Protein AF-0000000065771017 (afdb_homodimer)

Radius of gyration: 33.61 Å; Cα contacts (8 Å, |Δi|>4): 3153; chains: 2; bounding box: 68×111×72 Å

Sequence (1138 aa):
MSNAMTSKLERFIDQGVGRVPADIVLKGGCFFDLVTGELVQSDIAIGADRIVGTSGNYEGETEIDISGRIVVPGFIDTHLHIESSLVTPHEFDRCVLPYGVTTAICDPHEIANVLGAAGIEFFLESALETIMDIRVQLSSCVPATHLETSGADLPIESLLPYRHHPKVIGLAEFMNFPGVIHKDPICMAKLDAFQGGHIDGHAPLLSGNDLNGYLAAGIRTEHECTTASEALEKIRKGVHILVREGSVSKDLAALMPIITERLSPFLALCTDDRNPLDIAEQGHLDHMIRTAIASRVEPLAIYRAASISAARAFGLKDRGLVAPGWRADLVVLDSLENCRADMVFSAGRRVTDALFSSRRPVAPIGLDSVKARPVNAAHFGVPVAEGETPVIGVIPGKIITEHRRYRLPVRGNEAAVDLANDIIKVAVIERHGKNGNHANGFVQGFGLKKGAIASTVGHDSHNICVVGVSEDDMARAANRLSEIKGGFVVVEDGKVTGEIALPIAGLMSLEPYETVRDTLHQLRKAAFALGATLEEPFLQLAFLPLPVIPHLKISDRGMVDVDKFALIGMSNAMTSKLERFIDQGVGRVPADIVLKGGCFFDLVTGELVQSDIAIGADRIVGTSGNYEGETEIDISGRIVVPGFIDTHLHIESSLVTPHEFDRCVLPYGVTTAICDPHEIANVLGAAGIEFFLESALETIMDIRVQLSSCVPATHLETSGADLPIESLLPYRHHPKVIGLAEFMNFPGVIHKDPICMAKLDAFQGGHIDGHAPLLSGNDLNGYLAAGIRTEHECTTASEALEKIRKGVHILVREGSVSKDLAALMPIITERLSPFLALCTDDRNPLDIAEQGHLDHMIRTAIASRVEPLAIYRAASISAARAFGLKDRGLVAPGWRADLVVLDSLENCRADMVFSAGRRVTDALFSSRRPVAPIGLDSVKARPVNAAHFGVPVAEGETPVIGVIPGKIITEHRRYRLPVRGNEAAVDLANDIIKVAVIERHGKNGNHANGFVQGFGLKKGAIASTVGHDSHNICVVGVSEDDMARAANRLSEIKGGFVVVEDGKVTGEIALPIAGLMSLEPYETVRDTLHQLRKAAFALGATLEEPFLQLAFLPLPVIPHLKISDRGMVDVDKFALIG

Secondary structure (DSSP, 8-state):
-HHHHHHHHHHHHHHHHTSS-EEEEEES-EEE-TTT--EEE--EEEETTEEEEESS---EEEEEE-TT-EEEEPEEEEEE-GGGGTS-HHHHHHHHGGGTEEEEEE-THHHHHHHTHHHHHHHHHHHTT-SSEEEEEEPS-SSS-TTS--S----HHHHGGGTT-TTEEEEEEE--HHHHHTT-HHHHHHHHHTTTS-EEE--TT--HHHHHHHHHTT--EE----SHHHHHHHHHTTPEEEEEB-SS-B-HHHHGGG-STTTGGGEEEE-BS--HHHHHHH-SHHHHHHHHHHTT--HHHHHHHTTHHHHHHTT--S-SSSSTTSB--EEEES-TTT--EEEEEETTEE--HHHHHTSPP-----TT---PPP--GGGG--BPPSSPEEEEEE-TT-S-EEEEEE---EETTEE--BGGGTEEEEEEE--SSSS--EEEEEEESS---SSEEEES--TTTT-EEEEES-HHHHHHHHHHHHHTTSEEEEEETTEEEEEEE-TBTTTB-SS-HHHHHHHHHHHHHHHHHTT--SSSHHHHHHHTT-TTSSSEEEETTEEEETTTTEE--/-HHHHHHHHHHHHHHHHTSS-EEEEEES-EEE-TTT--EEE--EEEETTEEEEESS---EEEEEE-TT-EEEEPEEEEEE-GGGGTS-HHHHHHHHGGGTEEEEEE-THHHHHHHTHHHHHHHHHHHTT-SSEEEEEEPS-SSS-TTS--S----HHHHGGGTT-TTEEEEEEE--HHHHHTT-HHHHHHHHHTTTS-EEE--TT--HHHHHHHHHTT--EE----SHHHHHHHHHTTPEEEEEB-SS-B-HHHHGGG-STTTGGGEEEE-BS--HHHHHHH-SHHHHHHHHHHTT--HHHHHHHTTHHHHHHTT--S-SSSSTTSB--EEEES-TTT--EEEEEETTEE--HHHHHTSPP-----TT---PPP--GGGG--BPPSSPEEEEEE-TT-S-EEEEEE---EETTEE--BGGGTEEEEEEE--SSSS--EEEEEEESS---SSEEEES--TTTT-EEEEES-HHHHHHHHHHHHHTTSEEEEEETTEEEEEEE-TBTTTB-SS-HHHHHHHHHHHHHHHHHTT--SSSHHHHHHHTT-TTSSSEEEETTEEEETTTTEE--

Solvent-accessible surface area (backbone atoms only — not comparable to full-atom values): 54218 Å² total; per-residue (Å²): 115,71,66,61,47,38,51,52,46,48,49,28,21,34,29,10,45,53,79,44,62,17,55,34,24,42,31,70,22,26,31,57,36,78,58,78,64,43,78,42,74,29,31,42,28,24,41,67,42,20,19,12,22,53,73,43,88,75,55,35,76,40,69,43,83,37,61,79,28,35,34,35,40,19,27,33,36,65,34,28,31,61,54,51,38,33,25,44,66,64,40,45,38,68,65,44,32,67,53,23,38,32,31,40,32,28,34,56,38,58,49,19,6,47,54,19,64,60,31,45,49,53,50,54,58,37,35,75,40,42,78,36,49,44,33,37,24,45,56,60,42,32,45,64,52,91,69,44,73,43,47,23,71,50,55,56,80,67,47,57,83,47,62,79,40,92,50,38,66,38,37,18,47,39,49,46,45,66,37,50,64,68,54,31,66,71,49,41,52,44,46,52,75,40,63,96,51,48,31,32,29,32,53,64,88,60,53,67,35,57,35,18,10,46,20,27,59,46,39,39,34,34,50,52,57,66,38,44,66,59,39,50,56,43,37,61,42,65,26,31,38,28,47,24,48,25,69,46,43,58,22,47,79,49,38,47,85,62,53,32,68,77,39,15,73,43,24,24,30,20,36,44,43,44,35,47,50,54,36,72,74,58,39,59,68,33,34,54,47,20,52,41,37,76,68,68,31,52,65,58,15,50,53,29,11,26,12,35,19,32,25,54,74,66,71,42,86,47,47,35,46,80,22,24,34,17,36,23,28,32,20,34,18,65,39,80,62,64,36,46,49,78,44,32,26,41,49,44,38,69,71,46,74,69,57,62,67,68,44,69,87,71,84,85,55,48,62,78,47,49,44,50,72,85,62,49,40,79,74,60,62,36,69,59,64,88,67,62,43,71,26,28,29,60,40,92,52,44,68,49,28,35,74,38,73,41,77,63,47,72,55,88,66,22,46,42,66,37,69,91,74,30,28,29,39,29,36,20,35,33,20,64,62,79,80,67,39,64,19,57,51,36,35,27,59,52,44,56,75,42,20,15,42,20,27,23,50,13,35,57,36,39,26,32,31,36,37,27,69,31,45,58,14,34,20,51,21,53,44,47,30,49,73,48,21,11,20,41,28,28,17,47,89,77,36,79,68,25,59,47,60,7,29,39,51,15,46,16,28,91,57,56,50,68,57,50,26,55,41,48,54,49,32,52,52,40,43,38,72,30,38,37,68,51,95,48,56,65,65,54,52,14,43,43,36,25,64,78,45,43,29,29,24,38,23,27,70,16,34,25,36,29,81,71,67,38,74,77,82,117,70,66,62,48,38,52,52,46,48,49,29,20,34,29,9,45,54,77,42,61,16,54,34,24,42,31,70,21,26,32,56,38,80,58,80,64,43,79,41,74,30,32,42,28,25,40,69,42,21,19,13,23,53,72,44,89,74,55,34,77,38,71,43,81,37,60,78,29,34,33,35,39,20,27,32,37,63,35,28,30,61,53,51,37,32,24,44,67,64,39,46,38,67,64,43,32,68,54,23,37,30,30,39,32,28,33,55,40,58,49,19,7,48,52,20,64,61,31,46,49,52,51,55,58,37,35,75,38,43,77,37,50,42,32,36,24,45,55,58,40,31,46,64,52,91,69,44,73,44,47,24,70,50,54,55,80,68,47,58,84,47,60,80,40,93,48,39,66,38,37,19,46,39,49,46,44,67,37,51,65,68,55,32,66,71,48,40,52,43,46,51,74,39,62,96,51,47,31,33,29,33,53,65,87,61,53,66,34,57,34,18,11,46,21,26,59,48,42,39,34,33,51,52,58,67,40,44,69,60,40,49,57,44,36,61,42,64,26,32,39,28,48,24,49,24,70,45,45,57,23,47,78,50,38,47,86,61,52,32,67,79,38,15,74,43,24,23,31,20,36,42,42,44,36,46,51,53,35,72,73,58,39,59,68,32,35,53,48,21,52,40,36,76,68,68,33,51,64,58,16,50,53,28,11,26,11,34,19,31,25,54,75,64,70,42,86,46,46,35,47,79,22,25,34,16,35,22,27,32,21,34,19,66,38,82,62,66,36,45,49,78,44,32,26,41,48,44,38,70,70,46,73,68,57,63,66,69,43,70,85,71,84,85,56,49,61,78,47,48,45,49,73,86,61,49,40,80,76,61,63,37,70,60,65,89,68,62,43,70,26,30,30,59,40,91,53,43,69,50,29,36,73,39,71,43,76,63,47,71,54,90,66,21,46,41,66,35,67,93,72,30,29,30,37,29,37,20,35,34,19,64,60,79,80,67,38,66,18,57,52,35,35,29,58,54,43,56,74,42,19,16,43,21,26,24,50,14,35,57,38,40,26,33,33,33,37,28,68,31,45,59,14,34,20,51,21,53,45,48,31,49,75,48,21,12,20,40,28,29,16,49,90,77,35,80,69,23,60,48,61,7,28,38,53,14,45,15,28,92,57,56,50,68,59,50,25,56,42,48,55,50,33,51,52,41,43,40,74,29,38,38,68,50,94,49,56,66,66,54,52,14,42,44,37,25,65,77,46,43,30,29,22,36,23,28,69,16,34,27,35,30,82,73,68,40,74,78,82

InterPro domains:
  IPR006679 Adenine deaminase [MF_01518] (23-569)
  IPR006679 Adenine deaminase [TIGR01178] (23-568)
  IPR006679 Adenine deaminase [cd01295] (65-561)
  IPR006680 Amidohydrolase-related [PF01979] (70-351)
  IPR011059 Metal-dependent hydrolase, composite domain superfamily [G3DSA:2.30.40.10] (18-351)
  IPR011059 Metal-dependent hydrolase, composite domain superfamily [SSF51338] (21-335)
  IPR026912 Adenine deaminase C-terminal domain [PF13382] (399-565)
  IPR032466 Metal-dependent hydrolase [SSF51556] (74-320)

Nearest PDB structures (foldseek):
  3t81-assembly1_B  TM=8.810E-01  e=5.770E-50  Agrobacterium fabrum str. C58
  3t8l-assembly1_A  TM=8.753E-01  e=8.215E-50  Agrobacterium fabrum str. C58
  6gdd-assembly1_A  TM=7.331E-01  e=3.517E-14  Aquifex aeolicus VF5
  1onw-assembly1_A  TM=7.184E-01  e=5.634E-14  Escherichia coli
  4tqt-assembly1_D  TM=6.603E-01  e=2.764E-13  Brucella suis 1330

Organism: Rhizobium johnstonii (strain DSM 114642 / LMG 32736 / 3841) (NCBI:txid216596)

Foldseek 3Di:
DVVVVVVLVVVLQCQLVQVDAAAEKEAAAWEQFLVPRDTGHWIFGDHFFFTSYIPDDGHHPHYDYQHLWYKFFAFEAQEAAPLLQQ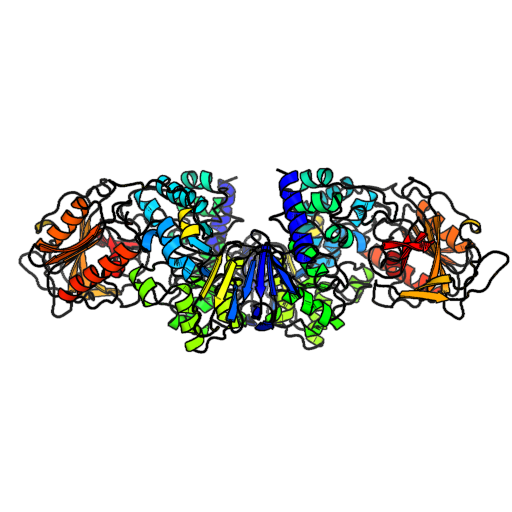AAPLLSLVQAVLLRHQEYEYEPLQLCQQVNLVSVVLNLVSCVFGLRNYAYAYELPNPVDPQFDFLDDYAPVSRVVCCVPPRYQYHEENLPLVCQLVVPVRNVRNLVVGVVGAAEYEDAPDDDVSVVSSVVSVHAEYARDQACVVVVRNVVVRHQYADEAEPQAHRLVRNLVQQAPVSLLRYAYHHHRHYSQCCVVQNGLLNSQLVSVVVVRDLSSSLSRGFVSSCVSRVNDQTRGSRRRHGPWMFIGSDSNNSGGPWTDHSNHTDDPVVSVVTDDRDFDQLQSFAADQDALVLQFAFDDPDWFWAWADDGSNLATDTDTHDADDDVGTGAADLVQQKWKKKFFAGRPDPGFIEIGIYHDFFFPAAKKWFQQAPRSSTIMMIGRGSRRRSLNNVVCNVLQAWMFTGGPSDTQAIDRSSRSNRHDPDNSVVVNVRVVSVVVRSVVRGTDHPRSVVSRNSQQVLSHDAWHAHSNAIAGSVVRDHDD/DVVVVVVLVVVLQCQLVQVDAAAEKEAAAWEQFLVPRDTGHWIFGDHFFFTSYIPDDGHHPHYDYQHLWYKFFAFEAQEAAPLLQQAAPLLSLVQAVLLRHQEYEYEPLQLCQQVNLVSVVLNLVSCVFGLRNYAYAYELPNPVDPQFDFLDDYAPVSRVVCCVPPRYQYHEENLPLVCQLVVPVRNVRNLVVGVVGAHEYEDAPDADVSVVSSVVSVHAEYARYQACVVVVRNVVVRHQYADEAEPQAHRLVRNLVQQAPVSLLRYAYHHHRHYSQCCVVQNGLLNSQLVSVVVVRDLSSSLSRGFVSSCVSRVNDQTRGSRRRHGPWMFIGSDSNNSGGPWTDHSNHTDDPVVSVVTDDRDFDQLQSFAADQDALVLQFAFDDPDWFWAWADDGSNLATDTDTHDADDDVGTGAADLVQQKWKKKFFAGRPDPGFIEIGIYHDFFFPAAKKWFQQAPRSSTIMMIGRGSRRRSLNNVVCNVLQAWMFTGGPSDTQAIDRSSRSNRHDPDNSVVVNVRVVSVVVRSVVRGTDHPRSVVSRNSQQVLSHDAWHAHSNYIAGSVVRDHDD

Structure (mmCIF, N/CA/C/O backbone):
data_AF-0000000065771017-model_v1
#
loop_
_entity.id
_entity.type
_entity.pdbx_description
1 polymer 'Adenine deaminase 1'
#
loop_
_atom_site.group_PDB
_atom_site.id
_atom_site.type_symbol
_atom_site.label_atom_id
_atom_site.label_alt_id
_atom_site.label_comp_id
_atom_site.label_asym_id
_atom_site.label_entity_id
_atom_site.label_seq_id
_atom_site.pdbx_PDB_ins_code
_atom_site.Cartn_x
_atom_site.Cartn_y
_atom_site.Cartn_z
_atom_site.occupancy
_atom_site.B_iso_or_equiv
_atom_site.auth_seq_id
_atom_site.auth_comp_id
_atom_site.auth_asym_id
_atom_site.auth_atom_id
_atom_site.pdbx_PDB_model_num
ATOM 1 N N . MET A 1 1 ? 17 5.324 -23.344 1 42 1 MET A N 1
ATOM 2 C CA . MET A 1 1 ? 16.531 5.316 -21.969 1 42 1 MET A CA 1
ATOM 3 C C . MET A 1 1 ? 16.484 3.895 -21.406 1 42 1 MET A C 1
ATOM 5 O O . MET A 1 1 ? 16.859 3.664 -20.25 1 42 1 MET A O 1
ATOM 9 N N . SER A 1 2 ? 16.234 2.869 -22.516 1 59.09 2 SER A N 1
ATOM 10 C CA . SER A 1 2 ? 16.062 1.441 -22.25 1 59.09 2 SER A CA 1
ATOM 11 C C . SER A 1 2 ? 17.406 0.768 -22 1 59.09 2 SER A C 1
ATOM 13 O O . SER A 1 2 ? 17.547 0.002 -21.047 1 59.09 2 SER A O 1
ATOM 15 N N . ASN A 1 3 ? 18.484 1.325 -22.609 1 66.06 3 ASN A N 1
ATOM 16 C CA . ASN A 1 3 ? 19.781 0.656 -22.484 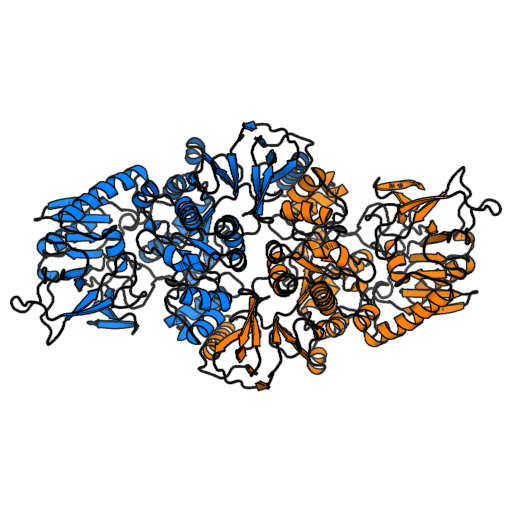1 66.06 3 ASN A CA 1
ATOM 17 C C . ASN A 1 3 ? 20.469 1.002 -21.172 1 66.06 3 ASN A C 1
ATOM 19 O O . ASN A 1 3 ? 21.062 0.133 -20.531 1 66.06 3 ASN A O 1
ATOM 23 N N . ALA A 1 4 ? 20.328 2.273 -20.703 1 69.25 4 ALA A N 1
ATOM 24 C CA . ALA A 1 4 ? 20.953 2.709 -19.453 1 69.25 4 ALA A CA 1
ATOM 25 C C . ALA A 1 4 ? 20.312 2.016 -18.25 1 69.25 4 ALA A C 1
ATOM 27 O O . ALA A 1 4 ? 21 1.603 -17.328 1 69.25 4 ALA A O 1
ATOM 28 N N . MET A 1 5 ? 19.047 1.876 -18.297 1 75 5 MET A N 1
ATOM 29 C CA . MET A 1 5 ? 18.359 1.219 -17.188 1 75 5 MET A CA 1
ATOM 30 C C . MET A 1 5 ? 18.688 -0.267 -17.141 1 75 5 MET A C 1
ATOM 32 O O . MET A 1 5 ? 18.844 -0.842 -16.062 1 75 5 MET A O 1
ATOM 36 N N . THR A 1 6 ? 18.844 -0.815 -18.25 1 82.75 6 THR A N 1
ATOM 37 C CA . THR A 1 6 ? 19.203 -2.229 -18.297 1 82.75 6 THR A CA 1
ATOM 38 C C . THR A 1 6 ? 20.594 -2.455 -17.734 1 82.75 6 THR A C 1
ATOM 40 O O . THR A 1 6 ? 20.812 -3.404 -16.969 1 82.75 6 THR A O 1
ATOM 43 N N . SER A 1 7 ? 21.406 -1.487 -18.031 1 86.38 7 SER A N 1
ATOM 44 C CA . SER A 1 7 ? 22.766 -1.594 -17.5 1 86.38 7 SER A CA 1
ATOM 45 C C . SER A 1 7 ? 22.781 -1.435 -15.984 1 86.38 7 SER A C 1
ATOM 47 O O . SER A 1 7 ? 23.484 -2.16 -15.281 1 86.38 7 SER A O 1
ATOM 49 N N . LYS A 1 8 ? 22 -0.562 -15.438 1 93.38 8 LYS A N 1
ATOM 50 C CA . LYS A 1 8 ? 21.891 -0.36 -14 1 93.38 8 LYS A CA 1
ATOM 51 C C . LYS A 1 8 ? 21.312 -1.593 -13.312 1 93.38 8 LYS A C 1
ATOM 53 O O . LYS A 1 8 ? 21.797 -2.014 -12.258 1 93.38 8 LYS A O 1
ATOM 58 N N . LEU A 1 9 ? 20.297 -2.16 -13.93 1 96.38 9 LEU A N 1
ATOM 59 C CA . LEU A 1 9 ? 19.656 -3.35 -13.375 1 96.38 9 LEU A CA 1
ATOM 60 C C . LEU A 1 9 ? 20.625 -4.52 -13.328 1 96.38 9 LEU A C 1
ATOM 62 O O . LEU A 1 9 ? 20.672 -5.258 -12.344 1 96.38 9 LEU A O 1
ATOM 66 N N . GLU A 1 10 ? 21.328 -4.672 -14.406 1 97.81 10 GLU A N 1
ATOM 67 C CA . GLU A 1 10 ? 22.344 -5.727 -14.461 1 97.81 10 GLU A CA 1
ATOM 68 C C . GLU A 1 10 ? 23.375 -5.562 -13.344 1 97.81 10 GLU A C 1
ATOM 70 O O . GLU A 1 10 ? 23.781 -6.543 -12.719 1 97.81 10 GLU A O 1
ATOM 75 N N . ARG A 1 11 ? 23.781 -4.371 -13.164 1 98 11 ARG A N 1
ATOM 76 C CA . ARG A 1 11 ? 24.766 -4.094 -12.125 1 98 11 ARG A CA 1
ATOM 77 C C . ARG A 1 11 ? 24.203 -4.402 -10.742 1 98 11 ARG A C 1
ATOM 79 O O . ARG A 1 11 ? 24.891 -4.961 -9.891 1 98 11 ARG A O 1
ATOM 86 N N . PHE A 1 12 ? 22.969 -4.012 -10.469 1 98.44 12 PHE A N 1
ATOM 87 C CA . PHE A 1 12 ? 22.312 -4.328 -9.203 1 98.44 12 PHE A CA 1
ATOM 88 C C . PHE A 1 12 ? 22.312 -5.832 -8.953 1 98.44 12 PHE A C 1
ATOM 90 O O . PHE A 1 12 ? 22.625 -6.277 -7.844 1 98.44 12 PHE A O 1
ATOM 97 N N . ILE A 1 13 ? 21.922 -6.609 -9.969 1 98.62 13 ILE A N 1
ATOM 98 C CA . ILE A 1 13 ? 21.875 -8.062 -9.859 1 98.62 13 ILE A CA 1
ATOM 99 C C . ILE A 1 13 ? 23.281 -8.602 -9.539 1 98.62 13 ILE A C 1
ATOM 101 O O . ILE A 1 13 ? 23.438 -9.406 -8.617 1 98.62 13 ILE A O 1
ATOM 105 N N . ASP A 1 14 ? 24.297 -8.125 -10.281 1 98.62 14 ASP A N 1
ATOM 106 C CA . ASP A 1 14 ? 25.672 -8.586 -10.07 1 98.62 14 ASP A CA 1
ATOM 107 C C . ASP A 1 14 ? 26.156 -8.234 -8.664 1 98.62 14 ASP A C 1
ATOM 109 O O . ASP A 1 14 ? 26.828 -9.039 -8.016 1 98.62 14 ASP A O 1
ATOM 113 N N . GLN A 1 15 ? 25.859 -7.059 -8.188 1 98.81 15 GLN A N 1
ATOM 114 C CA . GLN A 1 15 ? 26.219 -6.652 -6.836 1 98.81 15 GLN A CA 1
ATOM 115 C C . GLN A 1 15 ? 25.484 -7.492 -5.797 1 98.81 15 GLN A C 1
ATOM 117 O O . GLN A 1 15 ? 26.094 -7.93 -4.809 1 98.81 15 GLN A O 1
ATOM 122 N N . GLY A 1 16 ? 24.219 -7.723 -5.973 1 98.69 16 GLY A N 1
ATOM 123 C CA . GLY A 1 16 ? 23.422 -8.508 -5.047 1 98.69 16 GLY A CA 1
ATOM 124 C C . GLY A 1 16 ? 23.891 -9.945 -4.922 1 98.69 16 GLY A C 1
ATOM 125 O O . GLY A 1 16 ? 23.906 -10.5 -3.824 1 98.69 16 GLY A O 1
ATOM 126 N N . VAL A 1 17 ? 24.234 -10.531 -6.078 1 98.44 17 VAL A N 1
ATOM 127 C CA . VAL A 1 17 ? 24.734 -11.906 -6.102 1 98.44 17 VAL A CA 1
ATOM 128 C C . VAL A 1 17 ? 26.141 -11.961 -5.535 1 98.44 17 VAL A C 1
ATOM 130 O O . VAL A 1 17 ? 26.609 -13.023 -5.102 1 98.44 17 VAL A O 1
ATOM 133 N N . GLY A 1 18 ? 26.859 -10.867 -5.555 1 98.12 18 GLY A N 1
ATOM 134 C CA . GLY A 1 18 ? 28.219 -10.789 -5.055 1 98.12 18 GLY A CA 1
ATOM 135 C C . GLY A 1 18 ? 29.266 -11.008 -6.137 1 98.12 18 GLY A C 1
ATOM 136 O O . GLY A 1 18 ? 30.422 -11.336 -5.836 1 98.12 18 GLY A O 1
ATOM 137 N N . ARG A 1 19 ? 28.922 -10.891 -7.406 1 98.12 19 ARG A N 1
ATOM 138 C CA . ARG A 1 19 ? 29.828 -11.078 -8.531 1 98.12 19 ARG A CA 1
ATOM 139 C C . ARG A 1 19 ? 30.766 -9.875 -8.68 1 98.12 19 ARG A C 1
ATOM 141 O O . ARG A 1 19 ? 31.906 -10.016 -9.133 1 98.12 19 ARG A O 1
ATOM 148 N N . VAL A 1 20 ? 30.312 -8.648 -8.43 1 98.25 20 VAL A N 1
ATOM 149 C CA . VAL A 1 20 ? 31.109 -7.422 -8.414 1 98.25 20 VAL A CA 1
ATOM 150 C C . VAL A 1 20 ? 30.891 -6.691 -7.09 1 98.25 20 VAL A C 1
ATOM 152 O O . VAL A 1 20 ? 29.875 -6.898 -6.414 1 98.25 20 VAL A O 1
ATOM 155 N N . PRO A 1 21 ? 31.828 -5.938 -6.656 1 98.62 21 PRO A N 1
ATOM 156 C CA . PRO A 1 21 ? 31.656 -5.199 -5.406 1 98.62 21 PRO A CA 1
ATOM 157 C C . PRO A 1 21 ? 30.469 -4.23 -5.457 1 98.62 21 PRO A C 1
ATOM 159 O O . PRO A 1 21 ? 30.203 -3.637 -6.504 1 98.62 21 PRO A O 1
ATOM 162 N N . ALA A 1 22 ? 29.766 -4.125 -4.344 1 98.81 22 ALA A N 1
ATOM 163 C CA . ALA A 1 22 ? 28.781 -3.068 -4.215 1 98.81 22 ALA A CA 1
ATOM 164 C C . ALA A 1 22 ? 29.438 -1.694 -4.145 1 98.81 22 ALA A C 1
ATOM 166 O O . ALA A 1 22 ? 30.656 -1.593 -3.967 1 98.81 22 ALA A O 1
ATOM 167 N N . ASP A 1 23 ? 28.656 -0.612 -4.375 1 98.81 23 ASP A N 1
ATOM 168 C CA . ASP A 1 23 ? 29.203 0.732 -4.25 1 98.81 23 ASP A CA 1
ATOM 169 C C . ASP A 1 23 ? 29.625 1.021 -2.811 1 98.81 23 ASP A C 1
ATOM 171 O O . ASP A 1 23 ? 30.734 1.526 -2.572 1 98.81 23 ASP A O 1
ATOM 175 N N . ILE A 1 24 ? 28.797 0.735 -1.85 1 98.88 24 ILE A N 1
ATOM 176 C CA . ILE A 1 24 ? 29.047 0.896 -0.422 1 98.88 24 ILE A CA 1
ATOM 177 C C . ILE A 1 24 ? 28.625 -0.369 0.323 1 98.88 24 ILE A C 1
ATOM 179 O O . ILE A 1 24 ? 27.594 -0.967 0.009 1 98.88 24 ILE A O 1
ATOM 183 N N . VAL A 1 25 ? 29.344 -0.82 1.28 1 98.94 25 VAL A N 1
ATOM 184 C CA . VAL A 1 25 ? 28.938 -1.896 2.178 1 98.94 25 VAL A CA 1
ATOM 185 C C . VAL A 1 25 ? 29.109 -1.452 3.629 1 98.94 25 VAL A C 1
ATOM 187 O O . VAL A 1 25 ? 30.188 -0.985 4.02 1 98.94 25 VAL A O 1
ATOM 190 N N . LEU A 1 26 ? 28.062 -1.446 4.395 1 98.88 26 LEU A N 1
ATOM 191 C CA . LEU A 1 26 ? 28.141 -1.292 5.844 1 98.88 26 LEU A CA 1
ATOM 192 C C . LEU A 1 26 ? 28.484 -2.617 6.516 1 98.88 26 LEU A C 1
ATOM 194 O O . LEU A 1 26 ? 27.766 -3.605 6.352 1 98.88 26 LEU A O 1
ATOM 198 N N . LYS A 1 27 ? 29.531 -2.678 7.277 1 98.31 27 LYS A N 1
ATOM 199 C CA . LYS A 1 27 ? 30.078 -3.92 7.812 1 98.31 27 LYS A CA 1
ATOM 200 C C . LYS A 1 27 ? 30.047 -3.928 9.336 1 98.31 27 LYS A C 1
ATOM 202 O O . LYS A 1 27 ? 30.219 -2.885 9.977 1 98.31 27 LYS A O 1
ATOM 207 N N . GLY A 1 28 ? 29.828 -5.121 9.859 1 97.44 28 GLY A N 1
ATOM 208 C CA . GLY A 1 28 ? 30.109 -5.371 11.258 1 97.44 28 GLY A CA 1
ATOM 209 C C . GLY A 1 28 ? 28.953 -5.039 12.172 1 97.44 28 GLY A C 1
ATOM 210 O O . GLY A 1 28 ? 28.969 -5.367 13.359 1 97.44 28 GLY A O 1
ATOM 211 N N . GLY A 1 29 ? 27.891 -4.41 11.742 1 97.69 29 GLY A N 1
ATOM 212 C CA . GLY A 1 29 ? 26.75 -4.059 12.555 1 97.69 29 GLY A CA 1
ATOM 213 C C . GLY A 1 29 ? 25.562 -4.977 12.336 1 97.69 29 GLY A C 1
ATOM 214 O O . GLY A 1 29 ? 25.719 -6.125 11.922 1 97.69 29 GLY A O 1
ATOM 215 N N . CYS A 1 30 ? 24.391 -4.543 12.797 1 98.06 30 CYS A N 1
ATOM 216 C CA . CYS A 1 30 ? 23.125 -5.242 12.578 1 98.06 30 CYS A CA 1
ATOM 217 C C . CYS A 1 30 ? 22.047 -4.285 12.094 1 98.06 30 CYS A C 1
ATOM 219 O O . CYS A 1 30 ? 22.234 -3.066 12.133 1 98.06 30 CYS A O 1
ATOM 221 N N . PHE A 1 31 ? 21.078 -4.766 11.531 1 98.62 31 PHE A N 1
ATOM 222 C CA . PHE A 1 31 ? 19.922 -3.934 11.227 1 98.62 31 PHE A CA 1
ATOM 223 C C . PHE A 1 31 ? 18.672 -4.441 11.961 1 98.62 31 PHE A C 1
ATOM 225 O O . PHE A 1 31 ? 18.609 -5.617 12.328 1 98.62 31 PHE A O 1
ATOM 232 N N . PHE A 1 32 ? 17.766 -3.545 12.352 1 98.81 32 PHE A N 1
ATOM 233 C CA . PHE A 1 32 ? 16.484 -3.867 12.969 1 98.81 32 PHE A CA 1
ATOM 234 C C . PHE A 1 32 ? 15.461 -4.277 11.922 1 98.81 32 PHE A C 1
ATOM 236 O O . PHE A 1 32 ? 14.961 -3.434 11.172 1 98.81 32 PHE A O 1
ATOM 243 N N . ASP A 1 33 ? 15.203 -5.574 11.82 1 98.5 33 ASP A N 1
ATOM 244 C CA . ASP A 1 33 ? 14.234 -6.102 10.867 1 98.5 33 ASP A CA 1
ATOM 245 C C . ASP A 1 33 ? 12.805 -5.777 11.289 1 98.5 33 ASP A C 1
ATOM 247 O O . ASP A 1 33 ? 12.281 -6.375 12.234 1 98.5 33 ASP A O 1
ATOM 251 N N . LEU A 1 34 ? 12.148 -4.945 10.531 1 98.62 34 LEU A N 1
ATOM 252 C CA . LEU A 1 34 ? 10.828 -4.465 10.922 1 98.62 34 LEU A CA 1
ATOM 253 C C . LEU A 1 34 ? 9.75 -5.461 10.516 1 98.62 34 LEU A C 1
ATOM 255 O O . LEU A 1 34 ? 8.57 -5.262 10.828 1 98.62 34 LEU A O 1
ATOM 259 N N . VAL A 1 35 ? 10.164 -6.516 9.828 1 97.94 35 VAL A N 1
ATOM 260 C CA . VAL A 1 35 ? 9.227 -7.59 9.516 1 97.94 35 VAL A CA 1
ATOM 261 C C . VAL A 1 35 ? 9.125 -8.547 10.695 1 97.94 35 VAL A C 1
ATOM 263 O O . VAL A 1 35 ? 8.031 -8.797 11.211 1 97.94 35 VAL A O 1
ATOM 266 N N . THR A 1 36 ? 10.273 -8.961 11.242 1 97.06 36 THR A N 1
ATOM 267 C CA . THR A 1 36 ? 10.305 -10 12.258 1 97.06 36 THR A CA 1
ATOM 268 C C . THR A 1 36 ? 10.461 -9.391 13.648 1 97.06 36 THR A C 1
ATOM 270 O O . THR A 1 36 ? 10.164 -10.047 14.656 1 97.06 36 THR A O 1
ATOM 273 N N . GLY A 1 37 ? 10.984 -8.234 13.766 1 97.81 37 GLY A N 1
ATOM 274 C CA . GLY A 1 37 ? 11.281 -7.625 15.055 1 97.81 37 GLY A CA 1
ATOM 275 C C . GLY A 1 37 ? 12.641 -8.023 15.609 1 97.81 37 GLY A C 1
ATOM 276 O O . GLY A 1 37 ? 12.961 -7.711 16.75 1 97.81 37 GLY A O 1
ATOM 277 N N . GLU A 1 38 ? 13.484 -8.625 14.773 1 97.69 38 GLU A N 1
ATOM 278 C CA . GLU A 1 38 ? 14.781 -9.117 15.234 1 97.69 38 GLU A CA 1
ATOM 279 C C . GLU A 1 38 ? 15.906 -8.156 14.852 1 97.69 38 GLU A C 1
ATOM 281 O O . GLU A 1 38 ? 15.781 -7.402 13.891 1 97.69 38 GLU A O 1
ATOM 286 N N . LEU A 1 39 ? 16.938 -8.109 15.695 1 98.25 39 LEU A N 1
ATOM 287 C CA . LEU A 1 39 ? 18.219 -7.535 15.266 1 98.25 39 LEU A CA 1
ATOM 288 C C . LEU A 1 39 ? 19.031 -8.555 14.477 1 98.25 39 LEU A C 1
ATOM 290 O O . LEU A 1 39 ? 19.406 -9.602 15.008 1 98.25 39 LEU A O 1
ATOM 294 N N . VAL A 1 40 ? 19.328 -8.25 13.266 1 97.94 40 VAL A N 1
ATOM 295 C CA . VAL A 1 40 ? 19.969 -9.211 12.367 1 97.94 40 VAL A CA 1
ATOM 296 C C . VAL A 1 40 ? 21.391 -8.758 12.062 1 97.94 40 VAL A C 1
ATOM 298 O O . VAL A 1 40 ? 21.609 -7.668 11.531 1 97.94 40 VAL A O 1
ATOM 301 N N . GLN A 1 41 ? 22.391 -9.57 12.445 1 97.62 41 GLN A N 1
ATOM 302 C CA . GLN A 1 41 ? 23.781 -9.32 12.055 1 97.62 41 GLN A CA 1
ATOM 303 C C . GLN A 1 41 ? 23.969 -9.523 10.555 1 97.62 41 GLN A C 1
ATOM 305 O O . GLN A 1 41 ? 23.641 -10.594 10.023 1 97.62 41 GLN A O 1
ATOM 310 N N . SER A 1 42 ? 24.438 -8.461 9.836 1 96.5 42 SER A N 1
ATOM 311 C CA . SER A 1 42 ? 24.5 -8.57 8.383 1 96.5 42 SER A CA 1
ATOM 312 C C . SER A 1 42 ? 25.312 -7.426 7.777 1 96.5 42 SER A C 1
ATOM 314 O O . SER A 1 42 ? 25.297 -6.309 8.289 1 96.5 42 SER A O 1
ATOM 316 N N . ASP A 1 43 ? 26.094 -7.785 6.684 1 98 43 ASP A N 1
ATOM 317 C CA . ASP A 1 43 ? 26.453 -6.707 5.77 1 98 43 ASP A CA 1
ATOM 318 C C . ASP A 1 43 ? 25.203 -6.086 5.137 1 98 43 ASP A C 1
ATOM 320 O O . ASP A 1 43 ? 24.188 -6.758 4.98 1 98 43 ASP A O 1
ATOM 324 N N . ILE A 1 44 ? 25.25 -4.848 4.91 1 98.88 44 ILE A N 1
ATOM 325 C CA . ILE A 1 44 ? 24.266 -4.164 4.078 1 98.88 44 ILE A CA 1
ATOM 326 C C . ILE A 1 44 ? 24.953 -3.582 2.842 1 98.88 44 ILE A C 1
ATOM 328 O O . ILE A 1 44 ? 25.766 -2.666 2.949 1 98.88 44 ILE A O 1
ATOM 332 N N . ALA A 1 45 ? 24.656 -4.152 1.672 1 98.94 45 ALA A N 1
ATOM 333 C CA . ALA A 1 45 ? 25.266 -3.736 0.41 1 98.94 45 ALA A CA 1
ATOM 334 C C . ALA A 1 45 ? 24.359 -2.756 -0.335 1 98.94 45 ALA A C 1
ATOM 336 O O . ALA A 1 45 ? 23.172 -3.016 -0.521 1 98.94 45 ALA A O 1
ATOM 337 N N . ILE A 1 46 ? 24.906 -1.624 -0.717 1 98.94 46 ILE A N 1
ATOM 338 C CA . ILE A 1 46 ? 24.172 -0.573 -1.412 1 98.94 46 ILE A CA 1
ATOM 339 C C . ILE A 1 46 ? 24.719 -0.41 -2.828 1 98.94 46 ILE A C 1
ATOM 341 O O . ILE A 1 46 ? 25.938 -0.333 -3.025 1 98.94 46 ILE A O 1
ATOM 345 N N . GLY A 1 47 ? 23.906 -0.509 -3.797 1 98.69 47 GLY A N 1
ATOM 346 C CA . GLY A 1 47 ? 24.188 -0.157 -5.18 1 98.69 47 GLY A CA 1
ATOM 347 C C . GLY A 1 47 ? 23.344 1.004 -5.68 1 98.69 47 GLY A C 1
ATOM 348 O O . GLY A 1 47 ? 22.125 0.871 -5.852 1 98.69 47 GLY A O 1
ATOM 349 N N . ALA A 1 48 ? 24.016 2.068 -5.992 1 97.88 48 ALA A N 1
ATOM 350 C CA . ALA A 1 48 ? 23.328 3.293 -6.398 1 97.88 48 ALA A CA 1
ATOM 351 C C . ALA A 1 48 ? 22.281 3.701 -5.367 1 97.88 48 ALA A C 1
ATOM 353 O O . ALA A 1 48 ? 22.609 3.957 -4.207 1 97.88 48 ALA A O 1
ATOM 354 N N . ASP A 1 49 ? 21 3.625 -5.703 1 98.06 49 ASP A N 1
ATOM 355 C CA . ASP A 1 49 ? 19.969 4.184 -4.844 1 98.06 49 ASP A CA 1
ATOM 356 C C . ASP A 1 49 ? 19.266 3.084 -4.047 1 98.06 49 ASP A C 1
ATOM 358 O O . ASP A 1 49 ? 18.328 3.357 -3.287 1 98.06 49 ASP A O 1
ATOM 362 N N . ARG A 1 50 ? 19.641 1.805 -4.145 1 98.12 50 ARG A N 1
ATOM 363 C CA . ARG A 1 50 ? 18.875 0.759 -3.469 1 98.12 50 ARG A CA 1
ATOM 364 C C . ARG A 1 50 ? 19.812 -0.202 -2.732 1 98.12 50 ARG A C 1
ATOM 366 O O . ARG A 1 50 ? 21.016 -0.194 -2.953 1 98.12 50 ARG A O 1
ATOM 373 N N . ILE A 1 51 ? 19.25 -0.864 -1.796 1 98.88 51 ILE A N 1
ATOM 374 C CA . ILE A 1 51 ? 19.922 -1.978 -1.133 1 98.88 51 ILE A CA 1
ATOM 375 C C . ILE A 1 51 ? 19.969 -3.184 -2.066 1 98.88 51 ILE A C 1
ATOM 377 O O . ILE A 1 51 ? 18.938 -3.598 -2.604 1 98.88 51 ILE A O 1
ATOM 381 N N . VAL A 1 52 ? 21.156 -3.76 -2.305 1 98.81 52 VAL A N 1
ATOM 382 C CA . VAL A 1 52 ? 21.234 -4.855 -3.264 1 98.81 52 VAL A CA 1
ATOM 383 C C . VAL A 1 52 ? 21.453 -6.176 -2.525 1 98.81 52 VAL A C 1
ATOM 385 O O . VAL A 1 52 ? 21.266 -7.25 -3.098 1 98.81 52 VAL A O 1
ATOM 388 N N . GLY A 1 53 ? 21.812 -6.043 -1.246 1 98.62 53 GLY A N 1
ATOM 389 C CA . GLY A 1 53 ? 22.016 -7.301 -0.549 1 98.62 53 GLY A CA 1
ATOM 390 C C . GLY A 1 53 ? 22.031 -7.152 0.961 1 98.62 53 GLY A C 1
ATOM 391 O O . GLY A 1 53 ? 22.562 -6.176 1.492 1 98.62 53 GLY A O 1
ATOM 392 N N . THR A 1 54 ? 21.453 -8.078 1.665 1 98.44 54 THR A N 1
ATOM 393 C CA . THR A 1 54 ? 21.531 -8.273 3.109 1 98.44 54 THR A CA 1
ATOM 394 C C . THR A 1 54 ? 21.828 -9.734 3.441 1 98.44 54 THR A C 1
ATOM 396 O O . THR A 1 54 ? 21.688 -10.609 2.582 1 98.44 54 THR A O 1
ATOM 399 N N . SER A 1 55 ? 22.266 -9.984 4.754 1 95.88 55 SER A N 1
ATOM 400 C CA . SER A 1 55 ? 22.5 -11.312 5.301 1 95.88 55 SER A CA 1
ATOM 401 C C . SER A 1 55 ? 23.484 -12.102 4.453 1 95.88 55 SER A C 1
ATOM 403 O O . SER A 1 55 ? 23.344 -13.312 4.266 1 95.88 55 SER A O 1
ATOM 405 N N . GLY A 1 56 ? 24.328 -11.438 3.723 1 94.12 56 GLY A N 1
ATOM 406 C CA . GLY A 1 56 ? 25.438 -12.008 2.979 1 94.12 56 GLY A CA 1
ATOM 407 C C . GLY A 1 56 ? 26.781 -11.383 3.338 1 94.12 56 GLY A C 1
ATOM 408 O O . GLY A 1 56 ? 26.859 -10.523 4.219 1 94.12 56 GLY A O 1
ATOM 409 N N . ASN A 1 57 ? 27.859 -11.945 2.787 1 94.75 57 ASN A N 1
ATOM 410 C CA . ASN A 1 57 ? 29.203 -11.352 2.863 1 94.75 57 ASN A CA 1
ATOM 411 C C . ASN A 1 57 ? 29.547 -10.586 1.591 1 94.75 57 ASN A C 1
ATOM 413 O O . ASN A 1 57 ? 29.703 -11.18 0.523 1 94.75 57 ASN A O 1
ATOM 417 N N . TYR A 1 58 ? 29.656 -9.281 1.742 1 98.31 58 TYR A N 1
ATOM 418 C CA . TYR A 1 58 ? 29.797 -8.453 0.552 1 98.31 58 TYR A CA 1
ATOM 419 C C . TYR A 1 58 ? 31.109 -7.676 0.585 1 98.31 58 TYR A C 1
ATOM 421 O O . TYR A 1 58 ? 31.625 -7.359 1.66 1 98.31 58 TYR A O 1
ATOM 429 N N . GLU A 1 59 ? 31.656 -7.422 -0.574 1 98.31 59 GLU A N 1
ATOM 430 C CA . GLU A 1 59 ? 32.719 -6.445 -0.784 1 98.31 59 GLU A CA 1
ATOM 431 C C . GLU A 1 59 ? 32.156 -5.148 -1.37 1 98.31 59 GLU A C 1
ATOM 433 O O . GLU A 1 59 ? 31.172 -5.164 -2.105 1 98.31 59 GLU A O 1
ATOM 438 N N . GLY A 1 60 ? 32.781 -4.023 -0.962 1 98.44 60 GLY A N 1
ATOM 439 C CA . GLY A 1 60 ? 32.344 -2.732 -1.471 1 98.44 60 GLY A CA 1
ATOM 440 C C . GLY A 1 60 ? 33.469 -1.89 -2.018 1 98.44 60 GLY A C 1
ATOM 441 O O . GLY A 1 60 ? 34.625 -2.004 -1.561 1 98.44 60 GLY A O 1
ATOM 442 N N . GLU A 1 61 ? 33.156 -1.105 -3.045 1 98.56 61 GLU A N 1
ATOM 443 C CA . GLU A 1 61 ? 34.094 -0.066 -3.412 1 98.56 61 GLU A CA 1
ATOM 444 C C . GLU A 1 61 ? 34.469 0.811 -2.213 1 98.56 61 GLU A C 1
ATOM 446 O O . GLU A 1 61 ? 35.625 1.194 -2.035 1 98.56 61 GLU A O 1
ATOM 451 N N . THR A 1 62 ? 33.5 1.16 -1.406 1 98.62 62 THR A N 1
ATOM 452 C CA . THR A 1 62 ? 33.656 1.804 -0.105 1 98.62 62 THR A CA 1
ATOM 453 C C . THR A 1 62 ? 33.062 0.917 1.001 1 98.62 62 THR A C 1
ATOM 455 O O . THR A 1 62 ? 31.922 0.493 0.934 1 98.62 62 THR A O 1
ATOM 458 N N . GLU A 1 63 ? 33.844 0.564 1.949 1 98.69 63 GLU A N 1
ATOM 459 C CA . GLU A 1 63 ? 33.375 -0.211 3.098 1 98.69 63 GLU A CA 1
ATOM 460 C C . GLU A 1 63 ? 33.406 0.624 4.375 1 98.69 63 GLU A C 1
ATOM 462 O O . GLU A 1 63 ? 34.406 1.284 4.668 1 98.69 63 GLU A O 1
ATOM 467 N N . ILE A 1 64 ? 32.375 0.684 5.043 1 98.75 64 ILE A N 1
ATOM 468 C CA . ILE A 1 64 ? 32.25 1.461 6.27 1 98.75 64 ILE A CA 1
ATOM 469 C C . ILE A 1 64 ? 32 0.523 7.449 1 98.75 64 ILE A C 1
ATOM 471 O O . ILE A 1 64 ? 31.062 -0.269 7.438 1 98.75 64 ILE A O 1
ATOM 475 N N . ASP A 1 65 ? 32.812 0.551 8.43 1 98.56 65 ASP A N 1
ATOM 476 C CA . ASP A 1 65 ? 32.625 -0.245 9.641 1 98.56 65 ASP A CA 1
ATOM 477 C C . ASP A 1 65 ? 31.594 0.371 10.562 1 98.56 65 ASP A C 1
ATOM 479 O O . ASP A 1 65 ? 31.75 1.506 11.023 1 98.56 65 ASP A O 1
ATOM 483 N N . ILE A 1 66 ? 30.531 -0.379 10.844 1 98.38 66 ILE A N 1
ATOM 484 C CA . ILE A 1 66 ? 29.484 0.109 11.75 1 98.38 66 ILE A CA 1
ATOM 485 C C . ILE A 1 66 ? 29.359 -0.838 12.938 1 98.38 66 ILE A C 1
ATOM 487 O O . ILE A 1 66 ? 28.25 -1.079 13.43 1 98.38 66 ILE A O 1
ATOM 491 N N . SER A 1 67 ? 30.438 -1.452 13.32 1 98 67 SER A N 1
ATOM 492 C CA . SER A 1 67 ? 30.438 -2.35 14.469 1 98 67 SER A CA 1
ATOM 493 C C . SER A 1 67 ? 29.828 -1.678 15.695 1 98 67 SER A C 1
ATOM 495 O O . SER A 1 67 ? 30.172 -0.541 16.016 1 98 67 SER A O 1
ATOM 497 N N . GLY A 1 68 ? 28.922 -2.396 16.344 1 97.19 68 GLY A N 1
ATOM 498 C CA . GLY A 1 68 ? 28.281 -1.894 17.562 1 97.19 68 GLY A CA 1
ATOM 499 C C . GLY A 1 68 ? 27.125 -0.97 17.266 1 97.19 68 GLY A C 1
ATOM 500 O O . GLY A 1 68 ? 26.484 -0.47 18.203 1 97.19 68 GLY A O 1
ATOM 501 N N . ARG A 1 69 ? 26.797 -0.749 16.016 1 98.31 69 ARG A N 1
ATOM 502 C CA . ARG A 1 69 ? 25.703 0.142 15.633 1 98.31 69 ARG A CA 1
ATOM 503 C C . ARG A 1 69 ? 24.531 -0.645 15.062 1 98.31 69 ARG A C 1
ATOM 505 O O . ARG A 1 69 ? 24.656 -1.837 14.773 1 98.31 69 ARG A O 1
ATOM 512 N N . ILE A 1 70 ? 23.391 0.008 15 1 98.81 70 ILE A N 1
ATOM 513 C CA . ILE A 1 70 ? 22.156 -0.586 14.492 1 98.81 70 ILE A CA 1
ATOM 514 C C . ILE A 1 70 ? 21.625 0.242 13.32 1 98.81 70 ILE A C 1
ATOM 516 O O . ILE A 1 70 ? 21.516 1.467 13.414 1 98.81 70 ILE A O 1
ATOM 520 N N . VAL A 1 71 ? 21.359 -0.429 12.211 1 98.94 71 VAL A N 1
ATOM 521 C CA . VAL A 1 71 ? 20.797 0.248 11.055 1 98.94 71 VAL A CA 1
ATOM 522 C C . VAL A 1 71 ? 19.281 0.095 11.055 1 98.94 71 VAL A C 1
ATOM 524 O O . VAL A 1 71 ? 18.75 -0.999 11.289 1 98.94 71 VAL A O 1
ATOM 527 N N . VAL A 1 72 ? 18.516 1.168 10.875 1 98.94 72 VAL A N 1
ATOM 528 C CA . VAL A 1 72 ? 17.062 1.163 10.695 1 98.94 72 VAL A CA 1
ATOM 529 C C . VAL A 1 72 ? 16.703 1.898 9.406 1 98.94 72 VAL A C 1
ATOM 531 O O . VAL A 1 72 ? 17.516 2.639 8.859 1 98.94 72 VAL A O 1
ATOM 534 N N . PRO A 1 73 ? 15.523 1.612 8.82 1 98.88 73 PRO A N 1
ATOM 535 C CA . PRO A 1 73 ? 15.094 2.398 7.66 1 98.88 73 PRO A CA 1
ATOM 536 C C . PRO A 1 73 ? 14.969 3.889 7.969 1 98.88 73 PRO A C 1
ATOM 538 O O . PRO A 1 73 ? 14.719 4.266 9.117 1 98.88 73 PRO A O 1
ATOM 541 N N . GLY A 1 74 ? 15.156 4.699 6.922 1 98.94 74 GLY A N 1
ATOM 542 C CA . GLY A 1 74 ? 14.938 6.129 7.074 1 98.94 74 GLY A CA 1
ATOM 543 C C . GLY A 1 74 ? 13.539 6.477 7.535 1 98.94 74 GLY A C 1
ATOM 544 O O . GLY A 1 74 ? 12.578 5.785 7.195 1 98.94 74 GLY A O 1
ATOM 545 N N . PHE A 1 75 ? 13.406 7.52 8.297 1 98.94 75 PHE A N 1
ATOM 546 C CA . PHE A 1 75 ? 12.117 7.938 8.844 1 98.94 75 PHE A CA 1
ATOM 547 C C . PHE A 1 75 ? 11.336 8.75 7.816 1 98.94 75 PHE A C 1
ATOM 549 O O . PHE A 1 75 ? 11.93 9.438 6.98 1 98.94 75 PHE A O 1
ATOM 556 N N . ILE A 1 76 ? 10.023 8.625 7.898 1 98.94 76 ILE A N 1
ATOM 557 C CA . ILE A 1 76 ? 9.125 9.328 6.996 1 98.94 76 ILE A CA 1
ATOM 558 C C . ILE A 1 76 ? 8.195 10.242 7.801 1 98.94 76 ILE A C 1
ATOM 560 O O . ILE A 1 76 ? 7.387 9.766 8.602 1 98.94 76 ILE A O 1
ATOM 564 N N . ASP A 1 77 ? 8.359 11.539 7.68 1 98.88 77 ASP A N 1
ATOM 565 C CA . ASP A 1 77 ? 7.383 12.484 8.211 1 98.88 77 ASP A CA 1
ATOM 566 C C . ASP A 1 77 ? 6.172 12.594 7.293 1 98.88 77 ASP A C 1
ATOM 568 O O . ASP A 1 77 ? 6.25 13.219 6.23 1 98.88 77 ASP A O 1
ATOM 572 N N . THR A 1 78 ? 5.023 12.125 7.762 1 98.81 78 THR A N 1
ATOM 573 C CA . THR A 1 78 ? 3.922 11.828 6.852 1 98.81 78 THR A CA 1
ATOM 574 C C . THR A 1 78 ? 3.039 13.062 6.656 1 98.81 78 THR A C 1
ATOM 576 O O . THR A 1 78 ? 2.168 13.07 5.785 1 98.81 78 THR A O 1
ATOM 579 N N . HIS A 1 79 ? 3.24 14.094 7.426 1 98.75 79 HIS A N 1
ATOM 580 C CA . HIS A 1 79 ? 2.469 15.32 7.254 1 98.75 79 HIS A CA 1
ATOM 581 C C . HIS A 1 79 ? 3.166 16.5 7.91 1 98.75 79 HIS A C 1
ATOM 583 O O . HIS A 1 79 ? 3.379 16.516 9.125 1 98.75 79 HIS A O 1
ATOM 589 N N . LEU A 1 80 ? 3.449 17.469 7.074 1 98.38 80 LEU A N 1
ATOM 590 C CA . LEU A 1 80 ? 4.016 18.688 7.641 1 98.38 80 LEU A CA 1
ATOM 591 C C . LEU A 1 80 ? 3.898 19.844 6.66 1 98.38 80 LEU A C 1
ATOM 593 O O . LEU A 1 80 ? 3.574 19.641 5.488 1 98.38 80 LEU A O 1
ATOM 597 N N . HIS A 1 81 ? 4.051 20.969 7.168 1 97.75 81 HIS A N 1
ATOM 598 C CA . HIS A 1 81 ? 4.223 22.203 6.422 1 97.75 81 HIS A CA 1
ATOM 599 C C . HIS A 1 81 ? 5.641 22.734 6.57 1 97.75 81 HIS A C 1
ATOM 601 O O . HIS A 1 81 ? 5.992 23.297 7.617 1 97.75 81 HIS A O 1
ATOM 607 N N . ILE A 1 82 ? 6.391 22.594 5.559 1 98.44 82 ILE A N 1
ATOM 608 C CA . ILE A 1 82 ? 7.785 23.016 5.617 1 98.44 82 ILE A CA 1
ATOM 609 C C . ILE A 1 82 ? 7.848 24.516 5.961 1 98.44 82 ILE A C 1
ATOM 611 O O . ILE A 1 82 ? 8.742 24.953 6.688 1 98.44 82 ILE A O 1
ATOM 615 N N . GLU A 1 83 ? 6.859 25.266 5.547 1 97.75 83 GLU A N 1
ATOM 616 C CA . GLU A 1 83 ? 6.773 26.703 5.844 1 97.75 83 GLU A CA 1
ATOM 617 C C . GLU A 1 83 ? 6.809 26.953 7.348 1 97.75 83 GLU A C 1
ATOM 619 O O . GLU A 1 83 ? 7.328 27.969 7.801 1 97.75 83 GLU A O 1
ATOM 624 N N . SER A 1 84 ? 6.27 26.016 8.094 1 95 84 SER A N 1
ATOM 625 C CA . SER A 1 84 ? 6.203 26.172 9.547 1 95 84 SER A CA 1
ATOM 626 C C . SER A 1 84 ? 7.59 26.078 10.172 1 95 84 SER A C 1
ATOM 628 O O . SER A 1 84 ? 7.781 26.453 11.328 1 95 84 SER A O 1
ATOM 630 N N . SER A 1 85 ? 8.547 25.641 9.469 1 96.44 85 SER A N 1
ATOM 631 C CA . SER A 1 85 ? 9.938 25.672 9.93 1 96.44 85 SER A CA 1
ATOM 632 C C . SER A 1 85 ? 10.562 27.031 9.695 1 96.44 85 SER A C 1
ATOM 634 O O . SER A 1 85 ? 11.688 27.297 10.125 1 96.44 85 SER A O 1
ATOM 636 N N . LEU A 1 86 ? 9.945 27.906 8.953 1 97.69 86 LEU A N 1
ATOM 637 C CA . LEU A 1 86 ? 10.344 29.281 8.695 1 97.69 86 LEU A CA 1
ATOM 638 C C . LEU A 1 86 ? 11.5 29.344 7.699 1 97.69 86 LEU A C 1
ATOM 640 O O . LEU A 1 86 ? 12.031 30.406 7.418 1 97.69 86 LEU A O 1
ATOM 644 N N . VAL A 1 87 ? 11.914 28.203 7.207 1 98.19 87 VAL A N 1
ATOM 645 C CA . VAL A 1 87 ? 12.992 28.172 6.227 1 98.19 87 VAL A CA 1
ATOM 646 C C . VAL A 1 87 ? 12.516 27.5 4.941 1 98.19 87 VAL A C 1
ATOM 648 O O . VAL A 1 87 ? 11.43 26.906 4.914 1 98.19 87 VAL A O 1
ATOM 651 N N . THR A 1 88 ? 13.258 27.641 3.865 1 98.38 88 THR A N 1
ATOM 652 C CA . THR A 1 88 ? 12.93 27.062 2.566 1 98.38 88 THR A CA 1
ATOM 653 C C . THR A 1 88 ? 13.055 25.547 2.592 1 98.38 88 THR A C 1
ATOM 655 O O . THR A 1 88 ? 13.695 24.984 3.488 1 98.38 88 THR A O 1
ATOM 658 N N . PRO A 1 89 ? 12.508 24.844 1.566 1 98.62 89 PRO A N 1
ATOM 659 C CA . PRO A 1 89 ? 12.664 23.391 1.483 1 98.62 89 PRO A CA 1
ATOM 660 C C . PRO A 1 89 ? 14.133 22.969 1.476 1 98.62 89 PRO A C 1
ATOM 662 O O . PRO A 1 89 ? 14.484 21.953 2.088 1 98.62 89 PRO A O 1
ATOM 665 N N . HIS A 1 90 ? 15.031 23.734 0.826 1 98.38 90 HIS A N 1
ATOM 666 C CA . HIS A 1 90 ? 16.453 23.422 0.803 1 98.38 90 HIS A CA 1
ATOM 667 C C . HIS A 1 90 ? 17.047 23.422 2.211 1 98.38 90 HIS A C 1
ATOM 669 O O . HIS A 1 90 ? 17.797 22.516 2.574 1 98.38 90 HIS A O 1
ATOM 675 N N . GLU A 1 91 ? 16.688 24.438 2.961 1 98.06 91 GLU A N 1
ATOM 676 C CA . GLU A 1 91 ? 17.219 24.547 4.309 1 98.06 91 GLU A CA 1
ATOM 677 C C . GLU A 1 91 ? 16.578 23.531 5.25 1 98.06 91 GLU A C 1
ATOM 679 O O . GLU A 1 91 ? 17.219 23.016 6.16 1 98.06 91 GLU A O 1
ATOM 684 N N . PHE A 1 92 ? 15.305 23.297 5.043 1 98.56 92 PHE A N 1
ATOM 685 C CA . PHE A 1 92 ? 14.633 22.266 5.812 1 98.56 92 PHE A CA 1
ATOM 686 C C . PHE A 1 92 ? 15.305 20.906 5.602 1 98.56 92 PHE A C 1
ATOM 688 O O . PHE A 1 92 ? 15.547 20.172 6.562 1 98.56 92 PHE A O 1
ATOM 695 N N . ASP A 1 93 ? 15.562 20.609 4.383 1 98.31 93 ASP A N 1
ATOM 696 C CA . ASP A 1 93 ? 16.312 19.422 3.967 1 98.31 93 ASP A CA 1
ATOM 697 C C . ASP A 1 93 ? 17.625 19.297 4.746 1 98.31 93 ASP A C 1
ATOM 699 O O . ASP A 1 93 ? 17.891 18.266 5.355 1 98.31 93 ASP A O 1
ATOM 703 N N . ARG A 1 94 ? 18.359 20.312 4.824 1 97.94 94 ARG A N 1
ATOM 704 C CA . ARG A 1 94 ? 19.625 20.344 5.543 1 97.94 94 ARG A CA 1
ATOM 705 C C . ARG A 1 94 ? 19.406 20.188 7.047 1 97.94 94 ARG A C 1
ATOM 707 O O . ARG A 1 94 ? 20.25 19.609 7.746 1 97.94 94 ARG A O 1
ATOM 714 N N . CYS A 1 95 ? 18.328 20.672 7.496 1 97.94 95 CYS A N 1
ATOM 715 C CA . CYS A 1 95 ? 18.062 20.766 8.922 1 97.94 95 CYS A CA 1
ATOM 716 C C . CYS A 1 95 ? 17.641 19.406 9.477 1 97.94 95 CYS A C 1
ATOM 718 O O . CYS A 1 95 ? 18.094 19 10.547 1 97.94 95 CYS A O 1
ATOM 720 N N . VAL A 1 96 ? 16.797 18.641 8.773 1 98.5 96 VAL A N 1
ATOM 721 C CA . VAL A 1 96 ? 16.125 17.531 9.43 1 98.5 96 VAL A CA 1
ATOM 722 C C . VAL A 1 96 ? 16.688 16.203 8.906 1 98.5 96 VAL A C 1
ATOM 724 O O . VAL A 1 96 ? 16.672 15.195 9.609 1 98.5 96 VAL A O 1
ATOM 727 N N . LEU A 1 97 ? 17.234 16.156 7.672 1 98.75 97 LEU A N 1
ATOM 728 C CA . LEU A 1 97 ? 17.75 14.922 7.074 1 98.75 97 LEU A CA 1
ATOM 729 C C . LEU A 1 97 ? 18.812 14.297 7.957 1 98.75 97 LEU A C 1
ATOM 731 O O . LEU A 1 97 ? 18.828 13.078 8.148 1 98.75 97 LEU A O 1
ATOM 735 N N . PRO A 1 98 ? 19.703 15.047 8.633 1 98.19 98 PRO A N 1
ATOM 736 C CA . PRO A 1 98 ? 20.734 14.453 9.492 1 98.19 98 PRO A CA 1
ATOM 737 C C . PRO A 1 98 ? 20.141 13.75 10.711 1 98.19 98 PRO A C 1
ATOM 739 O O . PRO A 1 98 ? 20.844 12.961 11.359 1 98.19 98 PRO A O 1
ATOM 742 N N . TYR A 1 99 ? 18.891 14.07 11.031 1 98.12 99 TYR A N 1
ATOM 743 C CA . TYR A 1 99 ? 18.234 13.398 12.141 1 98.12 99 TYR A CA 1
ATOM 744 C C . TYR A 1 99 ? 17.609 12.078 11.695 1 98.12 99 TYR A C 1
ATOM 746 O O . TYR A 1 99 ? 17.062 11.336 12.508 1 98.12 99 TYR A O 1
ATOM 754 N N . GLY A 1 100 ? 17.672 11.734 10.43 1 98.69 100 GLY A N 1
ATOM 755 C CA . GLY A 1 100 ? 17.219 10.445 9.945 1 98.69 100 GLY A CA 1
ATOM 756 C C . GLY A 1 100 ? 15.961 10.539 9.094 1 98.69 100 GLY A C 1
ATOM 757 O O . GLY A 1 100 ? 15.492 9.531 8.555 1 98.69 100 GLY A O 1
ATOM 758 N N . VAL A 1 101 ? 15.391 11.734 8.914 1 98.81 101 VAL A N 1
ATOM 759 C CA . VAL A 1 101 ? 14.188 11.898 8.102 1 98.81 101 VAL A CA 1
ATOM 760 C C . VAL A 1 101 ? 14.555 11.898 6.625 1 98.81 101 VAL A C 1
ATOM 762 O O . VAL A 1 101 ? 14.984 12.922 6.086 1 98.81 101 VAL A O 1
ATOM 765 N N . THR A 1 102 ? 14.297 10.812 5.949 1 98.88 102 THR A N 1
ATOM 766 C CA . THR A 1 102 ? 14.719 10.68 4.562 1 98.88 102 THR A CA 1
ATOM 767 C C . THR A 1 102 ? 13.57 11 3.609 1 98.88 102 THR A C 1
ATOM 769 O O . THR A 1 102 ? 13.789 11.203 2.414 1 98.88 102 THR A O 1
ATOM 772 N N . THR A 1 103 ? 12.352 10.992 4.098 1 98.94 103 THR A N 1
ATOM 773 C CA . THR A 1 103 ? 11.18 11.344 3.303 1 98.94 103 THR A CA 1
ATOM 774 C C . THR A 1 103 ? 10.258 12.281 4.082 1 98.94 103 THR A C 1
ATOM 776 O O . THR A 1 103 ? 10.023 12.07 5.273 1 98.94 103 THR A O 1
ATOM 779 N N . ALA A 1 104 ? 9.812 13.32 3.459 1 98.81 104 ALA A N 1
ATOM 780 C CA . ALA A 1 104 ? 8.828 14.242 4.023 1 98.81 104 ALA A CA 1
ATOM 781 C C . ALA A 1 104 ? 7.648 14.43 3.078 1 98.81 104 ALA A C 1
ATOM 783 O O . ALA A 1 104 ? 7.828 14.766 1.906 1 98.81 104 ALA A O 1
ATOM 784 N N . ILE A 1 105 ? 6.453 14.195 3.576 1 98.81 105 ILE A N 1
ATOM 785 C CA . ILE A 1 105 ? 5.223 14.453 2.828 1 98.81 105 ILE A CA 1
ATOM 786 C C . ILE A 1 105 ? 4.625 15.789 3.26 1 98.81 105 ILE A C 1
ATOM 788 O O . ILE A 1 105 ? 4.148 15.93 4.387 1 98.81 105 ILE A O 1
ATOM 792 N N . CYS A 1 106 ? 4.66 16.734 2.367 1 98.38 106 CYS A N 1
ATOM 793 C CA . CYS A 1 106 ? 4.289 18.078 2.791 1 98.38 106 CYS A CA 1
ATOM 794 C C . CYS A 1 106 ? 3.08 18.578 2.012 1 98.38 106 CYS A C 1
ATOM 796 O O . CYS A 1 106 ? 2.791 18.094 0.92 1 98.38 106 CYS A O 1
ATOM 798 N N . ASP A 1 107 ? 2.34 19.438 2.602 1 98.06 107 ASP A N 1
ATOM 799 C CA . ASP A 1 107 ? 1.283 20.266 2.029 1 98.06 107 ASP A CA 1
ATOM 800 C C . ASP A 1 107 ? 1.677 21.734 2.041 1 98.06 107 ASP A C 1
ATOM 802 O O . ASP A 1 107 ? 1.68 22.375 3.096 1 98.06 107 ASP A O 1
ATOM 806 N N . PRO A 1 108 ? 1.959 22.266 0.877 1 98.19 108 PRO A N 1
ATOM 807 C CA . PRO A 1 108 ? 2.383 23.672 0.847 1 98.19 108 PRO A CA 1
ATOM 808 C C . PRO A 1 108 ? 1.205 24.641 0.874 1 98.19 108 PRO A C 1
ATOM 810 O O . PRO A 1 108 ? 1.233 25.672 0.193 1 98.19 108 PRO A O 1
ATOM 813 N N . HIS A 1 109 ? 0.192 24.312 1.647 1 96.75 109 HIS A N 1
ATOM 814 C CA . HIS A 1 109 ? -0.997 25.156 1.605 1 96.75 109 HIS A CA 1
ATOM 815 C C . HIS A 1 109 ? -0.737 26.516 2.264 1 96.75 109 HIS A C 1
ATOM 817 O O . HIS A 1 109 ? -1.472 27.469 2.027 1 96.75 109 HIS A O 1
ATOM 823 N N . GLU A 1 110 ? 0.386 26.703 3.068 1 97.62 110 GLU A N 1
ATOM 824 C CA . GLU A 1 110 ? 0.68 28 3.66 1 97.62 110 GLU A CA 1
ATOM 825 C C . GLU A 1 110 ? 1.062 29.016 2.59 1 97.62 110 GLU A C 1
ATOM 827 O O . GLU A 1 110 ? 0.398 30.047 2.438 1 97.62 110 GLU A O 1
ATOM 832 N N . ILE A 1 111 ? 2.045 28.641 1.843 1 98.31 111 ILE A N 1
ATOM 833 C CA . ILE A 1 111 ? 2.496 29.547 0.799 1 98.31 111 ILE A CA 1
ATOM 834 C C . ILE A 1 111 ? 1.449 29.625 -0.31 1 98.31 111 ILE A C 1
ATOM 836 O O . ILE A 1 111 ? 1.268 30.672 -0.933 1 98.31 111 ILE A O 1
ATOM 840 N N . ALA A 1 112 ? 0.699 28.578 -0.54 1 98.19 112 ALA A N 1
ATOM 841 C CA . ALA A 1 112 ? -0.344 28.562 -1.562 1 98.19 112 ALA A CA 1
ATOM 842 C C . ALA A 1 112 ? -1.474 29.531 -1.196 1 98.19 112 ALA A C 1
ATOM 844 O O . ALA A 1 112 ? -2.094 30.125 -2.076 1 98.19 112 ALA A O 1
ATOM 845 N N . ASN A 1 113 ? -1.74 29.672 0.079 1 97.44 113 ASN A N 1
ATOM 846 C CA . ASN A 1 113 ? -2.748 30.641 0.516 1 97.44 113 ASN A CA 1
ATOM 847 C C . ASN A 1 113 ? -2.318 32.062 0.22 1 97.44 113 ASN A C 1
ATOM 849 O O . ASN A 1 113 ? -3.162 32.938 0.034 1 97.44 113 ASN A O 1
ATOM 853 N N . VAL A 1 114 ? -1.018 32.281 0.108 1 98.12 114 VAL A N 1
ATOM 854 C CA . VAL A 1 114 ? -0.484 33.625 -0.126 1 98.12 114 VAL A CA 1
ATOM 855 C C . VAL A 1 114 ? -0.294 33.844 -1.624 1 98.12 114 VAL A C 1
ATOM 857 O O . VAL A 1 114 ? -0.697 34.906 -2.158 1 98.12 114 VAL A O 1
ATOM 860 N N . LEU A 1 115 ? 0.231 32.812 -2.35 1 98.06 115 LEU A N 1
ATOM 861 C CA . LEU A 1 115 ? 0.724 33.031 -3.701 1 98.06 115 LEU A CA 1
ATOM 862 C C . LEU A 1 115 ? 0.004 32.156 -4.711 1 98.06 115 LEU A C 1
ATOM 864 O O . LEU A 1 115 ? 0.271 32.219 -5.914 1 98.06 115 LEU A O 1
ATOM 868 N N . GLY A 1 116 ? -0.865 31.312 -4.266 1 97.5 116 GLY A N 1
ATOM 869 C CA . GLY A 1 116 ? -1.587 30.438 -5.172 1 97.5 116 GLY A CA 1
ATOM 870 C C . GLY A 1 116 ? -0.705 29.375 -5.809 1 97.5 116 GLY A C 1
ATOM 871 O O . GLY A 1 116 ? 0.101 28.75 -5.125 1 97.5 116 GLY A O 1
ATOM 872 N N . ALA A 1 117 ? -0.916 29.188 -7.059 1 97.88 117 ALA A N 1
ATOM 873 C CA . ALA A 1 117 ? -0.234 28.125 -7.809 1 97.88 117 ALA A CA 1
ATOM 874 C C . ALA A 1 117 ? 1.274 28.359 -7.824 1 97.88 117 ALA A C 1
ATOM 876 O O . ALA A 1 117 ? 2.053 27.406 -7.836 1 97.88 117 ALA A O 1
ATOM 877 N N . ALA A 1 118 ? 1.644 29.594 -7.777 1 98.06 118 ALA A N 1
ATOM 878 C CA . ALA A 1 118 ? 3.072 29.891 -7.77 1 98.06 118 ALA A CA 1
ATOM 879 C C . ALA A 1 118 ? 3.752 29.297 -6.539 1 98.06 118 ALA A C 1
ATOM 881 O O . ALA A 1 118 ? 4.91 28.875 -6.605 1 98.06 118 ALA A O 1
ATOM 882 N N . GLY A 1 119 ? 3.053 29.312 -5.426 1 98.38 119 GLY A N 1
ATOM 883 C CA . GLY A 1 119 ? 3.576 28.688 -4.227 1 98.38 119 GLY A CA 1
ATOM 884 C C . GLY A 1 119 ? 3.77 27.188 -4.387 1 98.38 119 GLY A C 1
ATOM 885 O O . GLY A 1 119 ? 4.801 26.641 -3.982 1 98.38 119 GLY A O 1
ATOM 886 N N . ILE A 1 120 ? 2.812 26.531 -5.008 1 98.44 120 ILE A N 1
ATOM 887 C CA . ILE A 1 120 ? 2.898 25.094 -5.266 1 98.44 120 ILE A CA 1
ATOM 888 C C . ILE A 1 120 ? 4.09 24.797 -6.176 1 98.44 120 ILE A C 1
ATOM 890 O O . ILE A 1 120 ? 4.871 23.891 -5.91 1 98.44 120 ILE A O 1
ATOM 894 N N . GLU A 1 121 ? 4.254 25.594 -7.207 1 98.38 121 GLU A N 1
ATOM 895 C CA . GLU A 1 121 ? 5.34 25.422 -8.164 1 98.38 121 GLU A CA 1
ATOM 896 C C . GLU A 1 121 ? 6.699 25.562 -7.48 1 98.38 121 GLU A C 1
ATOM 898 O O . GLU A 1 121 ? 7.625 24.797 -7.77 1 98.38 121 GLU A O 1
ATOM 903 N N . PHE A 1 122 ? 6.789 26.531 -6.641 1 98.56 122 PHE A N 1
ATOM 904 C CA . PHE A 1 122 ? 8.023 26.75 -5.898 1 98.56 122 PHE A CA 1
ATOM 905 C C . PHE A 1 122 ? 8.406 25.484 -5.117 1 98.56 122 PHE A C 1
ATOM 907 O O . PHE A 1 122 ? 9.57 25.078 -5.125 1 98.56 122 PHE A O 1
ATOM 914 N N . PHE A 1 123 ? 7.5 24.828 -4.477 1 98.75 123 PHE A N 1
ATOM 915 C CA . PHE A 1 123 ? 7.754 23.625 -3.688 1 98.75 123 PHE A CA 1
ATOM 916 C C . PHE A 1 123 ? 8.086 22.453 -4.594 1 98.75 123 PHE A C 1
ATOM 918 O O . PHE A 1 123 ? 8.969 21.656 -4.281 1 98.75 123 PHE A O 1
ATOM 925 N N . LEU A 1 124 ? 7.367 22.344 -5.723 1 98.75 124 LEU A N 1
ATOM 926 C CA . LEU A 1 124 ? 7.629 21.25 -6.652 1 98.75 124 LEU A CA 1
ATOM 927 C C . LEU A 1 124 ? 9.023 21.359 -7.25 1 98.75 124 LEU A C 1
ATOM 929 O O . LEU A 1 124 ? 9.758 20.375 -7.34 1 98.75 124 LEU A O 1
ATOM 933 N N . GLU A 1 125 ? 9.414 22.594 -7.594 1 98.69 125 GLU A N 1
ATOM 934 C CA . GLU A 1 125 ? 10.758 22.828 -8.117 1 98.69 125 GLU A CA 1
ATOM 935 C C . GLU A 1 125 ? 11.82 22.5 -7.062 1 98.69 125 GLU A C 1
ATOM 937 O O . GLU A 1 125 ? 12.852 21.891 -7.379 1 98.69 125 GLU A O 1
ATOM 942 N N . SER A 1 126 ? 11.57 22.891 -5.836 1 98.75 126 SER A N 1
ATOM 943 C CA . SER A 1 126 ? 12.5 22.609 -4.746 1 98.75 126 SER A CA 1
ATOM 944 C C . SER A 1 126 ? 12.602 21.109 -4.477 1 98.75 126 SER A C 1
ATOM 946 O O . SER A 1 126 ? 13.695 20.594 -4.246 1 98.75 126 SER A O 1
ATOM 948 N N . ALA A 1 127 ? 11.453 20.453 -4.523 1 98.69 127 ALA A N 1
ATOM 949 C CA . ALA A 1 127 ? 11.398 19.016 -4.234 1 98.69 127 ALA A CA 1
ATOM 950 C C . ALA A 1 127 ? 12.234 18.219 -5.227 1 98.69 127 ALA A C 1
ATOM 952 O O . ALA A 1 127 ? 12.766 17.156 -4.891 1 98.69 127 ALA A O 1
ATOM 953 N N . LEU A 1 128 ? 12.406 18.734 -6.445 1 98.44 128 LEU A N 1
ATOM 954 C CA . LEU A 1 128 ? 13.203 18.078 -7.473 1 98.44 128 LEU A CA 1
ATOM 955 C C . LEU A 1 128 ? 14.688 18.188 -7.164 1 98.44 128 LEU A C 1
ATOM 957 O O . LEU A 1 128 ? 15.5 17.422 -7.703 1 98.44 128 LEU A O 1
ATOM 961 N N . GLU A 1 129 ? 15.07 19.109 -6.211 1 98.44 129 GLU A N 1
ATOM 962 C CA . GLU A 1 129 ? 16.484 19.422 -6.027 1 98.44 129 GLU A CA 1
ATOM 963 C C . GLU A 1 129 ? 16.984 18.922 -4.676 1 98.44 129 GLU A C 1
ATOM 965 O O . GLU A 1 129 ? 18.188 18.719 -4.488 1 98.44 129 GLU A O 1
ATOM 970 N N . THR A 1 130 ? 16.109 18.719 -3.734 1 98.69 130 THR A N 1
ATOM 971 C CA . THR A 1 130 ? 16.516 18.359 -2.377 1 98.69 130 THR A CA 1
ATOM 972 C C . THR A 1 130 ? 17.094 16.953 -2.332 1 98.69 130 THR A C 1
ATOM 974 O O . THR A 1 130 ? 16.828 16.141 -3.225 1 98.69 130 THR A O 1
ATOM 977 N N . ILE A 1 131 ? 17.969 16.656 -1.28 1 98.69 131 ILE A N 1
ATOM 978 C CA . ILE A 1 131 ? 18.562 15.344 -1.063 1 98.69 131 ILE A CA 1
ATOM 979 C C . ILE A 1 131 ? 17.531 14.406 -0.44 1 98.69 131 ILE A C 1
ATOM 981 O O . ILE A 1 131 ? 17.391 13.258 -0.868 1 98.69 131 ILE A O 1
ATOM 985 N N . MET A 1 132 ? 16.812 14.922 0.56 1 98.44 132 MET A N 1
ATOM 986 C CA . MET A 1 132 ? 15.664 14.195 1.093 1 98.44 132 MET A CA 1
ATOM 987 C C . MET A 1 132 ? 14.57 14.07 0.044 1 98.44 132 MET A C 1
ATOM 989 O O . MET A 1 132 ? 14.477 14.898 -0.863 1 98.44 132 MET A O 1
ATOM 993 N N . ASP A 1 133 ? 13.82 13.031 0.052 1 98.81 133 ASP A N 1
ATOM 994 C CA . ASP A 1 133 ? 12.695 12.898 -0.867 1 98.81 133 ASP A CA 1
ATOM 995 C C . ASP A 1 133 ? 11.477 13.648 -0.345 1 98.81 133 ASP A C 1
ATOM 997 O O . ASP A 1 133 ? 10.703 13.117 0.459 1 98.81 133 ASP A O 1
ATOM 1001 N N . ILE A 1 134 ? 11.266 14.828 -0.809 1 98.81 134 ILE A N 1
ATOM 1002 C CA . ILE A 1 134 ? 10.078 15.609 -0.47 1 98.81 134 ILE A CA 1
ATOM 1003 C C . ILE A 1 134 ? 8.953 15.281 -1.447 1 98.81 134 ILE A C 1
ATOM 1005 O O . ILE A 1 134 ? 9.125 15.391 -2.664 1 98.81 134 ILE A O 1
ATOM 1009 N N . ARG A 1 135 ? 7.859 14.805 -0.927 1 98.81 135 ARG A N 1
ATOM 1010 C CA . ARG A 1 135 ? 6.645 14.562 -1.693 1 98.81 135 ARG A CA 1
ATOM 1011 C C . ARG A 1 135 ? 5.57 15.594 -1.368 1 98.81 135 ARG A C 1
ATOM 1013 O O . ARG A 1 135 ? 5.398 15.969 -0.207 1 98.81 135 ARG A O 1
ATOM 1020 N N . VAL A 1 136 ? 4.859 16 -2.404 1 98.69 136 VAL A N 1
ATOM 1021 C CA . VAL A 1 136 ? 3.916 17.094 -2.244 1 98.69 136 VAL A CA 1
ATOM 1022 C C . VAL A 1 136 ? 2.488 16.578 -2.398 1 98.69 136 VAL A C 1
ATOM 1024 O O . VAL A 1 136 ? 2.184 15.852 -3.346 1 98.69 136 VAL A O 1
ATOM 1027 N N . GLN A 1 137 ? 1.643 16.828 -1.452 1 98.25 137 GLN A N 1
ATOM 1028 C CA . GLN A 1 137 ? 0.197 16.703 -1.607 1 98.25 137 GLN A CA 1
ATOM 1029 C C . GLN A 1 137 ? -0.425 18.031 -2.031 1 98.25 137 GLN A C 1
ATOM 1031 O O . GLN A 1 137 ? -0.112 19.078 -1.462 1 98.25 137 GLN A O 1
ATOM 1036 N N . LEU A 1 138 ? -1.276 18 -3.023 1 98.44 138 LEU A N 1
ATOM 1037 C CA . LEU A 1 138 ? -1.863 19.234 -3.533 1 98.44 138 LEU A CA 1
ATOM 1038 C C . LEU A 1 138 ? -2.865 19.812 -2.539 1 98.44 138 LEU A C 1
ATOM 1040 O O . LEU A 1 138 ? -3.744 19.094 -2.053 1 98.44 138 LEU A O 1
ATOM 1044 N N . SER A 1 139 ? -2.744 21.031 -2.275 1 97.75 139 SER A N 1
ATOM 1045 C CA . SER A 1 139 ? -3.502 21.703 -1.232 1 97.75 139 SER A CA 1
ATOM 1046 C C . SER A 1 139 ? -5 21.672 -1.527 1 97.75 139 SER A C 1
ATOM 1048 O O . SER A 1 139 ? -5.445 22.203 -2.545 1 97.75 139 SER A O 1
ATOM 1050 N N . SER A 1 140 ? -5.734 21.234 -0.61 1 95.56 140 SER A N 1
ATOM 1051 C CA . SER A 1 140 ? -7.148 20.969 -0.853 1 95.56 140 SER A CA 1
ATOM 1052 C C . SER A 1 140 ? -8.008 22.172 -0.471 1 95.56 140 SER A C 1
ATOM 1054 O O . SER A 1 140 ? -9.102 22.359 -1.008 1 95.56 140 SER A O 1
ATOM 1056 N N . CYS A 1 141 ? -7.461 22.969 0.523 1 93 141 CYS A N 1
ATOM 1057 C CA . CYS A 1 141 ? -8.32 23.984 1.12 1 93 141 CYS A CA 1
ATOM 1058 C C . CYS A 1 141 ? -7.645 25.344 1.091 1 93 141 CYS A C 1
ATOM 1060 O O . CYS A 1 141 ? -7.348 25.922 2.141 1 93 141 CYS A O 1
ATOM 1062 N N . VAL A 1 142 ? -7.492 25.922 0.007 1 94.81 142 VAL A N 1
ATOM 1063 C CA . VAL A 1 142 ? -7.004 27.281 -0.196 1 94.81 142 VAL A CA 1
ATOM 1064 C C . VAL A 1 142 ? -8.07 28.109 -0.906 1 94.81 142 VAL A C 1
ATOM 1066 O O . VAL A 1 142 ? -8.266 27.984 -2.117 1 94.81 142 VAL A O 1
ATOM 1069 N N . PRO A 1 143 ? -8.852 28.984 -0.301 1 93.5 143 PRO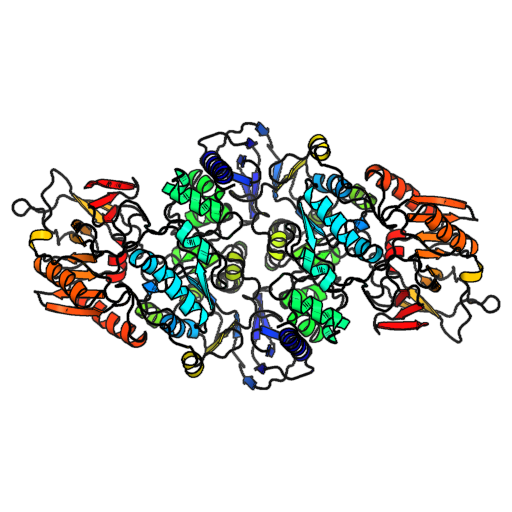 A N 1
ATOM 1070 C CA . PRO A 1 143 ? -8.695 29.25 1.132 1 93.5 143 PRO A CA 1
ATOM 1071 C C . PRO A 1 143 ? -9.234 28.125 2.004 1 93.5 143 PRO A C 1
ATOM 1073 O O . PRO A 1 143 ? -9.945 27.25 1.511 1 93.5 143 PRO A O 1
ATOM 1076 N N . ALA A 1 144 ? -8.867 28.094 3.242 1 86.69 144 ALA A N 1
ATOM 1077 C CA . ALA A 1 144 ? -9.336 27.094 4.199 1 86.69 144 ALA A CA 1
ATOM 1078 C C . ALA A 1 144 ? -10.828 27.25 4.469 1 86.69 144 ALA A C 1
ATOM 1080 O O . ALA A 1 144 ? -11.523 26.266 4.77 1 86.69 144 ALA A O 1
ATOM 1081 N N . THR A 1 145 ? -11.281 28.5 4.449 1 85.44 145 THR A N 1
ATOM 1082 C CA . THR A 1 145 ? -12.68 28.828 4.727 1 85.44 145 THR A CA 1
ATOM 1083 C C . THR A 1 145 ? -13.07 30.141 4.07 1 85.44 145 THR A C 1
ATOM 1085 O O . THR A 1 145 ? -12.211 30.906 3.621 1 85.44 145 THR A O 1
ATOM 1088 N N . HIS A 1 146 ? -14.359 30.328 4.039 1 86.38 146 HIS A N 1
ATOM 1089 C CA . HIS A 1 146 ? -14.883 31.594 3.549 1 86.38 146 HIS A CA 1
ATOM 1090 C C . HIS A 1 146 ? -14.836 32.656 4.633 1 86.38 146 HIS A C 1
ATOM 1092 O O . HIS A 1 146 ? -15.141 33.844 4.375 1 86.38 146 HIS A O 1
ATOM 1098 N N . LEU A 1 147 ? -14.367 32.406 5.809 1 91 147 LEU A N 1
ATOM 1099 C CA . LEU A 1 147 ? -14.508 33.25 6.984 1 91 147 LEU A CA 1
ATOM 1100 C C . LEU A 1 147 ? -13.297 34.156 7.141 1 91 147 LEU A C 1
ATOM 1102 O O . LEU A 1 147 ? -13.203 34.938 8.102 1 91 147 LEU A O 1
ATOM 1106 N N . GLU A 1 148 ? -12.391 34.062 6.281 1 93.94 148 GLU A N 1
ATOM 1107 C CA . GLU A 1 148 ? -11.188 34.906 6.32 1 93.94 148 GLU A CA 1
ATOM 1108 C C . GLU A 1 148 ? -10.711 35.25 4.91 1 93.94 148 GLU A C 1
ATOM 1110 O O . GLU A 1 148 ? -11 34.531 3.955 1 93.94 148 GLU A O 1
ATOM 1115 N N . THR A 1 149 ? -10.016 36.344 4.797 1 95.94 149 THR A N 1
ATOM 1116 C CA . THR A 1 149 ? -9.469 36.781 3.512 1 95.94 149 THR A CA 1
ATOM 1117 C C . THR A 1 149 ? -8.094 36.156 3.289 1 95.94 149 THR A C 1
ATOM 1119 O O . THR A 1 149 ? -7.168 36.375 4.078 1 95.94 149 THR A O 1
ATOM 1122 N N . SER A 1 150 ? -8.008 35.312 2.252 1 95.88 150 SER A N 1
ATOM 1123 C CA . SER A 1 150 ? -6.719 34.75 1.896 1 95.88 150 SER A CA 1
ATOM 1124 C C . SER A 1 150 ? -6.09 35.469 0.714 1 95.88 150 SER A C 1
ATOM 1126 O O . SER A 1 150 ? -6.73 36.312 0.082 1 95.88 150 SER A O 1
ATOM 1128 N N . GLY A 1 151 ? -4.844 35.219 0.494 1 96.38 151 GLY A N 1
ATOM 1129 C CA . GLY A 1 151 ? -4.125 35.844 -0.61 1 96.38 151 GLY A CA 1
ATOM 1130 C C . GLY A 1 151 ? -4.461 35.219 -1.957 1 96.38 151 GLY A C 1
ATOM 1131 O O . GLY A 1 151 ? -4.375 35.875 -2.988 1 96.38 151 GLY A O 1
ATOM 1132 N N . ALA A 1 152 ? -4.859 33.969 -1.902 1 96.25 152 ALA A N 1
ATOM 1133 C CA . ALA A 1 152 ? -5.121 33.281 -3.156 1 96.25 152 ALA A CA 1
ATOM 1134 C C . ALA A 1 152 ? -6.309 32.344 -3.018 1 96.25 152 ALA A C 1
ATOM 1136 O O . ALA A 1 152 ? -6.77 32.062 -1.906 1 96.25 152 ALA A O 1
ATOM 1137 N N . ASP A 1 153 ? -6.824 31.953 -4.148 1 94.81 153 ASP A N 1
ATOM 1138 C CA . ASP A 1 153 ? -7.855 30.938 -4.309 1 94.81 153 ASP A CA 1
ATOM 1139 C C . ASP A 1 153 ? -7.41 29.844 -5.289 1 94.81 153 ASP A C 1
ATOM 1141 O O . ASP A 1 153 ? -7.035 30.156 -6.422 1 94.81 153 ASP A O 1
ATOM 1145 N N . LEU A 1 154 ? -7.484 28.625 -4.812 1 96.25 154 LEU A N 1
ATOM 1146 C CA . LEU A 1 154 ? -7.055 27.516 -5.668 1 96.25 154 LEU A CA 1
ATOM 1147 C C . LEU A 1 154 ? -8.211 26.562 -5.945 1 96.25 154 LEU A C 1
ATOM 1149 O O . LEU A 1 154 ? -8.383 25.562 -5.234 1 96.25 154 LEU A O 1
ATOM 1153 N N . PRO A 1 155 ? -8.969 26.812 -6.984 1 95.81 155 PRO A N 1
ATOM 1154 C CA . PRO A 1 155 ? -9.961 25.828 -7.41 1 95.81 155 PRO A CA 1
ATOM 1155 C C . PRO A 1 155 ? -9.328 24.578 -8.023 1 95.81 155 PRO A C 1
ATOM 1157 O O . PRO A 1 155 ? -8.109 24.531 -8.203 1 95.81 155 PRO A O 1
ATOM 1160 N N . ILE A 1 156 ? -10.141 23.594 -8.281 1 96.88 156 ILE A N 1
ATOM 1161 C CA . ILE A 1 156 ? -9.641 22.297 -8.742 1 96.88 156 ILE A CA 1
ATOM 1162 C C . ILE A 1 156 ? -8.906 22.469 -10.07 1 96.88 156 ILE A C 1
ATOM 1164 O O . ILE A 1 156 ? -7.914 21.797 -10.336 1 96.88 156 ILE A O 1
ATOM 1168 N N . GLU A 1 157 ? -9.305 23.391 -10.898 1 97.38 157 GLU A N 1
ATOM 1169 C CA . GLU A 1 157 ? -8.703 23.641 -12.203 1 97.38 157 GLU A CA 1
ATOM 1170 C C . GLU A 1 157 ? -7.254 24.094 -12.062 1 97.38 157 GLU A C 1
ATOM 1172 O O . GLU A 1 157 ? -6.43 23.844 -12.945 1 97.38 157 GLU A O 1
ATOM 1177 N N . SER A 1 158 ? -6.965 24.719 -10.961 1 97.06 158 SER A N 1
ATOM 1178 C CA . SER A 1 158 ? -5.609 25.203 -10.719 1 97.06 158 SER A CA 1
ATOM 1179 C C . SER A 1 158 ? -4.703 24.094 -10.211 1 97.06 158 SER A C 1
ATOM 1181 O O . SER A 1 158 ? -3.479 24.203 -10.273 1 97.06 158 SER A O 1
ATOM 1183 N N . LEU A 1 159 ? -5.285 23.031 -9.727 1 97.69 159 LEU A N 1
ATOM 1184 C CA . LEU A 1 159 ? -4.52 21.953 -9.125 1 97.69 159 LEU A CA 1
ATOM 1185 C C . LEU A 1 159 ? -4.254 20.844 -10.141 1 97.69 159 LEU A C 1
ATOM 1187 O O . LEU A 1 159 ? -3.191 20.219 -10.125 1 97.69 159 LEU A O 1
ATOM 1191 N N . LEU A 1 160 ? -5.156 20.625 -11.094 1 97.44 160 LEU A N 1
ATOM 1192 C CA . LEU A 1 160 ? -5.164 19.484 -12 1 97.44 160 LEU A CA 1
ATOM 1193 C C . LEU A 1 160 ? -3.895 19.453 -12.844 1 97.44 160 LEU A C 1
ATOM 1195 O O . LEU A 1 160 ? -3.365 18.375 -13.133 1 97.44 160 LEU A O 1
ATOM 1199 N N . PRO A 1 161 ? -3.354 20.641 -13.211 1 97.81 161 PRO A N 1
ATOM 1200 C CA . PRO A 1 161 ? -2.125 20.594 -14.008 1 97.81 161 PRO A CA 1
ATOM 1201 C C . PRO A 1 161 ? -0.969 19.922 -13.281 1 97.81 161 PRO A C 1
ATOM 1203 O O . PRO A 1 161 ? -0.023 19.453 -13.922 1 97.81 161 PRO A O 1
ATOM 1206 N N . TYR A 1 162 ? -1.03 19.844 -11.961 1 97.94 162 TYR A N 1
ATOM 1207 C CA . TYR A 1 162 ? 0.08 19.297 -11.18 1 97.94 162 TYR A CA 1
ATOM 1208 C C . TYR A 1 162 ? -0.182 17.859 -10.781 1 97.94 162 TYR A C 1
ATOM 1210 O O . TYR A 1 162 ? 0.691 17.188 -10.219 1 97.94 162 TYR A O 1
ATOM 1218 N N . ARG A 1 163 ? -1.295 17.328 -11.07 1 96.19 163 ARG A N 1
ATOM 1219 C CA . ARG A 1 163 ? -1.766 16.031 -10.562 1 96.19 163 ARG A CA 1
ATOM 1220 C C . ARG A 1 163 ? -0.773 14.922 -10.883 1 96.19 163 ARG A C 1
ATOM 1222 O O . ARG A 1 163 ? -0.573 14.016 -10.078 1 96.19 163 ARG A O 1
ATOM 1229 N N . HIS A 1 164 ? -0.101 14.992 -12.055 1 94.81 164 HIS A N 1
ATOM 1230 C CA . HIS A 1 164 ? 0.751 13.898 -12.5 1 94.81 164 HIS A CA 1
ATOM 1231 C C . HIS A 1 164 ? 2.227 14.266 -12.391 1 94.81 164 HIS A C 1
ATOM 1233 O O . HIS A 1 164 ? 3.086 13.586 -12.961 1 94.81 164 HIS A O 1
ATOM 1239 N N . HIS A 1 165 ? 2.496 15.438 -11.742 1 97.62 165 HIS A N 1
ATOM 1240 C CA . HIS A 1 165 ? 3.889 15.773 -11.461 1 97.62 165 HIS A CA 1
ATOM 1241 C C . HIS A 1 165 ? 4.578 14.664 -10.672 1 97.62 165 HIS A C 1
ATOM 1243 O O . HIS A 1 165 ? 3.979 14.078 -9.766 1 97.62 165 HIS A O 1
ATOM 1249 N N . PRO A 1 166 ? 5.824 14.289 -10.938 1 96.81 166 PRO A N 1
ATOM 1250 C CA . PRO A 1 166 ? 6.484 13.125 -10.336 1 96.81 166 PRO A CA 1
ATOM 1251 C C . PRO A 1 166 ? 6.613 13.234 -8.82 1 96.81 166 PRO A C 1
ATOM 1253 O O . PRO A 1 166 ? 6.812 12.227 -8.133 1 96.81 166 PRO A O 1
ATOM 1256 N N . LYS A 1 167 ? 6.527 14.484 -8.273 1 98.5 167 LYS A N 1
ATOM 1257 C CA . LYS A 1 167 ? 6.68 14.664 -6.836 1 98.5 167 LYS A CA 1
ATOM 1258 C C . LYS A 1 167 ? 5.324 14.766 -6.148 1 98.5 167 LYS A C 1
ATOM 1260 O O . LYS A 1 167 ? 5.25 14.844 -4.918 1 98.5 167 LYS A O 1
ATOM 1265 N N . VAL A 1 168 ? 4.203 14.742 -6.883 1 98.5 168 VAL A N 1
ATOM 1266 C CA . VAL A 1 168 ? 2.865 14.852 -6.309 1 98.5 168 VAL A CA 1
ATOM 1267 C C . VAL A 1 168 ? 2.311 13.461 -6.023 1 98.5 168 VAL A C 1
ATOM 1269 O O . VAL A 1 168 ? 2.424 12.555 -6.855 1 98.5 168 VAL A O 1
ATOM 1272 N N . ILE A 1 169 ? 1.688 13.273 -4.816 1 97.56 169 ILE A N 1
ATOM 1273 C CA . ILE A 1 169 ? 1.272 11.914 -4.5 1 97.56 169 ILE A CA 1
ATOM 1274 C C . ILE A 1 169 ? -0.186 11.914 -4.051 1 97.56 169 ILE A C 1
ATOM 1276 O O . ILE A 1 169 ? -0.681 10.906 -3.531 1 97.56 169 ILE A O 1
ATOM 1280 N N . GLY A 1 170 ? -0.911 13.047 -4.141 1 97.62 170 GLY A N 1
ATOM 1281 C CA . GLY A 1 170 ? -2.326 13.055 -3.803 1 97.62 170 GLY A CA 1
ATOM 1282 C C . GLY A 1 170 ? -2.836 14.43 -3.42 1 97.62 170 GLY A C 1
ATOM 1283 O O . GLY A 1 170 ? -2.258 15.445 -3.816 1 97.62 170 GLY A O 1
ATOM 1284 N N . LEU A 1 171 ? -4.051 14.453 -2.842 1 98.19 171 LEU A N 1
ATOM 1285 C CA . LEU A 1 171 ? -4.707 15.648 -2.324 1 98.19 171 LEU A CA 1
ATOM 1286 C C . LEU A 1 171 ? -4.453 15.805 -0.829 1 98.19 171 LEU A C 1
ATOM 1288 O O . LEU A 1 171 ? -4.531 14.828 -0.078 1 98.19 171 LEU A O 1
ATOM 1292 N N . ALA A 1 172 ? -4.062 16.984 -0.462 1 97.81 172 ALA A N 1
ATOM 1293 C CA . ALA A 1 172 ? -3.652 17.266 0.912 1 97.81 172 ALA A CA 1
ATOM 1294 C C . ALA A 1 172 ? -4.852 17.25 1.856 1 97.81 172 ALA A C 1
ATOM 1296 O O . ALA A 1 172 ? -5.945 16.812 1.477 1 97.81 172 ALA A O 1
ATOM 1297 N N . GLU A 1 173 ? -4.555 17.578 3.113 1 96 173 GLU A N 1
ATOM 1298 C CA . GLU A 1 173 ? -5.535 17.484 4.191 1 96 173 GLU A CA 1
ATOM 1299 C C . GLU A 1 173 ? -6.809 18.25 3.846 1 96 173 GLU A C 1
ATOM 1301 O O . GLU A 1 173 ? -6.758 19.438 3.508 1 96 173 GLU A O 1
ATOM 1306 N N . PHE A 1 174 ? -7.91 17.531 3.949 1 95.81 174 PHE A N 1
ATOM 1307 C CA . PHE A 1 174 ? -9.203 18.156 3.693 1 95.81 174 PHE A CA 1
ATOM 1308 C C . PHE A 1 174 ? -9.797 18.719 4.977 1 95.81 174 PHE A C 1
ATOM 1310 O O . PHE A 1 174 ? -10.688 18.109 5.574 1 95.81 174 PHE A O 1
ATOM 1317 N N . MET A 1 175 ? -9.383 19.891 5.293 1 93.06 175 MET A N 1
ATOM 1318 C CA . MET A 1 175 ? -9.68 20.516 6.578 1 93.06 175 MET A CA 1
ATOM 1319 C C . MET A 1 175 ? -11.125 21.016 6.617 1 93.06 175 MET A C 1
ATOM 1321 O O . MET A 1 175 ? -11.719 21.125 7.688 1 93.06 175 MET A O 1
ATOM 1325 N N . ASN A 1 176 ? -11.68 21.406 5.496 1 92.06 176 ASN A N 1
ATOM 1326 C CA . ASN A 1 176 ? -13.062 21.859 5.426 1 92.06 176 ASN A CA 1
ATOM 1327 C C . ASN A 1 176 ? -14.039 20.703 5.477 1 92.06 176 ASN A C 1
ATOM 1329 O O . ASN A 1 176 ? -14.812 20.484 4.539 1 92.06 176 ASN A O 1
ATOM 1333 N N . PHE A 1 177 ? -14.008 19.906 6.598 1 93.69 177 PHE A N 1
ATOM 1334 C CA . PHE A 1 177 ? -14.867 18.734 6.695 1 93.69 177 PHE A CA 1
ATOM 1335 C C . PHE A 1 177 ? -16.328 19.141 6.762 1 93.69 177 PHE A C 1
ATOM 1337 O O . PHE A 1 177 ? -17.203 18.406 6.281 1 93.69 177 PHE A O 1
ATOM 1344 N N . PRO A 1 178 ? -16.734 20.375 7.309 1 93.06 178 PRO A N 1
ATOM 1345 C CA . PRO A 1 178 ? -18.125 20.781 7.164 1 93.06 178 PRO A CA 1
ATOM 1346 C C . PRO A 1 178 ? -18.547 20.938 5.707 1 93.06 178 PRO A C 1
ATOM 1348 O O . PRO A 1 178 ? -19.672 20.578 5.34 1 93.06 178 PRO A O 1
ATOM 1351 N N . GLY A 1 179 ? -17.625 21.516 4.914 1 93.25 179 GLY A N 1
ATOM 1352 C CA . GLY A 1 179 ? -17.906 21.609 3.494 1 93.25 179 GLY A CA 1
ATOM 1353 C C . GLY A 1 179 ? -18.141 20.266 2.828 1 93.25 179 GLY A C 1
ATOM 1354 O O . GLY A 1 179 ? -18.969 20.156 1.927 1 93.25 179 GLY A O 1
ATOM 1355 N N . VAL A 1 180 ? -17.453 19.219 3.246 1 95.94 180 VAL A N 1
ATOM 1356 C CA . VAL A 1 180 ? -17.641 17.875 2.713 1 95.94 180 VAL A CA 1
ATOM 1357 C C . VAL A 1 180 ? -19.016 17.344 3.121 1 95.94 180 VAL A C 1
ATOM 1359 O O . VAL A 1 180 ? -19.797 16.922 2.27 1 95.94 180 VAL A O 1
ATOM 1362 N N . ILE A 1 181 ? -19.312 17.438 4.406 1 96.44 181 ILE A N 1
ATOM 1363 C CA . ILE A 1 181 ? -20.547 16.875 4.973 1 96.44 181 ILE A CA 1
ATOM 1364 C C . ILE A 1 181 ? -21.75 17.578 4.344 1 96.44 181 ILE A C 1
ATOM 1366 O O . ILE A 1 181 ? -22.781 16.938 4.098 1 96.44 181 ILE A O 1
ATOM 1370 N N . HIS A 1 182 ? -21.578 18.875 4.055 1 95.25 182 HIS A N 1
ATOM 1371 C CA . HIS A 1 182 ? -22.703 19.641 3.518 1 95.25 182 HIS A CA 1
ATOM 1372 C C . HIS A 1 182 ? -22.594 19.766 2.002 1 95.25 182 HIS A C 1
ATOM 1374 O O . HIS A 1 182 ? -23.391 20.484 1.382 1 95.25 182 HIS A O 1
ATOM 1380 N N . LYS A 1 183 ? -21.672 19.125 1.401 1 96.31 183 LYS A N 1
ATOM 1381 C CA . LYS A 1 183 ? -21.547 18.938 -0.044 1 96.31 183 LYS A CA 1
ATOM 1382 C C . LYS A 1 183 ? -21.328 20.281 -0.742 1 96.31 183 LYS A C 1
ATOM 1384 O O . LYS A 1 183 ? -22 20.594 -1.726 1 96.31 183 LYS A O 1
ATOM 1389 N N . ASP A 1 184 ? -20.406 21.078 -0.099 1 94.31 184 ASP A N 1
ATOM 1390 C CA . ASP A 1 184 ? -19.984 22.312 -0.76 1 94.31 184 ASP A CA 1
ATOM 1391 C C . ASP A 1 184 ? -19.453 22.016 -2.164 1 94.31 184 ASP A C 1
ATOM 1393 O O . ASP A 1 184 ? -18.625 21.125 -2.355 1 94.31 184 ASP A O 1
ATOM 1397 N N . PRO A 1 185 ? -19.875 22.797 -3.162 1 95 185 PRO A N 1
ATOM 1398 C CA . PRO A 1 185 ? -19.531 22.469 -4.551 1 95 185 PRO A CA 1
ATOM 1399 C C . PRO A 1 185 ? -18.031 22.484 -4.801 1 95 185 PRO A C 1
ATOM 1401 O O . PRO A 1 185 ? -17.531 21.703 -5.605 1 95 185 PRO A O 1
ATOM 1404 N N . ILE A 1 186 ? -17.344 23.375 -4.168 1 94.19 186 ILE A N 1
ATOM 1405 C CA . ILE A 1 186 ? -15.898 23.453 -4.344 1 94.19 186 ILE A CA 1
ATOM 1406 C C . ILE A 1 186 ? -15.242 22.219 -3.742 1 94.19 186 ILE A C 1
ATOM 1408 O O . ILE A 1 186 ? -14.328 21.641 -4.34 1 94.19 186 ILE A O 1
ATOM 1412 N N . CYS A 1 187 ? -15.688 21.797 -2.559 1 94.75 187 CYS A N 1
ATOM 1413 C CA . CYS A 1 187 ? -15.203 20.578 -1.924 1 94.75 187 CYS A CA 1
ATOM 1414 C C . CYS A 1 187 ? -15.484 19.359 -2.793 1 94.75 187 CYS A C 1
ATOM 1416 O O . CYS A 1 187 ? -14.602 18.531 -3.01 1 94.75 187 CYS A O 1
ATOM 1418 N N . MET A 1 188 ? -16.703 19.281 -3.371 1 96.81 188 MET A N 1
ATOM 1419 C CA . MET A 1 188 ? -17.125 18.141 -4.176 1 96.81 188 MET A CA 1
ATOM 1420 C C . MET A 1 188 ? -16.266 18.016 -5.434 1 96.81 188 MET A C 1
ATOM 1422 O O . MET A 1 188 ? -15.891 16.906 -5.828 1 96.81 188 MET A O 1
ATOM 1426 N N . ALA A 1 189 ? -15.977 19.156 -6.02 1 96.75 189 ALA A N 1
ATOM 1427 C CA . ALA A 1 189 ? -15.188 19.141 -7.246 1 96.75 189 ALA A CA 1
ATOM 1428 C C . ALA A 1 189 ? -13.805 18.547 -6.996 1 96.75 189 ALA A C 1
ATOM 1430 O O . ALA A 1 189 ? -13.297 17.781 -7.812 1 96.75 189 ALA A O 1
ATOM 1431 N N . LYS A 1 190 ? -13.203 18.953 -5.922 1 96.75 190 LYS A N 1
ATOM 1432 C CA . LYS A 1 190 ? -11.867 18.453 -5.586 1 96.75 190 LYS A CA 1
ATOM 1433 C C . LYS A 1 190 ? -11.898 16.969 -5.242 1 96.75 190 LYS A C 1
ATOM 1435 O O . LYS A 1 190 ? -11.055 16.203 -5.711 1 96.75 190 LYS A O 1
ATOM 1440 N N . LEU A 1 191 ? -12.859 16.578 -4.438 1 97.44 191 LEU A N 1
ATOM 1441 C CA . LEU A 1 191 ? -12.992 15.18 -4.051 1 97.44 191 LEU A CA 1
ATOM 1442 C C . LEU A 1 191 ? -13.234 14.305 -5.27 1 97.44 191 LEU A C 1
ATOM 1444 O O . LEU A 1 191 ? -12.633 13.234 -5.402 1 97.44 191 LEU A O 1
ATOM 1448 N N . ASP A 1 192 ? -14.086 14.75 -6.148 1 96.88 192 ASP A N 1
ATOM 1449 C CA . ASP A 1 192 ? -14.398 14.008 -7.367 1 96.88 192 ASP A CA 1
ATOM 1450 C C . ASP A 1 192 ? -13.148 13.797 -8.219 1 96.88 192 ASP A C 1
ATOM 1452 O O . ASP A 1 192 ? -12.898 12.688 -8.695 1 96.88 192 ASP A O 1
ATOM 1456 N N . ALA A 1 193 ? -12.336 14.797 -8.336 1 96.62 193 ALA A N 1
ATOM 1457 C CA . ALA A 1 193 ? -11.164 14.773 -9.203 1 96.62 193 ALA A CA 1
ATOM 1458 C C . ALA A 1 193 ? -10.109 13.812 -8.664 1 96.62 193 ALA A C 1
ATOM 1460 O O . ALA A 1 193 ? -9.25 13.344 -9.414 1 96.62 193 ALA A O 1
ATOM 1461 N N . PHE A 1 194 ? -10.172 13.445 -7.438 1 96.31 194 PHE A N 1
ATOM 1462 C CA . PHE A 1 194 ? -9.102 12.648 -6.852 1 96.31 194 PHE A CA 1
ATOM 1463 C C . PHE A 1 194 ? -9.617 11.281 -6.406 1 96.31 194 PHE A C 1
ATOM 1465 O O . PHE A 1 194 ? -8.93 10.547 -5.699 1 96.31 194 PHE A O 1
ATOM 1472 N N . GLN A 1 195 ? -10.891 10.938 -6.805 1 95.06 195 GLN A N 1
ATOM 1473 C CA . GLN A 1 195 ? -11.352 9.578 -6.551 1 95.06 195 GLN A CA 1
ATOM 1474 C C . GLN A 1 195 ? -10.406 8.555 -7.168 1 95.06 195 GLN A C 1
ATOM 1476 O O . GLN A 1 195 ? -9.914 8.742 -8.281 1 95.06 195 GLN A O 1
ATOM 1481 N N . GLY A 1 196 ? -10.133 7.5 -6.43 1 90.69 196 GLY A N 1
ATOM 1482 C CA . GLY A 1 196 ? -9.195 6.488 -6.879 1 90.69 196 GLY A CA 1
ATOM 1483 C C . GLY A 1 196 ? -7.762 6.789 -6.48 1 90.69 196 GLY A C 1
ATOM 1484 O O . GLY A 1 196 ? -6.898 5.91 -6.535 1 90.69 196 GLY A O 1
ATOM 1485 N N . GLY A 1 197 ? -7.5 8.055 -6.121 1 93.56 197 GLY A N 1
ATOM 1486 C CA . GLY A 1 197 ? -6.199 8.469 -5.625 1 93.56 197 GLY A CA 1
ATOM 1487 C C . GLY A 1 197 ? -6.18 8.703 -4.125 1 93.56 197 GLY A C 1
ATOM 1488 O O . GLY A 1 197 ? -7.125 8.344 -3.424 1 93.56 197 GLY A O 1
ATOM 1489 N N . HIS A 1 198 ? -5.078 9.227 -3.637 1 96.81 198 HIS A N 1
ATOM 1490 C CA . HIS A 1 198 ? -4.914 9.461 -2.207 1 96.81 198 HIS A CA 1
ATOM 1491 C C . HIS A 1 198 ? -5.504 10.797 -1.792 1 96.81 198 HIS A C 1
ATOM 1493 O O . HIS A 1 198 ? -5.27 11.812 -2.451 1 96.81 198 HIS A O 1
ATOM 1499 N N . ILE A 1 199 ? -6.289 10.859 -0.705 1 98.06 199 ILE A N 1
ATOM 1500 C CA . ILE A 1 199 ? -6.836 12.07 -0.11 1 98.06 199 ILE A CA 1
ATOM 1501 C C . ILE A 1 199 ? -6.59 12.062 1.397 1 98.06 199 ILE A C 1
ATOM 1503 O O . ILE A 1 199 ? -7.027 11.148 2.1 1 98.06 199 ILE A O 1
ATOM 1507 N N . ASP A 1 200 ? -5.902 13.094 1.902 1 98 200 ASP A N 1
ATOM 1508 C CA . ASP A 1 200 ? -5.609 13.234 3.326 1 98 200 ASP A CA 1
ATOM 1509 C C . ASP A 1 200 ? -6.78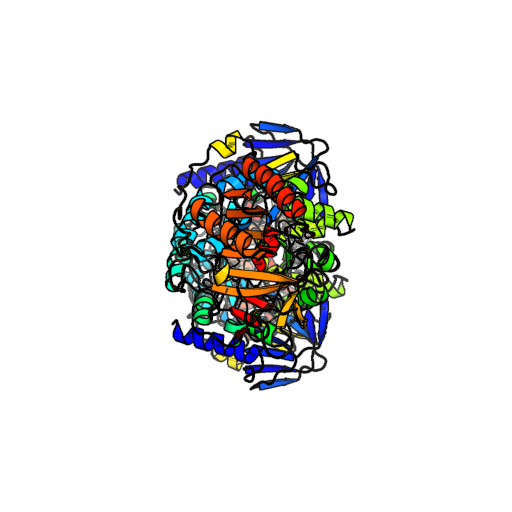5 13.867 4.066 1 98 200 ASP A C 1
ATOM 1511 O O . ASP A 1 200 ? -7.539 14.656 3.492 1 98 200 ASP A O 1
ATOM 1515 N N . GLY A 1 201 ? -6.828 13.5 5.363 1 97.56 201 GLY A N 1
ATOM 1516 C CA . GLY A 1 201 ? -7.895 14.055 6.18 1 97.56 201 GLY A CA 1
ATOM 1517 C C . GLY A 1 201 ? -7.398 15.047 7.215 1 97.56 201 GLY A C 1
ATOM 1518 O O . GLY A 1 201 ? -6.191 15.211 7.398 1 97.56 201 GLY A O 1
ATOM 1519 N N . HIS A 1 202 ? -8.258 15.766 7.797 1 96.5 202 HIS A N 1
ATOM 1520 C CA . HIS A 1 202 ? -8.141 16.766 8.859 1 96.5 202 HIS A CA 1
ATOM 1521 C C . HIS A 1 202 ? -9.492 17.047 9.5 1 96.5 202 HIS A C 1
ATOM 1523 O O . HIS A 1 202 ? -10.188 17.984 9.109 1 96.5 202 HIS A O 1
ATOM 1529 N N . ALA A 1 203 ? -9.828 16.234 10.438 1 95.56 203 ALA A N 1
ATOM 1530 C CA . ALA A 1 203 ? -11.18 16.297 10.977 1 95.56 203 ALA A CA 1
ATOM 1531 C C . ALA A 1 203 ? -11.172 16.188 12.5 1 95.56 203 ALA A C 1
ATOM 1533 O O . ALA A 1 203 ? -11.711 15.227 13.062 1 95.56 203 ALA A O 1
ATOM 1534 N N . PRO A 1 204 ? -10.664 17.234 13.148 1 94.56 204 PRO A N 1
ATOM 1535 C CA . PRO A 1 204 ? -10.617 17.219 14.617 1 94.56 204 PRO A CA 1
ATOM 1536 C C . PRO A 1 204 ? -12 17.047 15.242 1 94.56 204 PRO A C 1
ATOM 1538 O O . PRO A 1 204 ? -12.938 17.766 14.891 1 94.56 204 PRO A O 1
ATOM 1541 N N . LEU A 1 205 ? -12.172 16.078 16.094 1 94.62 205 LEU A N 1
ATOM 1542 C CA . LEU A 1 205 ? -13.32 15.828 16.969 1 94.62 205 LEU A CA 1
ATOM 1543 C C . LEU A 1 205 ? -14.492 15.273 16.172 1 94.62 205 LEU A C 1
ATOM 1545 O O . LEU A 1 205 ? -15.539 14.93 16.734 1 94.62 205 LEU A O 1
ATOM 1549 N N . LEU A 1 206 ? -14.383 15.148 14.852 1 96.56 206 LEU A N 1
ATOM 1550 C CA . LEU A 1 206 ? -15.453 14.57 14.047 1 96.56 206 LEU A CA 1
ATOM 1551 C C . LEU A 1 206 ? -15.68 13.109 14.422 1 96.56 206 LEU A C 1
ATOM 1553 O O . LEU A 1 206 ? -14.727 12.352 14.586 1 96.56 206 LEU A O 1
ATOM 1557 N N . SER A 1 207 ? -16.906 12.695 14.594 1 97.62 207 SER A N 1
ATOM 1558 C CA . SER A 1 207 ? -17.25 11.359 15.07 1 97.62 207 SER A CA 1
ATOM 1559 C C . SER A 1 207 ? -18.609 10.914 14.539 1 97.62 207 SER A C 1
ATOM 1561 O O . SER A 1 207 ? -19.312 11.688 13.883 1 97.62 207 SER A O 1
ATOM 1563 N N . GLY A 1 208 ? -18.953 9.664 14.734 1 97.81 208 GLY A N 1
ATOM 1564 C CA . GLY A 1 208 ? -20.266 9.133 14.422 1 97.81 208 GLY A CA 1
ATOM 1565 C C . GLY A 1 208 ? -20.562 9.117 12.938 1 97.81 208 GLY A C 1
ATOM 1566 O O . GLY A 1 208 ? -19.688 8.797 12.125 1 97.81 208 GLY A O 1
ATOM 1567 N N . ASN A 1 209 ? -21.797 9.398 12.609 1 98.25 209 ASN A N 1
ATOM 1568 C CA . ASN A 1 209 ? -22.25 9.328 11.227 1 98.25 209 ASN A CA 1
ATOM 1569 C C . ASN A 1 209 ? -21.609 10.406 10.359 1 98.25 209 ASN A C 1
ATOM 1571 O O . ASN A 1 209 ? -21.344 10.188 9.18 1 98.25 209 ASN A O 1
ATOM 1575 N N . ASP A 1 210 ? -21.359 11.555 10.992 1 98.19 210 ASP A N 1
ATOM 1576 C CA . ASP A 1 210 ? -20.688 12.609 10.234 1 98.19 210 ASP A CA 1
ATOM 1577 C C . ASP A 1 210 ? -19.312 12.156 9.789 1 98.19 210 ASP A C 1
ATOM 1579 O O . ASP A 1 210 ? -18.891 12.445 8.664 1 98.19 210 ASP A O 1
ATOM 1583 N N . LEU A 1 211 ? -18.625 11.453 10.719 1 98.62 211 LEU A N 1
ATOM 1584 C CA . LEU A 1 211 ? -17.328 10.875 10.344 1 98.62 211 LEU A CA 1
ATOM 1585 C C . LEU A 1 211 ? -17.5 9.859 9.219 1 98.62 211 LEU A C 1
ATOM 1587 O O . LEU A 1 211 ? -16.703 9.852 8.273 1 98.62 211 LEU A O 1
ATOM 1591 N N . ASN A 1 212 ? -18.547 9.016 9.266 1 98.75 212 ASN A N 1
ATOM 1592 C CA . ASN A 1 212 ? -18.797 8.047 8.203 1 98.75 212 ASN A CA 1
ATOM 1593 C C . ASN A 1 212 ? -19 8.742 6.855 1 98.75 212 ASN A C 1
ATOM 1595 O O . ASN A 1 212 ? -18.422 8.305 5.848 1 98.75 212 ASN A O 1
ATOM 1599 N N . GLY A 1 213 ? -19.812 9.82 6.859 1 98.62 213 GLY A N 1
ATOM 1600 C CA . GLY A 1 213 ? -20.016 10.578 5.633 1 98.62 213 GLY A CA 1
ATOM 1601 C C . GLY A 1 213 ? -18.719 11.148 5.07 1 98.62 213 GLY A C 1
ATOM 1602 O O . GLY A 1 213 ? -18.484 11.094 3.861 1 98.62 213 GLY A O 1
ATOM 1603 N N . TYR A 1 214 ? -17.891 11.664 5.953 1 98.56 214 TYR A N 1
ATOM 1604 C CA . TYR A 1 214 ? -16.578 12.211 5.594 1 98.56 214 TYR A CA 1
ATOM 1605 C C . TYR A 1 214 ? -15.695 11.133 4.984 1 98.56 214 TYR A C 1
ATOM 1607 O O . TYR A 1 214 ? -15.102 11.336 3.922 1 98.56 214 TYR A O 1
ATOM 1615 N N . LEU A 1 215 ? -15.672 9.953 5.555 1 98.62 215 LEU A N 1
ATOM 1616 C CA . LEU A 1 215 ? -14.82 8.852 5.121 1 98.62 215 LEU A CA 1
ATOM 1617 C C . LEU A 1 215 ? -15.383 8.188 3.865 1 98.62 215 LEU A C 1
ATOM 1619 O O . LEU A 1 215 ? -14.625 7.68 3.037 1 98.62 215 LEU A O 1
ATOM 1623 N N . ALA A 1 216 ? -16.703 8.234 3.66 1 98.44 216 ALA A N 1
ATOM 1624 C CA . ALA A 1 216 ? -17.344 7.68 2.471 1 98.44 216 ALA A CA 1
ATOM 1625 C C . ALA A 1 216 ? -16.891 8.398 1.208 1 98.44 216 ALA A C 1
ATOM 1627 O O . ALA A 1 216 ? -17.016 7.871 0.101 1 98.44 216 ALA A O 1
ATOM 1628 N N . ALA A 1 217 ? -16.297 9.57 1.4 1 98 217 ALA A N 1
ATOM 1629 C CA . ALA A 1 217 ? -15.82 10.375 0.276 1 98 217 ALA A CA 1
ATOM 1630 C C . ALA A 1 217 ? -14.414 9.945 -0.155 1 98 217 ALA A C 1
ATOM 1632 O O . ALA A 1 217 ? -13.875 10.469 -1.136 1 98 217 ALA A O 1
ATOM 1633 N N . GLY A 1 218 ? -13.828 9.016 0.485 1 97.44 218 GLY A N 1
ATOM 1634 C CA . GLY A 1 218 ? -12.547 8.469 0.057 1 97.44 218 GLY A CA 1
ATOM 1635 C C . GLY A 1 218 ? -11.367 9.031 0.834 1 97.44 218 GLY A C 1
ATOM 1636 O O . GLY A 1 218 ? -10.211 8.773 0.487 1 97.44 218 GLY A O 1
ATOM 1637 N N . ILE A 1 219 ? -11.594 9.766 1.945 1 98.25 219 ILE A N 1
ATOM 1638 C CA . ILE A 1 219 ? -10.547 10.352 2.773 1 98.25 219 ILE A CA 1
ATOM 1639 C C . ILE A 1 219 ? -9.969 9.281 3.703 1 98.25 219 ILE A C 1
ATOM 1641 O O . ILE A 1 219 ? -10.719 8.5 4.305 1 98.25 219 ILE A O 1
ATOM 1645 N N . ARG A 1 220 ? -8.539 9.297 3.922 1 97.62 220 ARG A N 1
ATOM 1646 C CA . ARG A 1 220 ? -7.988 8.047 4.441 1 97.62 220 ARG A CA 1
ATOM 1647 C C . ARG A 1 220 ? -7.051 8.305 5.613 1 97.62 220 ARG A C 1
ATOM 1649 O O . ARG A 1 220 ? -6.57 7.367 6.254 1 97.62 220 ARG A O 1
ATOM 1656 N N . THR A 1 221 ? -6.668 9.492 5.965 1 98.5 221 THR A N 1
ATOM 1657 C CA . THR A 1 221 ? -5.719 9.758 7.043 1 98.5 221 THR A CA 1
ATOM 1658 C C . THR A 1 221 ? -6.273 10.789 8.016 1 98.5 221 THR A C 1
ATOM 1660 O O . THR A 1 221 ? -7.262 11.461 7.719 1 98.5 221 THR A O 1
ATOM 1663 N N . GLU A 1 222 ? -5.742 10.859 9.148 1 98.25 222 GLU A N 1
ATOM 1664 C CA . GLU A 1 222 ? -6.09 11.828 10.188 1 98.25 222 GLU A CA 1
ATOM 1665 C C . GLU A 1 222 ? -4.906 12.102 11.109 1 98.25 222 GLU A C 1
ATOM 1667 O O . GLU A 1 222 ? -4.215 11.18 11.539 1 98.25 222 GLU A O 1
ATOM 1672 N N . HIS A 1 223 ? -4.57 13.359 11.297 1 97.94 223 HIS A N 1
ATOM 1673 C CA . HIS A 1 223 ? -3.469 13.68 12.203 1 97.94 223 HIS A CA 1
ATOM 1674 C C . HIS A 1 223 ? -3.922 14.625 13.312 1 97.94 223 HIS A C 1
ATOM 1676 O O . HIS A 1 223 ? -3.094 15.172 14.047 1 97.94 223 HIS A O 1
ATOM 1682 N N . GLU A 1 224 ? -5.281 14.867 13.508 1 95.81 224 GLU A N 1
ATOM 1683 C CA . GLU A 1 224 ? -5.781 15.875 14.438 1 95.81 224 GLU A CA 1
ATOM 1684 C C . GLU A 1 224 ? -6.293 15.227 15.727 1 95.81 224 GLU A C 1
ATOM 1686 O O . GLU A 1 224 ? -6.906 15.898 16.562 1 95.81 224 GLU A O 1
ATOM 1691 N N . CYS A 1 225 ? -6.098 13.914 15.867 1 96.62 225 CYS A N 1
ATOM 1692 C CA . CYS A 1 225 ? -6.586 13.25 17.078 1 96.62 225 CYS A CA 1
ATOM 1693 C C . CYS A 1 225 ? -5.801 13.695 18.297 1 96.62 225 CYS A C 1
ATOM 1695 O O . CYS A 1 225 ? -4.57 13.68 18.297 1 96.62 225 CYS A O 1
ATOM 1697 N N . THR A 1 226 ? -6.531 14.023 19.375 1 94.94 226 THR A N 1
ATOM 1698 C CA . THR A 1 226 ? -5.863 14.5 20.578 1 94.94 226 THR A CA 1
ATOM 1699 C C . THR A 1 226 ? -6.113 13.547 21.75 1 94.94 226 THR A C 1
ATOM 1701 O O . THR A 1 226 ? -5.598 13.758 22.844 1 94.94 226 THR A O 1
ATOM 1704 N N . THR A 1 227 ? -6.961 12.547 21.594 1 96.75 227 THR A N 1
ATOM 1705 C CA . THR A 1 227 ? -7.188 11.531 22.609 1 96.75 227 THR A CA 1
ATOM 1706 C C . THR A 1 227 ? -7.141 10.133 21.984 1 96.75 227 THR A C 1
ATOM 1708 O O . THR A 1 227 ? -7.41 9.969 20.797 1 96.75 227 THR A O 1
ATOM 1711 N N . ALA A 1 228 ? -6.828 9.203 22.844 1 97.75 228 ALA A N 1
ATOM 1712 C CA . ALA A 1 228 ? -6.777 7.809 22.391 1 97.75 228 ALA A CA 1
ATOM 1713 C C . ALA A 1 228 ? -8.148 7.328 21.938 1 97.75 228 ALA A C 1
ATOM 1715 O O . ALA A 1 228 ? -8.258 6.57 20.969 1 97.75 228 ALA A O 1
ATOM 1716 N N . SER A 1 229 ? -9.203 7.766 22.578 1 97.94 229 SER A N 1
ATOM 1717 C CA . SER A 1 229 ? -10.555 7.348 22.234 1 97.94 229 SER A CA 1
ATOM 1718 C C . SER A 1 229 ? -10.945 7.848 20.844 1 97.94 229 SER A C 1
ATOM 1720 O O . SER A 1 229 ? -11.539 7.109 20.062 1 97.94 229 SER A O 1
ATOM 1722 N N . GLU A 1 230 ? -10.664 9.125 20.578 1 97.69 230 GLU A N 1
ATOM 1723 C CA . GLU A 1 230 ? -10.922 9.672 19.234 1 97.69 230 GLU A CA 1
ATOM 1724 C C . GLU A 1 230 ? -10.156 8.898 18.172 1 97.69 230 GLU A C 1
ATOM 1726 O O . GLU A 1 230 ? -10.727 8.539 17.141 1 97.69 230 GLU A O 1
ATOM 1731 N N . ALA A 1 231 ? -8.906 8.648 18.453 1 98.44 231 ALA A N 1
ATOM 1732 C CA . ALA A 1 231 ? -8.055 7.926 17.5 1 98.44 231 ALA A CA 1
ATOM 1733 C C . ALA A 1 231 ? -8.578 6.512 17.266 1 98.44 231 ALA A C 1
ATOM 1735 O O . ALA A 1 231 ? -8.57 6.023 16.141 1 98.44 231 ALA A O 1
ATOM 1736 N N . LEU A 1 232 ? -9.023 5.883 18.297 1 97.75 232 LEU A N 1
ATOM 1737 C CA . LEU A 1 232 ? -9.492 4.508 18.203 1 97.75 232 LEU A CA 1
ATOM 1738 C C . LEU A 1 232 ? -10.766 4.426 17.359 1 97.75 232 LEU A C 1
ATOM 1740 O O . LEU A 1 232 ? -10.945 3.492 16.578 1 97.75 232 LEU A O 1
ATOM 1744 N N . GLU A 1 233 ? -11.688 5.371 17.516 1 97.75 233 GLU A N 1
ATOM 1745 C CA . GLU A 1 233 ? -12.867 5.379 16.656 1 97.75 233 GLU A CA 1
ATOM 1746 C C . GLU A 1 233 ? -12.477 5.469 15.188 1 97.75 233 GLU A C 1
ATOM 1748 O O . GLU A 1 233 ? -13 4.719 14.359 1 97.75 233 GLU A O 1
ATOM 1753 N N . LYS A 1 234 ? -11.609 6.352 14.914 1 98.56 234 LYS A N 1
ATOM 1754 C CA . LYS A 1 234 ? -11.242 6.629 13.531 1 98.56 234 LYS A CA 1
ATOM 1755 C C . LYS A 1 234 ? -10.445 5.473 12.938 1 98.56 234 LYS A C 1
ATOM 1757 O O . LYS A 1 234 ? -10.656 5.098 11.781 1 98.56 234 LYS A O 1
ATOM 1762 N N . ILE A 1 235 ? -9.531 4.906 13.727 1 97.94 235 ILE A N 1
ATOM 1763 C CA . ILE A 1 235 ? -8.703 3.818 13.211 1 97.94 235 ILE A CA 1
ATOM 1764 C C . ILE A 1 235 ? -9.57 2.59 12.953 1 97.94 235 ILE A C 1
ATOM 1766 O O . ILE A 1 235 ? -9.336 1.844 12 1 97.94 235 ILE A O 1
ATOM 1770 N N . ARG A 1 236 ? -10.641 2.34 13.742 1 96.88 236 ARG A N 1
ATOM 1771 C CA . ARG A 1 236 ? -11.602 1.252 13.547 1 96.88 236 ARG A CA 1
ATOM 1772 C C . ARG A 1 236 ? -12.352 1.417 12.234 1 96.88 236 ARG A C 1
ATOM 1774 O O . ARG A 1 236 ? -12.781 0.431 11.633 1 96.88 236 ARG A O 1
ATOM 1781 N N . LYS A 1 237 ? -12.469 2.596 11.797 1 97.88 237 LYS A N 1
ATOM 1782 C CA . LYS A 1 237 ? -13.188 2.9 10.562 1 97.88 237 LYS A CA 1
ATOM 1783 C C . LYS A 1 237 ? -12.242 2.941 9.367 1 97.88 237 LYS A C 1
ATOM 1785 O O . LYS A 1 237 ? -12.578 3.5 8.32 1 97.88 237 LYS A O 1
ATOM 1790 N N . GLY A 1 238 ? -11.031 2.395 9.539 1 96.88 238 GLY A N 1
ATOM 1791 C CA . GLY A 1 238 ? -10.117 2.199 8.422 1 96.88 238 GLY A CA 1
ATOM 1792 C C . GLY A 1 238 ? -9.25 3.414 8.141 1 96.88 238 GLY A C 1
ATOM 1793 O O . GLY A 1 238 ? -8.648 3.518 7.074 1 96.88 238 GLY A O 1
ATOM 1794 N N . VAL A 1 239 ? -9.172 4.363 9.055 1 98.25 239 VAL A N 1
ATOM 1795 C CA . VAL A 1 239 ? -8.375 5.574 8.883 1 98.25 239 VAL A CA 1
ATOM 1796 C C . VAL A 1 239 ? -6.945 5.32 9.375 1 98.25 239 VAL A C 1
ATOM 1798 O O . VAL A 1 239 ? -6.742 4.699 10.414 1 98.25 239 VAL A O 1
ATOM 1801 N N . HIS A 1 240 ? -5.902 5.727 8.578 1 98.5 240 HIS A N 1
ATOM 1802 C CA . HIS A 1 240 ? -4.539 5.762 9.094 1 98.5 240 HIS A CA 1
ATOM 1803 C C . HIS A 1 240 ? -4.328 6.945 10.031 1 98.5 240 HIS A C 1
ATOM 1805 O O . HIS A 1 240 ? -4.535 8.094 9.633 1 98.5 240 HIS A O 1
ATOM 1811 N N . ILE A 1 241 ? -3.943 6.672 11.203 1 98.81 241 ILE A N 1
ATOM 1812 C CA . ILE A 1 241 ? -3.715 7.738 12.172 1 98.81 241 ILE A CA 1
ATOM 1813 C C . ILE A 1 241 ? -2.254 8.18 12.117 1 98.81 241 ILE A C 1
ATOM 1815 O O . ILE A 1 241 ? -1.345 7.367 12.281 1 98.81 241 ILE A O 1
ATOM 1819 N N . LEU A 1 242 ? -2.057 9.43 11.836 1 98.81 242 LEU A N 1
ATOM 1820 C CA . LEU A 1 242 ? -0.738 10.055 11.898 1 98.81 242 LEU A CA 1
ATOM 1821 C C . LEU A 1 242 ? -0.511 10.711 13.25 1 98.81 242 LEU A C 1
ATOM 1823 O O . LEU A 1 242 ? -0.971 11.828 13.484 1 98.81 242 LEU A O 1
ATOM 1827 N N . VAL A 1 243 ? 0.199 10.078 14.078 1 98.75 243 VAL A N 1
ATOM 1828 C CA . VAL A 1 243 ? 0.457 10.594 15.414 1 98.75 243 VAL A CA 1
ATOM 1829 C C . VAL A 1 243 ? 1.309 11.859 15.336 1 98.75 243 VAL A C 1
ATOM 1831 O O . VAL A 1 243 ? 2.436 11.82 14.836 1 98.75 243 VAL A O 1
ATOM 1834 N N . ARG A 1 244 ? 0.779 12.891 15.875 1 98.12 244 ARG A N 1
ATOM 1835 C CA . ARG A 1 244 ? 1.376 14.203 15.648 1 98.12 244 ARG A CA 1
ATOM 1836 C C . ARG A 1 244 ? 2.137 14.68 16.875 1 98.12 244 ARG A C 1
ATOM 1838 O O . ARG A 1 244 ? 1.672 14.5 18.016 1 98.12 244 ARG A O 1
ATOM 1845 N N . GLU A 1 245 ? 3.303 15.211 16.641 1 96.88 245 GLU A N 1
ATOM 1846 C CA . GLU A 1 245 ? 4.074 15.922 17.641 1 96.88 245 GLU A CA 1
ATOM 1847 C C . GLU A 1 245 ? 4.766 17.156 17.047 1 96.88 245 GLU A C 1
ATOM 1849 O O . GLU A 1 245 ? 5.914 17.078 16.609 1 96.88 245 GLU A O 1
ATOM 1854 N N . GLY A 1 246 ? 4.062 18.266 17.094 1 94.5 246 GLY A N 1
ATOM 1855 C CA . GLY A 1 246 ? 4.617 19.531 16.625 1 94.5 246 GLY A CA 1
ATOM 1856 C C . GLY A 1 246 ? 5.117 20.406 17.75 1 94.5 246 GLY A C 1
ATOM 1857 O O . GLY A 1 246 ? 5.328 19.938 18.875 1 94.5 246 GLY A O 1
ATOM 1858 N N . SER A 1 247 ? 5.426 21.609 17.438 1 91.12 247 SER A N 1
ATOM 1859 C CA . SER A 1 247 ? 5.918 22.562 18.438 1 91.12 247 SER A CA 1
ATOM 1860 C C . SER A 1 247 ? 4.812 22.969 19.406 1 91.12 247 SER A C 1
ATOM 1862 O O . SER A 1 247 ? 5.07 23.188 20.594 1 91.12 247 SER A O 1
ATOM 1864 N N . VAL A 1 248 ? 3.598 23.016 18.859 1 86.38 248 VAL A N 1
ATOM 1865 C CA . VAL A 1 248 ? 2.465 23.375 19.719 1 86.38 248 VAL A CA 1
ATOM 1866 C C . VAL A 1 248 ? 1.554 22.156 19.891 1 86.38 248 VAL A C 1
ATOM 1868 O O . VAL A 1 248 ? 1.259 21.766 21.016 1 86.38 248 VAL A O 1
ATOM 1871 N N . SER A 1 249 ? 1.248 21.516 18.781 1 87.75 249 SER A N 1
ATOM 1872 C CA . SER A 1 249 ? 0.37 20.359 18.828 1 87.75 249 SER A CA 1
ATOM 1873 C C . SER A 1 249 ? 1.125 19.109 19.281 1 87.75 249 SER A C 1
ATOM 1875 O O . SER A 1 249 ? 1.688 18.391 18.469 1 87.75 249 SER A O 1
ATOM 1877 N N . LYS A 1 250 ? 1.037 18.859 20.547 1 93.44 250 LYS A N 1
ATOM 1878 C CA . LYS A 1 250 ? 1.738 17.734 21.156 1 93.44 250 LYS A CA 1
ATOM 1879 C C . LYS A 1 250 ? 0.763 16.625 21.547 1 93.44 250 LYS A C 1
ATOM 1881 O O . LYS A 1 250 ? 0.247 16.625 22.672 1 93.44 250 LYS A O 1
ATOM 1886 N N . ASP A 1 251 ? 0.645 15.656 20.641 1 96.44 251 ASP A N 1
ATOM 1887 C CA . ASP A 1 251 ? -0.393 14.648 20.844 1 96.44 251 ASP A CA 1
ATOM 1888 C C . ASP A 1 251 ? 0.217 13.273 21.109 1 96.44 251 ASP A C 1
ATOM 1890 O O . ASP A 1 251 ? -0.501 12.32 21.406 1 96.44 251 ASP A O 1
ATOM 1894 N N . LEU A 1 252 ? 1.545 13.133 21.062 1 98.06 252 LEU A N 1
ATOM 1895 C CA . LEU A 1 252 ? 2.207 11.836 21.203 1 98.06 252 LEU A CA 1
ATOM 1896 C C . LEU A 1 252 ? 1.85 11.172 22.516 1 98.06 252 LEU A C 1
ATOM 1898 O O . LEU A 1 252 ? 1.438 10.016 22.547 1 98.06 252 LEU A O 1
ATOM 1902 N N . ALA A 1 253 ? 1.951 11.914 23.594 1 97.44 253 ALA A N 1
ATOM 1903 C CA . ALA A 1 253 ? 1.693 11.352 24.906 1 97.44 253 ALA A CA 1
ATOM 1904 C C . ALA A 1 253 ? 0.274 10.797 25.016 1 97.44 253 ALA A C 1
ATOM 1906 O O . ALA A 1 253 ? 0.066 9.68 25.5 1 97.44 253 ALA A O 1
ATOM 1907 N N . ALA A 1 254 ? -0.678 11.547 24.547 1 96.88 254 ALA A N 1
ATOM 1908 C CA . ALA A 1 254 ? -2.088 11.172 24.625 1 96.88 254 ALA A CA 1
ATOM 1909 C C . ALA A 1 254 ? -2.387 9.969 23.734 1 96.88 254 ALA A C 1
ATOM 1911 O O . ALA A 1 254 ? -3.311 9.203 24.016 1 96.88 254 ALA A O 1
ATOM 1912 N N . LEU A 1 255 ? -1.602 9.742 22.719 1 98.19 255 LEU A N 1
ATOM 1913 C CA . LEU A 1 255 ? -1.909 8.719 21.719 1 98.19 255 LEU A CA 1
ATOM 1914 C C . LEU A 1 255 ? -1.024 7.488 21.922 1 98.19 255 LEU A C 1
ATOM 1916 O O . LEU A 1 255 ? -1.161 6.5 21.188 1 98.19 255 LEU A O 1
ATOM 1920 N N . MET A 1 256 ? -0.165 7.488 22.891 1 97.94 256 MET A N 1
ATOM 1921 C CA . MET A 1 256 ? 0.76 6.391 23.172 1 97.94 256 MET A CA 1
ATOM 1922 C C . MET A 1 256 ? 0.009 5.07 23.328 1 97.94 256 MET A C 1
ATOM 1924 O O . MET A 1 256 ? 0.479 4.027 22.875 1 97.94 256 MET A O 1
ATOM 1928 N N . PRO A 1 257 ? -1.179 5.086 23.891 1 97.69 257 PRO A N 1
ATOM 1929 C CA . PRO A 1 257 ? -1.88 3.82 24.141 1 97.69 257 PRO A CA 1
ATOM 1930 C C . PRO A 1 257 ? -2.225 3.08 22.844 1 97.69 257 PRO A C 1
ATOM 1932 O O . PRO A 1 257 ? -2.396 1.858 22.859 1 97.69 257 PRO A O 1
ATOM 1935 N N . ILE A 1 258 ? -2.328 3.742 21.734 1 97.88 258 ILE A N 1
ATOM 1936 C CA . ILE A 1 258 ? -2.736 3.051 20.516 1 97.88 258 ILE A CA 1
ATOM 1937 C C . ILE A 1 258 ? -1.502 2.613 19.734 1 97.88 258 ILE A C 1
ATOM 1939 O O . ILE A 1 258 ? -1.615 1.896 18.734 1 97.88 258 ILE A O 1
ATOM 1943 N N . ILE A 1 259 ? -0.3 3.008 20.156 1 98.69 259 ILE A N 1
ATOM 1944 C CA . ILE A 1 259 ? 0.917 2.619 19.453 1 98.69 259 ILE A CA 1
ATOM 1945 C C . ILE A 1 259 ? 1.35 1.225 19.906 1 98.69 259 ILE A C 1
ATOM 1947 O O . ILE A 1 259 ? 2.205 1.083 20.781 1 98.69 259 ILE A O 1
ATOM 1951 N N . THR A 1 260 ? 0.768 0.226 19.297 1 98.44 260 THR A N 1
ATOM 1952 C CA . THR A 1 260 ? 1.035 -1.185 19.562 1 98.44 260 THR A CA 1
ATOM 1953 C C . THR A 1 260 ? 1.438 -1.903 18.281 1 98.44 260 THR A C 1
ATOM 1955 O O . THR A 1 260 ? 1.227 -1.386 17.172 1 98.44 260 THR A O 1
ATOM 1958 N N . GLU A 1 261 ? 2.041 -3.084 18.453 1 97.81 261 GLU A N 1
ATOM 1959 C CA . GLU A 1 261 ? 2.404 -3.879 17.281 1 97.81 261 GLU A CA 1
ATOM 1960 C C . GLU A 1 261 ? 1.181 -4.184 16.422 1 97.81 261 GLU A C 1
ATOM 1962 O O . GLU A 1 261 ? 1.244 -4.102 15.188 1 97.81 261 GLU A O 1
ATOM 1967 N N . ARG A 1 262 ? 0.012 -4.508 17.031 1 97.75 262 ARG A N 1
ATOM 1968 C CA . ARG A 1 262 ? -1.209 -4.867 16.312 1 97.75 262 ARG A CA 1
ATOM 1969 C C . ARG A 1 262 ? -1.684 -3.719 15.43 1 97.75 262 ARG A C 1
ATOM 1971 O O . ARG A 1 262 ? -2.084 -3.936 14.289 1 97.75 262 ARG A O 1
ATOM 1978 N N . LEU A 1 263 ? -1.593 -2.465 15.898 1 98.44 263 LEU A N 1
ATOM 1979 C CA . LEU A 1 263 ? -2.166 -1.322 15.195 1 98.44 263 LEU A CA 1
ATOM 1980 C C . LEU A 1 263 ? -1.121 -0.642 14.32 1 98.44 263 LEU A C 1
ATOM 1982 O O . LEU A 1 263 ? -1.462 0.171 13.453 1 98.44 263 LEU A O 1
ATOM 1986 N N . SER A 1 264 ? 0.183 -1.037 14.453 1 98.44 264 SER A N 1
ATOM 1987 C CA . SER A 1 264 ? 1.302 -0.34 13.828 1 98.44 264 SER A CA 1
ATOM 1988 C C . SER A 1 264 ? 1.138 -0.28 12.312 1 98.44 264 SER A C 1
ATOM 1990 O O . SER A 1 264 ? 1.508 0.712 11.68 1 98.44 264 SER A O 1
ATOM 1992 N N . PRO A 1 265 ? 0.455 -1.289 11.641 1 97.94 265 PRO A N 1
ATOM 1993 C CA . PRO A 1 265 ? 0.299 -1.153 10.188 1 97.94 265 PRO A CA 1
ATOM 1994 C C . PRO A 1 265 ? -0.642 -0.015 9.797 1 97.94 265 PRO A C 1
ATOM 1996 O O . PRO A 1 265 ? -0.714 0.358 8.625 1 97.94 265 PRO A O 1
ATOM 1999 N N . PHE A 1 266 ? -1.361 0.596 10.734 1 98.38 266 PHE A N 1
ATOM 2000 C CA . PHE A 1 266 ? -2.359 1.626 10.469 1 98.38 266 PHE A CA 1
ATOM 2001 C C . PHE A 1 266 ? -1.977 2.938 11.141 1 98.38 266 PHE A C 1
ATOM 2003 O O . PHE A 1 266 ? -2.82 3.82 11.32 1 98.38 266 PHE A O 1
ATOM 2010 N N . LEU A 1 267 ? -0.694 3.033 11.531 1 98.75 267 LEU A N 1
ATOM 2011 C CA . LEU A 1 267 ? -0.183 4.219 12.211 1 98.75 267 LEU A CA 1
ATOM 2012 C C . LEU A 1 267 ? 1.012 4.801 11.461 1 98.75 267 LEU A C 1
ATOM 2014 O O . LEU A 1 267 ? 1.739 4.074 10.781 1 98.75 267 LEU A O 1
ATOM 2018 N N . ALA A 1 268 ? 1.201 6.047 11.562 1 98.81 268 ALA A N 1
ATOM 2019 C CA . ALA A 1 268 ? 2.395 6.77 11.133 1 98.81 268 ALA A CA 1
ATOM 2020 C C . ALA A 1 268 ? 2.676 7.957 12.055 1 98.81 268 ALA A C 1
ATOM 2022 O O . ALA A 1 268 ? 1.926 8.211 13 1 98.81 268 ALA A O 1
ATOM 2023 N N . LEU A 1 269 ? 3.805 8.57 11.852 1 98.88 269 LEU A N 1
ATOM 2024 C CA . LEU A 1 269 ? 4.188 9.734 12.648 1 98.88 269 LEU A CA 1
ATOM 2025 C C . LEU A 1 269 ? 4.23 10.992 11.781 1 98.88 269 LEU A C 1
ATOM 2027 O O . LEU A 1 269 ? 4.48 10.914 10.578 1 98.88 269 LEU A O 1
ATOM 2031 N N . CYS A 1 270 ? 3.947 12.102 12.406 1 98.69 270 CYS A N 1
ATOM 2032 C CA . CYS A 1 270 ? 4.105 13.367 11.703 1 98.69 270 CYS A CA 1
ATOM 2033 C C . CYS A 1 270 ? 4.402 14.5 12.672 1 98.69 270 CYS A C 1
ATOM 2035 O O . CYS A 1 270 ? 4.133 14.383 13.875 1 98.69 270 CYS A O 1
ATOM 2037 N N . THR A 1 271 ? 4.973 15.531 12.172 1 97.88 271 THR A N 1
ATOM 2038 C CA . THR A 1 271 ? 5.27 16.672 13.023 1 97.88 271 THR A CA 1
ATOM 2039 C C . THR A 1 271 ? 4.262 17.797 12.797 1 97.88 271 THR A C 1
ATOM 2041 O O . THR A 1 271 ? 3.955 18.562 13.719 1 97.88 271 THR A O 1
ATOM 2044 N N . ASP A 1 272 ? 3.736 17.938 11.547 1 96.19 272 ASP A N 1
ATOM 2045 C CA . ASP A 1 272 ? 2.793 18.984 11.156 1 96.19 272 ASP A CA 1
ATOM 2046 C C . ASP A 1 272 ? 3.457 20.359 11.18 1 96.19 272 ASP A C 1
ATOM 2048 O O . ASP A 1 272 ? 4.078 20.781 10.203 1 96.19 272 ASP A O 1
ATOM 2052 N N . ASP A 1 273 ? 3.643 20.969 12.359 1 93.94 273 ASP A N 1
ATOM 2053 C CA . ASP A 1 273 ? 4.289 22.266 12.531 1 93.94 273 ASP A CA 1
ATOM 2054 C C . ASP A 1 273 ? 5.41 22.188 13.562 1 93.94 273 ASP A C 1
ATOM 2056 O O . ASP A 1 273 ? 5.148 22.109 14.766 1 93.94 273 ASP A O 1
ATOM 2060 N N . ARG A 1 274 ? 6.613 22.266 13.102 1 93.38 274 ARG A N 1
ATOM 2061 C CA . ARG A 1 274 ? 7.766 22.266 13.992 1 93.38 274 ARG A CA 1
ATOM 2062 C C . ARG A 1 274 ? 8.812 23.281 13.539 1 93.38 274 ARG A C 1
ATOM 2064 O O . ARG A 1 274 ? 9.164 23.328 12.359 1 93.38 274 ARG A O 1
ATOM 2071 N N . ASN A 1 275 ? 9.289 24.125 14.438 1 91.31 275 ASN A N 1
ATOM 2072 C CA . ASN A 1 275 ? 10.25 25.156 14.062 1 91.31 275 ASN A CA 1
ATOM 2073 C C . ASN A 1 275 ? 11.688 24.719 14.328 1 91.31 275 ASN A C 1
ATOM 2075 O O . ASN A 1 275 ? 11.914 23.719 15.023 1 91.31 275 ASN A O 1
ATOM 2079 N N . PRO A 1 276 ? 12.648 25.406 13.812 1 92.06 276 PRO A N 1
ATOM 2080 C CA . PRO A 1 276 ? 14.055 25 13.914 1 92.06 276 PRO A CA 1
ATOM 2081 C C . PRO A 1 276 ? 14.562 25 15.352 1 92.06 276 PRO A C 1
ATOM 2083 O O . PRO A 1 276 ? 15.477 24.25 15.688 1 92.06 276 PRO A O 1
ATOM 2086 N N . LEU A 1 277 ? 14.016 25.875 16.156 1 92.5 277 LEU A N 1
ATOM 2087 C CA . LEU A 1 277 ? 14.445 25.922 17.547 1 92.5 277 LEU A CA 1
ATOM 2088 C C . LEU A 1 277 ? 14.07 24.625 18.266 1 92.5 277 LEU A C 1
ATOM 2090 O O . LEU A 1 277 ? 14.898 24.031 18.953 1 92.5 277 LEU A O 1
ATOM 2094 N N . ASP A 1 278 ? 12.914 24.203 18.125 1 92.5 278 ASP A N 1
ATOM 2095 C CA . ASP A 1 278 ? 12.453 22.953 18.719 1 92.5 278 ASP A CA 1
ATOM 2096 C C . ASP A 1 278 ? 13.203 21.766 18.125 1 92.5 278 ASP A C 1
ATOM 2098 O O . ASP A 1 278 ? 13.508 20.797 18.844 1 92.5 278 ASP A O 1
ATOM 2102 N N . ILE A 1 279 ? 13.43 21.797 16.844 1 95.25 279 ILE A N 1
ATOM 2103 C CA . ILE A 1 279 ? 14.164 20.719 16.188 1 95.25 279 ILE A CA 1
ATOM 2104 C C . ILE A 1 279 ? 15.562 20.609 16.781 1 95.25 279 ILE A C 1
ATOM 2106 O O . ILE A 1 279 ? 16.047 19.516 17.062 1 95.25 279 ILE A O 1
ATOM 2110 N N . ALA A 1 280 ? 16.172 21.766 16.984 1 94.94 280 ALA A N 1
ATOM 2111 C CA . ALA A 1 280 ? 17.516 21.781 17.547 1 94.94 280 ALA A CA 1
ATOM 2112 C C . ALA A 1 280 ? 17.5 21.266 18.984 1 94.94 280 ALA A C 1
ATOM 2114 O O . ALA A 1 280 ? 18.422 20.562 19.406 1 94.94 280 ALA A O 1
ATOM 2115 N N . GLU A 1 281 ? 16.469 21.625 19.719 1 94.19 281 GLU A N 1
ATOM 2116 C CA . GLU A 1 281 ? 16.422 21.312 21.141 1 94.19 281 GLU A CA 1
ATOM 2117 C C . GLU A 1 281 ? 15.984 19.859 21.359 1 94.19 281 GLU A C 1
ATOM 2119 O O . GLU A 1 281 ? 16.469 19.203 22.281 1 94.19 281 GLU A O 1
ATOM 2124 N N . GLN A 1 282 ? 15.102 19.391 20.547 1 94.81 282 GLN A N 1
ATOM 2125 C CA . GLN A 1 282 ? 14.477 18.109 20.859 1 94.81 282 GLN A CA 1
ATOM 2126 C C . GLN A 1 282 ? 14.727 17.078 19.766 1 94.81 282 GLN A C 1
ATOM 2128 O O . GLN A 1 282 ? 14.727 15.875 20.016 1 94.81 282 GLN A O 1
ATOM 2133 N N . GLY A 1 283 ? 14.898 17.547 18.594 1 96.38 283 GLY A N 1
ATOM 2134 C CA . GLY A 1 283 ? 14.93 16.672 17.438 1 96.38 283 GLY A CA 1
ATOM 2135 C C . GLY A 1 283 ? 13.648 16.703 16.625 1 96.38 283 GLY A C 1
ATOM 2136 O O . GLY A 1 283 ? 12.938 17.703 16.609 1 96.38 283 GLY A O 1
ATOM 2137 N N . HIS A 1 284 ? 13.508 15.734 15.844 1 97.62 284 HIS A N 1
ATOM 2138 C CA . HIS A 1 284 ? 12.375 15.617 14.93 1 97.62 284 HIS A CA 1
ATOM 2139 C C . HIS A 1 284 ? 11.617 14.312 15.156 1 97.62 284 HIS A C 1
ATOM 2141 O O . HIS A 1 284 ? 11.141 14.055 16.266 1 97.62 284 HIS A O 1
ATOM 2147 N N . LEU A 1 285 ? 11.586 13.398 14.211 1 98.62 285 LEU A N 1
ATOM 2148 C CA . LEU A 1 285 ? 10.914 12.125 14.445 1 98.62 285 LEU A CA 1
ATOM 2149 C C . LEU A 1 285 ? 11.719 11.258 15.414 1 98.62 285 LEU A C 1
ATOM 2151 O O . LEU A 1 285 ? 11.156 10.461 16.156 1 98.62 285 LEU A O 1
ATOM 2155 N N . ASP A 1 286 ? 13.078 11.445 15.422 1 98.56 286 ASP A N 1
ATOM 2156 C CA . ASP A 1 286 ? 13.922 10.742 16.391 1 98.56 286 ASP A CA 1
ATOM 2157 C C . ASP A 1 286 ? 13.469 11.016 17.812 1 98.56 286 ASP A C 1
ATOM 2159 O O . ASP A 1 286 ? 13.461 10.109 18.656 1 98.56 286 ASP A O 1
ATOM 2163 N N . HIS A 1 287 ? 13.055 12.234 18.062 1 98.06 287 HIS A N 1
ATOM 2164 C CA . HIS A 1 287 ? 12.539 12.609 19.375 1 98.06 287 HIS A CA 1
ATOM 2165 C C . HIS A 1 287 ? 11.273 11.828 19.719 1 98.06 287 HIS A C 1
ATOM 2167 O O . HIS A 1 287 ? 11.125 11.344 20.844 1 98.06 287 HIS A O 1
ATOM 2173 N N . MET A 1 288 ? 10.375 11.727 18.75 1 98.62 288 MET A N 1
ATOM 2174 C CA . MET A 1 288 ? 9.133 10.984 18.969 1 98.62 288 MET A CA 1
ATOM 2175 C C . MET A 1 288 ? 9.414 9.523 19.266 1 98.62 288 MET A C 1
ATOM 2177 O O . MET A 1 288 ? 8.82 8.945 20.172 1 98.62 288 MET A O 1
ATOM 2181 N N . ILE A 1 289 ? 10.312 8.922 18.5 1 98.81 289 ILE A N 1
ATOM 2182 C CA . ILE A 1 289 ? 10.656 7.512 18.656 1 98.81 289 ILE A CA 1
ATOM 2183 C C . ILE A 1 289 ? 11.258 7.285 20.047 1 98.81 289 ILE A C 1
ATOM 2185 O O . ILE A 1 289 ? 10.805 6.41 20.781 1 98.81 289 ILE A O 1
ATOM 2189 N N . ARG A 1 290 ? 12.234 8.094 20.422 1 98.44 290 ARG A N 1
ATOM 2190 C CA . ARG A 1 290 ? 12.891 7.988 21.719 1 98.44 290 ARG A CA 1
ATOM 2191 C C . ARG A 1 290 ? 11.891 8.156 22.859 1 98.44 290 ARG A C 1
ATOM 2193 O O . ARG A 1 290 ? 11.914 7.398 23.828 1 98.44 290 ARG A O 1
ATOM 2200 N N . THR A 1 291 ? 11.016 9.164 22.703 1 98.44 291 THR A N 1
ATOM 2201 C CA . THR A 1 291 ? 10.031 9.461 23.734 1 98.44 291 THR A CA 1
ATOM 2202 C C . THR A 1 291 ? 9.047 8.305 23.891 1 98.44 291 THR A C 1
ATOM 2204 O O . THR A 1 291 ? 8.695 7.926 25.016 1 98.44 291 THR A O 1
ATOM 2207 N N . ALA A 1 292 ? 8.609 7.762 22.781 1 98.75 292 ALA A N 1
ATOM 2208 C CA . ALA A 1 292 ? 7.672 6.645 22.828 1 98.75 292 ALA A CA 1
ATOM 2209 C C . ALA A 1 292 ? 8.289 5.43 23.516 1 98.75 292 ALA A C 1
ATOM 2211 O O . ALA A 1 292 ? 7.66 4.816 24.375 1 98.75 292 ALA A O 1
ATOM 2212 N N . ILE A 1 293 ? 9.531 5.078 23.125 1 98.75 293 ILE A N 1
ATOM 2213 C CA . ILE A 1 293 ? 10.203 3.918 23.703 1 98.75 293 ILE A CA 1
ATOM 2214 C C . ILE A 1 293 ? 10.43 4.148 25.188 1 98.75 293 ILE A C 1
ATOM 2216 O O . ILE A 1 293 ? 10.203 3.248 26 1 98.75 293 ILE A O 1
ATOM 2220 N N . ALA A 1 294 ? 10.828 5.352 25.562 1 98.38 294 ALA A N 1
ATOM 2221 C CA . ALA A 1 294 ? 11.016 5.699 26.969 1 98.38 294 ALA A CA 1
ATOM 2222 C C . ALA A 1 294 ? 9.711 5.547 27.75 1 98.38 294 ALA A C 1
ATOM 2224 O O . ALA A 1 294 ? 9.727 5.309 28.953 1 98.38 294 ALA A O 1
ATOM 2225 N N . SER A 1 295 ? 8.641 5.688 27.078 1 98 295 SER A N 1
ATOM 2226 C CA . SER A 1 295 ? 7.32 5.555 27.672 1 98 295 SER A CA 1
ATOM 2227 C C . SER A 1 295 ? 6.785 4.133 27.531 1 98 295 SER A C 1
ATOM 2229 O O . SER A 1 295 ? 5.578 3.906 27.609 1 98 295 SER A O 1
ATOM 2231 N N . ARG A 1 296 ? 7.566 3.197 27.125 1 97.69 296 ARG A N 1
ATOM 2232 C CA . ARG A 1 296 ? 7.336 1.757 27.156 1 97.69 296 ARG A CA 1
ATOM 2233 C C . ARG A 1 296 ? 6.602 1.29 25.906 1 97.69 296 ARG A C 1
ATOM 2235 O O . ARG A 1 296 ? 6.047 0.189 25.875 1 97.69 296 ARG A O 1
ATOM 2242 N N . VAL A 1 297 ? 6.535 2.119 24.922 1 98.44 297 VAL A N 1
ATOM 2243 C CA . VAL A 1 297 ? 6.082 1.642 23.609 1 98.44 297 VAL A CA 1
ATOM 2244 C C . VAL A 1 297 ? 7.102 0.663 23.047 1 98.44 297 VAL A C 1
ATOM 2246 O O . VAL A 1 297 ? 8.312 0.893 23.125 1 98.44 297 VAL A O 1
ATOM 2249 N N . GLU A 1 298 ? 6.594 -0.424 22.469 1 98 298 GLU A N 1
ATOM 2250 C CA . GLU A 1 298 ? 7.488 -1.404 21.859 1 98 298 GLU A CA 1
ATOM 2251 C C . GLU A 1 298 ? 8.258 -0.801 20.688 1 98 298 GLU A C 1
ATOM 2253 O O . GLU A 1 298 ? 7.664 -0.159 19.812 1 98 298 GLU A O 1
ATOM 2258 N N . PRO A 1 299 ? 9.586 -1.088 20.625 1 98.75 299 PRO A N 1
ATOM 2259 C CA . PRO A 1 299 ? 10.375 -0.522 19.531 1 98.75 299 PRO A CA 1
ATOM 2260 C C . PRO A 1 299 ? 9.844 -0.904 18.156 1 98.75 299 PRO A C 1
ATOM 2262 O O . PRO A 1 299 ? 9.773 -0.058 17.25 1 98.75 299 PRO A O 1
ATOM 2265 N N . LEU A 1 300 ? 9.398 -2.119 17.969 1 98.75 300 LEU A N 1
ATOM 2266 C CA . LEU A 1 300 ? 8.914 -2.555 16.672 1 98.75 300 LEU A CA 1
ATOM 2267 C C . LEU A 1 300 ? 7.727 -1.715 16.219 1 98.75 300 LEU A C 1
ATOM 2269 O O . LEU A 1 300 ? 7.641 -1.321 15.055 1 98.75 300 LEU A O 1
ATOM 2273 N N . ALA A 1 301 ? 6.812 -1.446 17.156 1 98.81 301 ALA A N 1
ATOM 2274 C CA . ALA A 1 301 ? 5.609 -0.686 16.828 1 98.81 301 ALA A CA 1
ATOM 2275 C C . ALA A 1 301 ? 5.957 0.722 16.359 1 98.81 301 ALA A C 1
ATOM 2277 O O . ALA A 1 301 ? 5.461 1.178 15.328 1 98.81 301 ALA A O 1
ATOM 2278 N N . ILE A 1 302 ? 6.848 1.384 17.047 1 98.88 302 ILE A N 1
ATOM 2279 C CA . ILE A 1 302 ? 7.109 2.791 16.781 1 98.88 302 ILE A CA 1
ATOM 2280 C C . ILE A 1 302 ? 7.996 2.914 15.539 1 98.88 302 ILE A C 1
ATOM 2282 O O . ILE A 1 302 ? 7.836 3.846 14.742 1 98.88 302 ILE A O 1
ATOM 2286 N N . TYR A 1 303 ? 8.953 2.008 15.32 1 98.94 303 TYR A N 1
ATOM 2287 C CA . TYR A 1 303 ? 9.797 2.07 14.141 1 98.94 303 TYR A CA 1
ATOM 2288 C C . TYR A 1 303 ? 9.008 1.705 12.883 1 98.94 303 TYR A C 1
ATOM 2290 O O . TYR A 1 303 ? 9.266 2.238 11.805 1 98.94 303 TYR A O 1
ATOM 2298 N N . ARG A 1 304 ? 8 0.768 12.992 1 98.88 304 ARG A N 1
ATOM 2299 C CA . ARG A 1 304 ? 7.094 0.535 11.867 1 98.88 304 ARG A CA 1
ATOM 2300 C C . ARG A 1 304 ? 6.32 1.801 11.523 1 98.88 304 ARG A C 1
ATOM 2302 O O . ARG A 1 304 ? 6.25 2.189 10.352 1 98.88 304 ARG A O 1
ATOM 2309 N N . ALA A 1 305 ? 5.816 2.445 12.508 1 98.88 305 ALA A N 1
ATOM 2310 C CA . ALA A 1 305 ? 5.031 3.662 12.297 1 98.88 305 ALA A CA 1
ATOM 2311 C C . ALA A 1 305 ? 5.883 4.758 11.664 1 98.88 305 ALA A C 1
ATOM 2313 O O . ALA A 1 305 ? 5.371 5.578 10.891 1 98.88 305 ALA A O 1
ATOM 2314 N N . ALA A 1 306 ? 7.188 4.711 11.898 1 98.88 306 ALA A N 1
ATOM 2315 C CA . ALA A 1 306 ? 8.102 5.754 11.438 1 98.88 306 ALA A CA 1
ATOM 2316 C C . ALA A 1 306 ? 8.617 5.453 10.039 1 98.88 306 ALA A C 1
ATOM 2318 O O . ALA A 1 306 ? 9.297 6.281 9.43 1 98.88 306 ALA A O 1
ATOM 2319 N N . SER A 1 307 ? 8.328 4.266 9.492 1 98.75 307 SER A N 1
ATOM 2320 C CA . SER A 1 307 ? 8.992 3.904 8.242 1 98.75 307 SER A CA 1
ATOM 2321 C C . SER A 1 307 ? 8.055 3.123 7.328 1 98.75 307 SER A C 1
ATOM 2323 O O . SER A 1 307 ? 7.289 3.713 6.566 1 98.75 307 SER A O 1
ATOM 2325 N N . ILE A 1 308 ? 7.879 1.777 7.535 1 98.69 308 ILE A N 1
ATOM 2326 C CA . ILE A 1 308 ? 7.188 0.929 6.57 1 98.69 308 ILE A CA 1
ATOM 2327 C C . ILE A 1 308 ? 5.695 1.246 6.578 1 98.69 308 ILE A C 1
ATOM 2329 O O . ILE A 1 308 ? 5.062 1.312 5.52 1 98.69 308 ILE A O 1
ATOM 2333 N N . SER A 1 309 ? 5.094 1.383 7.758 1 98.44 309 SER A N 1
ATOM 2334 C CA . SER A 1 309 ? 3.672 1.701 7.832 1 98.44 309 SER A CA 1
ATOM 2335 C C . SER A 1 309 ? 3.379 3.066 7.219 1 98.44 309 SER A C 1
ATOM 2337 O O . SER A 1 309 ? 2.361 3.248 6.547 1 98.44 309 SER A O 1
ATOM 2339 N N . ALA A 1 310 ? 4.316 3.992 7.445 1 98.69 310 ALA A N 1
ATOM 2340 C CA . ALA A 1 310 ? 4.203 5.32 6.852 1 98.69 310 ALA A CA 1
ATOM 2341 C C . ALA A 1 310 ? 4.266 5.25 5.328 1 98.69 310 ALA A C 1
ATOM 2343 O O . ALA A 1 310 ? 3.461 5.875 4.637 1 98.69 310 ALA A O 1
ATOM 2344 N N . ALA A 1 311 ? 5.242 4.535 4.824 1 98.38 311 ALA A N 1
ATOM 2345 C CA . ALA A 1 311 ? 5.391 4.375 3.379 1 98.38 311 ALA A CA 1
ATOM 2346 C C . ALA A 1 311 ? 4.121 3.799 2.758 1 98.38 311 ALA A C 1
ATOM 2348 O O . ALA A 1 311 ? 3.596 4.344 1.785 1 98.38 311 ALA A O 1
ATOM 2349 N N . ARG A 1 312 ? 3.549 2.805 3.387 1 97.06 312 ARG A N 1
ATOM 2350 C CA . ARG A 1 312 ? 2.373 2.115 2.863 1 97.06 312 ARG A CA 1
ATOM 2351 C C . ARG A 1 312 ? 1.141 3.01 2.924 1 97.06 312 ARG A C 1
ATOM 2353 O O . ARG A 1 312 ? 0.302 2.984 2.021 1 97.06 312 ARG A O 1
ATOM 2360 N N . ALA A 1 313 ? 1.042 3.76 3.916 1 97.06 313 ALA A N 1
ATOM 2361 C CA . ALA A 1 313 ? -0.098 4.66 4.07 1 97.06 313 ALA A CA 1
ATOM 2362 C C . ALA A 1 313 ? -0.203 5.617 2.885 1 97.06 313 ALA A C 1
ATOM 2364 O O . ALA A 1 313 ? -1.302 6.039 2.514 1 97.06 313 ALA A O 1
ATOM 2365 N N . PHE A 1 314 ? 0.937 5.895 2.248 1 97.25 314 PHE A N 1
ATOM 2366 C CA . PHE A 1 314 ? 0.934 6.902 1.192 1 97.25 314 PHE A CA 1
ATOM 2367 C C . PHE A 1 314 ? 1.3 6.281 -0.15 1 97.25 314 PHE A C 1
ATOM 2369 O O . PHE A 1 314 ? 1.638 6.992 -1.099 1 97.25 314 PHE A O 1
ATOM 2376 N N . GLY A 1 315 ? 1.305 5 -0.22 1 95.06 315 GLY A N 1
ATOM 2377 C CA . GLY A 1 315 ? 1.478 4.285 -1.474 1 95.06 315 GLY A CA 1
ATOM 2378 C C . GLY A 1 315 ? 2.914 4.273 -1.961 1 95.06 315 GLY A C 1
ATOM 2379 O O . GLY A 1 315 ? 3.168 4.113 -3.156 1 95.06 315 GLY A O 1
ATOM 2380 N N . LEU A 1 316 ? 3.908 4.566 -1.074 1 96.69 316 LEU A N 1
ATOM 2381 C CA . LEU A 1 316 ? 5.32 4.43 -1.416 1 96.69 316 LEU A CA 1
ATOM 2382 C C . LEU A 1 316 ? 5.773 2.979 -1.283 1 96.69 316 LEU A C 1
ATOM 2384 O O . LEU A 1 316 ? 5.879 2.457 -0.171 1 96.69 316 LEU A O 1
ATOM 2388 N N . LYS A 1 317 ? 6.109 2.334 -2.359 1 94.88 317 LYS A N 1
ATOM 2389 C CA . LYS A 1 317 ? 6.27 0.882 -2.381 1 94.88 317 LYS A CA 1
ATOM 2390 C C . LYS A 1 317 ? 7.742 0.491 -2.34 1 94.88 317 LYS A C 1
ATOM 2392 O O . LYS A 1 317 ? 8.078 -0.695 -2.277 1 94.88 317 LYS A O 1
ATOM 2397 N N . ASP A 1 318 ? 8.664 1.449 -2.344 1 97.06 318 ASP A N 1
ATOM 2398 C CA . ASP A 1 318 ? 10.07 1.13 -2.562 1 97.06 318 ASP A CA 1
ATOM 2399 C C . ASP A 1 318 ? 10.891 1.359 -1.293 1 97.06 318 ASP A C 1
ATOM 2401 O O . ASP A 1 318 ? 12.117 1.249 -1.312 1 97.06 318 ASP A O 1
ATOM 2405 N N . ARG A 1 319 ? 10.25 1.706 -0.177 1 98.38 319 ARG A N 1
ATOM 2406 C CA . ARG A 1 319 ? 11.062 2.078 0.979 1 98.38 319 ARG A CA 1
ATOM 2407 C C . ARG A 1 319 ? 10.375 1.669 2.279 1 98.38 319 ARG A C 1
ATOM 2409 O O . ARG A 1 319 ? 9.219 1.24 2.273 1 98.38 319 ARG A O 1
ATOM 2416 N N . GLY A 1 320 ? 11.141 1.748 3.352 1 98.56 320 GLY A N 1
ATOM 2417 C CA . GLY A 1 320 ? 10.617 1.494 4.684 1 98.56 320 GLY A CA 1
ATOM 2418 C C . GLY A 1 320 ? 11.141 0.214 5.301 1 98.56 320 GLY A C 1
ATOM 2419 O O . GLY A 1 320 ? 10.828 -0.108 6.445 1 98.56 320 GLY A O 1
ATOM 2420 N N . LEU A 1 321 ? 11.961 -0.54 4.598 1 98.69 321 LEU A N 1
ATOM 2421 C CA . LEU A 1 321 ? 12.617 -1.739 5.102 1 98.69 321 LEU A CA 1
ATOM 2422 C C . LEU A 1 321 ? 14.094 -1.744 4.734 1 98.69 321 LEU A C 1
ATOM 2424 O O . LEU A 1 321 ? 14.508 -1.053 3.803 1 98.69 321 LEU A O 1
ATOM 2428 N N . VAL A 1 322 ? 14.93 -2.439 5.52 1 98.81 322 VAL A N 1
ATOM 2429 C CA . VAL A 1 322 ? 16.281 -2.803 5.137 1 98.81 322 VAL A CA 1
ATOM 2430 C C . VAL A 1 322 ? 16.281 -4.152 4.418 1 98.81 322 VAL A C 1
ATOM 2432 O O . VAL A 1 322 ? 16.422 -5.199 5.055 1 98.81 322 VAL A O 1
ATOM 2435 N N . ALA A 1 323 ? 16.141 -4.086 3.072 1 98.69 323 ALA A N 1
ATOM 2436 C CA . ALA A 1 323 ? 15.977 -5.309 2.291 1 98.69 323 ALA A CA 1
ATOM 2437 C C . ALA A 1 323 ? 16.422 -5.102 0.847 1 98.69 323 ALA A C 1
ATOM 2439 O O . ALA A 1 323 ? 16.344 -3.988 0.322 1 98.69 323 ALA A O 1
ATOM 2440 N N . PRO A 1 324 ? 16.875 -6.164 0.153 1 98.75 324 PRO A N 1
ATOM 2441 C CA . PRO A 1 324 ? 17.297 -6.027 -1.242 1 98.75 324 PRO A CA 1
ATOM 2442 C C . PRO A 1 324 ? 16.188 -5.52 -2.152 1 98.75 324 PRO A C 1
ATOM 2444 O O . PRO A 1 324 ? 15.039 -5.969 -2.041 1 98.75 324 PRO A O 1
ATOM 2447 N N . GLY A 1 325 ? 16.562 -4.582 -2.996 1 98.31 325 GLY A N 1
ATOM 2448 C CA . GLY A 1 325 ? 15.609 -4.004 -3.93 1 98.31 325 GLY A CA 1
ATOM 2449 C C . GLY A 1 325 ? 14.93 -2.76 -3.393 1 98.31 325 GLY A C 1
ATOM 2450 O O . GLY A 1 325 ? 14.273 -2.033 -4.141 1 98.31 325 GLY A O 1
ATOM 2451 N N . TRP A 1 326 ? 15.023 -2.492 -2.119 1 98.44 326 TRP A N 1
ATOM 2452 C CA . TRP A 1 326 ? 14.398 -1.334 -1.486 1 98.44 326 TRP A CA 1
ATOM 2453 C C . TRP A 1 326 ? 15.328 -0.122 -1.535 1 98.44 326 TRP A C 1
ATOM 2455 O O . TRP A 1 326 ? 16.547 -0.268 -1.58 1 98.44 326 TRP A O 1
ATOM 2465 N N . ARG A 1 327 ? 14.703 1.051 -1.605 1 98.56 327 ARG A N 1
ATOM 2466 C CA . ARG A 1 327 ? 15.461 2.301 -1.592 1 98.56 327 ARG A CA 1
ATOM 2467 C C . ARG A 1 327 ? 16.406 2.359 -0.393 1 98.56 327 ARG A C 1
ATOM 2469 O O . ARG A 1 327 ? 16.016 1.981 0.719 1 98.56 327 ARG A O 1
ATOM 2476 N N . ALA A 1 328 ? 17.625 2.713 -0.658 1 98.88 328 ALA A N 1
ATOM 2477 C CA . ALA A 1 328 ? 18.625 2.729 0.404 1 98.88 328 ALA A CA 1
ATOM 2478 C C . ALA A 1 328 ? 18.516 3.99 1.253 1 98.88 328 ALA A C 1
ATOM 2480 O O . ALA A 1 328 ? 19.438 4.801 1.307 1 98.88 328 ALA A O 1
ATOM 2481 N N . ASP A 1 329 ? 17.438 4.188 1.892 1 98.94 329 ASP A N 1
ATOM 2482 C CA . ASP A 1 329 ? 17.219 5.133 2.982 1 98.94 329 ASP A CA 1
ATOM 2483 C C . ASP A 1 329 ? 17.516 4.484 4.336 1 98.94 329 ASP A C 1
ATOM 2485 O O . ASP A 1 329 ? 16.734 3.67 4.824 1 98.94 329 ASP A O 1
ATOM 2489 N N . LEU A 1 330 ? 18.625 4.867 4.93 1 98.94 330 LEU A N 1
ATOM 2490 C CA . LEU A 1 330 ? 19.109 4.16 6.109 1 98.94 330 LEU A CA 1
ATOM 2491 C C . LEU A 1 330 ? 19.578 5.141 7.176 1 98.94 330 LEU A C 1
ATOM 2493 O O . LEU A 1 330 ? 20.156 6.18 6.855 1 98.94 330 LEU A O 1
ATOM 2497 N N . VAL A 1 331 ? 19.328 4.848 8.383 1 98.94 331 VAL A N 1
ATOM 2498 C CA . VAL A 1 331 ? 19.828 5.574 9.539 1 98.94 331 VAL A CA 1
ATOM 2499 C C . VAL A 1 331 ? 20.672 4.641 10.406 1 98.94 331 VAL A C 1
ATOM 2501 O O . VAL A 1 331 ? 20.188 3.588 10.836 1 98.94 331 VAL A O 1
ATOM 2504 N N . VAL A 1 332 ? 21.922 4.938 10.641 1 98.88 332 VAL A N 1
ATOM 2505 C CA . VAL A 1 332 ? 22.797 4.195 11.547 1 98.88 332 VAL A CA 1
ATOM 2506 C C . VAL A 1 332 ? 22.719 4.797 12.945 1 98.88 332 VAL A C 1
ATOM 2508 O O . VAL A 1 332 ? 23.078 5.961 13.148 1 98.88 332 VAL A O 1
ATOM 2511 N N . LEU A 1 333 ? 22.25 4.012 13.867 1 98.75 333 LEU A N 1
ATOM 2512 C CA . LEU A 1 333 ? 21.969 4.473 15.219 1 98.75 333 LEU A CA 1
ATOM 2513 C C . LEU A 1 333 ? 22.969 3.871 16.219 1 98.75 333 LEU A C 1
ATOM 2515 O O . LEU A 1 333 ? 23.531 2.803 15.969 1 98.75 333 LEU A O 1
ATOM 2519 N N . ASP A 1 334 ? 23.031 4.547 17.359 1 96.19 334 ASP A N 1
ATOM 2520 C CA . ASP A 1 334 ? 23.766 3.982 18.484 1 96.19 334 ASP A CA 1
ATOM 2521 C C . ASP A 1 334 ? 22.938 2.912 19.188 1 96.19 334 ASP A C 1
ATOM 2523 O O . ASP A 1 334 ? 23.469 1.862 19.562 1 96.19 334 ASP A O 1
ATOM 2527 N N . SER A 1 335 ? 21.719 3.201 19.391 1 98.06 335 SER A N 1
ATOM 2528 C CA . SER A 1 335 ? 20.75 2.264 19.953 1 98.06 335 SER A CA 1
ATOM 2529 C C . SER A 1 335 ? 19.344 2.582 19.484 1 98.06 335 SER A C 1
ATOM 2531 O O . SER A 1 335 ? 19.062 3.703 19.062 1 98.06 335 SER A O 1
ATOM 2533 N N . LEU A 1 336 ? 18.5 1.604 19.578 1 98.62 336 LEU A N 1
ATOM 2534 C CA . LEU A 1 336 ? 17.109 1.816 19.234 1 98.62 336 LEU A CA 1
ATOM 2535 C C . LEU A 1 336 ? 16.453 2.803 20.188 1 98.62 336 LEU A C 1
ATOM 2537 O O . LEU A 1 336 ? 15.641 3.639 19.766 1 98.62 336 LEU A O 1
ATOM 2541 N N . GLU A 1 337 ? 16.781 2.793 21.484 1 98.44 337 GLU A N 1
ATOM 2542 C CA . GLU A 1 337 ? 16.156 3.586 22.531 1 98.44 337 GLU A CA 1
ATOM 2543 C C . GLU A 1 337 ? 16.531 5.059 22.422 1 98.44 337 GLU A C 1
ATOM 2545 O O . GLU A 1 337 ? 15.695 5.938 22.625 1 98.44 337 GLU A O 1
ATOM 2550 N N . ASN A 1 338 ? 17.75 5.289 22.078 1 97.44 338 ASN A N 1
ATOM 2551 C CA . ASN A 1 338 ? 18.234 6.668 22 1 97.44 338 ASN A CA 1
ATOM 2552 C C . ASN A 1 338 ? 17.875 7.297 20.656 1 97.44 338 ASN A C 1
ATOM 2554 O O . ASN A 1 338 ? 17.734 8.516 20.547 1 97.44 338 ASN A O 1
ATOM 2558 N N . CYS A 1 339 ? 17.828 6.457 19.625 1 98.31 339 CYS A N 1
ATOM 2559 C CA . CYS A 1 339 ? 17.469 6.863 18.281 1 98.31 339 CYS A CA 1
ATOM 2560 C C . CYS A 1 339 ? 18.281 8.078 17.844 1 98.31 339 CYS A C 1
ATOM 2562 O O . CYS A 1 339 ? 17.734 9.039 17.297 1 98.31 339 CYS A O 1
ATOM 2564 N N . ARG A 1 340 ? 19.531 8.117 18.156 1 97.25 340 ARG A N 1
ATOM 2565 C CA . ARG A 1 340 ? 20.422 9.164 17.688 1 97.25 340 ARG A CA 1
ATOM 2566 C C . ARG A 1 340 ? 21.156 8.734 16.422 1 97.25 340 ARG A C 1
ATOM 2568 O O . ARG A 1 340 ? 21.906 7.746 16.438 1 97.25 340 ARG A O 1
ATOM 2575 N N . ALA A 1 341 ? 20.984 9.461 15.398 1 97.81 341 ALA A N 1
ATOM 2576 C CA . ALA A 1 341 ? 21.609 9.133 14.117 1 97.81 341 ALA A CA 1
ATOM 2577 C C . ALA A 1 341 ? 23.094 9.492 14.133 1 97.81 341 ALA A C 1
ATOM 2579 O O . ALA A 1 341 ? 23.469 10.609 14.508 1 97.81 341 ALA A O 1
ATOM 2580 N N . ASP A 1 342 ? 23.922 8.586 13.789 1 96.69 342 ASP A N 1
ATOM 2581 C CA . ASP A 1 342 ? 25.344 8.82 13.586 1 96.69 342 ASP A CA 1
ATOM 2582 C C . ASP A 1 342 ? 25.656 9.062 12.109 1 96.69 342 ASP A C 1
ATOM 2584 O O . ASP A 1 342 ? 26.562 9.828 11.781 1 96.69 342 ASP A O 1
ATOM 2588 N N . MET A 1 343 ? 25 8.344 11.32 1 98.19 343 MET A N 1
ATOM 2589 C CA . MET A 1 343 ? 25.141 8.383 9.867 1 98.19 343 MET A CA 1
ATOM 2590 C C . MET A 1 343 ? 23.812 8.141 9.188 1 98.19 343 MET A C 1
ATOM 2592 O O . MET A 1 343 ? 23 7.328 9.648 1 98.19 343 MET A O 1
ATOM 2596 N N . VAL A 1 344 ? 23.578 8.883 8.102 1 98.88 344 VAL A N 1
ATOM 2597 C CA . VAL A 1 344 ? 22.328 8.75 7.371 1 98.88 344 VAL A CA 1
ATOM 2598 C C . VAL A 1 344 ? 22.609 8.57 5.879 1 98.88 344 VAL A C 1
ATOM 2600 O O . VAL A 1 344 ? 23.547 9.188 5.344 1 98.88 344 VAL A O 1
ATOM 2603 N N . PHE A 1 345 ? 21.938 7.672 5.238 1 98.94 345 PHE A N 1
ATOM 2604 C CA . PHE A 1 345 ? 21.922 7.52 3.787 1 98.94 345 PHE A CA 1
ATOM 2605 C C . PHE A 1 345 ? 20.562 7.875 3.209 1 98.94 345 PHE A C 1
ATOM 2607 O O . PHE A 1 345 ? 19.531 7.418 3.705 1 98.94 345 PHE A O 1
ATOM 2614 N N . SER A 1 346 ? 20.531 8.727 2.199 1 98.88 346 SER A N 1
ATOM 2615 C CA . SER A 1 346 ? 19.344 9.023 1.411 1 98.88 346 SER A CA 1
ATOM 2616 C C . SER A 1 346 ? 19.484 8.523 -0.021 1 98.88 346 SER A C 1
ATOM 2618 O O . SER A 1 346 ? 20.312 9.031 -0.782 1 98.88 346 SER A O 1
ATOM 2620 N N . ALA A 1 347 ? 18.734 7.516 -0.386 1 98.56 347 ALA A N 1
ATOM 2621 C CA . ALA A 1 347 ? 18.812 6.887 -1.7 1 98.56 347 ALA A CA 1
ATOM 2622 C C . ALA A 1 347 ? 20.25 6.449 -2.008 1 98.56 347 ALA A C 1
ATOM 2624 O O . ALA A 1 347 ? 20.781 6.75 -3.08 1 98.56 347 ALA A O 1
ATOM 2625 N N . GLY A 1 348 ? 20.859 5.887 -1.031 1 98.69 348 GLY A N 1
ATOM 2626 C CA . GLY A 1 348 ? 22.172 5.305 -1.205 1 98.69 348 GLY A CA 1
ATOM 2627 C C . GLY A 1 348 ? 23.297 6.32 -1.098 1 98.69 348 GLY A C 1
ATOM 2628 O O . GLY A 1 348 ? 24.484 5.957 -1.123 1 98.69 348 GLY A O 1
ATOM 2629 N N . ARG A 1 349 ? 23.016 7.555 -0.959 1 98.44 349 ARG A N 1
ATOM 2630 C CA . ARG A 1 349 ? 24.031 8.602 -0.833 1 98.44 349 ARG A CA 1
ATOM 2631 C C . ARG A 1 349 ? 24.281 8.945 0.63 1 98.44 349 ARG A C 1
ATOM 2633 O O . ARG A 1 349 ? 23.359 9.289 1.363 1 98.44 349 ARG A O 1
ATOM 2640 N N . ARG A 1 350 ? 25.469 8.883 1.062 1 98.62 350 ARG A N 1
ATOM 2641 C CA . ARG A 1 350 ? 25.812 9.289 2.424 1 98.62 350 ARG A CA 1
ATOM 2642 C C . ARG A 1 350 ? 25.594 10.789 2.613 1 98.62 350 ARG A C 1
ATOM 2644 O O . ARG A 1 350 ? 26.078 11.594 1.826 1 98.62 350 ARG A O 1
ATOM 2651 N N . VAL A 1 351 ? 24.906 11.195 3.613 1 98.69 351 VAL A N 1
ATOM 2652 C CA . VAL A 1 351 ? 24.531 12.586 3.861 1 98.69 351 VAL A CA 1
ATOM 2653 C C . VAL A 1 351 ? 25.703 13.336 4.48 1 98.69 351 VAL A C 1
ATOM 2655 O O . VAL A 1 351 ? 26.172 12.984 5.574 1 98.69 351 VAL A O 1
ATOM 2658 N N . THR A 1 352 ? 26.219 14.266 3.807 1 97.88 352 THR A N 1
ATOM 2659 C CA . THR A 1 352 ? 27.328 15.133 4.215 1 97.88 352 THR A CA 1
ATOM 2660 C C . THR A 1 352 ? 27.062 16.578 3.791 1 97.88 352 THR A C 1
ATOM 2662 O O . THR A 1 352 ? 26.141 16.844 3.012 1 97.88 352 THR A O 1
ATOM 2665 N N . ASP A 1 353 ? 27.859 17.469 4.293 1 96.88 353 ASP A N 1
ATOM 2666 C CA . ASP A 1 353 ? 27.75 18.859 3.879 1 96.88 353 ASP A CA 1
ATOM 2667 C C . ASP A 1 353 ? 28 19 2.381 1 96.88 353 ASP A C 1
ATOM 2669 O O . ASP A 1 353 ? 27.359 19.812 1.712 1 96.88 353 ASP A O 1
ATOM 2673 N N . ALA A 1 354 ? 28.938 18.203 1.892 1 97.69 354 ALA A N 1
ATOM 2674 C CA . ALA A 1 354 ? 29.281 18.25 0.47 1 97.69 354 ALA A CA 1
ATOM 2675 C C . ALA A 1 354 ? 28.094 17.828 -0.388 1 97.69 354 ALA A C 1
ATOM 2677 O O . ALA A 1 354 ? 27.875 18.359 -1.473 1 97.69 354 ALA A O 1
ATOM 2678 N N . LEU A 1 355 ? 27.359 16.859 0.063 1 98.19 355 LEU A N 1
ATOM 2679 C CA . LEU A 1 355 ? 26.203 16.391 -0.675 1 98.19 355 LEU A CA 1
ATOM 2680 C C . LEU A 1 355 ? 25.156 17.5 -0.789 1 98.19 355 LEU A C 1
ATOM 2682 O O . LEU A 1 355 ? 24.594 17.734 -1.865 1 98.19 355 LEU A O 1
ATOM 2686 N N . PHE A 1 356 ? 24.922 18.234 0.267 1 98.12 356 PHE A N 1
ATOM 2687 C CA . PHE A 1 356 ? 23.953 19.328 0.258 1 98.12 356 PHE A CA 1
ATOM 2688 C C . PHE A 1 356 ? 24.391 20.422 -0.708 1 98.12 356 PHE A C 1
ATOM 2690 O O . PHE A 1 356 ? 23.547 21.078 -1.333 1 98.12 356 PHE A O 1
ATOM 2697 N N . SER A 1 357 ? 25.656 20.641 -0.866 1 96.94 357 SER A N 1
ATOM 2698 C CA . SER A 1 357 ? 26.188 21.703 -1.708 1 96.94 357 SER A CA 1
ATOM 2699 C C . SER A 1 357 ? 26.047 21.375 -3.188 1 96.94 357 SER A C 1
ATOM 2701 O O . SER A 1 357 ? 26.188 22.234 -4.047 1 96.94 357 SER A O 1
ATOM 2703 N N . SER A 1 358 ? 25.719 20.125 -3.484 1 97 358 SER A N 1
ATOM 2704 C CA . SER A 1 358 ? 25.609 19.703 -4.875 1 97 358 SER A CA 1
ATOM 2705 C C . SER A 1 358 ? 24.25 20.062 -5.461 1 97 358 SER A C 1
ATOM 2707 O O . SER A 1 358 ? 24.047 20 -6.676 1 97 358 SER A O 1
ATOM 2709 N N . ARG A 1 359 ? 23.297 20.531 -4.629 1 97.5 359 ARG A N 1
ATOM 2710 C CA . ARG A 1 359 ? 21.938 20.844 -5.074 1 97.5 359 ARG A CA 1
ATOM 2711 C C . ARG A 1 359 ? 21.922 22.156 -5.859 1 97.5 359 ARG A C 1
ATOM 2713 O O . ARG A 1 359 ? 22.672 23.094 -5.539 1 97.5 359 ARG A O 1
ATOM 2720 N N . ARG A 1 360 ? 21.156 22.266 -6.902 1 96.75 360 ARG A N 1
ATOM 2721 C CA . ARG A 1 360 ? 20.906 23.531 -7.582 1 96.75 360 ARG A CA 1
ATOM 2722 C C . ARG A 1 360 ? 19.922 24.391 -6.797 1 96.75 360 ARG A C 1
ATOM 2724 O O . ARG A 1 360 ? 18.875 23.891 -6.363 1 96.75 360 ARG A O 1
ATOM 2731 N N . PRO A 1 361 ? 20.109 25.609 -6.543 1 95.94 361 PRO A N 1
ATOM 2732 C CA . PRO A 1 361 ? 19.188 26.484 -5.801 1 95.94 361 PRO A CA 1
ATOM 2733 C C . PRO A 1 361 ? 17.906 26.797 -6.586 1 95.94 361 PRO A C 1
ATOM 2735 O O . PRO A 1 361 ? 17.922 26.75 -7.82 1 95.94 361 PRO A O 1
ATOM 2738 N N . VAL A 1 362 ? 16.859 27.031 -5.91 1 97.94 362 VAL A N 1
ATOM 2739 C CA . VAL A 1 362 ? 15.609 27.547 -6.469 1 97.94 362 VAL A CA 1
ATOM 2740 C C . VAL A 1 362 ? 15.391 29 -6.008 1 97.94 362 VAL A C 1
ATOM 2742 O O . VAL A 1 362 ? 15.516 29.297 -4.82 1 97.94 362 VAL A O 1
ATOM 2745 N N . ALA A 1 363 ? 15.023 29.891 -6.922 1 97.81 363 ALA A N 1
ATOM 2746 C CA . ALA A 1 363 ? 14.883 31.312 -6.621 1 97.81 363 ALA A CA 1
ATOM 2747 C C . ALA A 1 363 ? 13.711 31.562 -5.68 1 97.81 363 ALA A C 1
ATOM 2749 O O . ALA A 1 363 ? 12.641 30.969 -5.84 1 97.81 363 ALA A O 1
ATOM 2750 N N . PRO A 1 364 ? 13.945 32.375 -4.652 1 97.62 364 PRO A N 1
ATOM 2751 C CA . PRO A 1 364 ? 12.82 32.719 -3.775 1 97.62 364 PRO A CA 1
ATOM 2752 C C . PRO A 1 364 ? 11.719 33.469 -4.496 1 97.62 364 PRO A C 1
ATOM 2754 O O . PRO A 1 364 ? 11.984 34.125 -5.512 1 97.62 364 PRO A O 1
ATOM 2757 N N . ILE A 1 365 ? 10.562 33.438 -3.949 1 98.19 365 ILE A N 1
ATOM 2758 C CA . ILE A 1 365 ? 9.414 34.094 -4.555 1 98.19 365 ILE A CA 1
ATOM 2759 C C . ILE A 1 365 ? 8.617 34.812 -3.479 1 98.19 365 ILE A C 1
ATOM 2761 O O . ILE A 1 365 ? 8.836 34.625 -2.283 1 98.19 365 ILE A O 1
ATOM 2765 N N . GLY A 1 366 ? 7.707 35.688 -3.955 1 98.06 366 GLY A N 1
ATOM 2766 C CA . GLY A 1 366 ? 6.758 36.344 -3.061 1 98.06 366 GLY A CA 1
ATOM 2767 C C . GLY A 1 366 ? 7.406 37.312 -2.104 1 98.06 366 GLY A C 1
ATOM 2768 O O . GLY A 1 366 ? 6.949 37.5 -0.969 1 98.06 366 GLY A O 1
ATOM 2769 N N . LEU A 1 367 ? 8.43 38.031 -2.469 1 97.88 367 LEU A N 1
ATOM 2770 C CA . LEU A 1 367 ? 9.227 38.906 -1.591 1 97.88 367 LEU A CA 1
ATOM 2771 C C . LEU A 1 367 ? 8.5 40.188 -1.304 1 97.88 367 LEU A C 1
ATOM 2773 O O . LEU A 1 367 ? 8.93 40.969 -0.448 1 97.88 367 LEU A O 1
ATOM 2777 N N . ASP A 1 368 ? 7.387 40.469 -1.874 1 96.5 368 ASP A N 1
ATOM 2778 C CA . ASP A 1 368 ? 6.59 41.688 -1.629 1 96.5 368 ASP A CA 1
ATOM 2779 C C . ASP A 1 368 ? 5.129 41.312 -1.371 1 96.5 368 ASP A C 1
ATOM 2781 O O . ASP A 1 368 ? 4.223 41.938 -1.927 1 96.5 368 ASP A O 1
ATOM 2785 N N . SER A 1 369 ? 4.98 40.312 -0.523 1 97.94 369 SER A N 1
ATOM 2786 C CA . SER A 1 369 ? 3.643 39.75 -0.364 1 97.94 369 SER A CA 1
ATOM 2787 C C . SER A 1 369 ? 2.875 40.469 0.743 1 97.94 369 SER A C 1
ATOM 2789 O O . SER A 1 369 ? 1.651 40.344 0.837 1 97.94 369 SER A O 1
ATOM 2791 N N . VAL A 1 370 ? 3.541 41.188 1.649 1 98.38 370 VAL A N 1
ATOM 2792 C CA . VAL A 1 370 ? 2.873 41.875 2.758 1 98.38 370 VAL A CA 1
ATOM 2793 C C . VAL A 1 370 ? 2.422 43.25 2.316 1 98.38 370 VAL A C 1
ATOM 2795 O O . VAL A 1 370 ? 3.24 44.188 2.18 1 98.38 370 VAL A O 1
ATOM 2798 N N . LYS A 1 371 ? 1.129 43.406 2.141 1 97.94 371 LYS A N 1
ATOM 2799 C CA . LYS A 1 371 ? 0.559 44.656 1.622 1 97.94 371 LYS A CA 1
ATOM 2800 C C . LYS A 1 371 ? -0.443 45.25 2.605 1 97.94 371 LYS A C 1
ATOM 2802 O O . LYS A 1 371 ? -1.487 45.781 2.199 1 97.94 371 LYS A O 1
ATOM 2807 N N . ALA A 1 372 ? -0.209 45.156 3.848 1 97.56 372 ALA A N 1
ATOM 2808 C CA . ALA A 1 372 ? -1.1 45.688 4.879 1 97.56 372 ALA A CA 1
ATOM 2809 C C . ALA A 1 372 ? -1.059 47.219 4.91 1 97.56 372 ALA A C 1
ATOM 2811 O O . ALA A 1 372 ? 0.004 47.812 4.738 1 97.56 372 ALA A O 1
ATOM 2812 N N . ARG A 1 373 ? -2.141 47.812 5.172 1 96.75 373 ARG A N 1
ATOM 2813 C CA . ARG A 1 373 ? -2.188 49.25 5.402 1 96.75 373 ARG A CA 1
ATOM 2814 C C . ARG A 1 373 ? -1.611 49.594 6.77 1 96.75 373 ARG A C 1
ATOM 2816 O O . ARG A 1 373 ? -1.74 48.844 7.723 1 96.75 373 ARG A O 1
ATOM 2823 N N . PRO A 1 374 ? -0.999 50.781 6.777 1 97.56 374 PRO A N 1
ATOM 2824 C CA . PRO A 1 374 ? -0.519 51.188 8.102 1 97.56 374 PRO A CA 1
ATOM 2825 C C . PRO A 1 374 ? -1.645 51.312 9.125 1 97.56 374 PRO A C 1
ATOM 2827 O O . PRO A 1 374 ? -2.752 51.719 8.789 1 97.56 374 PRO A O 1
ATOM 2830 N N . VAL A 1 375 ? -1.268 51 10.352 1 98.19 375 VAL A N 1
ATOM 2831 C CA . VAL A 1 375 ? -2.262 51.062 11.422 1 98.19 375 VAL A CA 1
ATOM 2832 C C . VAL A 1 375 ? -1.741 51.938 12.555 1 98.19 375 VAL A C 1
ATOM 2834 O O . VAL A 1 375 ? -0.535 52.188 12.664 1 98.19 375 VAL A O 1
ATOM 2837 N N . ASN A 1 376 ? -2.686 52.469 13.32 1 97.88 376 ASN A N 1
ATOM 2838 C CA . ASN A 1 376 ? -2.367 53.188 14.531 1 97.88 376 ASN A CA 1
ATOM 2839 C C . ASN A 1 376 ? -3.123 52.656 15.742 1 97.88 376 ASN A C 1
ATOM 2841 O O . ASN A 1 376 ? -3.941 51.75 15.602 1 97.88 376 ASN A O 1
ATOM 2845 N N . ALA A 1 377 ? -2.797 53.156 16.906 1 97.88 377 ALA A N 1
ATOM 2846 C CA . ALA A 1 377 ? -3.328 52.656 18.172 1 97.88 377 ALA A CA 1
ATOM 2847 C C . ALA A 1 377 ? -4.855 52.688 18.172 1 97.88 377 ALA A C 1
ATOM 2849 O O . ALA A 1 377 ? -5.496 51.75 18.703 1 97.88 377 ALA A O 1
ATOM 2850 N N . ALA A 1 378 ? -5.457 53.688 17.578 1 96.5 378 ALA A N 1
ATOM 2851 C CA . ALA A 1 378 ? -6.902 53.875 17.594 1 96.5 378 ALA A CA 1
ATOM 2852 C C . ALA A 1 378 ? -7.617 52.75 16.844 1 96.5 378 ALA A C 1
ATOM 2854 O O . ALA A 1 378 ? -8.805 52.5 17.078 1 96.5 378 ALA A O 1
ATOM 2855 N N . HIS A 1 379 ? -6.941 52.094 15.969 1 97.31 379 HIS A N 1
ATOM 2856 C CA . HIS A 1 379 ? -7.539 51.031 15.164 1 97.31 379 HIS A CA 1
ATOM 2857 C C . HIS A 1 379 ? -7.762 49.781 15.984 1 97.31 379 HIS A C 1
ATOM 2859 O O . HIS A 1 379 ? -8.438 48.844 15.539 1 97.31 379 HIS A O 1
ATOM 2865 N N . PHE A 1 380 ? -7.258 49.656 17.25 1 98 380 PHE A N 1
ATOM 2866 C CA . PHE A 1 380 ? -7.289 48.406 18.031 1 98 380 PHE A CA 1
ATOM 2867 C C . PHE A 1 380 ? -8.359 48.469 19.109 1 98 380 PHE A C 1
ATOM 2869 O O . PHE A 1 380 ? -8.484 47.562 19.938 1 98 380 PHE A O 1
ATOM 2876 N N . GLY A 1 381 ? -9.117 49.531 19.094 1 95.38 381 GLY A N 1
ATOM 2877 C CA . GLY A 1 381 ? -10.188 49.656 20.062 1 95.38 381 GLY A CA 1
ATOM 2878 C C . GLY A 1 381 ? -11.297 48.656 19.859 1 95.38 381 GLY A C 1
ATOM 2879 O O . GLY A 1 381 ? -11.633 48.281 18.734 1 95.38 381 GLY A O 1
ATOM 2880 N N . VAL A 1 382 ? -11.82 48.156 20.969 1 94.88 382 VAL A N 1
ATOM 2881 C CA . VAL A 1 382 ? -12.977 47.281 20.969 1 94.88 382 VAL A CA 1
ATOM 2882 C C . VAL A 1 382 ? -14.148 47.938 21.672 1 94.88 382 VAL A C 1
ATOM 2884 O O . VAL A 1 382 ? -14.062 48.25 22.875 1 94.88 382 VAL A O 1
ATOM 2887 N N . PRO A 1 383 ? -15.188 48.156 21 1 92.38 383 PRO A N 1
ATOM 2888 C CA . PRO A 1 383 ? -16.328 48.812 21.656 1 92.38 383 PRO A CA 1
ATOM 2889 C C . PRO A 1 383 ? -16.906 47.969 22.797 1 92.38 383 PRO A C 1
ATOM 2891 O O . PRO A 1 383 ? -16.953 46.75 22.703 1 92.38 383 PRO A O 1
ATOM 2894 N N . VAL A 1 384 ? -17.406 48.719 23.75 1 92.06 384 VAL A N 1
ATOM 2895 C CA . VAL A 1 384 ? -18.047 48.062 24.875 1 92.06 384 VAL A CA 1
ATOM 2896 C C . VAL A 1 384 ? -19.344 47.375 24.406 1 92.06 384 VAL A C 1
ATOM 2898 O O . VAL A 1 384 ? -20.094 47.969 23.641 1 92.06 384 VAL A O 1
ATOM 2901 N N . ALA A 1 385 ? -19.469 46.156 24.703 1 83.75 385 ALA A N 1
ATOM 2902 C CA . ALA A 1 385 ? -20.703 45.438 24.422 1 83.75 385 ALA A CA 1
ATOM 2903 C C . ALA A 1 385 ? -21.531 45.281 25.703 1 83.75 385 ALA A C 1
ATOM 2905 O O . ALA A 1 385 ? -21 45.344 26.812 1 83.75 385 ALA A O 1
ATOM 2906 N N . GLU A 1 386 ? -22.859 45.156 25.438 1 84.69 386 GLU A N 1
ATOM 2907 C CA . GLU A 1 386 ? -23.719 44.844 26.578 1 84.69 386 GLU A CA 1
ATOM 2908 C C . GLU A 1 386 ? -23.469 43.406 27.047 1 84.69 386 GLU A C 1
ATOM 2910 O O . GLU A 1 386 ? -23.453 42.469 26.234 1 84.69 386 GLU A O 1
ATOM 2915 N N . GLY A 1 387 ? -23.125 43.219 28.188 1 87.25 387 GLY A N 1
ATOM 2916 C CA . GLY A 1 387 ? -22.938 41.875 28.75 1 87.25 387 GLY A CA 1
ATOM 2917 C C . GLY A 1 387 ? -21.5 41.406 28.703 1 87.25 387 GLY A C 1
ATOM 2918 O O . GLY A 1 387 ? -20.562 42.219 28.875 1 87.25 387 GLY A O 1
ATOM 2919 N N . GLU A 1 388 ? -21.344 40.062 28.547 1 94 388 GLU A N 1
ATOM 2920 C CA . GLU A 1 388 ? -20.016 39.469 28.562 1 94 388 GLU A CA 1
ATOM 2921 C C . GLU A 1 388 ? -19.406 39.469 27.156 1 94 388 GLU A C 1
ATOM 2923 O O . GLU A 1 388 ? -20.109 39.406 26.156 1 94 388 GLU A O 1
ATOM 2928 N N . THR A 1 389 ? -18.125 39.688 27.109 1 94.75 389 THR A N 1
ATOM 2929 C CA . THR A 1 389 ? -17.344 39.719 25.875 1 94.75 389 THR A CA 1
ATOM 2930 C C . THR A 1 389 ? -16.703 38.344 25.609 1 94.75 389 THR A C 1
ATOM 2932 O O . THR A 1 389 ? -16.141 37.75 26.5 1 94.75 389 THR A O 1
ATOM 2935 N N . PRO A 1 390 ? -16.859 37.844 24.328 1 96.25 390 PRO A N 1
ATOM 2936 C CA . PRO A 1 390 ? -16.141 36.594 23.984 1 96.25 390 PRO A CA 1
ATOM 2937 C C . PRO A 1 390 ? -14.625 36.781 24.094 1 96.25 390 PRO A C 1
ATOM 2939 O O . PRO A 1 390 ? -14.078 37.781 23.672 1 96.25 390 PRO A O 1
ATOM 2942 N N . VAL A 1 391 ? -13.953 35.812 24.703 1 98.12 391 VAL A N 1
ATOM 2943 C CA . VAL A 1 391 ? -12.508 35.75 24.891 1 98.12 391 VAL A CA 1
ATOM 2944 C C . VAL A 1 391 ? -11.961 34.406 24.422 1 98.12 391 VAL A C 1
ATOM 2946 O O . VAL A 1 391 ? -12.445 33.375 24.859 1 98.12 391 VAL A O 1
ATOM 2949 N N . ILE A 1 392 ? -11.016 34.438 23.469 1 98.31 392 ILE A N 1
ATOM 2950 C CA . ILE A 1 392 ? -10.359 33.188 23.062 1 98.31 392 ILE A CA 1
ATOM 2951 C C . ILE A 1 392 ? -9.555 32.625 24.219 1 98.31 392 ILE A C 1
ATOM 2953 O O . ILE A 1 392 ? -8.656 33.281 24.75 1 98.31 392 ILE A O 1
ATOM 2957 N N . GLY A 1 393 ? -9.82 31.391 24.625 1 98.25 393 GLY A N 1
ATOM 2958 C CA . GLY A 1 393 ? -9.047 30.734 25.656 1 98.25 393 GLY A CA 1
ATOM 2959 C C . GLY A 1 393 ? -7.98 29.812 25.109 1 98.25 393 GLY A C 1
ATOM 2960 O O . GLY A 1 393 ? -8.289 28.719 24.609 1 98.25 393 GLY A O 1
ATOM 2961 N N . VAL A 1 394 ? -6.758 30.219 25.281 1 96.81 394 VAL A N 1
ATOM 2962 C CA . VAL A 1 394 ? -5.641 29.391 24.828 1 96.81 394 VAL A CA 1
ATOM 2963 C C . VAL A 1 394 ? -5.402 28.25 25.797 1 96.81 394 VAL A C 1
ATOM 2965 O O . VAL A 1 394 ? -5.48 28.422 27.016 1 96.81 394 VAL A O 1
ATOM 2968 N N . ILE A 1 395 ? -5.199 27.016 25.25 1 92.5 395 ILE A N 1
ATOM 2969 C CA . ILE A 1 395 ? -4.793 25.844 26.016 1 92.5 395 ILE A CA 1
ATOM 2970 C C . ILE A 1 395 ? -3.35 25.484 25.672 1 92.5 395 ILE A C 1
ATOM 2972 O O . ILE A 1 395 ? -3.049 25.094 24.547 1 92.5 395 ILE A O 1
ATOM 2976 N N . PRO A 1 396 ? -2.453 25.625 26.703 1 90.25 396 PRO A N 1
ATOM 2977 C CA . PRO A 1 396 ? -1.052 25.312 26.422 1 90.25 396 PRO A CA 1
ATOM 2978 C C . PRO A 1 396 ? -0.873 23.906 25.828 1 90.25 396 PRO A C 1
ATOM 2980 O O . PRO A 1 396 ? -1.438 22.938 26.359 1 90.25 396 PRO A O 1
ATOM 2983 N N . GLY A 1 397 ? -0.17 23.828 24.719 1 87.31 397 GLY A N 1
ATOM 2984 C CA . GLY A 1 397 ? 0.14 22.547 24.094 1 87.31 397 GLY A CA 1
ATOM 2985 C C . GLY A 1 397 ? -0.913 22.094 23.109 1 87.31 397 GLY A C 1
ATOM 2986 O O . GLY A 1 397 ? -0.793 21.016 22.516 1 87.31 397 GLY A O 1
ATOM 2987 N N . LYS A 1 398 ? -1.899 22.891 22.875 1 90.69 398 LYS A N 1
ATOM 2988 C CA . LYS A 1 398 ? -2.965 22.562 21.938 1 90.69 398 LYS A CA 1
ATOM 2989 C C . LYS A 1 398 ? -3.266 23.75 21.016 1 90.69 398 LYS A C 1
ATOM 2991 O O . LYS A 1 398 ? -2.998 24.891 21.375 1 90.69 398 LYS A O 1
ATOM 2996 N N . ILE A 1 399 ? -3.773 23.391 19.875 1 90.88 399 ILE A N 1
ATOM 2997 C CA . ILE A 1 399 ? -4.172 24.484 18.969 1 90.88 399 ILE A CA 1
ATOM 2998 C C . ILE A 1 399 ? -5.684 24.688 19.062 1 90.88 399 ILE A C 1
ATOM 3000 O O . ILE A 1 399 ? -6.199 25.703 18.594 1 90.88 399 ILE A O 1
ATOM 3004 N N . ILE A 1 400 ? -6.316 23.734 19.625 1 90.94 400 ILE A N 1
ATOM 3005 C CA . ILE A 1 400 ? -7.719 23.953 19.969 1 90.94 400 ILE A CA 1
ATOM 3006 C C . ILE A 1 400 ? -7.82 25.031 21.047 1 90.94 400 ILE A C 1
ATOM 3008 O O . ILE A 1 400 ? -6.969 25.125 21.938 1 90.94 400 ILE A O 1
ATOM 3012 N N . THR A 1 401 ? -8.859 25.922 20.938 1 95.56 401 THR A N 1
ATOM 3013 C CA . THR A 1 401 ? -9.07 27 21.906 1 95.56 401 THR A CA 1
ATOM 3014 C C . THR A 1 401 ? -10.438 26.875 22.562 1 95.56 401 THR A C 1
ATOM 3016 O O . THR A 1 401 ? -11.273 26.078 22.125 1 95.56 401 THR A O 1
ATOM 3019 N N . GLU A 1 402 ? -10.609 27.594 23.625 1 97.25 402 GLU A N 1
ATOM 3020 C CA . GLU A 1 402 ? -11.906 27.641 24.281 1 97.25 402 GLU A CA 1
ATOM 3021 C C . GLU A 1 402 ? -12.672 28.906 23.938 1 97.25 402 GLU A C 1
ATOM 3023 O O . GLU A 1 402 ? -12.062 29.938 23.641 1 97.25 402 GLU A O 1
ATOM 3028 N N . HIS A 1 403 ? -13.938 28.797 23.922 1 97.56 403 HIS A N 1
ATOM 3029 C CA . HIS A 1 403 ? -14.828 29.953 23.859 1 97.56 403 HIS A CA 1
ATOM 3030 C C . HIS A 1 403 ? -15.234 30.422 25.25 1 97.56 403 HIS A C 1
ATOM 3032 O O . HIS A 1 403 ? -16.25 29.969 25.797 1 97.56 403 HIS A O 1
ATOM 3038 N N . ARG A 1 404 ? -14.531 31.406 25.766 1 97.56 404 ARG A N 1
ATOM 3039 C CA . ARG A 1 404 ? -14.797 31.938 27.094 1 97.56 404 ARG A CA 1
ATOM 3040 C C . ARG A 1 404 ? -15.539 33.281 27.016 1 97.56 404 ARG A C 1
ATOM 3042 O O . ARG A 1 404 ? -15.602 33.875 25.953 1 97.56 404 ARG A O 1
ATOM 3049 N N . ARG A 1 405 ? -16.125 33.594 28.109 1 96.25 405 ARG A N 1
ATOM 3050 C CA . ARG A 1 405 ? -16.844 34.875 28.219 1 96.25 405 ARG A CA 1
ATOM 3051 C C . ARG A 1 405 ? -16.531 35.562 29.547 1 96.25 405 ARG A C 1
ATOM 3053 O O . ARG A 1 405 ? -16.547 34.938 30.594 1 96.25 405 ARG A O 1
ATOM 3060 N N . TYR A 1 406 ? -16.219 36.906 29.438 1 96.5 406 TYR A N 1
ATOM 3061 C CA . TYR A 1 406 ? -15.852 37.688 30.609 1 96.5 406 TYR A CA 1
ATOM 3062 C C . TYR A 1 406 ? -16.5 39.094 30.562 1 96.5 406 TYR A C 1
ATOM 3064 O O . TYR A 1 406 ? -16.734 39.625 29.5 1 96.5 406 TYR A O 1
ATOM 3072 N N . ARG A 1 407 ? -16.828 39.594 31.719 1 95.38 407 ARG A N 1
ATOM 3073 C CA . ARG A 1 407 ? -17.078 41.031 31.828 1 95.38 407 ARG A CA 1
ATOM 3074 C C . ARG A 1 407 ? -15.766 41.812 31.969 1 95.38 407 ARG A C 1
ATOM 3076 O O . ARG A 1 407 ? -15.078 41.688 32.969 1 95.38 407 ARG A O 1
ATOM 3083 N N . LEU A 1 408 ? -15.445 42.625 30.969 1 96.25 408 LEU A N 1
ATOM 3084 C CA . LEU A 1 408 ? -14.148 43.281 30.906 1 96.25 408 LEU A CA 1
ATOM 3085 C C . LEU A 1 408 ? -14.242 44.719 31.422 1 96.25 408 LEU A C 1
ATOM 3087 O O . LEU A 1 408 ? -15.312 45.312 31.391 1 96.25 408 LEU A O 1
ATOM 3091 N N . PRO A 1 409 ? -13.102 45.188 31.922 1 95.12 409 PRO A N 1
ATOM 3092 C CA . PRO A 1 409 ? -13.078 46.625 32.312 1 95.12 409 PRO A CA 1
ATOM 3093 C C . PRO A 1 409 ? -13.375 47.531 31.125 1 95.12 409 PRO A C 1
ATOM 3095 O O . PRO A 1 409 ? -13.148 47.156 29.969 1 95.12 409 PRO A O 1
ATOM 3098 N N . VAL A 1 410 ? -13.922 48.688 31.469 1 94.56 410 VAL A N 1
ATOM 3099 C CA . VAL A 1 410 ? -14.32 49.656 30.422 1 94.56 410 VAL A CA 1
ATOM 3100 C C . VAL A 1 410 ? -13.547 50.938 30.578 1 94.56 410 VAL A C 1
ATOM 3102 O O . VAL A 1 410 ? -13.344 51.438 31.703 1 94.56 410 VAL A O 1
ATOM 3105 N N . ARG A 1 411 ? -13.031 51.375 29.531 1 91.69 411 ARG A N 1
ATOM 3106 C CA . ARG A 1 411 ? -12.406 52.688 29.438 1 91.69 411 ARG A CA 1
ATOM 3107 C C . ARG A 1 411 ? -13.086 53.531 28.359 1 91.69 411 ARG A C 1
ATOM 3109 O O . ARG A 1 411 ? -12.828 53.344 27.172 1 91.69 411 ARG A O 1
ATOM 3116 N N . GLY A 1 412 ? -13.867 54.469 28.844 1 91.25 412 GLY A N 1
ATOM 3117 C CA . GLY A 1 412 ? -14.688 55.188 27.891 1 91.25 412 GLY A CA 1
ATOM 3118 C C . GLY A 1 412 ? -15.742 54.344 27.219 1 91.25 412 GLY A C 1
ATOM 3119 O O . GLY A 1 412 ? -16.594 53.75 27.906 1 91.25 412 GLY A O 1
ATOM 3120 N N . ASN A 1 413 ? -15.609 54.281 25.984 1 93.06 413 ASN A N 1
ATOM 3121 C CA . ASN A 1 413 ? -16.578 53.469 25.25 1 93.06 413 ASN A CA 1
ATOM 3122 C C . ASN A 1 413 ? -15.938 52.188 24.719 1 93.06 413 ASN A C 1
ATOM 3124 O O . ASN A 1 413 ? -16.5 51.531 23.844 1 93.06 413 ASN A O 1
ATOM 3128 N N . GLU A 1 414 ? -14.797 51.906 25.281 1 95.12 414 GLU A N 1
ATOM 3129 C CA . GLU A 1 414 ? -14.078 50.75 24.812 1 95.12 414 GLU A CA 1
ATOM 3130 C C . GLU A 1 414 ? -13.836 49.75 25.938 1 95.12 414 GLU A C 1
ATOM 3132 O O . GLU A 1 414 ? -13.625 50.125 27.078 1 95.12 414 GLU A O 1
ATOM 3137 N N . ALA A 1 415 ? -13.938 48.469 25.578 1 95.56 415 ALA A N 1
ATOM 3138 C CA . ALA A 1 415 ? -13.508 47.438 26.516 1 95.56 415 ALA A CA 1
ATOM 3139 C C . ALA A 1 415 ? -11.984 47.406 26.641 1 95.56 415 ALA A C 1
ATOM 3141 O O . ALA A 1 415 ? -11.266 47.625 25.672 1 95.56 415 ALA A O 1
ATOM 3142 N N . ALA A 1 416 ? -11.484 47.219 27.859 1 95.19 416 ALA A N 1
ATOM 3143 C CA . ALA A 1 416 ? -10.055 47.281 28.141 1 95.19 416 ALA A CA 1
ATOM 3144 C C . ALA A 1 416 ? -9.516 45.906 28.516 1 95.19 416 ALA A C 1
ATOM 3146 O O . ALA A 1 416 ? -10.289 44.969 28.781 1 95.19 416 ALA A O 1
ATOM 3147 N N . VAL A 1 417 ? -8.172 45.75 28.453 1 97.06 417 VAL A N 1
ATOM 3148 C CA . VAL A 1 417 ? -7.516 44.5 28.859 1 97.06 417 VAL A CA 1
ATOM 3149 C C . VAL A 1 417 ? -7.777 44.25 30.344 1 97.06 417 VAL A C 1
ATOM 3151 O O . VAL A 1 417 ? -8.078 45.188 31.094 1 97.06 417 VAL A O 1
ATOM 3154 N N . ASP A 1 418 ? -7.77 43.031 30.781 1 97.62 418 ASP A N 1
ATOM 3155 C CA . ASP A 1 418 ? -7.875 42.594 32.188 1 97.62 418 ASP A CA 1
ATOM 3156 C C . ASP A 1 418 ? -6.672 41.75 32.562 1 97.62 418 ASP A C 1
ATOM 3158 O O . ASP A 1 418 ? -6.75 40.5 32.562 1 97.62 418 ASP A O 1
ATOM 3162 N N . LEU A 1 419 ? -5.621 42.344 33 1 97.44 419 LEU A N 1
ATOM 3163 C CA . LEU A 1 419 ? -4.348 41.656 33.25 1 97.44 419 LEU A CA 1
ATOM 3164 C C . LEU A 1 419 ? -4.449 40.719 34.438 1 97.44 419 LEU A C 1
ATOM 3166 O O . LEU A 1 419 ? -3.717 39.719 34.5 1 97.44 419 LEU A O 1
ATOM 3170 N N . ALA A 1 420 ? -5.344 41 35.344 1 96.94 420 ALA A N 1
ATOM 3171 C CA . ALA A 1 420 ? -5.539 40.125 36.5 1 96.94 420 ALA A CA 1
ATOM 3172 C C . ALA A 1 420 ? -6.047 38.75 36.031 1 96.94 420 ALA A C 1
ATOM 3174 O O . ALA A 1 420 ? -5.723 37.75 36.656 1 96.94 420 ALA A O 1
ATOM 3175 N N . ASN A 1 421 ? -6.785 38.781 34.969 1 97.38 421 ASN A N 1
ATOM 3176 C CA . ASN A 1 421 ? -7.305 37.5 34.438 1 97.38 421 ASN A CA 1
ATOM 3177 C C . ASN A 1 421 ? -6.543 37.094 33.188 1 97.38 421 ASN A C 1
ATOM 3179 O O . ASN A 1 421 ? -7.023 36.25 32.406 1 97.38 421 ASN A O 1
ATOM 3183 N N . ASP A 1 422 ? -5.379 37.75 32.938 1 98.19 422 ASP A N 1
ATOM 3184 C CA . ASP A 1 422 ? -4.516 37.406 31.812 1 98.19 422 ASP A CA 1
ATOM 3185 C C . ASP A 1 422 ? -5.266 37.562 30.484 1 98.19 422 ASP A C 1
ATOM 3187 O O . ASP A 1 422 ? -5.176 36.688 29.609 1 98.19 422 ASP A O 1
ATOM 3191 N N . ILE A 1 423 ? -6.125 38.562 30.391 1 98.56 423 ILE A N 1
ATOM 3192 C CA . ILE A 1 423 ? -6.875 38.844 29.172 1 98.56 423 ILE A CA 1
ATOM 3193 C C . ILE A 1 423 ? -6.305 40.094 28.484 1 98.56 423 ILE A C 1
ATOM 3195 O O . ILE A 1 423 ? -6.297 41.156 29.078 1 98.56 423 ILE A O 1
ATOM 3199 N N . ILE A 1 424 ? -5.832 39.906 27.281 1 98.5 424 ILE A N 1
ATOM 3200 C CA . ILE A 1 424 ? -5.246 41 26.5 1 98.5 424 ILE A CA 1
ATOM 3201 C C . ILE A 1 424 ? -5.938 41.094 25.156 1 98.5 424 ILE A C 1
ATOM 3203 O O . ILE A 1 424 ? -6.871 40.344 24.859 1 98.5 424 ILE A O 1
ATOM 3207 N N . LYS A 1 425 ? -5.477 42.094 24.328 1 98.38 425 LYS A N 1
ATOM 3208 C CA . LYS A 1 425 ? -6.105 42.312 23.031 1 98.38 425 LYS A CA 1
ATOM 3209 C C . LYS A 1 425 ? -5.477 41.438 21.953 1 98.38 425 LYS A C 1
ATOM 3211 O O . LYS A 1 425 ? -4.289 41.094 22.016 1 98.38 425 LYS A O 1
ATOM 3216 N N . VAL A 1 426 ? -6.254 41.031 21.062 1 98.69 426 VAL A N 1
ATOM 3217 C CA . VAL A 1 426 ? -5.82 40.344 19.844 1 98.69 426 VAL A CA 1
ATOM 3218 C C . VAL A 1 426 ? -6.445 41.031 18.625 1 98.69 426 VAL A C 1
ATOM 3220 O O . VAL A 1 426 ? -7.578 41.5 18.688 1 98.69 426 VAL A O 1
ATOM 3223 N N . ALA A 1 427 ? -5.719 41.094 17.562 1 98.56 427 ALA A N 1
ATOM 3224 C CA . ALA A 1 427 ? -6.227 41.656 16.312 1 98.56 427 ALA A CA 1
ATOM 3225 C C . ALA A 1 427 ? -5.695 40.906 15.102 1 98.56 427 ALA A C 1
ATOM 3227 O O . ALA A 1 427 ? -4.605 40.344 15.156 1 98.56 427 ALA A O 1
ATOM 3228 N N . VAL A 1 428 ? -6.496 40.812 14.102 1 98.62 428 VAL A N 1
ATOM 3229 C CA . VAL A 1 428 ? -6.094 40.281 12.805 1 98.62 428 VAL A CA 1
ATOM 3230 C C . VAL A 1 428 ? -6.262 41.375 11.734 1 98.62 428 VAL A C 1
ATOM 3232 O O . VAL A 1 428 ? -7.34 41.938 11.602 1 98.62 428 VAL A O 1
ATOM 3235 N N . ILE A 1 429 ? -5.18 41.656 10.992 1 98.56 429 ILE A N 1
ATOM 3236 C CA . ILE A 1 429 ? -5.129 42.688 9.984 1 98.56 429 ILE A CA 1
ATOM 3237 C C . ILE A 1 429 ? -4.879 42.062 8.609 1 98.56 429 ILE A C 1
ATOM 3239 O O . ILE A 1 429 ? -3.887 41.375 8.414 1 98.56 429 ILE A O 1
ATOM 3243 N N . GLU A 1 430 ? -5.789 42.312 7.727 1 98.31 430 GLU A N 1
ATOM 3244 C CA . GLU A 1 430 ? -5.617 41.781 6.371 1 98.31 430 GLU A CA 1
ATOM 3245 C C . GLU A 1 430 ? -4.34 42.344 5.738 1 98.31 430 GLU A C 1
ATOM 3247 O O . GLU A 1 430 ? -4.082 43.531 5.773 1 98.31 430 GLU A O 1
ATOM 3252 N N . ARG A 1 431 ? -3.607 41.5 5.207 1 98.06 431 ARG A N 1
ATOM 3253 C CA . ARG A 1 431 ? -2.314 41.938 4.707 1 98.06 431 ARG A CA 1
ATOM 3254 C C . ARG A 1 431 ? -2.195 41.688 3.207 1 98.06 431 ARG A C 1
ATOM 3256 O O . ARG A 1 431 ? -1.175 42.031 2.6 1 98.06 431 ARG A O 1
ATOM 3263 N N . HIS A 1 432 ? -3.104 41.125 2.512 1 97.62 432 HIS A N 1
ATOM 3264 C CA . HIS A 1 432 ? -3.01 40.719 1.115 1 97.62 432 HIS A CA 1
ATOM 3265 C C . HIS A 1 432 ? -3.387 41.875 0.179 1 97.62 432 HIS A C 1
ATOM 3267 O O . HIS A 1 432 ? -3.248 41.75 -1.041 1 97.62 432 HIS A O 1
ATOM 3273 N N . GLY A 1 433 ? -3.844 42.969 0.693 1 96.56 433 GLY A N 1
ATOM 3274 C CA . GLY A 1 433 ? -4.164 44.156 -0.095 1 96.56 433 GLY A CA 1
ATOM 3275 C C . GLY A 1 433 ? -5.504 44.062 -0.8 1 96.56 433 GLY A C 1
ATOM 3276 O O . GLY A 1 433 ? -5.699 44.656 -1.86 1 96.56 433 GLY A O 1
ATOM 3277 N N . LYS A 1 434 ? -6.383 43.312 -0.218 1 96.12 434 LYS A N 1
ATOM 3278 C CA . LYS A 1 434 ? -7.637 43.062 -0.92 1 96.12 434 LYS A CA 1
ATOM 3279 C C . LYS A 1 434 ? -8.766 43.938 -0.387 1 96.12 434 LYS A C 1
ATOM 3281 O O . LYS A 1 434 ? -9.562 44.469 -1.163 1 96.12 434 LYS A O 1
ATOM 3286 N N . ASN A 1 435 ? -8.852 44.062 0.935 1 95.62 435 ASN A N 1
ATOM 3287 C CA . ASN A 1 435 ? -10.031 44.75 1.46 1 95.62 435 ASN A CA 1
ATOM 3288 C C . ASN A 1 435 ? -9.695 45.625 2.672 1 95.62 435 ASN A C 1
ATOM 3290 O O . ASN A 1 435 ? -10.5 46.469 3.082 1 95.62 435 ASN A O 1
ATOM 3294 N N . GLY A 1 436 ? -8.531 45.375 3.289 1 95.12 436 GLY A N 1
ATOM 3295 C CA . GLY A 1 436 ? -8.094 46.188 4.406 1 95.12 436 GLY A CA 1
ATOM 3296 C C . GLY A 1 436 ? -8.82 45.875 5.699 1 95.12 436 GLY A C 1
ATOM 3297 O O . GLY A 1 436 ? -8.805 46.656 6.641 1 95.12 436 GLY A O 1
ATOM 3298 N N . ASN A 1 437 ? -9.43 44.75 5.781 1 97.06 437 ASN A N 1
ATOM 3299 C CA . ASN A 1 437 ? -10.148 44.344 6.98 1 97.06 437 ASN A CA 1
ATOM 3300 C C . ASN A 1 437 ? -9.234 44.312 8.203 1 97.06 437 ASN A C 1
ATOM 3302 O O . ASN A 1 437 ? -8.039 44.031 8.078 1 97.06 437 ASN A O 1
ATOM 3306 N N . HIS A 1 438 ? -9.797 44.688 9.281 1 97.25 438 HIS A N 1
ATOM 3307 C CA . HIS A 1 438 ? -9.156 44.719 10.594 1 97.25 438 HIS A CA 1
ATOM 3308 C C . HIS A 1 438 ? -10.141 44.344 11.703 1 97.25 438 HIS A C 1
ATOM 3310 O O . HIS A 1 438 ? -11.125 45.062 11.906 1 97.25 438 HIS A O 1
ATOM 3316 N N . ALA A 1 439 ? -9.867 43.25 12.352 1 97.81 439 ALA A N 1
ATOM 3317 C CA . ALA A 1 439 ? -10.758 42.844 13.422 1 97.81 439 ALA A CA 1
ATOM 3318 C C . ALA A 1 439 ? -10.008 42.75 14.758 1 97.81 439 ALA A C 1
ATOM 3320 O O . ALA A 1 439 ? -8.828 42.406 14.797 1 97.81 439 ALA A O 1
ATOM 3321 N N . ASN A 1 440 ? -10.719 43.062 15.805 1 97.75 440 ASN A N 1
ATOM 3322 C CA . ASN A 1 440 ? -10.164 43.062 17.156 1 97.75 440 ASN A CA 1
ATOM 3323 C C . ASN A 1 440 ? -10.945 42.156 18.094 1 97.75 440 ASN A C 1
ATOM 3325 O O . ASN A 1 440 ? -12.133 41.906 17.875 1 97.75 440 ASN A O 1
ATOM 3329 N N . GLY A 1 441 ? -10.312 41.688 19.078 1 97.56 441 GLY A N 1
ATOM 3330 C CA . GLY A 1 441 ? -10.914 40.906 20.141 1 97.56 441 GLY A CA 1
ATOM 3331 C C . GLY A 1 441 ? -10.008 40.719 21.344 1 97.56 441 GLY A C 1
ATOM 3332 O O . GLY A 1 441 ? -9.18 41.594 21.641 1 97.56 441 GLY A O 1
ATOM 3333 N N . PHE A 1 442 ? -10.328 39.688 22.141 1 98.06 442 PHE A N 1
ATOM 3334 C CA . PHE A 1 442 ? -9.562 39.406 23.344 1 98.06 442 PHE A CA 1
ATOM 3335 C C . PHE A 1 442 ? -9.125 37.969 23.422 1 98.06 442 PHE A C 1
ATOM 3337 O O . PHE A 1 442 ? -9.797 37.094 22.875 1 98.06 442 PHE A O 1
ATOM 3344 N N . VAL A 1 443 ? -8.016 37.75 23.984 1 98.62 443 VAL A N 1
ATOM 3345 C CA . VAL A 1 443 ? -7.457 36.406 24.156 1 98.62 443 VAL A CA 1
ATOM 3346 C C . VAL A 1 443 ? -6.883 36.281 25.562 1 98.62 443 VAL A C 1
ATOM 3348 O O . VAL A 1 443 ? -6.406 37.25 26.156 1 98.62 443 VAL A O 1
ATOM 3351 N N . GLN A 1 444 ? -7.027 35.094 26.109 1 98.44 444 GLN A N 1
ATOM 3352 C CA . GLN A 1 444 ? -6.516 34.75 27.422 1 98.44 444 GLN A CA 1
ATOM 3353 C C . GLN A 1 444 ? -5.449 33.656 27.328 1 98.44 444 GLN A C 1
ATOM 3355 O O . GLN A 1 444 ? -5.609 32.688 26.562 1 98.44 444 GLN A O 1
ATOM 3360 N N . GLY A 1 445 ? -4.359 33.875 28.094 1 97.69 445 GLY A N 1
ATOM 3361 C CA . GLY A 1 445 ? -3.475 32.719 28.266 1 97.69 445 GLY A CA 1
ATOM 3362 C C . GLY A 1 445 ? -2.057 33 27.797 1 97.69 445 GLY A C 1
ATOM 3363 O O . GLY A 1 445 ? -1.169 32.156 27.984 1 97.69 445 GLY A O 1
ATOM 3364 N N . PHE A 1 446 ? -1.751 34.188 27.234 1 97.81 446 PHE A N 1
ATOM 3365 C CA . PHE A 1 446 ? -0.412 34.469 26.734 1 97.81 446 PHE A CA 1
ATOM 3366 C C . PHE A 1 446 ? 0.514 34.906 27.875 1 97.81 446 PHE A C 1
ATOM 3368 O O . PHE A 1 446 ? 1.736 34.781 27.75 1 97.81 446 PHE A O 1
ATOM 3375 N N . GLY A 1 447 ? -0.027 35.531 28.938 1 97.88 447 GLY A N 1
ATOM 3376 C CA . GLY A 1 447 ? 0.734 35.906 30.125 1 97.88 447 GLY A CA 1
ATOM 3377 C C . GLY A 1 447 ? 1.408 37.25 29.984 1 97.88 447 GLY A C 1
ATOM 3378 O O . GLY A 1 447 ? 2.055 37.75 30.922 1 97.88 447 GLY A O 1
ATOM 3379 N N . LEU A 1 448 ? 1.276 37.969 28.828 1 98.19 448 LEU A N 1
ATOM 3380 C CA . LEU A 1 448 ? 1.919 39.25 28.625 1 98.19 448 LEU A CA 1
ATOM 3381 C C . LEU A 1 448 ? 1.467 40.25 29.688 1 98.19 448 LEU A C 1
ATOM 3383 O O . LEU A 1 448 ? 0.286 40.312 30.031 1 98.19 448 LEU A O 1
ATOM 3387 N N . LYS A 1 449 ? 2.408 41.031 30.172 1 98.19 449 LYS A N 1
ATOM 3388 C CA . LYS A 1 449 ? 2.111 42.094 31.141 1 98.19 449 LYS A CA 1
ATOM 3389 C C . LYS A 1 449 ? 2.297 43.469 30.516 1 98.19 449 LYS A C 1
ATOM 3391 O O . LYS A 1 449 ? 1.798 44.469 31.047 1 98.19 449 LYS A O 1
ATOM 3396 N N . LYS A 1 450 ? 2.975 43.5 29.469 1 98.19 450 LYS A N 1
ATOM 3397 C CA . LYS A 1 450 ? 3.262 44.719 28.703 1 98.19 450 LYS A CA 1
ATOM 3398 C C . LYS A 1 450 ? 3.592 44.375 27.25 1 98.19 450 LYS A C 1
ATOM 3400 O O . LYS A 1 450 ? 3.725 43.219 26.891 1 98.19 450 LYS A O 1
ATOM 3405 N N . GLY A 1 451 ? 3.611 45.438 26.406 1 98.56 451 GLY A N 1
ATOM 3406 C CA . GLY A 1 451 ? 4.102 45.312 25.031 1 98.56 451 GLY A CA 1
ATOM 3407 C C . GLY A 1 451 ? 3.139 44.594 24.125 1 98.56 451 GLY A C 1
ATOM 3408 O O . GLY A 1 451 ? 1.923 44.625 24.328 1 98.56 451 GLY A O 1
ATOM 3409 N N . ALA A 1 452 ? 3.77 44.031 22.969 1 98.81 452 ALA A N 1
ATOM 3410 C CA . ALA A 1 452 ? 3.008 43.312 21.953 1 98.81 452 ALA A CA 1
ATOM 3411 C C . ALA A 1 452 ? 3.91 42.406 21.141 1 98.81 452 ALA A C 1
ATOM 3413 O O . ALA A 1 452 ? 5.117 42.625 21.031 1 98.81 452 ALA A O 1
ATOM 3414 N N . ILE A 1 453 ? 3.375 41.312 20.703 1 98.69 453 ILE A N 1
ATOM 3415 C CA . ILE A 1 453 ? 4.035 40.469 19.703 1 98.69 453 ILE A CA 1
ATOM 3416 C C . ILE A 1 453 ? 3.143 40.344 18.469 1 98.69 453 ILE A C 1
ATOM 3418 O O . ILE A 1 453 ? 1.915 40.312 18.594 1 98.69 453 ILE A O 1
ATOM 3422 N N . ALA A 1 454 ? 3.732 40.281 17.312 1 98.75 454 ALA A N 1
ATOM 3423 C CA . ALA A 1 454 ? 3.002 40.219 16.047 1 98.75 454 ALA A CA 1
ATOM 3424 C C . ALA A 1 454 ? 3.674 39.25 15.078 1 98.75 454 ALA A C 1
ATOM 3426 O O . ALA A 1 454 ? 4.871 38.969 15.188 1 98.75 454 ALA A O 1
ATOM 3427 N N . SER A 1 455 ? 2.873 38.75 14.156 1 98.62 455 SER A N 1
ATOM 3428 C CA . SER A 1 455 ? 3.342 37.75 13.195 1 98.62 455 SER A CA 1
ATOM 3429 C C . SER A 1 455 ? 2.58 37.844 11.883 1 98.62 455 SER A C 1
ATOM 3431 O O . SER A 1 455 ? 1.384 38.156 11.867 1 98.62 455 SER A O 1
ATOM 3433 N N . THR A 1 456 ? 3.293 37.656 10.781 1 98.56 456 THR A N 1
ATOM 3434 C CA . THR A 1 456 ? 2.613 37.5 9.5 1 98.56 456 THR A CA 1
ATOM 3435 C C . THR A 1 456 ? 2.227 36.062 9.273 1 98.56 456 THR A C 1
ATOM 3437 O O . THR A 1 456 ? 1.583 35.719 8.273 1 98.56 456 THR A O 1
ATOM 3440 N N . VAL A 1 457 ? 2.654 35.156 10.148 1 97.69 457 VAL A N 1
ATOM 3441 C CA . VAL A 1 457 ? 2.25 33.75 10.102 1 97.69 457 VAL A CA 1
ATOM 3442 C C . VAL A 1 457 ? 0.968 33.531 10.906 1 97.69 457 VAL A C 1
ATOM 3444 O O . VAL A 1 457 ? 1.017 33.312 12.117 1 97.69 457 VAL A O 1
ATOM 3447 N N . GLY A 1 458 ? -0.134 33.719 10.289 1 95.81 458 GLY A N 1
ATOM 3448 C CA . GLY A 1 458 ? -1.461 33.438 10.82 1 95.81 458 GLY A CA 1
ATOM 3449 C C . GLY A 1 458 ? -2.209 32.375 10.039 1 95.81 458 GLY A C 1
ATOM 3450 O O . GLY A 1 458 ? -2.844 32.656 9.023 1 95.81 458 GLY A O 1
ATOM 3451 N N . HIS A 1 459 ? -2.23 31.156 10.531 1 92.25 459 HIS A N 1
ATOM 3452 C CA . HIS A 1 459 ? -2.809 30.016 9.812 1 92.25 459 HIS A CA 1
ATOM 3453 C C . HIS A 1 459 ? -4.293 30.234 9.539 1 92.25 459 HIS A C 1
ATOM 3455 O O . HIS A 1 459 ? -5.031 30.672 10.43 1 92.25 459 HIS A O 1
ATOM 3461 N N . ASP A 1 460 ? -4.746 30.031 8.281 1 90.44 460 ASP A N 1
ATOM 3462 C CA . ASP A 1 460 ? -3.961 29.578 7.137 1 90.44 460 ASP A CA 1
ATOM 3463 C C . ASP A 1 460 ? -3.912 30.641 6.039 1 90.44 460 ASP A C 1
ATOM 3465 O O . ASP A 1 460 ? -3.279 30.438 5 1 90.44 460 ASP A O 1
ATOM 3469 N N . SER A 1 461 ? -4.594 31.766 6.469 1 94.94 461 SER A N 1
ATOM 3470 C CA . SER A 1 461 ? -4.625 32.812 5.457 1 94.94 461 SER A CA 1
ATOM 3471 C C . SER A 1 461 ? -3.4 33.719 5.566 1 94.94 461 SER A C 1
ATOM 3473 O O . SER A 1 461 ? -3.102 34.469 4.645 1 94.94 461 SER A O 1
ATOM 3475 N N . HIS A 1 462 ? -2.834 33.719 6.672 1 97.62 462 HIS A N 1
ATOM 3476 C CA . HIS A 1 462 ? -1.555 34.375 6.926 1 97.62 462 HIS A CA 1
ATOM 3477 C C . HIS A 1 462 ? -1.691 35.906 6.875 1 97.62 462 HIS A C 1
ATOM 3479 O O . HIS A 1 462 ? -0.823 36.594 6.336 1 97.62 462 HIS A O 1
ATOM 3485 N N . ASN A 1 463 ? -2.785 36.344 7.391 1 98.25 463 ASN A N 1
ATOM 3486 C CA . ASN A 1 463 ? -2.889 37.75 7.77 1 98.25 463 ASN A CA 1
ATOM 3487 C C . ASN A 1 463 ? -2.023 38.062 8.984 1 98.25 463 ASN A C 1
ATOM 3489 O O . ASN A 1 463 ? -1.523 37.156 9.648 1 98.25 463 ASN A O 1
ATOM 3493 N N . ILE A 1 464 ? -1.847 39.344 9.195 1 98.62 464 ILE A N 1
ATOM 3494 C CA . ILE A 1 464 ? -1.105 39.75 10.383 1 98.62 464 ILE A CA 1
ATOM 3495 C C . ILE A 1 464 ? -1.95 39.5 11.633 1 98.62 464 ILE A C 1
ATOM 3497 O O . ILE A 1 464 ? -3.127 39.844 11.68 1 98.62 464 ILE A O 1
ATOM 3501 N N . CYS A 1 465 ? -1.393 38.844 12.57 1 98.69 465 CYS A N 1
ATOM 3502 C CA . CYS A 1 465 ? -1.997 38.656 13.891 1 98.69 465 CYS A CA 1
ATOM 3503 C C . CYS A 1 465 ? -1.133 39.281 14.977 1 98.69 465 CYS A C 1
ATOM 3505 O O . CYS A 1 465 ? 0.084 39.094 15 1 98.69 465 CYS A O 1
ATOM 3507 N N . VAL A 1 466 ? -1.748 40.031 15.844 1 98.69 466 VAL A N 1
ATOM 3508 C CA . VAL A 1 466 ? -1.012 40.719 16.891 1 98.69 466 VAL A CA 1
ATOM 3509 C C . VAL A 1 466 ? -1.764 40.594 18.219 1 98.69 466 VAL A C 1
ATOM 3511 O O . VAL A 1 466 ? -2.994 40.688 18.25 1 98.69 466 VAL A O 1
ATOM 3514 N N . VAL A 1 467 ? -1.055 40.312 19.281 1 98.75 467 VAL A N 1
ATOM 3515 C CA . VAL A 1 467 ? -1.585 40.375 20.641 1 98.75 467 VAL A CA 1
ATOM 3516 C C . VAL A 1 467 ? -0.772 41.375 21.469 1 98.75 467 VAL A C 1
ATOM 3518 O O . VAL A 1 467 ? 0.431 41.531 21.25 1 98.75 467 VAL A O 1
ATOM 3521 N N . GLY A 1 468 ? -1.462 42.031 22.359 1 98.44 468 GLY A N 1
ATOM 3522 C CA . GLY A 1 468 ? -0.692 42.969 23.141 1 98.44 468 GLY A CA 1
ATOM 3523 C C . GLY A 1 468 ? -1.498 43.625 24.25 1 98.44 468 GLY A C 1
ATOM 3524 O O . GLY A 1 468 ? -2.717 43.438 24.328 1 98.44 468 GLY A O 1
ATOM 3525 N N . VAL A 1 469 ? -0.797 44.281 25.125 1 97.94 469 VAL A N 1
ATOM 3526 C CA . VAL A 1 469 ? -1.334 45.031 26.25 1 97.94 469 VAL A CA 1
ATOM 3527 C C . VAL A 1 469 ? -1.473 46.5 25.875 1 97.94 469 VAL A C 1
ATOM 3529 O O . VAL A 1 469 ? -2.42 47.156 26.297 1 97.94 469 VAL A O 1
ATOM 3532 N N . SER A 1 470 ? -0.579 46.938 25 1 96.81 470 SER A N 1
ATOM 3533 C CA . SER A 1 470 ? -0.503 48.312 24.562 1 96.81 470 SER A CA 1
ATOM 3534 C C . SER A 1 470 ? -0.883 48.469 23.094 1 96.81 470 SER A C 1
ATOM 3536 O O . SER A 1 470 ? -0.216 47.906 22.219 1 96.81 470 SER A O 1
ATOM 3538 N N . GLU A 1 471 ? -1.897 49.312 22.859 1 98 471 GLU A N 1
ATOM 3539 C CA . GLU A 1 471 ? -2.346 49.5 21.484 1 98 471 GLU A CA 1
ATOM 3540 C C . GLU A 1 471 ? -1.271 50.188 20.656 1 98 471 GLU A C 1
ATOM 3542 O O . GLU A 1 471 ? -1.14 49.938 19.469 1 98 471 GLU A O 1
ATOM 3547 N N . ASP A 1 472 ? -0.491 51.062 21.297 1 98.5 472 ASP A N 1
ATOM 3548 C CA . ASP A 1 472 ? 0.631 51.688 20.609 1 98.5 472 ASP A CA 1
ATOM 3549 C C . ASP A 1 472 ? 1.663 50.656 20.188 1 98.5 472 ASP A C 1
ATOM 3551 O O . ASP A 1 472 ? 2.164 50.688 19.062 1 98.5 472 ASP A O 1
ATOM 3555 N N . ASP A 1 473 ? 1.965 49.781 21.062 1 98.81 473 ASP A N 1
ATOM 3556 C CA . ASP A 1 473 ? 2.939 48.719 20.75 1 98.81 473 ASP A CA 1
ATOM 3557 C C . ASP A 1 473 ? 2.393 47.75 19.719 1 98.81 473 ASP A C 1
ATOM 3559 O O . ASP A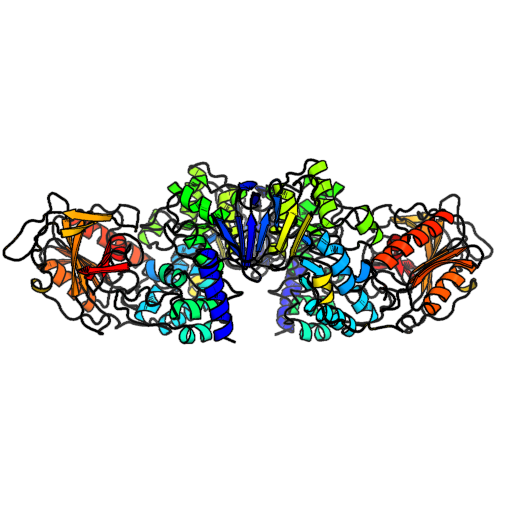 1 473 ? 3.143 47.25 18.875 1 98.81 473 ASP A O 1
ATOM 3563 N N . MET A 1 474 ? 1.105 47.469 19.797 1 98.81 474 MET A N 1
ATOM 3564 C CA . MET A 1 474 ? 0.481 46.625 18.781 1 98.81 474 MET A CA 1
ATOM 3565 C C . MET A 1 474 ? 0.603 47.25 17.391 1 98.81 474 MET A C 1
ATOM 3567 O O . MET A 1 474 ? 0.949 46.562 16.438 1 98.81 474 MET A O 1
ATOM 3571 N N . ALA A 1 475 ? 0.342 48.531 17.312 1 98.75 475 ALA A N 1
ATOM 3572 C CA . ALA A 1 475 ? 0.463 49.25 16.031 1 98.75 475 ALA A CA 1
ATOM 3573 C C . ALA A 1 475 ? 1.901 49.219 15.523 1 98.75 475 ALA A C 1
ATOM 3575 O O . ALA A 1 475 ? 2.141 48.969 14.344 1 98.75 475 ALA A O 1
ATOM 3576 N N . ARG A 1 476 ? 2.818 49.469 16.422 1 98.75 476 ARG A N 1
ATOM 3577 C CA . ARG A 1 476 ? 4.23 49.438 16.047 1 98.75 476 ARG A CA 1
ATOM 3578 C C . ARG A 1 476 ? 4.656 48.062 15.539 1 98.75 476 ARG A C 1
ATOM 3580 O O . ARG A 1 476 ? 5.359 47.969 14.531 1 98.75 476 ARG A O 1
ATOM 3587 N N . ALA A 1 477 ? 4.273 47.062 16.25 1 98.81 477 ALA A N 1
ATOM 3588 C CA . ALA A 1 477 ? 4.625 45.719 15.867 1 98.81 477 ALA A CA 1
ATOM 3589 C C . ALA A 1 477 ? 4.051 45.344 14.492 1 98.81 477 ALA A C 1
ATOM 3591 O O . ALA A 1 477 ? 4.758 44.812 13.641 1 98.81 477 ALA A O 1
ATOM 3592 N N . ALA A 1 478 ? 2.789 45.625 14.266 1 98.69 478 ALA A N 1
ATOM 3593 C CA . ALA A 1 478 ? 2.131 45.344 12.992 1 98.69 478 ALA A CA 1
ATOM 3594 C C . ALA A 1 478 ? 2.797 46.062 11.836 1 98.69 478 ALA A C 1
ATOM 3596 O O . ALA A 1 478 ? 3.062 45.469 10.789 1 98.69 478 ALA A O 1
ATOM 3597 N N . ASN A 1 479 ? 3.061 47.344 12.008 1 98.69 479 ASN A N 1
ATOM 3598 C CA . ASN A 1 479 ? 3.686 48.125 10.953 1 98.69 479 ASN A CA 1
ATOM 3599 C C . ASN A 1 479 ? 5.105 47.656 10.664 1 98.69 479 ASN A C 1
ATOM 3601 O O . ASN A 1 479 ? 5.559 47.688 9.516 1 98.69 479 ASN A O 1
ATOM 3605 N N . ARG A 1 480 ? 5.809 47.25 11.695 1 98.75 480 ARG A N 1
ATOM 3606 C CA . ARG A 1 480 ? 7.168 46.75 11.523 1 98.75 480 ARG A CA 1
ATOM 3607 C C . ARG A 1 480 ? 7.184 45.5 10.617 1 98.75 480 ARG A C 1
ATOM 3609 O O . ARG A 1 480 ? 8.117 45.312 9.836 1 98.75 480 ARG A O 1
ATOM 3616 N N . LEU A 1 481 ? 6.195 44.688 10.727 1 98.69 481 LEU A N 1
ATOM 3617 C CA . LEU A 1 481 ? 6.109 43.469 9.898 1 98.69 481 LEU A CA 1
ATOM 3618 C C . LEU A 1 481 ? 6.086 43.844 8.422 1 98.69 481 LEU A C 1
ATOM 3620 O O . LEU A 1 481 ? 6.664 43.125 7.594 1 98.69 481 LEU A O 1
ATOM 3624 N N . SER A 1 482 ? 5.406 44.906 8.047 1 97.94 482 SER A N 1
ATOM 3625 C CA . SER A 1 482 ? 5.402 45.375 6.664 1 97.94 482 SER A CA 1
ATOM 3626 C C . SER A 1 482 ? 6.785 45.844 6.234 1 97.94 482 SER A C 1
ATOM 3628 O O . SER A 1 482 ? 7.215 45.594 5.109 1 97.94 482 SER A O 1
ATOM 3630 N N . GLU A 1 483 ? 7.445 46.469 7.141 1 98 483 GLU A N 1
ATOM 3631 C CA . GLU A 1 483 ? 8.766 47.031 6.852 1 98 483 GLU A CA 1
ATOM 3632 C C . GLU A 1 483 ? 9.781 45.906 6.582 1 98 483 GLU A C 1
ATOM 3634 O O . GLU A 1 483 ? 10.656 46.062 5.727 1 98 483 GLU A O 1
ATOM 3639 N N . ILE A 1 484 ? 9.617 44.875 7.266 1 98.12 484 ILE A N 1
ATOM 3640 C CA . ILE A 1 484 ? 10.617 43.812 7.137 1 98.12 484 ILE A CA 1
ATOM 3641 C C . ILE A 1 484 ? 10.094 42.719 6.199 1 98.12 484 ILE A C 1
ATOM 3643 O O . ILE A 1 484 ? 10.648 41.625 6.145 1 98.12 484 ILE A O 1
ATOM 3647 N N . LYS A 1 485 ? 8.953 42.969 5.559 1 98.12 485 LYS A N 1
ATOM 3648 C CA . LYS A 1 485 ? 8.367 42.125 4.527 1 98.12 485 LYS A CA 1
ATOM 3649 C C . LYS A 1 485 ? 7.914 40.781 5.113 1 98.12 485 LYS A C 1
ATOM 3651 O O . LYS A 1 485 ? 8.094 39.719 4.492 1 98.12 485 LYS A O 1
ATOM 3656 N N . GLY A 1 486 ? 7.422 40.812 6.305 1 98.56 486 GLY A N 1
ATOM 3657 C CA . GLY A 1 486 ? 6.91 39.656 6.984 1 98.56 486 GLY A CA 1
ATOM 3658 C C . GLY A 1 486 ? 7.828 39.156 8.086 1 98.56 486 GLY A C 1
ATOM 3659 O O . GLY A 1 486 ? 9.039 39.375 8.031 1 98.56 486 GLY A O 1
ATOM 3660 N N . GLY A 1 487 ? 7.211 38.469 9.055 1 98.5 487 GLY A N 1
ATOM 3661 C CA . GLY A 1 487 ? 8.031 37.906 10.125 1 98.5 487 GLY A CA 1
ATOM 3662 C C . GLY A 1 487 ? 7.328 37.906 11.469 1 98.5 487 GLY A C 1
ATOM 3663 O O . GLY A 1 487 ? 6.109 37.781 11.539 1 98.5 487 GLY A O 1
ATOM 3664 N N . PHE A 1 488 ? 8.188 37.906 12.523 1 98.69 488 PHE A N 1
ATOM 3665 C CA . PHE A 1 488 ? 7.801 38.031 13.922 1 98.69 488 PHE A CA 1
ATOM 3666 C C . PHE A 1 488 ? 8.422 39.281 14.547 1 98.69 488 PHE A C 1
ATOM 3668 O O . PHE A 1 488 ? 9.57 39.594 14.25 1 98.69 488 PHE A O 1
ATOM 3675 N N . VAL A 1 489 ? 7.602 39.906 15.352 1 98.81 489 VAL A N 1
ATOM 3676 C CA . VAL A 1 489 ? 8.102 41.125 15.977 1 98.81 489 VAL A CA 1
ATOM 3677 C C . VAL A 1 489 ? 7.648 41.188 17.438 1 98.81 489 VAL A C 1
ATOM 3679 O O . VAL A 1 489 ? 6.516 40.812 17.75 1 98.81 489 VAL A O 1
ATOM 3682 N N . VAL A 1 490 ? 8.555 41.625 18.297 1 98.81 490 VAL A N 1
ATOM 3683 C CA . VAL A 1 490 ? 8.273 41.969 19.688 1 98.81 490 VAL A CA 1
ATOM 3684 C C . VAL A 1 490 ? 8.523 43.438 19.938 1 98.81 490 VAL A C 1
ATOM 3686 O O . VAL A 1 490 ? 9.57 43.969 19.562 1 98.81 490 VAL A O 1
ATOM 3689 N N . VAL A 1 491 ? 7.539 44.094 20.531 1 98.88 491 VAL A N 1
ATOM 3690 C CA . VAL A 1 491 ? 7.668 45.531 20.812 1 98.88 491 VAL A CA 1
ATOM 3691 C C . VAL A 1 491 ? 7.398 45.781 22.297 1 98.88 491 VAL A C 1
ATOM 3693 O O . VAL A 1 491 ? 6.473 45.219 22.875 1 98.88 491 VAL A O 1
ATOM 3696 N N . GLU A 1 492 ? 8.203 46.562 22.891 1 98.56 492 GLU A N 1
ATOM 3697 C CA . GLU A 1 492 ? 8.039 47.062 24.25 1 98.56 492 GLU A CA 1
ATOM 3698 C C . GLU A 1 492 ? 8.273 48.562 24.328 1 98.56 492 GLU A C 1
ATOM 3700 O O . GLU A 1 492 ? 9.359 49.031 24 1 98.56 492 GLU A O 1
ATOM 3705 N N . ASP A 1 493 ? 7.316 49.281 24.75 1 98 493 ASP A N 1
ATOM 3706 C CA . ASP A 1 493 ? 7.402 50.75 24.938 1 98 493 ASP A CA 1
ATOM 3707 C C . ASP A 1 493 ? 7.871 51.438 23.656 1 98 493 ASP A C 1
ATOM 3709 O O . ASP A 1 493 ? 8.805 52.219 23.688 1 98 493 ASP A O 1
ATOM 3713 N N . GLY A 1 494 ? 7.277 51 22.578 1 97.81 494 GLY A N 1
ATOM 3714 C CA . GLY A 1 494 ? 7.52 51.625 21.297 1 97.81 494 GLY A CA 1
ATOM 3715 C C . GLY A 1 494 ? 8.797 51.156 20.625 1 97.81 494 GLY A C 1
ATOM 3716 O O . GLY A 1 494 ? 9.086 51.531 19.484 1 97.81 494 GLY A O 1
ATOM 3717 N N . LYS A 1 495 ? 9.523 50.25 21.25 1 98.5 495 LYS A N 1
ATOM 3718 C CA . LYS A 1 495 ? 10.797 49.781 20.703 1 98.5 495 LYS A CA 1
ATOM 3719 C C . LYS A 1 495 ? 10.711 48.312 20.297 1 98.5 495 LYS A C 1
ATOM 3721 O O . LYS A 1 495 ? 10.195 47.5 21.047 1 98.5 495 LYS A O 1
ATOM 3726 N N . VAL A 1 496 ? 11.234 48.062 19.141 1 98.69 496 VAL A N 1
ATOM 3727 C CA . VAL A 1 496 ? 11.352 46.656 18.719 1 98.69 496 VAL A CA 1
ATOM 3728 C C . VAL A 1 496 ? 12.469 45.969 19.5 1 98.69 496 VAL A C 1
ATOM 3730 O O . VAL A 1 496 ? 13.641 46.344 19.375 1 98.69 496 VAL A O 1
ATOM 3733 N N . THR A 1 497 ? 12.117 45 20.297 1 98.62 497 THR A N 1
ATOM 3734 C CA . THR A 1 497 ? 13.102 44.344 21.141 1 98.62 497 THR A CA 1
ATOM 3735 C C . THR A 1 497 ? 13.5 42.969 20.562 1 98.62 497 THR A C 1
ATOM 3737 O O . THR A 1 497 ? 14.492 42.375 20.969 1 98.62 497 THR A O 1
ATOM 3740 N N . GLY A 1 498 ? 12.82 42.5 19.641 1 98.44 498 GLY A N 1
ATOM 3741 C CA . GLY A 1 498 ? 13.109 41.281 18.906 1 98.44 498 GLY A CA 1
ATOM 3742 C C . GLY A 1 498 ? 12.352 41.156 17.594 1 98.44 498 GLY A C 1
ATOM 3743 O O . GLY A 1 498 ? 11.195 41.594 17.5 1 98.44 498 GLY A O 1
ATOM 3744 N N . GLU A 1 499 ? 12.969 40.625 16.594 1 98.56 499 GLU A N 1
ATOM 3745 C CA . GLU A 1 499 ? 12.266 40.406 15.328 1 98.56 499 GLU A CA 1
ATOM 3746 C C . GLU A 1 499 ? 12.984 39.344 14.477 1 98.56 499 GLU A C 1
ATOM 3748 O O . GLU A 1 499 ? 14.156 39.031 14.727 1 98.56 499 GLU A O 1
ATOM 3753 N N . ILE A 1 500 ? 12.359 38.781 13.602 1 98.44 500 ILE A N 1
ATOM 3754 C CA . ILE A 1 500 ? 12.898 37.938 12.531 1 98.44 500 ILE A CA 1
ATOM 3755 C C . ILE A 1 500 ? 12.141 38.219 11.234 1 98.44 500 ILE A C 1
ATOM 3757 O O . ILE A 1 500 ? 10.906 38.219 11.211 1 98.44 500 ILE A O 1
ATOM 3761 N N . ALA A 1 501 ? 12.898 38.469 10.164 1 98.62 501 ALA A N 1
ATOM 3762 C CA . ALA A 1 501 ? 12.312 38.719 8.852 1 98.62 501 ALA A CA 1
ATOM 3763 C C . ALA A 1 501 ? 12 37.406 8.133 1 98.62 501 ALA A C 1
ATOM 3765 O O . ALA A 1 501 ? 12.797 36.469 8.172 1 98.62 501 ALA A O 1
ATOM 3766 N N . LEU A 1 502 ? 10.844 37.312 7.559 1 98.69 502 LEU A N 1
ATOM 3767 C CA . LEU A 1 502 ? 10.406 36.188 6.734 1 98.69 502 LEU A CA 1
ATOM 3768 C C . LEU A 1 502 ? 9.922 36.688 5.371 1 98.69 502 LEU A C 1
ATOM 3770 O O . LEU A 1 502 ? 8.734 36.531 5.043 1 98.69 502 LEU A O 1
ATOM 3774 N N . PRO A 1 503 ? 10.789 37.094 4.543 1 98.62 503 PRO A N 1
ATOM 3775 C CA . PRO A 1 503 ? 10.398 37.812 3.332 1 98.62 503 PRO A CA 1
ATOM 3776 C C . PRO A 1 503 ? 9.742 36.938 2.287 1 98.62 503 PRO A C 1
ATOM 3778 O O . PRO A 1 503 ? 8.992 37.406 1.439 1 98.62 503 PRO A O 1
ATOM 3781 N N . ILE A 1 504 ? 10.039 35.625 2.268 1 98.69 504 ILE A N 1
ATOM 3782 C CA . ILE A 1 504 ? 9.398 34.719 1.303 1 98.69 504 ILE A CA 1
ATOM 3783 C C . ILE A 1 504 ? 7.934 34.531 1.682 1 98.69 504 ILE A C 1
ATOM 3785 O O . ILE A 1 504 ? 7.625 33.75 2.59 1 98.69 504 ILE A O 1
ATOM 3789 N N . ALA A 1 505 ? 7.07 35.25 1.04 1 98.69 505 ALA A N 1
ATOM 3790 C CA . ALA A 1 505 ? 5.617 35.188 1.188 1 98.69 505 ALA A CA 1
ATOM 3791 C C . ALA A 1 505 ? 5.195 35.594 2.6 1 98.69 505 ALA A C 1
ATOM 3793 O O . ALA A 1 505 ? 4.055 35.344 3.002 1 98.69 505 ALA A O 1
ATOM 3794 N N . GLY A 1 506 ? 6.102 36.188 3.404 1 98.5 506 GLY A N 1
ATOM 3795 C CA . GLY A 1 506 ? 5.812 36.469 4.801 1 98.5 506 GLY A CA 1
ATOM 3796 C C . GLY A 1 506 ? 5.844 35.25 5.691 1 98.5 506 GLY A C 1
ATOM 3797 O O . GLY A 1 506 ? 5.273 35.25 6.781 1 98.5 506 GLY A O 1
ATOM 3798 N N . LEU A 1 507 ? 6.457 34.156 5.246 1 98.44 507 LEU A N 1
ATOM 3799 C CA . LEU A 1 507 ? 6.355 32.844 5.918 1 98.44 507 LEU A CA 1
ATOM 3800 C C . LEU A 1 507 ? 7.742 32.281 6.215 1 98.44 507 LEU A C 1
ATOM 3802 O O . LEU A 1 507 ? 7.926 31.578 7.203 1 98.44 507 LEU A O 1
ATOM 3806 N N . MET A 1 508 ? 8.719 32.5 5.336 1 98.75 508 MET A N 1
ATOM 3807 C CA . MET A 1 508 ? 10.008 31.828 5.441 1 98.75 508 MET A CA 1
ATOM 3808 C C . MET A 1 508 ? 11.156 32.844 5.297 1 98.75 508 MET A C 1
ATOM 3810 O O . MET A 1 508 ? 11.008 33.875 4.656 1 98.75 508 MET A O 1
ATOM 3814 N N . SER A 1 509 ? 12.242 32.469 5.805 1 98.5 509 SER A N 1
ATOM 3815 C CA . SER A 1 509 ? 13.445 33.281 5.805 1 98.5 509 SER A CA 1
ATOM 3816 C C . SER A 1 509 ? 14.328 33 4.598 1 98.5 509 SER A C 1
ATOM 3818 O O . SER A 1 509 ? 14.234 31.906 4.012 1 98.5 509 SER A O 1
ATOM 3820 N N . LEU A 1 510 ? 15.117 33.938 4.246 1 98 510 LEU A N 1
ATOM 3821 C CA . LEU A 1 510 ? 16.156 33.75 3.24 1 98 510 LEU A CA 1
ATOM 3822 C C . LEU A 1 510 ? 17.438 33.219 3.881 1 98 510 LEU A C 1
ATOM 3824 O O . LEU A 1 510 ? 18.375 32.812 3.18 1 98 510 LEU A O 1
ATOM 3828 N N . GLU A 1 511 ? 17.469 33.188 5.211 1 97.94 511 GLU A N 1
ATOM 3829 C CA . GLU A 1 511 ? 18.672 32.875 5.957 1 97.94 511 GLU A CA 1
ATOM 3830 C C . GLU A 1 511 ? 18.797 31.359 6.16 1 97.94 511 GLU A C 1
ATOM 3832 O O . GLU A 1 511 ? 17.797 30.641 6.094 1 97.94 511 GLU A O 1
ATOM 3837 N N . PRO A 1 512 ? 20.062 30.859 6.414 1 97.5 512 PRO A N 1
ATOM 3838 C CA . PRO A 1 512 ? 20.234 29.453 6.809 1 97.5 512 PRO A CA 1
ATOM 3839 C C . PRO A 1 512 ? 19.469 29.109 8.086 1 97.5 512 PRO A C 1
ATOM 3841 O O . PRO A 1 512 ? 19.25 29.969 8.938 1 97.5 512 PRO A O 1
ATOM 3844 N N . TYR A 1 513 ? 19.141 27.859 8.211 1 97.69 513 TYR A N 1
ATOM 3845 C CA . TYR A 1 513 ? 18.312 27.453 9.328 1 97.69 513 TYR A CA 1
ATOM 3846 C C . TYR A 1 513 ? 19 27.734 10.656 1 97.69 513 TYR A C 1
ATOM 3848 O O . TYR A 1 513 ? 18.344 27.984 11.664 1 97.69 513 TYR A O 1
ATOM 3856 N N . GLU A 1 514 ? 20.359 27.734 10.727 1 97.56 514 GLU A N 1
ATOM 3857 C CA . GLU A 1 514 ? 21.094 28.031 11.953 1 97.56 514 GLU A CA 1
ATOM 3858 C C . GLU A 1 514 ? 20.844 29.469 12.414 1 97.56 514 GLU A C 1
ATOM 3860 O O . GLU A 1 514 ? 20.641 29.703 13.602 1 97.56 514 GLU A O 1
ATOM 3865 N N . THR A 1 515 ? 20.844 30.375 11.43 1 98.19 515 THR A N 1
ATOM 3866 C CA . THR A 1 515 ? 20.578 31.766 11.727 1 98.19 515 THR A CA 1
ATOM 3867 C C . THR A 1 515 ? 19.141 31.953 12.234 1 98.19 515 THR A C 1
ATOM 3869 O O . THR A 1 515 ? 18.906 32.688 13.211 1 98.19 515 THR A O 1
ATOM 3872 N N . VAL A 1 516 ? 18.266 31.312 11.602 1 98.19 516 VAL A N 1
ATOM 3873 C CA . VAL A 1 516 ? 16.859 31.375 12 1 98.19 516 VAL A CA 1
ATOM 3874 C C . VAL A 1 516 ? 16.703 30.828 13.414 1 98.19 516 VAL A C 1
ATOM 3876 O O . VAL A 1 516 ? 16.047 31.453 14.258 1 98.19 516 VAL A O 1
ATOM 3879 N N . ARG A 1 517 ? 17.281 29.672 13.711 1 97.12 517 ARG A N 1
ATOM 3880 C CA . ARG A 1 517 ? 17.266 29.062 15.031 1 97.12 517 ARG A CA 1
ATOM 3881 C C . ARG A 1 517 ? 17.766 30.031 16.094 1 97.12 517 ARG A C 1
ATOM 3883 O O . ARG A 1 517 ? 17.109 30.234 17.125 1 97.12 517 ARG A O 1
ATOM 3890 N N . ASP A 1 518 ? 18.891 30.656 15.852 1 97.56 518 ASP A N 1
ATOM 3891 C CA . ASP A 1 518 ? 19.5 31.562 16.828 1 97.56 518 ASP A CA 1
ATOM 3892 C C . ASP A 1 518 ? 18.641 32.812 17.047 1 97.56 518 ASP A C 1
ATOM 3894 O O . ASP A 1 518 ? 18.5 33.281 18.172 1 97.56 518 ASP A O 1
ATOM 3898 N N . THR A 1 519 ? 18.078 33.281 15.945 1 97.88 519 THR A N 1
ATOM 3899 C CA . THR A 1 519 ? 17.203 34.438 16.031 1 97.88 519 THR A CA 1
ATOM 3900 C C . THR A 1 519 ? 15.953 34.125 16.844 1 97.88 519 THR A C 1
ATOM 3902 O O . THR A 1 519 ? 15.461 34.969 17.594 1 97.88 519 THR A O 1
ATOM 3905 N N . LEU A 1 520 ? 15.422 32.969 16.656 1 96.81 520 LEU A N 1
ATOM 3906 C CA . LEU A 1 520 ? 14.227 32.562 17.375 1 96.81 520 LEU A CA 1
ATOM 3907 C C . LEU A 1 520 ? 14.484 32.5 18.875 1 96.81 520 LEU A C 1
ATOM 3909 O O . LEU A 1 520 ? 13.602 32.781 19.672 1 96.81 520 LEU A O 1
ATOM 3913 N N . HIS A 1 521 ? 15.68 32.094 19.25 1 95.56 521 HIS A N 1
ATOM 3914 C CA . HIS A 1 521 ? 16.047 32.062 20.656 1 95.56 521 HIS A CA 1
ATOM 3915 C C . HIS A 1 521 ? 15.93 33.469 21.266 1 95.56 521 HIS A C 1
ATOM 3917 O O . HIS A 1 521 ? 15.391 33.625 22.359 1 95.56 521 HIS A O 1
ATOM 3923 N N . GLN A 1 522 ? 16.422 34.438 20.547 1 96.5 522 GLN A N 1
ATOM 3924 C CA . GLN A 1 522 ? 16.359 35.812 21 1 96.5 522 GLN A CA 1
ATOM 3925 C C . GLN A 1 522 ? 14.93 36.344 21.016 1 96.5 522 GLN A C 1
ATOM 3927 O O . GLN A 1 522 ? 14.539 37.062 21.922 1 96.5 522 GLN A O 1
ATOM 3932 N N . LEU A 1 523 ? 14.25 35.969 20.031 1 97.25 523 LEU A N 1
ATOM 3933 C CA . LEU A 1 523 ? 12.859 36.375 19.922 1 97.25 523 LEU A CA 1
ATOM 3934 C C . LEU A 1 523 ? 12.039 35.844 21.094 1 97.25 523 LEU A C 1
ATOM 3936 O O . LEU A 1 523 ? 11.227 36.562 21.672 1 97.25 523 LEU A O 1
ATOM 3940 N N . ARG A 1 524 ? 12.219 34.562 21.375 1 95.81 524 ARG A N 1
ATOM 3941 C CA . ARG A 1 524 ? 11.523 33.938 22.5 1 95.81 524 ARG A CA 1
ATOM 3942 C C . ARG A 1 524 ? 11.867 34.656 23.812 1 95.81 524 ARG A C 1
ATOM 3944 O O . ARG A 1 524 ? 10.992 34.906 24.641 1 95.81 524 ARG A O 1
ATOM 3951 N N . LYS A 1 525 ? 13.141 35 24.016 1 97 525 LYS A N 1
ATOM 3952 C CA . LYS A 1 525 ? 13.578 35.719 25.203 1 97 525 LYS A CA 1
ATOM 3953 C C . LYS A 1 525 ? 12.883 37.062 25.312 1 97 525 LYS A C 1
ATOM 3955 O O . LYS A 1 525 ? 12.477 37.469 26.406 1 97 525 LYS A O 1
ATOM 3960 N N . ALA A 1 526 ? 12.781 37.688 24.172 1 98.31 526 ALA A N 1
ATOM 3961 C CA . ALA A 1 526 ? 12.125 39 24.141 1 98.31 526 ALA A CA 1
ATOM 3962 C C . ALA A 1 526 ? 10.648 38.875 24.516 1 98.31 526 ALA A C 1
ATOM 3964 O O . ALA A 1 526 ? 10.109 39.719 25.219 1 98.31 526 ALA A O 1
ATOM 3965 N N . ALA A 1 527 ? 10 37.906 24.031 1 98.19 527 ALA A N 1
ATOM 3966 C CA . ALA A 1 527 ? 8.594 37.688 24.359 1 98.19 527 ALA A CA 1
ATOM 3967 C C . ALA A 1 527 ? 8.43 37.375 25.844 1 98.19 527 ALA A C 1
ATOM 3969 O O . ALA A 1 527 ? 7.496 37.875 26.484 1 98.19 527 ALA A O 1
ATOM 3970 N N . PHE A 1 528 ? 9.344 36.594 26.391 1 97.88 528 PHE A N 1
ATOM 3971 C CA . PHE A 1 528 ? 9.305 36.25 27.812 1 97.88 528 PHE A CA 1
ATOM 3972 C C . PHE A 1 528 ? 9.508 37.5 28.656 1 97.88 528 PHE A C 1
ATOM 3974 O O . PHE A 1 528 ? 8.93 37.625 29.734 1 97.88 528 PHE A O 1
ATOM 3981 N N . ALA A 1 529 ? 10.305 38.312 28.188 1 98.06 529 ALA A N 1
ATOM 3982 C CA . ALA A 1 529 ? 10.555 39.562 28.906 1 98.06 529 ALA A CA 1
ATOM 3983 C C . ALA A 1 529 ? 9.281 40.375 29.047 1 98.06 529 ALA A C 1
ATOM 3985 O O . ALA A 1 529 ? 9.156 41.219 29.953 1 98.06 529 ALA A O 1
ATOM 3986 N N . LEU A 1 530 ? 8.359 40.188 28.156 1 98.44 530 LEU A N 1
ATOM 3987 C CA . LEU A 1 530 ? 7.078 40.875 28.234 1 98.44 530 LEU A CA 1
ATOM 3988 C C . LEU A 1 530 ? 6.145 40.156 29.219 1 98.44 530 LEU A C 1
ATOM 3990 O O . LEU A 1 530 ? 5.105 40.719 29.594 1 98.44 530 LEU A O 1
ATOM 3994 N N . GLY A 1 531 ? 6.488 38.875 29.625 1 97.94 531 GLY A N 1
ATOM 3995 C CA . GLY A 1 531 ? 5.68 38.125 30.562 1 97.94 531 GLY A CA 1
ATOM 3996 C C . GLY A 1 531 ? 5.086 36.875 29.938 1 97.94 531 GLY A C 1
ATOM 3997 O O . GLY A 1 531 ? 4.41 36.094 30.625 1 97.94 531 GLY A O 1
ATOM 3998 N N . ALA A 1 532 ? 5.363 36.656 28.656 1 97.5 532 ALA A N 1
ATOM 3999 C CA . ALA A 1 532 ? 4.797 35.469 28 1 97.5 532 ALA A CA 1
ATOM 4000 C C . ALA A 1 532 ? 5.109 34.188 28.781 1 97.5 532 ALA A C 1
ATOM 4002 O O . ALA A 1 532 ? 6.219 34.031 29.281 1 97.5 532 ALA A O 1
ATOM 4003 N N . THR A 1 533 ? 4.086 33.25 28.828 1 96.25 533 THR A N 1
ATOM 4004 C CA . THR A 1 533 ? 4.262 32.031 29.609 1 96.25 533 THR A CA 1
ATOM 4005 C C . THR A 1 533 ? 4.191 30.812 28.703 1 96.25 533 THR A C 1
ATOM 4007 O O . THR A 1 533 ? 4.559 29.703 29.125 1 96.25 533 THR A O 1
ATOM 4010 N N . LEU A 1 534 ? 3.711 30.969 27.5 1 94.31 534 LEU A N 1
ATOM 4011 C CA . LEU A 1 534 ? 3.617 29.875 26.547 1 94.31 534 LEU A CA 1
ATOM 4012 C C . LEU A 1 534 ? 5 29.453 26.047 1 94.31 534 LEU A C 1
ATOM 4014 O O . LEU A 1 534 ? 5.863 30.312 25.828 1 94.31 534 LEU A O 1
ATOM 4018 N N . GLU A 1 535 ? 5.219 28.188 25.797 1 89.75 535 GLU A N 1
ATOM 4019 C CA . GLU A 1 535 ? 6.508 27.688 25.344 1 89.75 535 GLU A CA 1
ATOM 4020 C C . GLU A 1 535 ? 6.867 28.25 23.969 1 89.75 535 GLU A C 1
ATOM 4022 O O . GLU A 1 535 ? 8.039 28.516 23.688 1 89.75 535 GLU A O 1
ATOM 4027 N N . GLU A 1 536 ? 5.883 28.359 23.141 1 91.06 536 GLU A N 1
ATOM 4028 C CA . GLU A 1 536 ? 6.031 28.891 21.797 1 91.06 536 GLU A CA 1
ATOM 4029 C C . GLU A 1 536 ? 4.988 29.969 21.5 1 91.06 536 GLU A C 1
ATOM 4031 O O . GLU A 1 536 ? 4.051 29.734 20.734 1 91.06 536 GLU A O 1
ATOM 4036 N N . PRO A 1 537 ? 5.27 31.125 21.953 1 94.06 537 PRO A N 1
ATOM 4037 C CA . PRO A 1 537 ? 4.238 32.156 21.859 1 94.06 537 PRO A CA 1
ATOM 4038 C C . PRO A 1 537 ? 3.875 32.531 20.422 1 94.06 537 PRO A C 1
ATOM 4040 O O . PRO A 1 537 ? 2.699 32.75 20.125 1 94.06 537 PRO A O 1
ATOM 4043 N N . PHE A 1 538 ? 4.84 32.562 19.516 1 94.25 538 PHE A N 1
ATOM 4044 C CA . PHE A 1 538 ? 4.562 32.969 18.141 1 94.25 538 PHE A CA 1
ATOM 4045 C C . PHE A 1 538 ? 3.801 31.891 17.391 1 94.25 538 PHE A C 1
ATOM 4047 O O . PHE A 1 538 ? 2.93 32.188 16.578 1 94.25 538 PHE A O 1
ATOM 4054 N N . LEU A 1 539 ? 4.148 30.656 17.641 1 91.44 539 LEU A N 1
ATOM 4055 C CA . LEU A 1 539 ? 3.398 29.594 16.984 1 91.44 539 LEU A CA 1
ATOM 4056 C C . LEU A 1 539 ? 1.971 29.531 17.516 1 91.44 539 LEU A C 1
ATOM 4058 O O . LEU A 1 539 ? 1.041 29.203 16.781 1 91.44 539 LEU A O 1
ATOM 4062 N N . GLN A 1 540 ? 1.863 29.75 18.828 1 93.19 540 GLN A N 1
ATOM 4063 C CA . GLN A 1 540 ? 0.515 29.844 19.375 1 93.19 540 GLN A CA 1
ATOM 4064 C C . GLN A 1 540 ? -0.261 31 18.734 1 93.19 540 GLN A C 1
ATOM 4066 O O . GLN A 1 540 ? -1.436 30.844 18.391 1 93.19 540 GLN A O 1
ATOM 4071 N N . LEU A 1 541 ? 0.401 32.094 18.609 1 96.12 541 LEU A N 1
ATOM 4072 C CA . LEU A 1 541 ? -0.176 33.281 17.953 1 96.12 541 LEU A CA 1
ATOM 4073 C C . LEU A 1 541 ? -0.654 32.938 16.547 1 96.12 541 LEU A C 1
ATOM 4075 O O . LEU A 1 541 ? -1.719 33.375 16.125 1 96.12 541 LEU A O 1
ATOM 4079 N N . ALA A 1 542 ? 0.057 32.094 15.922 1 95.5 542 ALA A N 1
ATOM 4080 C CA . ALA A 1 542 ? -0.199 31.734 14.531 1 95.5 542 ALA A CA 1
ATOM 4081 C C . ALA A 1 542 ? -1.507 30.969 14.391 1 95.5 542 ALA A C 1
ATOM 4083 O O . ALA A 1 542 ? -2.113 30.938 13.32 1 95.5 542 ALA A O 1
ATOM 4084 N N . PHE A 1 543 ? -1.98 30.344 15.453 1 94.88 543 PHE A N 1
ATOM 4085 C CA . PHE A 1 543 ? -3.141 29.469 15.344 1 94.88 543 PHE A CA 1
ATOM 4086 C C . PHE A 1 543 ? -4.41 30.188 15.789 1 94.88 543 PHE A C 1
ATOM 4088 O O . PHE A 1 543 ? -5.516 29.672 15.625 1 94.88 543 PHE A O 1
ATOM 4095 N N . LEU A 1 544 ? -4.316 31.406 16.328 1 96.75 544 LEU A N 1
ATOM 4096 C CA . LEU A 1 544 ? -5.492 32.156 16.766 1 96.75 544 LEU A CA 1
ATOM 4097 C C . LEU A 1 544 ? -6.406 32.469 15.586 1 96.75 544 LEU A C 1
ATOM 4099 O O . LEU A 1 544 ? -7.633 32.469 15.719 1 96.75 544 LEU A O 1
ATOM 4103 N N . PRO A 1 545 ? -5.809 32.75 14.461 1 95.88 545 PRO A N 1
ATOM 4104 C CA . PRO A 1 545 ? -6.684 33.062 13.328 1 95.88 545 PRO A CA 1
ATOM 4105 C C . PRO A 1 545 ? -7.062 31.844 12.508 1 95.88 545 PRO A C 1
ATOM 4107 O O . PRO A 1 545 ? -7.523 31.969 11.375 1 95.88 545 PRO A O 1
ATOM 4110 N N . LEU A 1 546 ? -6.875 30.609 12.945 1 93.12 546 LEU A N 1
ATOM 4111 C CA . LEU A 1 546 ? -7.219 29.391 12.211 1 93.12 546 LEU A CA 1
ATOM 4112 C C . LEU A 1 546 ? -8.68 29.016 12.43 1 93.12 546 LEU A C 1
ATOM 4114 O O . LEU A 1 546 ? -8.992 28.266 13.352 1 93.12 546 LEU A O 1
ATOM 4118 N N . PRO A 1 547 ? -9.547 29.453 11.57 1 91.19 547 PRO A N 1
ATOM 4119 C CA . PRO A 1 547 ? -10.984 29.359 11.852 1 91.19 547 PRO A CA 1
ATOM 4120 C C . PRO A 1 547 ? -11.562 27.984 11.516 1 91.19 547 PRO A C 1
ATOM 4122 O O . PRO A 1 547 ? -12.766 27.875 11.266 1 91.19 547 PRO A O 1
ATOM 4125 N N . VAL A 1 548 ? -10.703 26.953 11.422 1 89.31 548 VAL A N 1
ATOM 4126 C CA . VAL A 1 548 ? -11.203 25.609 11.109 1 89.31 548 VAL A CA 1
ATOM 4127 C C . VAL A 1 548 ? -10.914 24.672 12.273 1 89.31 548 VAL A C 1
ATOM 4129 O O . VAL A 1 548 ? -11.141 23.453 12.164 1 89.31 548 VAL A O 1
ATOM 4132 N N . ILE A 1 549 ? -10.344 25.125 13.305 1 90.44 549 ILE A N 1
ATOM 4133 C CA . ILE A 1 549 ? -10.102 24.375 14.523 1 90.44 549 ILE A CA 1
ATOM 4134 C C . ILE A 1 549 ? -10.898 24.984 15.68 1 90.44 549 ILE A C 1
ATOM 4136 O O . ILE A 1 549 ? -10.797 26.172 15.945 1 90.44 549 ILE A O 1
ATOM 4140 N N . PRO A 1 550 ? -11.688 24.25 16.312 1 91.81 550 PRO A N 1
ATOM 4141 C CA . PRO A 1 550 ? -12.523 24.797 17.391 1 91.81 550 PRO A CA 1
ATOM 4142 C C . PRO A 1 550 ? -11.711 25.438 18.516 1 91.81 550 PRO A C 1
ATOM 4144 O O . PRO A 1 550 ? -10.531 25.109 18.688 1 91.81 550 PRO A O 1
ATOM 4147 N N . HIS A 1 551 ? -12.352 26.312 19.266 1 95.25 551 HIS A N 1
ATOM 4148 C CA . HIS A 1 551 ? -13.766 26.656 19.297 1 95.25 551 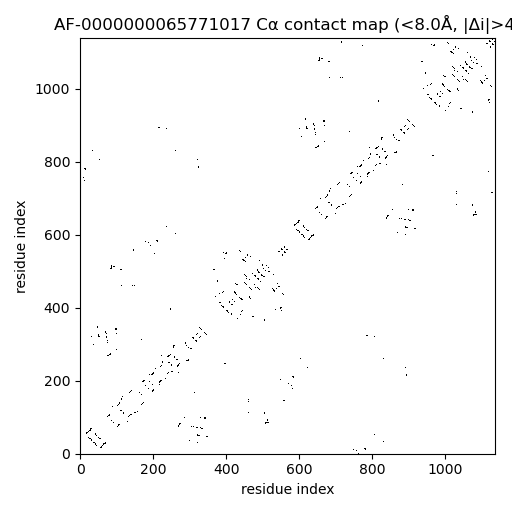HIS A CA 1
ATOM 4149 C C . HIS A 1 551 ? -13.992 28.109 18.922 1 95.25 551 HIS A C 1
ATOM 4151 O O . HIS A 1 551 ? -14.938 28.438 18.203 1 95.25 551 HIS A O 1
ATOM 4157 N N . LEU A 1 552 ? -13.227 28.953 19.531 1 97.31 552 LEU A N 1
ATOM 4158 C CA . LEU A 1 552 ? -13.289 30.375 19.203 1 97.31 552 LEU A CA 1
ATOM 4159 C C . LEU A 1 552 ? -11.984 30.844 18.562 1 97.31 552 LEU A C 1
ATOM 4161 O O . LEU A 1 552 ? -10.898 30.547 19.062 1 97.31 552 LEU A O 1
ATOM 4165 N N . LYS A 1 553 ? -12.117 31.516 17.484 1 97.75 553 LYS A N 1
ATOM 4166 C CA . LYS A 1 553 ? -10.992 32.062 16.734 1 97.75 553 LYS A CA 1
ATOM 4167 C C . LYS A 1 553 ? -11.273 33.5 16.297 1 97.75 553 LYS A C 1
ATOM 4169 O O . LYS A 1 553 ? -12.328 34.062 16.609 1 97.75 553 LYS A O 1
ATOM 4174 N N . ILE A 1 554 ? -10.297 34.094 15.68 1 97.69 554 ILE A N 1
ATOM 4175 C CA . ILE A 1 554 ? -10.461 35.438 15.133 1 97.69 554 ILE A CA 1
ATOM 4176 C C . ILE A 1 554 ? -9.891 35.5 13.711 1 97.69 554 ILE A C 1
ATOM 4178 O O . ILE A 1 554 ? -8.859 34.875 13.43 1 97.69 554 ILE A O 1
ATOM 4182 N N . SER A 1 555 ? -10.586 36.125 12.797 1 97.31 555 SER A N 1
ATOM 4183 C CA . SER A 1 555 ? -10.102 36.438 11.461 1 97.31 555 SER A CA 1
ATOM 4184 C C . SER A 1 555 ? -10.102 37.938 11.195 1 97.31 555 SER A C 1
ATOM 4186 O O . SER A 1 555 ? -10.398 38.719 12.094 1 97.31 555 SER A O 1
ATOM 4188 N N . ASP A 1 556 ? -9.695 38.312 9.953 1 97.44 556 ASP A N 1
ATOM 4189 C CA . ASP A 1 556 ? -9.711 39.75 9.602 1 97.44 556 ASP A CA 1
ATOM 4190 C C . ASP A 1 556 ? -11.141 40.25 9.484 1 97.44 556 ASP A C 1
ATOM 4192 O O . ASP A 1 556 ? -11.367 41.469 9.422 1 97.44 556 ASP A O 1
ATOM 4196 N N . ARG A 1 557 ? -12.062 39.312 9.625 1 96.75 557 ARG A N 1
ATOM 4197 C CA . ARG A 1 557 ? -13.461 39.688 9.453 1 96.75 557 ARG A CA 1
ATOM 4198 C C . ARG A 1 557 ? -14.188 39.719 10.797 1 96.75 557 ARG A C 1
ATOM 4200 O O . ARG A 1 557 ? -15.344 40.156 10.875 1 96.75 557 ARG A O 1
ATOM 4207 N N . GLY A 1 558 ? -13.531 39.219 11.789 1 96.31 558 GLY A N 1
ATOM 4208 C CA . GLY A 1 558 ? -14.141 39.219 13.109 1 96.31 558 GLY A CA 1
ATOM 4209 C C . GLY A 1 558 ? -13.867 37.969 13.898 1 96.31 558 GLY A C 1
ATOM 4210 O O . GLY A 1 558 ? -13.055 37.125 13.484 1 96.31 558 GLY A O 1
ATOM 4211 N N . MET A 1 559 ? -14.531 37.906 15.07 1 96.5 559 MET A N 1
ATOM 4212 C CA . MET A 1 559 ? -14.453 36.688 15.875 1 96.5 559 MET A CA 1
ATOM 4213 C C . MET A 1 559 ? -15.234 35.562 15.219 1 96.5 559 MET A C 1
ATOM 4215 O O . MET A 1 559 ? -16.312 35.781 14.656 1 96.5 559 MET A O 1
ATOM 4219 N N . VAL A 1 560 ? -14.68 34.375 15.297 1 96.38 560 VAL A N 1
ATOM 4220 C CA . VAL A 1 560 ? -15.273 33.219 14.602 1 96.38 560 VAL A CA 1
ATOM 4221 C C . VAL A 1 560 ? -15.648 32.156 15.609 1 96.38 560 VAL A C 1
ATOM 4223 O O . VAL A 1 560 ? -14.797 31.656 16.344 1 96.38 560 VAL A O 1
ATOM 4226 N N . ASP A 1 561 ? -16.906 31.828 15.703 1 95.94 561 ASP A N 1
ATOM 4227 C CA . ASP A 1 561 ? -17.344 30.594 16.359 1 95.94 561 ASP A CA 1
ATOM 4228 C C . ASP A 1 561 ? -17.203 29.406 15.422 1 95.94 561 ASP A C 1
ATOM 4230 O O . ASP A 1 561 ? -18.062 29.172 14.555 1 95.94 561 ASP A O 1
ATOM 4234 N N . VAL A 1 562 ? -16.172 28.672 15.656 1 93.12 562 VAL A N 1
ATOM 4235 C CA . VAL A 1 562 ? -15.82 27.609 14.719 1 93.12 562 VAL A CA 1
ATOM 4236 C C . VAL A 1 562 ? -16.844 26.469 14.82 1 93.12 562 VAL A C 1
ATOM 4238 O O . VAL A 1 562 ? -17.141 25.812 13.828 1 93.12 562 VAL A O 1
ATOM 4241 N N . ASP A 1 563 ? -17.391 26.266 16.016 1 91.94 563 ASP A N 1
ATOM 4242 C CA . ASP A 1 563 ? -18.406 25.234 16.188 1 91.94 563 ASP A CA 1
ATOM 4243 C C . ASP A 1 563 ? -19.609 25.516 15.297 1 91.94 563 ASP A C 1
ATOM 4245 O O . ASP A 1 563 ? -20.219 24.594 14.758 1 91.94 563 ASP A O 1
ATOM 4249 N N . LYS A 1 564 ? -19.859 26.766 15.133 1 90.69 564 LYS A N 1
ATOM 4250 C CA . LYS A 1 564 ? -21 27.188 14.312 1 90.69 564 LYS A CA 1
ATOM 4251 C C . LYS A 1 564 ? -20.547 27.562 12.906 1 90.69 564 LYS A C 1
ATOM 4253 O O . LYS A 1 564 ? -21.375 27.781 12.016 1 90.69 564 LYS A O 1
ATOM 4258 N N . PHE A 1 565 ? -19.375 27.594 12.742 1 88.62 565 PHE A N 1
ATOM 4259 C CA . PHE A 1 565 ? -18.766 28.016 11.484 1 88.62 565 PHE A CA 1
ATOM 4260 C C . PHE A 1 565 ? -19.344 29.344 11.016 1 88.62 565 PHE A C 1
ATOM 4262 O O . PHE A 1 565 ? -19.828 29.453 9.891 1 88.62 565 PHE A O 1
ATOM 4269 N N . ALA A 1 566 ? -19.266 30.297 11.984 1 92.25 566 ALA A N 1
ATOM 4270 C CA . ALA A 1 566 ? -19.891 31.578 11.711 1 92.25 566 ALA A CA 1
ATOM 4271 C C . ALA A 1 566 ? -19.156 32.719 12.422 1 92.25 566 ALA A C 1
ATOM 4273 O O . ALA A 1 566 ? -18.531 32.5 13.469 1 92.25 566 ALA A O 1
ATOM 4274 N N . LEU A 1 567 ? -19.281 33.906 11.867 1 94.44 567 LEU A N 1
ATOM 4275 C CA . LEU A 1 567 ? -18.812 35.094 12.531 1 94.44 567 LEU A CA 1
ATOM 4276 C C . LEU A 1 567 ? -19.75 35.531 13.656 1 94.44 567 LEU A C 1
ATOM 4278 O O . LEU A 1 567 ? -20.969 35.438 13.508 1 94.44 567 LEU A O 1
ATOM 4282 N N . ILE A 1 568 ? -19.328 36 14.781 1 91 568 ILE A N 1
ATOM 4283 C CA . ILE A 1 568 ? -20.203 36.406 15.875 1 91 568 ILE A CA 1
ATOM 4284 C C . ILE A 1 568 ? -19.922 37.844 16.266 1 91 568 ILE A C 1
ATOM 4286 O O . ILE A 1 568 ? -20.516 38.375 17.219 1 91 568 ILE A O 1
ATOM 4290 N N . GLY A 1 569 ? -19.172 38.562 15.648 1 78.56 569 GLY A N 1
ATOM 4291 C CA . GLY A 1 569 ? -18.906 39.969 15.883 1 78.56 569 GLY A CA 1
ATOM 4292 C C . GLY A 1 569 ? -17.875 40.531 14.93 1 78.56 569 GLY A C 1
ATOM 4293 O O . GLY A 1 569 ? -17.156 39.781 14.25 1 78.56 569 GLY A O 1
ATOM 4294 N N . MET B 1 1 ? -18.859 13.641 -17.344 1 42.22 1 MET B N 1
ATOM 4295 C CA . MET B 1 1 ? -18.25 12.602 -16.516 1 42.22 1 MET B CA 1
ATOM 4296 C C . MET B 1 1 ? -18.094 13.078 -15.078 1 42.22 1 MET B C 1
ATOM 4298 O O . MET B 1 1 ? -18.344 12.32 -14.133 1 42.22 1 MET B O 1
ATOM 4302 N N . SER B 1 2 ? -17.922 14.586 -14.984 1 59.09 2 SER B N 1
ATOM 4303 C CA . SER B 1 2 ? -17.672 15.297 -13.734 1 59.09 2 SER B CA 1
ATOM 4304 C C . SER B 1 2 ? -18.953 15.461 -12.93 1 59.09 2 SER B C 1
ATOM 4306 O O . SER B 1 2 ? -18.969 15.195 -11.727 1 59.09 2 SER B O 1
ATOM 4308 N N . ASN B 1 3 ? -20.094 15.547 -13.641 1 65.88 3 ASN B N 1
ATOM 4309 C CA . ASN B 1 3 ? -21.328 15.828 -12.93 1 65.88 3 ASN B CA 1
ATOM 4310 C C . ASN B 1 3 ? -21.922 14.555 -12.312 1 65.88 3 ASN B C 1
ATOM 4312 O O . ASN B 1 3 ? -22.422 14.578 -11.188 1 65.88 3 ASN B O 1
ATOM 4316 N N . ALA B 1 4 ? -21.797 13.398 -13.016 1 69.31 4 ALA B N 1
ATOM 4317 C CA . ALA B 1 4 ? -22.328 12.133 -12.523 1 69.31 4 ALA B CA 1
ATOM 4318 C C . ALA B 1 4 ? -21.547 11.664 -11.289 1 69.31 4 ALA B C 1
ATOM 4320 O O . ALA B 1 4 ? -22.141 11.164 -10.328 1 69.31 4 ALA B O 1
ATOM 4321 N N . MET B 1 5 ? -20.297 11.82 -11.336 1 75.06 5 MET B N 1
ATOM 4322 C CA . MET B 1 5 ? -19.484 11.406 -10.195 1 75.06 5 MET B CA 1
ATOM 4323 C C . MET B 1 5 ? -19.75 12.289 -8.977 1 75.06 5 MET B C 1
ATOM 4325 O O . MET B 1 5 ? -19.781 11.805 -7.848 1 75.06 5 MET B O 1
ATOM 4329 N N . THR B 1 6 ? -19.969 13.492 -9.242 1 82.62 6 THR B N 1
ATOM 4330 C CA . THR B 1 6 ? -20.266 14.414 -8.148 1 82.62 6 THR B CA 1
ATOM 4331 C C . THR B 1 6 ? -21.594 14.047 -7.488 1 82.62 6 THR B C 1
ATOM 4333 O O . THR B 1 6 ? -21.703 14.047 -6.258 1 82.62 6 THR B O 1
ATOM 4336 N N . SER B 1 7 ? -22.469 13.633 -8.344 1 86.56 7 SER B N 1
ATOM 4337 C CA . SER B 1 7 ? -23.766 13.227 -7.812 1 86.56 7 SER B CA 1
ATOM 4338 C C . SER B 1 7 ? -23.641 11.953 -6.988 1 86.56 7 SER B C 1
ATOM 4340 O O . SER B 1 7 ? -24.25 11.836 -5.922 1 86.56 7 SER B O 1
ATOM 4342 N N . LYS B 1 8 ? -22.859 11.016 -7.414 1 93.56 8 LYS B N 1
ATOM 4343 C CA . LYS B 1 8 ? -22.641 9.773 -6.68 1 93.56 8 LYS B CA 1
ATOM 4344 C C . LYS B 1 8 ? -21.953 10.039 -5.344 1 93.56 8 LYS B C 1
ATOM 4346 O O . LYS B 1 8 ? -22.328 9.469 -4.32 1 93.56 8 LYS B O 1
ATOM 4351 N N . LEU B 1 9 ? -20.969 10.922 -5.379 1 96.44 9 LEU B N 1
ATOM 4352 C CA . LEU B 1 9 ? -20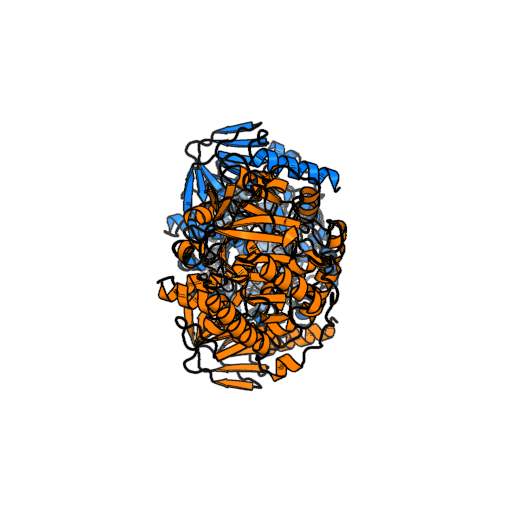.234 11.266 -4.168 1 96.44 9 LEU B CA 1
ATOM 4353 C C . LEU B 1 9 ? -21.141 11.93 -3.145 1 96.44 9 LEU B C 1
ATOM 4355 O O . LEU B 1 9 ? -21.078 11.625 -1.95 1 96.44 9 LEU B O 1
ATOM 4359 N N . GLU B 1 10 ? -21.938 12.82 -3.635 1 97.81 10 GLU B N 1
ATOM 4360 C CA . GLU B 1 10 ? -22.891 13.484 -2.758 1 97.81 10 GLU B CA 1
ATOM 4361 C C . GLU B 1 10 ? -23.828 12.477 -2.098 1 97.81 10 GLU B C 1
ATOM 4363 O O . GLU B 1 10 ? -24.141 12.594 -0.909 1 97.81 10 GLU B O 1
ATOM 4368 N N . ARG B 1 11 ? -24.266 11.57 -2.869 1 98.06 11 ARG B N 1
ATOM 4369 C CA . ARG B 1 11 ? -25.156 10.547 -2.346 1 98.06 11 ARG B CA 1
ATOM 4370 C C . ARG B 1 11 ? -24.453 9.695 -1.293 1 98.06 11 ARG B C 1
ATOM 4372 O O . ARG B 1 11 ? -25.047 9.352 -0.265 1 98.06 11 ARG B O 1
ATOM 4379 N N . PHE B 1 12 ? -23.219 9.289 -1.539 1 98.5 12 PHE B N 1
ATOM 4380 C CA . PHE B 1 12 ? -22.453 8.531 -0.56 1 98.5 12 PHE B CA 1
ATOM 4381 C C . PHE B 1 12 ? -22.375 9.289 0.763 1 98.5 12 PHE B C 1
ATOM 4383 O O . PHE B 1 12 ? -22.547 8.695 1.83 1 98.5 12 PHE B O 1
ATOM 4390 N N . ILE B 1 13 ? -22.047 10.586 0.701 1 98.62 13 ILE B N 1
ATOM 4391 C CA . ILE B 1 13 ? -21.922 11.422 1.895 1 98.62 13 ILE B CA 1
ATOM 4392 C C . ILE B 1 13 ? -23.266 11.453 2.637 1 98.62 13 ILE B C 1
ATOM 4394 O O . ILE B 1 13 ? -23.312 11.234 3.85 1 98.62 13 ILE B O 1
ATOM 4398 N N . ASP B 1 14 ? -24.359 11.68 1.897 1 98.62 14 ASP B N 1
ATOM 4399 C CA . ASP B 1 14 ? -25.688 11.742 2.506 1 98.62 14 ASP B CA 1
ATOM 4400 C C . ASP B 1 14 ? -26.062 10.406 3.162 1 98.62 14 ASP B C 1
ATOM 4402 O O . ASP B 1 14 ? -26.641 10.391 4.25 1 98.62 14 ASP B O 1
ATOM 4406 N N . GLN B 1 15 ? -25.766 9.32 2.514 1 98.81 15 GLN B N 1
ATOM 4407 C CA . GLN B 1 15 ? -26.031 8 3.078 1 98.81 15 GLN B CA 1
ATOM 4408 C C . GLN B 1 15 ? -25.172 7.75 4.312 1 98.81 15 GLN B C 1
ATOM 4410 O O . GLN B 1 15 ? -25.656 7.234 5.32 1 98.81 15 GLN B O 1
ATOM 4415 N N . GLY B 1 16 ? -23.922 8.086 4.262 1 98.69 16 GLY B N 1
ATOM 4416 C CA . GLY B 1 16 ? -23 7.895 5.379 1 98.69 16 GLY B CA 1
ATOM 4417 C C . GLY B 1 16 ? -23.391 8.688 6.613 1 98.69 16 GLY B C 1
ATOM 4418 O O . GLY B 1 16 ? -23.312 8.18 7.734 1 98.69 16 GLY B O 1
ATOM 4419 N N . VAL B 1 17 ? -23.828 9.938 6.375 1 98.44 17 VAL B N 1
ATOM 4420 C CA . VAL B 1 17 ? -24.25 10.797 7.469 1 98.44 17 VAL B CA 1
ATOM 4421 C C . VAL B 1 17 ? -25.609 10.328 7.992 1 98.44 17 VAL B C 1
ATOM 4423 O O . VAL B 1 17 ? -25.984 10.633 9.133 1 98.44 17 VAL B O 1
ATOM 4426 N N . GLY B 1 18 ? -26.375 9.625 7.199 1 98.12 18 GLY B N 1
ATOM 4427 C CA . GLY B 1 18 ? -27.688 9.125 7.57 1 98.12 18 GLY B CA 1
ATOM 4428 C C . GLY B 1 18 ? -28.812 10.055 7.164 1 98.12 18 GLY B C 1
ATOM 4429 O O . GLY B 1 18 ? -29.922 9.977 7.707 1 98.12 18 GLY B O 1
ATOM 4430 N N . ARG B 1 19 ? -28.594 10.992 6.242 1 98.06 19 ARG B N 1
ATOM 4431 C CA . ARG B 1 19 ? -29.594 11.938 5.77 1 98.06 19 ARG B CA 1
ATOM 4432 C C . ARG B 1 19 ? -30.578 11.258 4.828 1 98.06 19 ARG B C 1
ATOM 4434 O O . ARG B 1 19 ? -31.75 11.648 4.758 1 98.06 19 ARG B O 1
ATOM 4441 N N . VAL B 1 20 ? -30.156 10.312 3.988 1 98.25 20 VAL B N 1
ATOM 4442 C CA . VAL B 1 20 ? -31 9.492 3.117 1 98.25 20 VAL B CA 1
ATOM 4443 C C . VAL B 1 20 ? -30.703 8.016 3.361 1 98.25 20 VAL B C 1
ATOM 4445 O O . VAL B 1 20 ? -29.625 7.664 3.852 1 98.25 20 VAL B O 1
ATOM 4448 N N . PRO B 1 21 ? -31.625 7.16 3.123 1 98.62 21 PRO B N 1
ATOM 4449 C CA . PRO B 1 21 ? -31.375 5.734 3.312 1 98.62 21 PRO B CA 1
ATOM 4450 C C . PRO B 1 21 ? -30.234 5.219 2.426 1 98.62 21 PRO B C 1
ATOM 4452 O O . PRO B 1 21 ? -30.094 5.664 1.286 1 98.62 21 PRO B O 1
ATOM 4455 N N . ALA B 1 22 ? -29.453 4.312 2.977 1 98.81 22 ALA B N 1
ATOM 4456 C CA . ALA B 1 22 ? -28.484 3.59 2.148 1 98.81 22 ALA B CA 1
ATOM 4457 C C . ALA B 1 22 ? -29.188 2.645 1.183 1 98.81 22 ALA B C 1
ATOM 4459 O O . ALA B 1 22 ? -30.391 2.387 1.322 1 98.81 22 ALA B O 1
ATOM 4460 N N . ASP B 1 23 ? -28.484 2.182 0.13 1 98.81 23 ASP B N 1
ATOM 4461 C CA . ASP B 1 23 ? -29.078 1.213 -0.786 1 98.81 23 ASP B CA 1
ATOM 4462 C C . ASP B 1 23 ? -29.391 -0.101 -0.072 1 98.81 23 ASP B C 1
ATOM 4464 O O . ASP B 1 23 ? -30.484 -0.651 -0.217 1 98.81 23 ASP B O 1
ATOM 4468 N N . ILE B 1 24 ? -28.453 -0.631 0.682 1 98.88 24 ILE B N 1
ATOM 4469 C CA . ILE B 1 24 ? -28.578 -1.85 1.473 1 98.88 24 ILE B CA 1
ATOM 4470 C C . ILE B 1 24 ? -28.047 -1.614 2.881 1 98.88 24 ILE B C 1
ATOM 4472 O O . ILE B 1 24 ? -27.016 -0.952 3.055 1 98.88 24 ILE B O 1
ATOM 4476 N N . VAL B 1 25 ? -28.656 -2.105 3.887 1 98.94 25 VAL B N 1
ATOM 4477 C CA . VAL B 1 25 ? -28.125 -2.105 5.246 1 98.94 25 VAL B CA 1
ATOM 4478 C C . VAL B 1 25 ? -28.188 -3.52 5.82 1 98.94 25 VAL B C 1
ATOM 4480 O O . VAL B 1 25 ? -29.234 -4.16 5.801 1 98.94 25 VAL B O 1
ATOM 4483 N N . LEU B 1 26 ? -27.078 -4.07 6.211 1 98.88 26 LEU B N 1
ATOM 4484 C CA . LEU B 1 26 ? -27.016 -5.297 7.004 1 98.88 26 LEU B CA 1
ATOM 4485 C C . LEU B 1 26 ? -27.25 -5 8.484 1 98.88 26 LEU B C 1
ATOM 4487 O O . LEU B 1 26 ? -26.5 -4.219 9.086 1 98.88 26 LEU B O 1
ATOM 4491 N N . LYS B 1 27 ? -28.219 -5.598 9.094 1 98.31 27 LYS B N 1
ATOM 4492 C CA . LYS B 1 27 ? -28.656 -5.258 10.445 1 98.31 27 LYS B CA 1
ATOM 4493 C C . LYS B 1 27 ? -28.484 -6.438 11.398 1 98.31 27 LYS B C 1
ATOM 4495 O O . LYS B 1 27 ? -28.656 -7.594 11 1 98.31 27 LYS B O 1
ATOM 4500 N N . GLY B 1 28 ? -28.188 -6.074 12.625 1 97.5 28 GLY B N 1
ATOM 4501 C CA . GLY B 1 28 ? -28.344 -7.023 13.719 1 97.5 28 GLY B CA 1
ATOM 4502 C C . GLY B 1 28 ? -27.109 -7.883 13.93 1 97.5 28 GLY B C 1
ATOM 4503 O O . GLY B 1 28 ? -27 -8.602 14.922 1 97.5 28 GLY B O 1
ATOM 4504 N N . GLY B 1 29 ? -26.125 -7.902 13.078 1 97.75 29 GLY B N 1
ATOM 4505 C CA . GLY B 1 29 ? -24.922 -8.703 13.211 1 97.75 29 GLY B CA 1
ATOM 4506 C C . GLY B 1 29 ? -23.719 -7.906 13.688 1 97.75 29 GLY B C 1
ATOM 4507 O O . GLY B 1 29 ? -23.875 -6.871 14.336 1 97.75 29 GLY B O 1
ATOM 4508 N N . CYS B 1 30 ? -22.531 -8.484 13.523 1 98.06 30 CYS B N 1
ATOM 4509 C CA . CYS B 1 30 ? -21.266 -7.812 13.82 1 98.06 30 CYS B CA 1
ATOM 4510 C C . CYS B 1 30 ? -20.281 -7.988 12.672 1 98.06 30 CYS B C 1
ATOM 4512 O O . CYS B 1 30 ? -20.5 -8.789 11.766 1 98.06 30 CYS B O 1
ATOM 4514 N N . PHE B 1 31 ? -19.328 -7.215 12.617 1 98.62 31 PHE B N 1
ATOM 4515 C CA . PHE B 1 31 ? -18.234 -7.453 11.672 1 98.62 31 PHE B CA 1
ATOM 4516 C C . PHE B 1 31 ? -16.922 -7.648 12.414 1 98.62 31 PHE B C 1
ATOM 4518 O O . PHE B 1 31 ? -16.766 -7.188 13.547 1 98.62 31 PHE B O 1
ATOM 4525 N N . PHE B 1 32 ? -16.016 -8.469 11.875 1 98.81 32 PHE B N 1
ATOM 4526 C CA . PHE B 1 32 ? -14.68 -8.695 12.398 1 98.81 32 PHE B CA 1
ATOM 4527 C C . PHE B 1 32 ? -13.734 -7.574 11.969 1 98.81 32 PHE B C 1
ATOM 4529 O O . PHE B 1 32 ? -13.344 -7.504 10.805 1 98.81 32 PHE B O 1
ATOM 4536 N N . ASP B 1 33 ? -13.43 -6.668 12.891 1 98.5 33 ASP B N 1
ATOM 4537 C CA . ASP B 1 33 ? -12.531 -5.551 12.617 1 98.5 33 ASP B CA 1
ATOM 4538 C C . ASP B 1 33 ? -11.078 -6.027 12.5 1 98.5 33 ASP B C 1
ATOM 4540 O O . ASP B 1 33 ? -10.445 -6.359 13.5 1 98.5 33 ASP B O 1
ATOM 4544 N N . LEU B 1 34 ? -10.531 -5.934 11.32 1 98.69 34 LEU B N 1
ATOM 4545 C CA . LEU B 1 34 ? -9.203 -6.484 11.078 1 98.69 34 LEU B CA 1
ATOM 4546 C C . LEU B 1 34 ? -8.117 -5.496 11.5 1 98.69 34 LEU B C 1
ATOM 4548 O O . LEU B 1 34 ? -6.93 -5.812 11.438 1 98.69 34 LEU B O 1
ATOM 4552 N N . VAL B 1 35 ? -8.555 -4.309 11.922 1 97.94 35 VAL B N 1
ATOM 4553 C CA . VAL B 1 35 ? -7.602 -3.35 12.469 1 97.94 35 VAL B CA 1
ATOM 4554 C C . VAL B 1 35 ? -7.359 -3.654 13.945 1 97.94 35 VAL B C 1
ATOM 4556 O O . VAL B 1 35 ? -6.215 -3.842 14.367 1 97.94 35 VAL B O 1
ATOM 4559 N N . THR B 1 36 ? -8.438 -3.867 14.695 1 97.12 36 THR B N 1
ATOM 4560 C CA . THR B 1 36 ? -8.328 -3.998 16.141 1 97.12 36 THR B CA 1
ATOM 4561 C C . THR B 1 36 ? -8.383 -5.465 16.562 1 97.12 36 THR B C 1
ATOM 4563 O O . THR B 1 36 ? -7.977 -5.816 17.672 1 97.12 36 THR B O 1
ATOM 4566 N N . GLY B 1 37 ? -8.945 -6.312 15.781 1 97.81 37 GLY B N 1
ATOM 4567 C CA . GLY B 1 37 ? -9.141 -7.707 16.141 1 97.81 37 GLY B CA 1
ATOM 4568 C C . GLY B 1 37 ? -10.422 -7.949 16.922 1 97.81 37 GLY B C 1
ATOM 4569 O O . GLY B 1 37 ? -10.648 -9.047 17.438 1 97.81 37 GLY B O 1
ATOM 4570 N N . GLU B 1 38 ? -11.32 -6.969 16.938 1 97.69 38 GLU B N 1
ATOM 4571 C CA . GLU B 1 38 ? -12.547 -7.074 17.734 1 97.69 38 GLU B CA 1
ATOM 4572 C C . GLU B 1 38 ? -13.742 -7.434 16.844 1 97.69 38 GLU B C 1
ATOM 4574 O O . GLU B 1 38 ? -13.742 -7.156 15.648 1 97.69 38 GLU B O 1
ATOM 4579 N N . LEU B 1 39 ? -14.703 -8.172 17.438 1 98.25 39 LEU B N 1
ATOM 4580 C CA . LEU B 1 39 ? -16.031 -8.258 16.844 1 98.25 39 LEU B CA 1
ATOM 4581 C C . LEU B 1 39 ? -16.875 -7.039 17.219 1 98.25 39 LEU B C 1
ATOM 4583 O O . LEU B 1 39 ? -17.156 -6.805 18.391 1 98.25 39 LEU B O 1
ATOM 4587 N N . VAL B 1 40 ? -17.281 -6.289 16.234 1 98 40 VAL B N 1
ATOM 4588 C CA . VAL B 1 40 ? -17.969 -5.023 16.484 1 98 40 VAL B CA 1
ATOM 4589 C C . VAL B 1 40 ? -19.438 -5.133 16.062 1 98 40 VAL B C 1
ATOM 4591 O O . VAL B 1 40 ? -19.734 -5.41 14.906 1 98 40 VAL B O 1
ATOM 4594 N N . GLN B 1 41 ? -20.359 -4.965 17.031 1 97.69 41 GLN B N 1
ATOM 4595 C CA . GLN B 1 41 ? -21.781 -4.875 16.719 1 97.69 41 GLN B CA 1
ATOM 4596 C C . GLN B 1 41 ? -22.094 -3.59 15.953 1 97.69 41 GLN B C 1
ATOM 4598 O O . GLN B 1 41 ? -21.781 -2.492 16.422 1 97.69 41 GLN B O 1
ATOM 4603 N N . SER B 1 42 ? -22.688 -3.725 14.719 1 96.5 42 SER B N 1
ATOM 4604 C CA . SER B 1 42 ? -22.875 -2.531 13.906 1 96.5 42 SER B CA 1
ATOM 4605 C C . SER B 1 42 ? -23.781 -2.814 12.711 1 96.5 42 SER B C 1
ATOM 4607 O O . SER B 1 42 ? -23.766 -3.918 12.164 1 96.5 42 SER B O 1
ATOM 4609 N N . ASP B 1 43 ? -24.641 -1.777 12.375 1 98.06 43 ASP B N 1
ATOM 4610 C CA . ASP B 1 43 ? -25.125 -1.756 11 1 98.06 43 ASP B CA 1
ATOM 4611 C C . ASP B 1 43 ? -23.969 -1.6 10.016 1 98.06 43 ASP B C 1
ATOM 4613 O O . ASP B 1 43 ? -22.938 -1.009 10.344 1 98.06 43 ASP B O 1
ATOM 4617 N N . ILE B 1 44 ? -24.078 -2.213 8.914 1 98.88 44 ILE B N 1
ATOM 4618 C CA . ILE B 1 44 ? -23.203 -1.958 7.777 1 98.88 44 ILE B CA 1
ATOM 4619 C C . ILE B 1 44 ? -24.016 -1.392 6.613 1 98.88 44 ILE B C 1
ATOM 4621 O O . ILE B 1 44 ? -24.859 -2.084 6.043 1 98.88 44 ILE B O 1
ATOM 4625 N N . ALA B 1 45 ? -23.797 -0.105 6.297 1 98.94 45 ALA B N 1
ATOM 4626 C CA . ALA B 1 45 ? -24.531 0.587 5.242 1 98.94 45 ALA B CA 1
ATOM 4627 C C . ALA B 1 45 ? -23.75 0.586 3.934 1 98.94 45 ALA B C 1
ATOM 4629 O O . ALA B 1 45 ? -22.562 0.947 3.912 1 98.94 45 ALA B O 1
ATOM 4630 N N . ILE B 1 46 ? -24.375 0.141 2.871 1 98.94 46 ILE B N 1
ATOM 4631 C CA . ILE B 1 46 ? -23.766 0.049 1.554 1 98.94 46 ILE B CA 1
ATOM 4632 C C . ILE B 1 46 ? -24.438 1.023 0.594 1 98.94 46 ILE B C 1
ATOM 4634 O O . ILE B 1 46 ? -25.672 1.078 0.522 1 98.94 46 ILE B O 1
ATOM 4638 N N . GLY B 1 47 ? -23.703 1.871 -0.014 1 98.69 47 GLY B N 1
ATOM 4639 C CA . GLY B 1 47 ? -24.125 2.709 -1.127 1 98.69 47 GLY B CA 1
ATOM 4640 C C . GLY B 1 47 ? -23.375 2.402 -2.416 1 98.69 47 GLY B C 1
ATOM 4641 O O . GLY B 1 47 ? -22.188 2.674 -2.531 1 98.69 47 GLY B O 1
ATOM 4642 N N . ALA B 1 48 ? -24.125 1.951 -3.373 1 97.88 48 ALA B N 1
ATOM 4643 C CA . ALA B 1 48 ? -23.531 1.525 -4.637 1 97.88 48 ALA B CA 1
ATOM 4644 C C . ALA B 1 48 ? -22.406 0.516 -4.406 1 97.88 48 ALA B C 1
ATOM 4646 O O . ALA B 1 48 ? -22.641 -0.56 -3.85 1 97.88 48 ALA B O 1
ATOM 4647 N N . ASP B 1 49 ? -21.172 0.874 -4.672 1 98.12 49 ASP B N 1
ATOM 4648 C CA . ASP B 1 49 ? -20.078 -0.096 -4.66 1 98.12 49 ASP B CA 1
ATOM 4649 C C . ASP B 1 49 ? -19.266 0.011 -3.375 1 98.12 49 ASP B C 1
ATOM 4651 O O . ASP B 1 49 ? -18.281 -0.711 -3.195 1 98.12 49 ASP B O 1
ATOM 4655 N N . ARG B 1 50 ? -19.578 0.873 -2.412 1 98.12 50 ARG B N 1
ATOM 4656 C CA . ARG B 1 50 ? -18.719 1.037 -1.246 1 98.12 50 ARG B CA 1
ATOM 4657 C C . ARG B 1 50 ? -19.531 1.03 0.042 1 98.12 50 ARG B C 1
ATOM 4659 O O . ARG B 1 50 ? -20.766 1.146 0.006 1 98.12 50 ARG B O 1
ATOM 4666 N N . ILE B 1 51 ? -18.891 0.748 1.091 1 98.88 51 ILE B N 1
ATOM 4667 C CA . ILE B 1 51 ? -19.438 0.905 2.43 1 98.88 51 ILE B CA 1
ATOM 4668 C C . ILE B 1 51 ? -19.516 2.387 2.787 1 98.88 51 ILE B C 1
ATOM 4670 O O . ILE B 1 51 ? -18.531 3.109 2.678 1 98.88 51 ILE B O 1
ATOM 4674 N N . VAL B 1 52 ? -20.688 2.885 3.197 1 98.81 52 VAL B N 1
ATOM 4675 C CA . VAL B 1 52 ? -20.828 4.316 3.455 1 98.81 52 VAL B CA 1
ATOM 4676 C C . VAL B 1 52 ? -20.906 4.562 4.961 1 98.81 52 VAL B C 1
ATOM 4678 O O . VAL B 1 52 ? -20.734 5.695 5.418 1 98.81 52 VAL B O 1
ATOM 4681 N N . GLY B 1 53 ? -21.156 3.467 5.688 1 98.62 53 GLY B N 1
ATOM 4682 C CA . GLY B 1 53 ? -21.25 3.711 7.117 1 98.62 53 GLY B CA 1
ATOM 4683 C C . GLY B 1 53 ? -21.125 2.447 7.945 1 98.62 53 GLY B C 1
ATOM 4684 O O . GLY B 1 53 ? -21.641 1.396 7.57 1 98.62 53 GLY B O 1
ATOM 4685 N N . THR B 1 54 ? -20.438 2.5 9.055 1 98.44 54 THR B N 1
ATOM 4686 C CA . THR B 1 54 ? -20.375 1.501 10.109 1 98.44 54 THR B CA 1
ATOM 4687 C C . THR B 1 54 ? -20.578 2.148 11.477 1 98.44 54 THR B C 1
ATOM 4689 O O . THR B 1 54 ? -20.484 3.369 11.609 1 98.44 54 THR B O 1
ATOM 4692 N N . SER B 1 55 ? -20.891 1.268 12.523 1 95.94 55 SER B N 1
ATOM 4693 C CA . SER B 1 55 ? -21.016 1.67 13.922 1 95.94 55 SER B CA 1
ATOM 4694 C C . SER B 1 55 ? -22.047 2.779 14.094 1 95.94 55 SER B C 1
ATOM 4696 O O . SER B 1 55 ? -21.859 3.691 14.906 1 95.94 55 SER B O 1
ATOM 4698 N N . GLY B 1 56 ? -22.984 2.893 13.203 1 94.19 56 GLY B N 1
ATOM 4699 C CA . GLY B 1 56 ? -24.125 3.779 13.281 1 94.19 56 GLY B CA 1
ATOM 4700 C C . GLY B 1 56 ? -25.453 3.053 13.148 1 94.19 56 GLY B C 1
ATOM 4701 O O . GLY B 1 56 ? -25.484 1.825 13.031 1 94.19 56 GLY B O 1
ATOM 4702 N N . ASN B 1 57 ? -26.562 3.791 13.336 1 94.88 57 ASN B N 1
ATOM 4703 C CA . ASN B 1 57 ? -27.906 3.305 13.047 1 94.88 57 ASN B CA 1
ATOM 4704 C C . ASN B 1 57 ? -28.406 3.795 11.688 1 94.88 57 ASN B C 1
ATOM 4706 O O . ASN B 1 57 ? -28.609 4.992 11.492 1 94.88 57 ASN B O 1
ATOM 4710 N N . TYR B 1 58 ? -28.562 2.852 10.781 1 98.31 58 TYR B N 1
ATOM 4711 C CA . TYR B 1 58 ? -28.844 3.246 9.406 1 98.31 58 TYR B CA 1
ATOM 4712 C C . TYR B 1 58 ? -30.188 2.674 8.938 1 98.31 58 TYR B C 1
ATOM 4714 O O . TYR B 1 58 ? -30.609 1.622 9.414 1 98.31 58 TYR B O 1
ATOM 4722 N N . GLU B 1 59 ? -30.828 3.393 8.055 1 98.38 59 GLU B N 1
ATOM 4723 C CA . GLU B 1 59 ? -31.953 2.893 7.262 1 98.38 59 GLU B CA 1
ATOM 4724 C C . GLU B 1 59 ? -31.5 2.557 5.84 1 98.38 59 GLU B C 1
ATOM 4726 O O . GLU B 1 59 ? -30.578 3.182 5.309 1 98.38 59 GLU B O 1
ATOM 4731 N N . GLY B 1 60 ? -32.125 1.511 5.27 1 98.44 60 GLY B N 1
ATOM 4732 C CA . GLY B 1 60 ? -31.797 1.115 3.912 1 98.44 60 GLY B CA 1
ATOM 4733 C C . GLY B 1 60 ? -33 0.958 3.018 1 98.44 60 GLY B C 1
ATOM 4734 O O . GLY B 1 60 ? -34.094 0.628 3.494 1 98.44 60 GLY B O 1
ATOM 4735 N N . GLU B 1 61 ? -32.812 1.272 1.74 1 98.56 61 GLU B N 1
ATOM 4736 C CA . GLU B 1 61 ? -33.844 0.862 0.789 1 98.56 61 GLU B CA 1
ATOM 4737 C C . GLU B 1 61 ? -34.125 -0.635 0.889 1 98.56 61 GLU B C 1
ATOM 4739 O O . GLU B 1 61 ? -35.281 -1.064 0.802 1 98.56 61 GLU B O 1
ATOM 4744 N N . THR B 1 62 ? -33.094 -1.437 1.049 1 98.62 62 THR B N 1
ATOM 4745 C CA . THR B 1 62 ? -33.156 -2.857 1.375 1 98.62 62 THR B CA 1
ATOM 4746 C C . THR B 1 62 ? -32.469 -3.133 2.703 1 98.62 62 THR B C 1
ATOM 4748 O O . THR B 1 62 ? -31.297 -2.756 2.891 1 98.62 62 THR B O 1
ATOM 4751 N N . GLU B 1 63 ? -33.125 -3.682 3.633 1 98.69 63 GLU B N 1
ATOM 4752 C CA . GLU B 1 63 ? -32.531 -4.066 4.91 1 98.69 63 GLU B CA 1
ATOM 4753 C C . GLU B 1 63 ? -32.469 -5.582 5.062 1 98.69 63 GLU B C 1
ATOM 4755 O O . GLU B 1 63 ? -33.469 -6.27 4.82 1 98.69 63 GLU B O 1
ATOM 4760 N N . ILE B 1 64 ? -31.406 -6.102 5.355 1 98.75 64 ILE B N 1
ATOM 4761 C CA . ILE B 1 64 ? -31.188 -7.539 5.504 1 98.75 64 ILE B CA 1
ATOM 4762 C C . ILE B 1 64 ? -30.797 -7.855 6.945 1 98.75 64 ILE B C 1
ATOM 4764 O O . ILE B 1 64 ? -29.828 -7.305 7.469 1 98.75 64 ILE B O 1
ATOM 4768 N N . ASP B 1 65 ? -31.5 -8.672 7.605 1 98.56 65 ASP B N 1
ATOM 4769 C CA . ASP B 1 65 ? -31.203 -9.109 8.969 1 98.56 65 ASP B CA 1
ATOM 4770 C C . ASP B 1 65 ? -30.109 -10.164 8.969 1 98.56 65 ASP B C 1
ATOM 4772 O O . ASP B 1 65 ? -30.266 -11.242 8.391 1 98.56 65 ASP B O 1
ATOM 4776 N N . ILE B 1 66 ? -28.984 -9.859 9.617 1 98.38 66 ILE B N 1
ATOM 4777 C CA . ILE B 1 66 ? -27.906 -10.828 9.711 1 98.38 66 ILE B CA 1
ATOM 4778 C C . ILE B 1 66 ? -27.625 -11.148 11.18 1 98.38 66 ILE B C 1
ATOM 4780 O O . ILE B 1 66 ? -26.469 -11.336 11.57 1 98.38 66 ILE B O 1
ATOM 4784 N N . SER B 1 67 ? -28.625 -11.102 12 1 98 67 SER B N 1
ATOM 4785 C CA . SER B 1 67 ? -28.484 -11.43 13.414 1 98 67 SER B CA 1
ATOM 4786 C C . SER B 1 67 ? -27.797 -12.781 13.602 1 98 67 SER B C 1
ATOM 4788 O O . SER B 1 67 ? -28.156 -13.758 12.953 1 98 67 SER B O 1
ATOM 4790 N N . GLY B 1 68 ? -26.812 -12.781 14.484 1 97.19 68 GLY B N 1
ATOM 4791 C CA . GLY B 1 68 ? -26.094 -14.008 14.797 1 97.19 68 GLY B CA 1
ATOM 4792 C C . GLY B 1 68 ? -24.984 -14.32 13.797 1 97.19 68 GLY B C 1
ATOM 4793 O O . GLY B 1 68 ? -24.281 -15.328 13.93 1 97.19 68 GLY B O 1
ATOM 4794 N N . ARG B 1 69 ? -24.781 -13.469 12.812 1 98.31 69 ARG B N 1
ATOM 4795 C CA . ARG B 1 69 ? -23.766 -13.695 11.789 1 98.31 69 ARG B CA 1
ATOM 4796 C C . ARG B 1 69 ? -22.625 -12.703 11.93 1 98.31 69 ARG B C 1
ATOM 4798 O O . ARG B 1 69 ? -22.719 -11.734 12.688 1 98.31 69 ARG B O 1
ATOM 4805 N N . ILE B 1 70 ? -21.516 -13.016 11.281 1 98.88 70 ILE B N 1
ATOM 4806 C CA . ILE B 1 70 ? -20.312 -12.195 11.312 1 98.88 70 ILE B CA 1
ATOM 4807 C C . ILE B 1 70 ? -19.922 -11.781 9.891 1 98.88 70 ILE B C 1
ATOM 4809 O O . ILE B 1 70 ? -19.875 -12.625 8.992 1 98.88 70 ILE B O 1
ATOM 4813 N N . VAL B 1 71 ? -19.734 -10.492 9.703 1 98.94 71 VAL B N 1
ATOM 4814 C CA . VAL B 1 71 ? -19.312 -9.992 8.398 1 98.94 71 VAL B CA 1
ATOM 4815 C C . VAL B 1 71 ? -17.797 -9.828 8.383 1 98.94 71 VAL B C 1
ATOM 4817 O O . VAL B 1 71 ? -17.203 -9.297 9.328 1 98.94 71 VAL B O 1
ATOM 4820 N N . VAL B 1 72 ? -17.094 -10.336 7.371 1 98.94 72 VAL B N 1
ATOM 4821 C CA . VAL B 1 72 ? -15.672 -10.133 7.133 1 98.94 72 VAL B CA 1
ATOM 4822 C C . VAL B 1 72 ? -15.453 -9.586 5.727 1 98.94 72 VAL B C 1
ATOM 4824 O O . VAL B 1 72 ? -16.344 -9.656 4.879 1 98.94 72 VAL B O 1
ATOM 4827 N N . PRO B 1 73 ? -14.328 -8.883 5.477 1 98.88 73 PRO B N 1
ATOM 4828 C CA . PRO B 1 73 ? -14.031 -8.469 4.105 1 98.88 73 PRO B CA 1
ATOM 4829 C C . PRO B 1 73 ? -13.945 -9.641 3.133 1 98.88 73 PRO B C 1
ATOM 4831 O O . PRO B 1 73 ? -13.617 -10.758 3.537 1 98.88 73 PRO B O 1
ATOM 4834 N N . GLY B 1 74 ? -14.258 -9.336 1.865 1 98.94 74 GLY B N 1
ATOM 4835 C CA . GLY B 1 74 ? -14.094 -10.352 0.832 1 98.94 74 GLY B CA 1
ATOM 4836 C C . GLY B 1 74 ? -12.672 -10.867 0.725 1 98.94 74 GLY B C 1
ATOM 4837 O O . GLY B 1 74 ? -11.711 -10.125 0.96 1 98.94 74 GLY B O 1
ATOM 4838 N N . PHE B 1 75 ? -12.523 -12.109 0.374 1 98.94 75 PHE B N 1
ATOM 4839 C CA . PHE B 1 75 ? -11.211 -12.742 0.274 1 98.94 75 PHE B CA 1
ATOM 4840 C C . PHE B 1 75 ? -10.562 -12.43 -1.067 1 98.94 75 PHE B C 1
ATOM 4842 O O . PHE B 1 75 ? -11.25 -12.234 -2.068 1 98.94 75 PHE B O 1
ATOM 4849 N N . ILE B 1 76 ? -9.242 -12.352 -1.041 1 98.94 76 ILE B N 1
ATOM 4850 C CA . ILE B 1 76 ? -8.453 -12.055 -2.232 1 98.94 76 ILE B CA 1
ATOM 4851 C C . ILE B 1 76 ? -7.5 -13.211 -2.521 1 98.94 76 ILE B C 1
ATOM 4853 O O . ILE B 1 76 ? -6.602 -13.5 -1.727 1 98.94 76 ILE B O 1
ATOM 4857 N N . ASP B 1 77 ? -7.73 -13.945 -3.582 1 98.88 77 ASP B N 1
ATOM 4858 C CA . ASP B 1 77 ? -6.746 -14.906 -4.07 1 98.88 77 ASP B CA 1
ATOM 4859 C C . ASP B 1 77 ? -5.633 -14.211 -4.844 1 98.88 77 ASP B C 1
ATOM 4861 O O . ASP B 1 77 ? -5.832 -13.789 -5.984 1 98.88 77 ASP B O 1
ATOM 4865 N N . THR B 1 78 ? -4.43 -14.227 -4.289 1 98.81 78 THR B N 1
ATOM 4866 C CA . THR B 1 78 ? -3.404 -13.289 -4.73 1 98.81 78 THR B CA 1
ATOM 4867 C C . THR B 1 78 ? -2.594 -13.875 -5.883 1 98.81 78 THR B C 1
ATOM 4869 O O . THR B 1 78 ? -1.808 -13.164 -6.516 1 98.81 78 THR B O 1
ATOM 4872 N N . HIS B 1 79 ? -2.766 -15.133 -6.188 1 98.75 79 HIS B N 1
ATOM 4873 C CA . HIS B 1 79 ? -2.064 -15.734 -7.312 1 98.75 79 HIS B CA 1
ATOM 4874 C C . HIS B 1 79 ? -2.75 -17.031 -7.762 1 98.75 79 HIS B C 1
ATOM 4876 O O . HIS B 1 79 ? -2.859 -17.984 -6.988 1 98.75 79 HIS B O 1
ATOM 4882 N N . LEU B 1 80 ? -3.143 -16.984 -9 1 98.38 80 LEU B N 1
ATOM 4883 C CA . LEU B 1 80 ? -3.709 -18.219 -9.531 1 98.38 80 LEU B CA 1
ATOM 4884 C C . LEU B 1 80 ? -3.736 -18.188 -11.055 1 98.38 80 LEU B C 1
ATOM 4886 O O . LEU B 1 80 ? -3.51 -17.141 -11.664 1 98.38 80 LEU B O 1
ATOM 4890 N N . HIS B 1 81 ? -3.896 -19.297 -11.594 1 97.75 81 HIS B N 1
ATOM 4891 C CA . HIS B 1 81 ? -4.191 -19.5 -13.008 1 97.75 81 HIS B CA 1
ATOM 4892 C C . HIS B 1 81 ? -5.613 -20.016 -13.203 1 97.75 81 HIS B C 1
ATOM 4894 O O . HIS B 1 81 ? -5.898 -21.188 -12.93 1 97.75 81 HIS B O 1
ATOM 4900 N N . ILE B 1 82 ? -6.441 -19.172 -13.656 1 98.38 82 ILE B N 1
ATOM 4901 C CA . ILE B 1 82 ? -7.84 -19.547 -13.828 1 98.38 82 ILE B CA 1
ATOM 4902 C C . ILE B 1 82 ? -7.938 -20.75 -14.758 1 98.38 82 ILE B C 1
ATOM 4904 O O . ILE B 1 82 ? -8.781 -21.625 -14.562 1 98.38 82 ILE B O 1
ATOM 4908 N N . GLU B 1 83 ? -7.02 -20.859 -15.703 1 97.75 83 GLU B N 1
ATOM 4909 C CA . GLU B 1 83 ? -6.973 -22 -16.641 1 97.75 83 GLU B CA 1
ATOM 4910 C C . GLU B 1 83 ? -6.879 -23.312 -15.883 1 97.75 83 GLU B C 1
ATOM 4912 O O . GLU B 1 83 ? -7.402 -24.328 -16.344 1 97.75 83 GLU B O 1
ATOM 4917 N N . SER B 1 84 ? -6.234 -23.297 -14.742 1 95.06 84 SER B N 1
ATOM 4918 C CA . SER B 1 84 ? -6.047 -24.516 -13.961 1 95.06 84 SER B CA 1
ATOM 4919 C C . SER B 1 84 ? -7.363 -25 -13.367 1 95.06 84 SER B C 1
ATOM 4921 O O . SER B 1 84 ? -7.465 -26.141 -12.914 1 95.06 84 SER B O 1
ATOM 4923 N N . SER B 1 85 ? -8.367 -24.219 -13.375 1 96.44 85 SER B N 1
ATOM 4924 C CA . SER B 1 85 ? -9.703 -24.641 -12.984 1 96.44 85 SER B CA 1
ATOM 4925 C C . SER B 1 85 ? -10.406 -25.359 -14.141 1 96.44 85 SER B C 1
ATOM 4927 O O . SER B 1 85 ? -11.5 -25.906 -13.969 1 96.44 85 SER B O 1
ATOM 4929 N N . LEU B 1 86 ? -9.891 -25.297 -15.336 1 97.69 86 LEU B N 1
ATOM 4930 C CA . LEU B 1 86 ? -10.367 -25.984 -16.531 1 97.69 86 LEU B CA 1
ATOM 4931 C C . LEU B 1 86 ? -11.609 -25.297 -17.094 1 97.69 86 LEU B C 1
ATOM 4933 O O . LEU B 1 86 ? -12.211 -25.766 -18.047 1 97.69 86 LEU B O 1
ATOM 4937 N N . VAL B 1 87 ? -12.031 -24.219 -16.469 1 98.12 87 VAL B N 1
ATOM 4938 C CA . VAL B 1 87 ? -13.195 -23.484 -16.969 1 98.12 87 VAL B CA 1
ATOM 4939 C C . VAL B 1 87 ? -12.797 -22.047 -17.297 1 98.12 87 VAL B C 1
ATOM 4941 O O . VAL B 1 87 ? -11.703 -21.609 -16.953 1 98.12 87 VAL B O 1
ATOM 4944 N N . THR B 1 88 ? -13.648 -21.328 -18 1 98.38 88 THR B N 1
ATOM 4945 C CA . THR B 1 88 ? -13.406 -19.953 -18.406 1 98.38 88 THR B CA 1
ATOM 4946 C C . THR B 1 88 ? -13.469 -19.016 -17.203 1 98.38 88 THR B C 1
ATOM 4948 O O . THR B 1 88 ? -14 -19.391 -16.156 1 98.38 88 THR B O 1
ATOM 4951 N N . PRO B 1 89 ? -12.984 -17.766 -17.359 1 98.62 89 PRO B N 1
ATOM 4952 C CA . PRO B 1 89 ? -13.086 -16.781 -16.266 1 98.62 89 PRO B CA 1
ATOM 4953 C C . PRO B 1 89 ? -14.523 -16.578 -15.805 1 98.62 89 PRO B C 1
ATOM 4955 O O . PRO B 1 89 ? -14.773 -16.422 -14.602 1 98.62 89 PRO B O 1
ATOM 4958 N N . HIS B 1 90 ? -15.508 -16.594 -16.719 1 98.38 90 HIS B N 1
ATOM 4959 C CA . HIS B 1 90 ? -16.922 -16.438 -16.359 1 98.38 90 HIS B CA 1
ATOM 4960 C C . HIS B 1 90 ? -17.375 -17.562 -15.438 1 98.38 90 HIS B C 1
ATOM 4962 O O . HIS B 1 90 ? -18.047 -17.297 -14.438 1 98.38 90 HIS B O 1
ATOM 4968 N N . GLU B 1 91 ? -16.984 -18.766 -15.781 1 98.06 91 GLU B N 1
ATOM 4969 C CA . GLU B 1 91 ? -17.422 -19.906 -14.977 1 98.06 91 GLU B CA 1
ATOM 4970 C C . GLU B 1 91 ? -16.641 -19.969 -13.664 1 98.06 91 GLU B C 1
ATOM 4972 O O . GLU B 1 91 ? -17.188 -20.375 -12.633 1 98.06 91 GLU B O 1
ATOM 4977 N N . PHE B 1 92 ? -15.383 -19.609 -13.734 1 98.5 92 PHE B N 1
ATOM 4978 C CA . PHE B 1 92 ? -14.594 -19.516 -12.508 1 98.5 92 PHE B CA 1
ATOM 4979 C C . PHE B 1 92 ? -15.227 -18.531 -11.531 1 98.5 92 PHE B C 1
ATOM 4981 O O . PHE B 1 92 ? -15.352 -18.828 -10.336 1 98.5 92 PHE B O 1
ATOM 4988 N N . ASP B 1 93 ? -15.586 -17.406 -12.031 1 98.31 93 ASP B N 1
ATOM 4989 C CA . ASP B 1 93 ? -16.328 -16.375 -11.305 1 98.31 93 ASP B CA 1
ATOM 4990 C C . ASP B 1 93 ? -17.547 -16.953 -10.609 1 98.31 93 ASP B C 1
ATOM 4992 O O . ASP B 1 93 ? -17.719 -16.781 -9.398 1 98.31 93 ASP B O 1
ATOM 4996 N N . ARG B 1 94 ? -18.312 -17.688 -11.266 1 97.88 94 ARG B N 1
ATOM 4997 C CA . ARG B 1 94 ? -19.516 -18.312 -10.719 1 97.88 94 ARG B CA 1
ATOM 4998 C C . ARG B 1 94 ? -19.156 -19.375 -9.688 1 97.88 94 ARG B C 1
ATOM 5000 O O . ARG B 1 94 ? -19.891 -19.578 -8.727 1 97.88 94 ARG B O 1
ATOM 5007 N N . CYS B 1 95 ? -18.062 -19.984 -9.883 1 97.88 95 CYS B N 1
ATOM 5008 C CA . CYS B 1 95 ? -17.672 -21.141 -9.078 1 97.88 95 CYS B CA 1
ATOM 5009 C C . CYS B 1 95 ? -17.141 -20.688 -7.719 1 97.88 95 CYS B C 1
ATOM 5011 O O . CYS B 1 95 ? -17.484 -21.281 -6.691 1 97.88 95 CYS B O 1
ATOM 5013 N N . VAL B 1 96 ? -16.328 -19.641 -7.652 1 98.44 96 VAL B N 1
ATOM 5014 C CA . VAL B 1 96 ? -15.547 -19.406 -6.441 1 98.44 96 VAL B CA 1
ATOM 5015 C C . VAL B 1 96 ? -16.094 -18.203 -5.691 1 98.44 96 VAL B C 1
ATOM 5017 O O . VAL B 1 96 ? -15.969 -18.109 -4.469 1 98.44 96 VAL B O 1
ATOM 5020 N N . LEU B 1 97 ? -16.766 -17.234 -6.367 1 98.75 97 LEU B N 1
ATOM 5021 C CA . LEU B 1 97 ? -17.266 -16.016 -5.738 1 98.75 97 LEU B CA 1
ATOM 5022 C C . LEU B 1 97 ? -18.219 -16.359 -4.598 1 98.75 97 LEU B C 1
ATOM 5024 O O . LEU B 1 97 ? -18.172 -15.734 -3.533 1 98.75 97 LEU B O 1
ATOM 5028 N N . PRO B 1 98 ? -19.062 -17.391 -4.68 1 98.12 98 PRO B N 1
ATOM 5029 C CA . PRO B 1 98 ? -19.984 -17.719 -3.588 1 98.12 98 PRO B CA 1
ATOM 5030 C C . PRO B 1 98 ? -19.266 -18.203 -2.332 1 98.12 98 PRO B C 1
ATOM 5032 O O . PRO B 1 98 ? -19.859 -18.234 -1.25 1 98.12 98 PRO B O 1
ATOM 5035 N N . TYR B 1 99 ? -18 -18.594 -2.502 1 98.12 99 TYR B N 1
ATOM 5036 C CA . TYR B 1 99 ? -17.219 -19.016 -1.346 1 98.12 99 TYR B CA 1
ATOM 5037 C C . TYR B 1 99 ? -16.594 -17.797 -0.654 1 98.12 99 TYR B C 1
ATOM 5039 O O . TYR B 1 99 ? -15.922 -17.938 0.375 1 98.12 99 TYR B O 1
ATOM 5047 N N . GLY B 1 100 ? -16.766 -16.594 -1.173 1 98.69 100 GLY B N 1
ATOM 5048 C CA . GLY B 1 100 ? -16.281 -15.391 -0.516 1 98.69 100 GLY B CA 1
ATOM 5049 C C . GLY B 1 100 ? -15.125 -14.734 -1.235 1 98.69 100 GLY B C 1
ATOM 5050 O O . GLY B 1 100 ? -14.672 -13.656 -0.841 1 98.69 100 GLY B O 1
ATOM 5051 N N . VAL B 1 101 ? -14.625 -15.328 -2.326 1 98.81 101 VAL B N 1
ATOM 5052 C CA . VAL B 1 101 ? -13.508 -14.75 -3.072 1 98.81 101 VAL B CA 1
ATOM 5053 C C . VAL B 1 101 ? -14.016 -13.625 -3.963 1 98.81 101 VAL B C 1
ATOM 5055 O O . VAL B 1 101 ? -14.547 -13.867 -5.051 1 98.81 101 VAL B O 1
ATOM 5058 N N . THR B 1 102 ? -13.766 -12.398 -3.568 1 98.88 102 THR B N 1
ATOM 5059 C CA . THR B 1 102 ? -14.305 -11.25 -4.293 1 98.88 102 THR B CA 1
ATOM 5060 C C . THR B 1 102 ? -13.266 -10.664 -5.238 1 98.88 102 THR B C 1
ATOM 5062 O O . THR B 1 102 ? -13.594 -9.875 -6.121 1 98.88 102 THR B O 1
ATOM 5065 N N . THR B 1 103 ? -12.008 -10.992 -5.039 1 98.94 103 THR B N 1
ATOM 5066 C CA . THR B 1 103 ? -10.93 -10.547 -5.918 1 98.94 103 THR B CA 1
ATOM 5067 C C . THR B 1 103 ? -9.984 -11.703 -6.238 1 98.94 103 THR B C 1
ATOM 5069 O O . THR B 1 103 ? -9.633 -12.484 -5.355 1 98.94 103 THR B O 1
ATOM 5072 N N . ALA B 1 104 ? -9.641 -11.852 -7.477 1 98.81 104 ALA B N 1
ATOM 5073 C CA . ALA B 1 104 ? -8.648 -12.828 -7.926 1 98.81 104 ALA B CA 1
ATOM 5074 C C . ALA B 1 104 ? -7.562 -12.164 -8.766 1 98.81 104 ALA B C 1
ATOM 5076 O O . ALA B 1 104 ? -7.863 -11.469 -9.742 1 98.81 104 ALA B O 1
ATOM 5077 N N . ILE B 1 105 ? -6.32 -12.344 -8.383 1 98.81 105 ILE B N 1
ATOM 5078 C CA . ILE B 1 105 ? -5.176 -11.875 -9.156 1 98.81 105 ILE B CA 1
ATOM 5079 C C . ILE B 1 105 ? -4.602 -13.023 -9.977 1 98.81 105 ILE B C 1
ATOM 5081 O O . ILE B 1 105 ? -4.027 -13.969 -9.422 1 98.81 105 ILE B O 1
ATOM 5085 N N . CYS B 1 106 ? -4.758 -12.93 -11.266 1 98.31 106 CYS B N 1
ATOM 5086 C CA . CYS B 1 106 ? -4.414 -14.094 -12.078 1 98.31 106 CYS B CA 1
ATOM 5087 C C . CYS B 1 106 ? -3.303 -13.75 -13.07 1 98.31 106 CYS B C 1
ATOM 5089 O O . CYS B 1 106 ? -3.1 -12.586 -13.398 1 98.31 106 CYS B O 1
ATOM 5091 N N . ASP B 1 107 ? -2.547 -14.711 -13.422 1 98.06 107 ASP B N 1
ATOM 5092 C CA . ASP B 1 107 ? -1.584 -14.742 -14.516 1 98.06 107 ASP B CA 1
ATOM 5093 C C . ASP B 1 107 ? -2.037 -15.695 -15.617 1 98.06 107 ASP B C 1
ATOM 5095 O O . ASP B 1 107 ? -1.972 -16.922 -15.453 1 98.06 107 ASP B O 1
ATOM 5099 N N . PRO B 1 108 ? -2.443 -15.148 -16.734 1 98.19 108 PRO B N 1
ATOM 5100 C CA . PRO B 1 108 ? -2.926 -16.031 -17.797 1 98.19 108 PRO B CA 1
ATOM 5101 C C . PRO B 1 108 ? -1.793 -16.609 -18.656 1 98.19 108 PRO B C 1
ATOM 5103 O O . PRO B 1 108 ? -1.926 -16.719 -19.875 1 98.19 108 PRO B O 1
ATOM 5106 N N . HIS B 1 109 ? -0.706 -16.953 -18 1 96.69 109 HIS B N 1
ATOM 5107 C CA . HIS B 1 109 ? 0.438 -17.391 -18.781 1 96.69 109 HIS B CA 1
ATOM 5108 C C . HIS B 1 109 ? 0.183 -18.766 -19.391 1 96.69 109 HIS B C 1
ATOM 5110 O O . HIS B 1 109 ? 0.855 -19.156 -20.359 1 96.69 109 HIS B O 1
ATOM 5116 N N . GLU B 1 110 ? -0.868 -19.562 -18.938 1 97.69 110 GLU B N 1
ATOM 5117 C CA . GLU B 1 110 ? -1.161 -20.844 -19.562 1 97.69 110 GLU B CA 1
ATOM 5118 C C . GLU B 1 110 ? -1.681 -20.688 -20.984 1 97.69 110 GLU B C 1
ATOM 5120 O O . GLU B 1 110 ? -1.076 -21.188 -21.938 1 97.69 110 GLU B O 1
ATOM 5125 N N . ILE B 1 111 ? -2.711 -19.906 -21.062 1 98.31 111 ILE B N 1
ATOM 5126 C CA . ILE B 1 111 ? -3.291 -19.688 -22.391 1 98.31 111 ILE B CA 1
ATOM 5127 C C . ILE B 1 111 ? -2.354 -18.828 -23.234 1 98.31 111 ILE B C 1
ATOM 5129 O O . ILE B 1 111 ? -2.273 -19 -24.453 1 98.31 111 ILE B O 1
ATOM 5133 N N . ALA B 1 112 ? -1.591 -17.953 -22.625 1 98.19 112 ALA B N 1
ATOM 5134 C CA . ALA B 1 112 ? -0.644 -17.109 -23.359 1 98.19 112 ALA B CA 1
ATOM 5135 C C . ALA B 1 112 ? 0.47 -17.953 -23.969 1 98.19 112 ALA B C 1
ATOM 5137 O O . ALA B 1 112 ? 0.981 -17.625 -25.047 1 98.19 112 ALA B O 1
ATOM 5138 N N . ASN B 1 113 ? 0.849 -19.016 -23.297 1 97.5 113 ASN B N 1
ATOM 5139 C CA . ASN B 1 113 ? 1.851 -19.922 -23.859 1 97.5 113 ASN B CA 1
ATOM 5140 C C . ASN B 1 113 ? 1.338 -20.609 -25.125 1 97.5 113 ASN B C 1
ATOM 5142 O O . ASN B 1 113 ? 2.125 -21 -26 1 97.5 113 ASN B O 1
ATOM 5146 N N . VAL B 1 114 ? 0.027 -20.734 -25.25 1 98.19 114 VAL B N 1
ATOM 5147 C CA . VAL B 1 114 ? -0.58 -21.422 -26.391 1 98.19 114 VAL B CA 1
ATOM 5148 C C . VAL B 1 114 ? -0.913 -20.406 -27.484 1 98.19 114 VAL B C 1
ATOM 5150 O O . VAL B 1 114 ? -0.602 -20.625 -28.656 1 98.19 114 VAL B O 1
ATOM 5153 N N . LEU B 1 115 ? -1.461 -19.203 -27.078 1 98.06 115 LEU B N 1
ATOM 5154 C CA . LEU B 1 115 ? -2.084 -18.328 -28.062 1 98.06 115 LEU B CA 1
ATOM 5155 C C . LEU B 1 115 ? -1.422 -16.953 -28.078 1 98.06 115 LEU B C 1
ATOM 5157 O O . LEU B 1 115 ? -1.798 -16.094 -28.859 1 98.06 115 LEU B O 1
ATOM 5161 N N . GLY B 1 116 ? -0.481 -16.734 -27.234 1 97.56 116 GLY B N 1
ATOM 5162 C CA . GLY B 1 116 ? 0.191 -15.438 -27.188 1 97.56 116 GLY B CA 1
ATOM 5163 C C . GLY B 1 116 ? -0.7 -14.32 -26.672 1 97.56 116 GLY B C 1
ATOM 5164 O O . GLY B 1 116 ? -1.412 -14.484 -25.688 1 97.56 116 GLY B O 1
ATOM 5165 N N . ALA B 1 117 ? -0.602 -13.219 -27.312 1 97.94 117 ALA B N 1
ATOM 5166 C CA . ALA B 1 117 ? -1.303 -12.008 -26.906 1 97.94 117 ALA B CA 1
ATOM 5167 C C . ALA B 1 117 ? -2.814 -12.203 -26.953 1 97.94 117 ALA B C 1
ATOM 5169 O O . ALA B 1 117 ? -3.549 -11.625 -26.141 1 97.94 117 ALA B O 1
ATOM 5170 N N . ALA B 1 118 ? -3.23 -13.039 -27.844 1 98.12 118 ALA B N 1
ATOM 5171 C CA . ALA B 1 118 ? -4.664 -13.297 -27.953 1 98.12 118 ALA B CA 1
ATOM 5172 C C . ALA B 1 118 ? -5.203 -13.898 -26.656 1 98.12 118 ALA B C 1
ATOM 5174 O O . ALA B 1 118 ? -6.344 -13.641 -26.266 1 98.12 118 ALA B O 1
ATOM 5175 N N . GLY B 1 119 ? -4.41 -14.742 -26.047 1 98.38 119 GLY B N 1
ATOM 5176 C CA . GLY B 1 119 ? -4.793 -15.289 -24.75 1 98.38 119 GLY B CA 1
ATOM 5177 C C . GLY B 1 119 ? -4.934 -14.234 -23.672 1 98.38 119 GLY B C 1
ATOM 5178 O O . GLY B 1 119 ? -5.902 -14.242 -22.906 1 98.38 119 GLY B O 1
ATOM 5179 N N . ILE B 1 120 ? -4.004 -13.297 -23.641 1 98.44 120 ILE B N 1
ATOM 5180 C CA . ILE B 1 120 ? -4.051 -12.195 -22.672 1 98.44 120 ILE B CA 1
ATOM 5181 C C . ILE B 1 120 ? -5.309 -11.359 -22.906 1 98.44 120 ILE B C 1
ATOM 5183 O O . ILE B 1 120 ? -6.023 -11.023 -21.969 1 98.44 120 ILE B O 1
ATOM 5187 N N . GLU B 1 121 ? -5.598 -11.062 -24.156 1 98.38 121 GLU B N 1
ATOM 5188 C CA . GLU B 1 121 ? -6.762 -10.258 -24.516 1 98.38 121 GLU B CA 1
ATOM 5189 C C . GLU B 1 121 ? -8.055 -10.938 -24.078 1 98.38 121 GLU B C 1
ATOM 5191 O O . GLU B 1 121 ? -8.969 -10.273 -23.578 1 98.38 121 GLU B O 1
ATOM 5196 N N . PHE B 1 122 ? -8.109 -12.203 -24.297 1 98.62 122 PHE B N 1
ATOM 5197 C CA . PHE B 1 122 ? -9.281 -12.961 -23.891 1 98.62 122 PHE B CA 1
ATOM 5198 C C . PHE B 1 122 ? -9.539 -12.797 -22.391 1 98.62 122 PHE B C 1
ATOM 5200 O O . PHE B 1 122 ? -10.68 -12.586 -21.969 1 98.62 122 PHE B O 1
ATOM 5207 N N . PHE B 1 123 ? -8.547 -12.836 -21.562 1 98.75 123 PHE B N 1
ATOM 5208 C CA . PHE B 1 123 ? -8.68 -12.703 -20.109 1 98.75 123 PHE B CA 1
ATOM 5209 C C . PHE B 1 123 ? -9.039 -11.273 -19.734 1 98.75 123 PHE B C 1
ATOM 5211 O O . PHE B 1 123 ? -9.859 -11.047 -18.844 1 98.75 123 PHE B O 1
ATOM 5218 N N . LEU B 1 124 ? -8.422 -10.297 -20.422 1 98.75 124 LEU B N 1
ATOM 5219 C CA . LEU B 1 124 ? -8.719 -8.898 -20.125 1 98.75 124 LEU B CA 1
ATOM 5220 C C . LEU B 1 124 ? -10.172 -8.57 -20.469 1 98.75 124 LEU B C 1
ATOM 5222 O O . LEU B 1 124 ? -10.859 -7.902 -19.703 1 98.75 124 LEU B O 1
ATOM 5226 N N . GLU B 1 125 ? -10.641 -9.094 -21.609 1 98.69 125 GLU B N 1
ATOM 5227 C CA . GLU B 1 125 ? -12.031 -8.898 -21.984 1 98.69 125 GLU B CA 1
ATOM 5228 C C . GLU B 1 125 ? -12.977 -9.555 -20.984 1 98.69 125 GLU B C 1
ATOM 5230 O O . GLU B 1 125 ? -14.008 -8.977 -20.625 1 98.69 125 GLU B O 1
ATOM 5235 N N . SER B 1 126 ? -12.641 -10.742 -20.547 1 98.81 126 SER B N 1
ATOM 5236 C CA . SER B 1 126 ? -13.453 -11.453 -19.562 1 98.81 126 SER B CA 1
ATOM 5237 C C . SER B 1 126 ? -13.469 -10.719 -18.234 1 98.81 126 SER B C 1
ATOM 5239 O O . SER B 1 126 ? -14.516 -10.617 -17.594 1 98.81 126 SER B O 1
ATOM 5241 N N . ALA B 1 127 ? -12.297 -10.219 -17.844 1 98.69 127 ALA B N 1
ATOM 5242 C CA . ALA B 1 127 ? -12.156 -9.539 -16.562 1 98.69 127 ALA B CA 1
ATOM 5243 C C . ALA B 1 127 ? -13.047 -8.305 -16.484 1 98.69 127 ALA B C 1
ATOM 5245 O O . ALA B 1 127 ? -13.5 -7.918 -15.398 1 98.69 127 ALA B O 1
ATOM 5246 N N . LEU B 1 128 ? -13.352 -7.691 -17.625 1 98.44 128 LEU B N 1
ATOM 5247 C CA . LEU B 1 128 ? -14.203 -6.508 -17.688 1 98.44 128 LEU B CA 1
ATOM 5248 C C . LEU B 1 128 ? -15.656 -6.879 -17.453 1 98.44 128 LEU B C 1
ATOM 5250 O O . LEU B 1 128 ? -16.469 -6.016 -17.125 1 98.44 128 LEU B O 1
ATOM 5254 N N . GLU B 1 129 ? -15.992 -8.227 -17.547 1 98.44 129 GLU B N 1
ATOM 5255 C CA . GLU B 1 129 ? -17.391 -8.625 -17.531 1 98.44 129 GLU B CA 1
ATOM 5256 C C . GLU B 1 129 ? -17.75 -9.367 -16.25 1 98.44 129 GLU B C 1
ATOM 5258 O O . GLU B 1 129 ? -18.922 -9.445 -15.867 1 98.44 129 GLU B O 1
ATOM 5263 N N . THR B 1 130 ? -16.781 -9.93 -15.578 1 98.69 130 THR B N 1
ATOM 5264 C CA . THR B 1 130 ? -17.047 -10.773 -14.43 1 98.69 130 THR B CA 1
ATOM 5265 C C . THR B 1 130 ? -17.562 -9.953 -13.25 1 98.69 130 THR B C 1
ATOM 5267 O O . THR B 1 130 ? -17.344 -8.734 -13.203 1 98.69 130 THR B O 1
ATOM 5270 N N . ILE B 1 131 ? -18.312 -10.617 -12.289 1 98.69 131 ILE B N 1
ATOM 5271 C CA . ILE B 1 131 ? -18.828 -9.984 -11.078 1 98.69 131 ILE B CA 1
ATOM 5272 C C . ILE B 1 131 ? -17.703 -9.844 -10.055 1 98.69 131 ILE B C 1
ATOM 5274 O O . ILE B 1 131 ? -17.562 -8.781 -9.438 1 98.69 131 ILE B O 1
ATOM 5278 N N . MET B 1 132 ? -16.938 -10.914 -9.891 1 98.44 132 MET B N 1
ATOM 5279 C CA . MET B 1 132 ? -15.703 -10.828 -9.109 1 98.44 132 MET B CA 1
ATOM 5280 C C . MET B 1 132 ? -14.703 -9.883 -9.766 1 98.44 132 MET B C 1
ATOM 5282 O O . MET B 1 132 ? -14.734 -9.695 -10.984 1 98.44 132 MET B O 1
ATOM 5286 N N . ASP B 1 133 ? -13.922 -9.195 -9.016 1 98.81 133 ASP B N 1
ATOM 5287 C CA . ASP B 1 133 ? -12.875 -8.352 -9.594 1 98.81 133 ASP B CA 1
ATOM 5288 C C . ASP B 1 133 ? -11.648 -9.18 -9.961 1 98.81 133 ASP B C 1
ATOM 5290 O O . ASP B 1 133 ? -10.789 -9.438 -9.109 1 98.81 133 ASP B O 1
ATOM 5294 N N . ILE B 1 134 ? -11.531 -9.555 -11.18 1 98.81 134 ILE B N 1
ATOM 5295 C CA . ILE B 1 134 ? -10.352 -10.258 -11.68 1 98.81 134 ILE B CA 1
ATOM 5296 C C . ILE B 1 134 ? -9.305 -9.25 -12.141 1 98.81 134 ILE B C 1
ATOM 5298 O O . ILE B 1 134 ? -9.586 -8.383 -12.969 1 98.81 134 ILE B O 1
ATOM 5302 N N . ARG B 1 135 ? -8.156 -9.305 -11.539 1 98.81 135 ARG B N 1
ATOM 5303 C CA . ARG B 1 135 ? -7.004 -8.5 -11.938 1 98.81 135 ARG B CA 1
ATOM 5304 C C . ARG B 1 135 ? -5.953 -9.352 -12.641 1 98.81 135 ARG B C 1
ATOM 5306 O O . ARG B 1 135 ? -5.691 -10.484 -12.219 1 98.81 135 ARG B O 1
ATOM 5313 N N . VAL B 1 136 ? -5.359 -8.773 -13.664 1 98.69 136 VAL B N 1
ATOM 5314 C CA . VAL B 1 136 ? -4.457 -9.555 -14.508 1 98.69 136 VAL B CA 1
ATOM 5315 C C . VAL B 1 136 ? -3.027 -9.047 -14.336 1 98.69 136 VAL B C 1
ATOM 5317 O O . VAL B 1 136 ? -2.777 -7.84 -14.391 1 98.69 136 VAL B O 1
ATOM 5320 N N . GLN B 1 137 ? -2.115 -9.906 -14.016 1 98.19 137 GLN B N 1
ATOM 5321 C CA . GLN B 1 137 ? -0.686 -9.648 -14.141 1 98.19 137 GLN B CA 1
ATOM 5322 C C . GLN B 1 137 ? -0.16 -10.125 -15.492 1 98.19 137 GLN B C 1
ATOM 5324 O O . GLN B 1 137 ? -0.468 -11.242 -15.922 1 98.19 137 GLN B O 1
ATOM 5329 N N . LEU B 1 138 ? 0.609 -9.289 -16.156 1 98.44 138 LEU B N 1
ATOM 5330 C CA . LEU B 1 138 ? 1.092 -9.648 -17.5 1 98.44 138 LEU B CA 1
ATOM 5331 C C . LEU B 1 138 ? 2.154 -10.734 -17.406 1 98.44 138 LEU B C 1
ATOM 5333 O O . LEU B 1 138 ? 3.107 -10.625 -16.641 1 98.44 138 LEU B O 1
ATOM 5337 N N . SER B 1 139 ? 2.002 -11.711 -18.172 1 97.75 139 SER B N 1
ATOM 5338 C CA . SER B 1 139 ? 2.822 -12.922 -18.125 1 97.75 139 SER B CA 1
ATOM 5339 C C . SER B 1 139 ? 4.285 -12.609 -18.422 1 97.75 139 SER B C 1
ATOM 5341 O O . SER B 1 139 ? 4.613 -12.141 -19.516 1 97.75 139 SER B O 1
ATOM 5343 N N . SER B 1 140 ? 5.117 -12.984 -17.562 1 95.62 140 SER B N 1
ATOM 5344 C CA . SER B 1 140 ? 6.516 -12.57 -17.641 1 95.62 140 SER B CA 1
ATOM 5345 C C . SER B 1 140 ? 7.352 -13.586 -18.406 1 95.62 140 SER B C 1
ATOM 5347 O O . SER B 1 140 ? 8.383 -13.242 -18.984 1 95.62 140 SER B O 1
ATOM 5349 N N . CYS B 1 141 ? 6.875 -14.883 -18.359 1 93.12 141 CYS B N 1
ATOM 5350 C CA . CYS B 1 141 ? 7.742 -15.953 -18.844 1 93.12 141 CYS B CA 1
ATOM 5351 C C . CYS B 1 141 ? 7.012 -16.828 -19.859 1 93.12 141 CYS B C 1
ATOM 5353 O O . CYS B 1 141 ? 6.801 -18.016 -19.625 1 93.12 141 CYS B O 1
ATOM 5355 N N . VAL B 1 142 ? 6.723 -16.344 -20.969 1 95.06 142 VAL B N 1
ATOM 5356 C CA . VAL B 1 142 ? 6.16 -17.062 -22.109 1 95.06 142 VAL B CA 1
ATOM 5357 C C . VAL B 1 142 ? 7.125 -17 -23.297 1 95.06 142 VAL B C 1
ATOM 5359 O O . VAL B 1 142 ? 7.223 -15.969 -23.969 1 95.06 142 VAL B O 1
ATOM 5362 N N . PRO B 1 143 ? 7.914 -17.984 -23.656 1 93.56 143 PRO B N 1
ATOM 5363 C CA . PRO B 1 143 ? 7.883 -19.266 -22.953 1 93.56 143 PRO B CA 1
ATOM 5364 C C . PRO B 1 143 ? 8.555 -19.203 -21.578 1 93.56 143 PRO B C 1
ATOM 5366 O O . PRO B 1 143 ? 9.25 -18.234 -21.281 1 93.56 143 PRO B O 1
ATOM 5369 N N . ALA B 1 144 ? 8.305 -20.156 -20.75 1 86.81 144 ALA B N 1
ATOM 5370 C CA . ALA B 1 144 ? 8.906 -20.234 -19.406 1 86.81 144 ALA B CA 1
ATOM 5371 C C . ALA B 1 144 ? 10.414 -20.469 -19.5 1 86.81 144 ALA B C 1
ATOM 5373 O O . ALA B 1 144 ? 11.164 -20.047 -18.625 1 86.81 144 ALA B O 1
ATOM 5374 N N . THR B 1 145 ? 10.805 -21.234 -20.516 1 85.56 145 THR B N 1
ATOM 5375 C CA . THR B 1 145 ? 12.211 -21.578 -20.719 1 85.56 145 THR B CA 1
ATOM 5376 C C . THR B 1 145 ? 12.484 -21.891 -22.188 1 85.56 145 THR B C 1
ATOM 5378 O O . THR B 1 145 ? 11.555 -22.062 -22.984 1 85.56 145 THR B O 1
ATOM 5381 N N . HIS B 1 146 ? 13.758 -21.922 -22.469 1 86.5 146 HIS B N 1
ATOM 5382 C CA . HIS B 1 146 ? 14.18 -22.312 -23.812 1 86.5 146 HIS B CA 1
ATOM 5383 C C . HIS B 1 146 ? 14.195 -23.844 -23.953 1 86.5 146 HIS B C 1
ATOM 5385 O O . HIS B 1 146 ? 14.43 -24.359 -25.047 1 86.5 146 HIS B O 1
ATOM 5391 N N . LEU B 1 147 ? 13.836 -24.609 -22.969 1 91.19 147 LEU B N 1
ATOM 5392 C CA . LEU B 1 147 ? 14.039 -26.047 -22.906 1 91.19 147 LEU B CA 1
ATOM 5393 C C . LEU B 1 147 ? 12.812 -26.797 -23.406 1 91.19 147 LEU B C 1
ATOM 5395 O O . LEU B 1 147 ? 12.773 -28.031 -23.391 1 91.19 147 LEU B O 1
ATOM 5399 N N . GLU B 1 148 ? 11.836 -26.125 -23.812 1 94 148 GLU B N 1
ATOM 5400 C CA . GLU B 1 148 ? 10.602 -26.719 -24.312 1 94 148 GLU B CA 1
ATOM 5401 C C . GLU B 1 148 ? 9.984 -25.875 -25.422 1 94 148 GLU B C 1
ATOM 5403 O O . GLU B 1 148 ? 10.219 -24.656 -25.484 1 94 148 GLU B O 1
ATOM 5408 N N . THR B 1 149 ? 9.242 -26.516 -26.281 1 95.94 149 THR B N 1
ATOM 5409 C CA . THR B 1 149 ? 8.555 -25.812 -27.359 1 95.94 149 THR B CA 1
ATOM 5410 C C . THR B 1 149 ? 7.191 -25.312 -26.891 1 95.94 149 THR B C 1
ATOM 5412 O O . THR B 1 149 ? 6.34 -26.109 -26.5 1 95.94 149 THR B O 1
ATOM 5415 N N . SER B 1 150 ? 7.047 -24 -26.891 1 95.94 150 SER B N 1
ATOM 5416 C CA . SER B 1 150 ? 5.758 -23.406 -26.547 1 95.94 150 SER B CA 1
ATOM 5417 C C . SER B 1 150 ? 4.988 -22.984 -27.797 1 95.94 150 SER B C 1
ATOM 5419 O O . SER B 1 150 ? 5.535 -23 -28.891 1 95.94 150 SER B O 1
ATOM 5421 N N . GLY B 1 151 ? 3.746 -22.703 -27.609 1 96.5 151 GLY B N 1
ATOM 5422 C CA . GLY B 1 151 ? 2.904 -22.266 -28.719 1 96.5 151 GLY B CA 1
ATOM 5423 C C . GLY B 1 151 ? 3.145 -20.828 -29.125 1 96.5 151 GLY B C 1
ATOM 5424 O O . GLY B 1 151 ? 2.936 -20.453 -30.281 1 96.5 151 GLY B O 1
ATOM 5425 N N . ALA B 1 152 ? 3.59 -20.062 -28.172 1 96.31 152 ALA B N 1
ATOM 5426 C CA . ALA B 1 152 ? 3.764 -18.641 -28.438 1 96.31 152 ALA B CA 1
ATOM 5427 C C . ALA B 1 152 ? 5 -18.094 -27.719 1 96.31 152 ALA B C 1
ATOM 5429 O O . ALA B 1 152 ? 5.574 -18.766 -26.859 1 96.31 152 ALA B O 1
ATOM 5430 N N . ASP B 1 153 ? 5.422 -16.969 -28.188 1 94.88 153 ASP B N 1
ATOM 5431 C CA . ASP B 1 153 ? 6.48 -16.156 -27.594 1 94.88 153 ASP B CA 1
ATOM 5432 C C . ASP B 1 153 ? 6 -14.727 -27.328 1 94.88 153 ASP B C 1
ATOM 5434 O O . ASP B 1 153 ? 5.516 -14.047 -28.25 1 94.88 153 ASP B O 1
ATOM 5438 N N . LEU B 1 154 ? 6.156 -14.32 -26.094 1 96.31 154 LEU B N 1
ATOM 5439 C CA . LEU B 1 154 ? 5.703 -12.977 -25.734 1 96.31 154 LEU B CA 1
ATOM 5440 C C . LEU B 1 154 ? 6.867 -12.117 -25.266 1 96.31 154 LEU B C 1
ATOM 5442 O O . LEU B 1 154 ? 7.145 -12.039 -24.062 1 96.31 154 LEU B O 1
ATOM 5446 N N . PRO B 1 155 ? 7.516 -11.422 -26.172 1 95.81 155 PRO B N 1
ATOM 5447 C CA . PRO B 1 155 ? 8.508 -10.43 -25.75 1 95.81 155 PRO B CA 1
ATOM 5448 C C . PRO B 1 155 ? 7.875 -9.195 -25.109 1 95.81 155 PRO B C 1
ATOM 5450 O O . PRO B 1 155 ? 6.648 -9.07 -25.078 1 95.81 155 PRO B O 1
ATOM 5453 N N . ILE B 1 156 ? 8.711 -8.352 -24.578 1 96.88 156 ILE B N 1
ATOM 5454 C CA . ILE B 1 156 ? 8.219 -7.207 -23.812 1 96.88 156 ILE B CA 1
ATOM 5455 C C . ILE B 1 156 ? 7.363 -6.316 -24.719 1 96.88 156 ILE B C 1
ATOM 5457 O O . ILE B 1 156 ? 6.379 -5.73 -24.266 1 96.88 156 ILE B O 1
ATOM 5461 N N . GLU B 1 157 ? 7.648 -6.23 -25.984 1 97.38 157 GLU B N 1
ATOM 5462 C CA . GLU B 1 157 ? 6.914 -5.398 -26.938 1 97.38 157 GLU B CA 1
ATOM 5463 C C . GLU B 1 157 ? 5.465 -5.855 -27.078 1 97.38 157 GLU B C 1
ATOM 5465 O O . GLU B 1 157 ? 4.574 -5.051 -27.344 1 97.38 157 GLU B O 1
ATOM 5470 N N . SER B 1 158 ? 5.254 -7.121 -26.844 1 97.12 158 SER B N 1
ATOM 5471 C CA . SER B 1 158 ? 3.908 -7.676 -26.938 1 97.12 158 SER B CA 1
ATOM 5472 C C . SER B 1 158 ? 3.102 -7.406 -25.672 1 97.12 158 SER B C 1
ATOM 5474 O O . SER B 1 158 ? 1.871 -7.492 -25.688 1 97.12 158 SER B O 1
ATOM 5476 N N . LEU B 1 159 ? 3.77 -7.086 -24.609 1 97.69 159 LEU B N 1
ATOM 5477 C CA . LEU B 1 159 ? 3.107 -6.898 -23.328 1 97.69 159 LEU B CA 1
ATOM 5478 C C . LEU B 1 159 ? 2.801 -5.426 -23.078 1 97.69 159 LEU B C 1
ATOM 5480 O O . LEU B 1 159 ? 1.775 -5.09 -22.484 1 97.69 159 LEU B O 1
ATOM 5484 N N . LEU B 1 160 ? 3.625 -4.512 -23.594 1 97.44 160 LEU B N 1
ATOM 5485 C CA . LEU B 1 160 ? 3.602 -3.09 -23.281 1 97.44 160 LEU B CA 1
ATOM 5486 C C . LEU B 1 160 ? 2.26 -2.471 -23.656 1 97.44 160 LEU B C 1
ATOM 5488 O O . LEU B 1 160 ? 1.755 -1.593 -22.953 1 97.44 160 LEU B O 1
ATOM 5492 N N . PRO B 1 161 ? 1.627 -2.947 -24.75 1 97.81 161 PRO B N 1
ATOM 5493 C CA . PRO B 1 161 ? 0.333 -2.361 -25.109 1 97.81 161 PRO B CA 1
ATOM 5494 C C . PRO B 1 161 ? -0.72 -2.543 -24.016 1 97.81 161 PRO B C 1
ATOM 5496 O O . PRO B 1 161 ? -1.699 -1.796 -23.969 1 97.81 161 PRO B O 1
ATOM 5499 N N . TYR B 1 162 ? -0.528 -3.525 -23.141 1 97.94 162 TYR B N 1
ATOM 5500 C CA . TYR B 1 162 ? -1.537 -3.844 -22.141 1 97.94 162 TYR B CA 1
ATOM 5501 C C . TYR B 1 162 ? -1.178 -3.23 -20.797 1 97.94 162 TYR B C 1
ATOM 5503 O O . TYR B 1 162 ? -1.966 -3.291 -19.844 1 97.94 162 TYR B O 1
ATOM 5511 N N . ARG B 1 163 ? -0.072 -2.623 -20.672 1 96.19 163 ARG B N 1
ATOM 5512 C CA . ARG B 1 163 ? 0.5 -2.188 -19.406 1 96.19 163 ARG B CA 1
ATOM 5513 C C . ARG B 1 163 ? -0.468 -1.282 -18.641 1 96.19 163 ARG B C 1
ATOM 5515 O O . ARG B 1 163 ? -0.552 -1.342 -17.422 1 96.19 163 ARG B O 1
ATOM 5522 N N . HIS B 1 164 ? -1.242 -0.44 -19.359 1 94.88 164 HIS B N 1
ATOM 5523 C CA . HIS B 1 164 ? -2.084 0.561 -18.719 1 94.88 164 HIS B CA 1
ATOM 5524 C C . HIS B 1 164 ? -3.557 0.178 -18.797 1 94.88 164 HIS B C 1
ATOM 5526 O O . HIS B 1 164 ? -4.434 1.01 -18.547 1 94.88 164 HIS B O 1
ATOM 5532 N N . HIS B 1 165 ? -3.818 -1.079 -19.281 1 97.62 165 HIS B N 1
ATOM 5533 C CA . HIS B 1 165 ? -5.191 -1.564 -19.234 1 97.62 165 HIS B CA 1
ATOM 5534 C C . HIS B 1 165 ? -5.758 -1.51 -17.828 1 97.62 165 HIS B C 1
ATOM 5536 O O . HIS B 1 165 ? -5.059 -1.815 -16.859 1 97.62 165 HIS B O 1
ATOM 5542 N N . PRO B 1 166 ? -7.012 -1.129 -17.578 1 96.81 166 PRO B N 1
ATOM 5543 C CA . PRO B 1 166 ? -7.566 -0.89 -16.25 1 96.81 166 PRO B CA 1
ATOM 5544 C C . PRO B 1 166 ? -7.562 -2.143 -15.375 1 96.81 166 PRO B C 1
ATOM 5546 O O . PRO B 1 166 ? -7.66 -2.043 -14.148 1 96.81 166 PRO B O 1
ATOM 5549 N N . LYS B 1 167 ? -7.488 -3.342 -16 1 98.5 167 LYS B N 1
ATOM 5550 C CA . LYS B 1 167 ? -7.52 -4.578 -15.234 1 98.5 167 LYS B CA 1
ATOM 5551 C C . LYS B 1 167 ? -6.109 -5.117 -15 1 98.5 167 LYS B C 1
ATOM 5553 O O . LYS B 1 167 ? -5.93 -6.121 -14.305 1 98.5 167 LYS B O 1
ATOM 5558 N N . VAL B 1 168 ? -5.055 -4.488 -15.547 1 98.56 168 VAL B N 1
ATOM 5559 C CA . VAL B 1 168 ? -3.68 -4.945 -15.398 1 98.56 168 VAL B CA 1
ATOM 5560 C C . VAL B 1 168 ? -3.043 -4.27 -14.18 1 98.56 168 VAL B C 1
ATOM 5562 O O . VAL B 1 168 ? -3.201 -3.061 -13.984 1 98.56 168 VAL B O 1
ATOM 5565 N N . ILE B 1 169 ? -2.303 -5.059 -13.352 1 97.5 169 ILE B N 1
ATOM 5566 C CA . ILE B 1 169 ? -1.801 -4.434 -12.133 1 97.5 169 ILE B CA 1
ATOM 5567 C C . ILE B 1 169 ? -0.307 -4.715 -11.984 1 97.5 169 ILE B C 1
ATOM 5569 O O . ILE B 1 169 ? 0.279 -4.457 -10.93 1 97.5 169 ILE B O 1
ATOM 5573 N N . GLY B 1 170 ? 0.356 -5.324 -12.977 1 97.62 170 GLY B N 1
ATOM 5574 C CA . GLY B 1 170 ? 1.794 -5.531 -12.914 1 97.62 170 GLY B CA 1
ATOM 5575 C C . GLY B 1 170 ? 2.277 -6.672 -13.789 1 97.62 170 GLY B C 1
ATOM 5576 O O . GLY B 1 170 ? 1.617 -7.031 -14.766 1 97.62 170 GLY B O 1
ATOM 5577 N N . LEU B 1 171 ? 3.541 -7.062 -13.547 1 98.12 171 LEU B N 1
ATOM 5578 C CA . LEU B 1 171 ? 4.188 -8.188 -14.211 1 98.12 171 LEU B CA 1
ATOM 5579 C C . LEU B 1 171 ? 4.059 -9.461 -13.375 1 98.12 171 LEU B C 1
ATOM 5581 O O . LEU B 1 171 ? 4.242 -9.422 -12.156 1 98.12 171 LEU B O 1
ATOM 5585 N N . ALA B 1 172 ? 3.65 -10.516 -14.031 1 97.81 172 ALA B N 1
ATOM 5586 C CA . ALA B 1 172 ? 3.354 -11.773 -13.352 1 97.81 172 ALA B CA 1
ATOM 5587 C C . ALA B 1 172 ? 4.629 -12.438 -12.852 1 97.81 172 ALA B C 1
ATOM 5589 O O . ALA B 1 172 ? 5.703 -11.828 -12.859 1 97.81 172 ALA B O 1
ATOM 5590 N N . GLU B 1 173 ? 4.434 -13.641 -12.297 1 96.06 173 GLU B N 1
ATOM 5591 C CA . GLU B 1 173 ? 5.512 -14.375 -11.648 1 96.06 173 GLU B CA 1
ATOM 5592 C C . GLU B 1 173 ? 6.715 -14.531 -12.57 1 96.06 173 GLU B C 1
ATOM 5594 O O . GLU B 1 173 ? 6.578 -14.992 -13.703 1 96.06 173 GLU B O 1
ATOM 5599 N N . PHE B 1 174 ? 7.855 -14.117 -12.047 1 95.94 174 PHE B N 1
ATOM 5600 C CA . PHE B 1 174 ? 9.086 -14.25 -12.812 1 95.94 174 PHE B CA 1
ATOM 5601 C C . PHE B 1 174 ? 9.773 -15.57 -12.5 1 95.94 174 PHE B C 1
ATOM 5603 O O . PHE B 1 174 ? 10.742 -15.617 -11.742 1 95.94 174 PHE B O 1
ATOM 5610 N N . MET B 1 175 ? 9.344 -16.578 -13.172 1 93.31 175 MET B N 1
ATOM 5611 C CA . MET B 1 175 ? 9.727 -17.953 -12.883 1 93.31 175 MET B CA 1
ATOM 5612 C C . MET B 1 175 ? 11.141 -18.234 -13.383 1 93.31 175 MET B C 1
ATOM 5614 O O . MET B 1 175 ? 11.828 -19.109 -12.844 1 93.31 175 MET B O 1
ATOM 5618 N N . ASN B 1 176 ? 11.578 -17.578 -14.43 1 92.44 176 ASN B N 1
ATOM 5619 C CA . ASN B 1 176 ? 12.93 -17.766 -14.953 1 92.44 176 ASN B CA 1
ATOM 5620 C C . ASN B 1 176 ? 13.961 -17.031 -14.109 1 92.44 176 ASN B C 1
ATOM 5622 O O . ASN B 1 176 ? 14.656 -16.141 -14.602 1 92.44 176 ASN B O 1
ATOM 5626 N N . PHE B 1 177 ? 14.07 -17.406 -12.797 1 93.81 177 PHE B N 1
ATOM 5627 C CA . PHE B 1 177 ? 14.984 -16.703 -11.898 1 93.81 177 PHE B CA 1
ATOM 5628 C C . PHE B 1 177 ? 16.438 -16.953 -12.297 1 93.81 177 PHE B C 1
ATOM 5630 O O . PHE B 1 177 ? 17.281 -16.094 -12.117 1 93.81 177 PHE B O 1
ATOM 5637 N N . PRO B 1 178 ? 16.812 -18.141 -12.945 1 93.25 178 PRO B N 1
ATOM 5638 C CA . PRO B 1 178 ? 18.172 -18.219 -13.484 1 93.25 178 PRO B CA 1
ATOM 5639 C C . PRO B 1 178 ? 18.453 -17.172 -14.555 1 93.25 178 PRO B C 1
ATOM 5641 O O . PRO B 1 178 ? 19.547 -16.609 -14.594 1 93.25 178 PRO B O 1
ATOM 5644 N N . GLY B 1 179 ? 17.438 -16.953 -15.406 1 93.5 179 GLY B N 1
ATOM 5645 C CA . GLY B 1 179 ? 17.594 -15.914 -16.406 1 93.5 179 GLY B CA 1
ATOM 5646 C C . GLY B 1 179 ? 17.812 -14.539 -15.797 1 93.5 179 GLY B C 1
ATOM 5647 O O . GLY B 1 179 ? 18.578 -13.727 -16.344 1 93.5 179 GLY B O 1
ATOM 5648 N N . VAL B 1 180 ? 17.219 -14.227 -14.656 1 96 180 VAL B N 1
ATOM 5649 C CA . VAL B 1 180 ? 17.422 -12.953 -13.961 1 96 180 VAL B CA 1
ATOM 5650 C C . VAL B 1 180 ? 18.844 -12.883 -13.422 1 96 180 VAL B C 1
ATOM 5652 O O . VAL B 1 180 ? 19.562 -11.922 -13.703 1 96 180 VAL B O 1
ATOM 5655 N N . ILE B 1 181 ? 19.25 -13.922 -12.719 1 96.56 181 ILE B N 1
ATOM 5656 C CA . ILE B 1 181 ? 20.547 -13.961 -12.047 1 96.56 181 ILE B CA 1
ATOM 5657 C C . ILE B 1 181 ? 21.672 -13.859 -13.078 1 96.56 181 ILE B C 1
ATOM 5659 O O . ILE B 1 181 ? 22.688 -13.219 -12.828 1 96.56 181 ILE B O 1
ATOM 5663 N N . HIS B 1 182 ? 21.406 -14.453 -14.25 1 95.44 182 HIS B N 1
ATOM 5664 C CA . HIS B 1 182 ? 22.438 -14.477 -15.281 1 95.44 182 HIS B CA 1
ATOM 5665 C C . HIS B 1 182 ? 22.203 -13.391 -16.328 1 95.44 182 HIS B C 1
ATOM 5667 O O . HIS B 1 182 ? 22.906 -13.328 -17.344 1 95.44 182 HIS B O 1
ATOM 5673 N N . LYS B 1 183 ? 21.25 -12.547 -16.109 1 96.31 183 LYS B N 1
ATOM 5674 C CA . LYS B 1 183 ? 21 -11.328 -16.875 1 96.31 183 LYS B CA 1
ATOM 5675 C C . LYS B 1 183 ? 20.656 -11.641 -18.328 1 96.31 183 LYS B C 1
ATOM 5677 O O . LYS B 1 183 ? 21.234 -11.047 -19.25 1 96.31 183 LYS B O 1
ATOM 5682 N N . ASP B 1 184 ? 19.766 -12.68 -18.453 1 94.5 184 ASP B N 1
ATOM 5683 C CA . ASP B 1 184 ? 19.219 -12.961 -19.781 1 94.5 184 ASP B CA 1
ATOM 5684 C C . ASP B 1 184 ? 18.594 -11.711 -20.391 1 94.5 184 ASP B C 1
ATOM 5686 O O . ASP B 1 184 ? 17.797 -11.031 -19.734 1 94.5 184 ASP B O 1
ATOM 5690 N N . PRO B 1 185 ? 18.906 -11.398 -21.656 1 95 185 PRO B N 1
ATOM 5691 C CA . PRO B 1 185 ? 18.438 -10.133 -22.234 1 95 185 PRO B CA 1
ATOM 5692 C C . PRO B 1 185 ? 16.922 -10.016 -22.281 1 95 185 PRO B C 1
ATOM 5694 O O . PRO B 1 185 ? 16.391 -8.914 -22.125 1 95 185 PRO B O 1
ATOM 5697 N N . ILE B 1 186 ? 16.25 -11.094 -22.516 1 94.25 186 ILE B N 1
ATOM 5698 C CA . ILE B 1 186 ? 14.797 -11.07 -22.547 1 94.25 186 ILE B CA 1
ATOM 5699 C C . ILE B 1 186 ? 14.25 -10.789 -21.156 1 94.25 186 ILE B C 1
ATOM 5701 O O . ILE B 1 186 ? 13.312 -10 -21 1 94.25 186 ILE B O 1
ATOM 5705 N N . CYS B 1 187 ? 14.828 -11.422 -20.141 1 94.88 187 CYS B N 1
ATOM 5706 C CA . CYS B 1 187 ? 14.453 -11.172 -18.75 1 94.88 187 CYS B CA 1
ATOM 5707 C C . CYS B 1 187 ? 14.711 -9.711 -18.375 1 94.88 187 CYS B C 1
ATOM 5709 O O . CYS B 1 187 ? 13.844 -9.062 -17.781 1 94.88 187 CYS B O 1
ATOM 5711 N N . MET B 1 188 ? 15.867 -9.156 -18.766 1 96.88 188 MET B N 1
ATOM 5712 C CA . MET B 1 188 ? 16.266 -7.797 -18.422 1 96.88 188 MET B CA 1
ATOM 5713 C C . MET B 1 188 ? 15.305 -6.777 -19.047 1 96.88 188 MET B C 1
ATOM 5715 O O . MET B 1 188 ? 14.938 -5.797 -18.391 1 96.88 188 MET B O 1
ATOM 5719 N N . ALA B 1 189 ? 14.922 -7.055 -20.266 1 96.75 189 ALA B N 1
ATOM 5720 C CA . ALA B 1 189 ? 14.023 -6.133 -20.953 1 96.75 189 ALA B CA 1
ATOM 5721 C C . ALA B 1 189 ? 12.688 -6.012 -20.219 1 96.75 189 ALA B C 1
ATOM 5723 O O . ALA B 1 189 ? 12.148 -4.91 -20.078 1 96.75 189 ALA B O 1
ATOM 5724 N N . LYS B 1 190 ? 12.172 -7.117 -19.797 1 96.81 190 LYS B N 1
ATOM 5725 C CA . LYS B 1 190 ? 10.898 -7.129 -19.094 1 96.81 190 LYS B CA 1
ATOM 5726 C C . LYS B 1 190 ? 11.023 -6.457 -17.719 1 96.81 190 LYS B C 1
ATOM 5728 O O . LYS B 1 190 ? 10.172 -5.645 -17.344 1 96.81 190 LYS B O 1
ATOM 5733 N N . LEU B 1 191 ? 12.07 -6.805 -17 1 97.38 191 LEU B N 1
ATOM 5734 C CA . LEU B 1 191 ? 12.297 -6.219 -15.688 1 97.38 191 LEU B CA 1
ATOM 5735 C C . LEU B 1 191 ? 12.469 -4.707 -15.781 1 97.38 191 LEU B C 1
ATOM 5737 O O . LEU B 1 191 ? 11.898 -3.959 -14.984 1 97.38 191 LEU B O 1
ATOM 5741 N N . ASP B 1 192 ? 13.211 -4.266 -16.766 1 96.88 192 ASP B N 1
ATOM 5742 C CA . ASP B 1 192 ? 13.445 -2.842 -16.969 1 96.88 192 ASP B CA 1
ATOM 5743 C C . ASP B 1 192 ? 12.133 -2.1 -17.219 1 96.88 192 ASP B C 1
ATOM 5745 O O . ASP B 1 192 ? 11.898 -1.042 -16.641 1 96.88 192 ASP B O 1
ATOM 5749 N N . ALA B 1 193 ? 11.273 -2.68 -18 1 96.56 193 ALA B N 1
ATOM 5750 C CA . ALA B 1 193 ? 10.031 -2.041 -18.422 1 96.56 193 ALA B CA 1
ATOM 5751 C C . ALA B 1 193 ? 9.07 -1.893 -17.234 1 96.56 193 ALA B C 1
ATOM 5753 O O . ALA B 1 193 ? 8.172 -1.052 -17.266 1 96.56 193 ALA B O 1
ATOM 5754 N N . PHE B 1 194 ? 9.258 -2.613 -16.188 1 96.31 194 PHE B N 1
ATOM 5755 C CA . PHE B 1 194 ? 8.281 -2.605 -15.109 1 96.31 194 PHE B CA 1
ATOM 5756 C C . PHE B 1 194 ? 8.906 -2.076 -13.828 1 96.31 194 PHE B C 1
ATOM 5758 O O . PHE B 1 194 ? 8.32 -2.195 -12.75 1 96.31 194 PHE B O 1
ATOM 5765 N N . GLN B 1 195 ? 10.148 -1.494 -13.93 1 95 195 GLN B N 1
ATOM 5766 C CA . GLN B 1 195 ? 10.688 -0.815 -12.758 1 95 195 GLN B CA 1
ATOM 5767 C C . GLN B 1 195 ? 9.742 0.268 -12.258 1 95 195 GLN B C 1
ATOM 5769 O O . GLN B 1 195 ? 9.141 0.99 -13.055 1 95 195 GLN B O 1
ATOM 5774 N N . GLY B 1 196 ? 9.57 0.339 -10.953 1 90.69 196 GLY B N 1
ATOM 5775 C CA . GLY B 1 196 ? 8.641 1.281 -10.359 1 90.69 196 GLY B CA 1
ATOM 5776 C C . GLY B 1 196 ? 7.234 0.719 -10.219 1 90.69 196 GLY B C 1
ATOM 5777 O O . GLY B 1 196 ? 6.41 1.272 -9.484 1 90.69 196 GLY B O 1
ATOM 5778 N N . GLY B 1 197 ? 6.961 -0.36 -10.969 1 93.62 197 GLY B N 1
ATOM 5779 C CA . GLY B 1 197 ? 5.691 -1.061 -10.859 1 93.62 197 GLY B CA 1
ATOM 5780 C C . GLY B 1 197 ? 5.801 -2.377 -10.109 1 93.62 197 GLY B C 1
ATOM 5781 O O . GLY B 1 197 ? 6.836 -2.674 -9.508 1 93.62 197 GLY B O 1
ATOM 5782 N N . HIS B 1 198 ? 4.703 -3.121 -10.078 1 96.81 198 HIS B N 1
ATOM 5783 C CA . HIS B 1 198 ? 4.664 -4.383 -9.352 1 96.81 198 HIS B CA 1
ATOM 5784 C C . HIS B 1 198 ? 5.23 -5.523 -10.188 1 96.81 198 HIS B C 1
ATOM 5786 O O . HIS B 1 198 ? 4.891 -5.664 -11.367 1 96.81 198 HIS B O 1
ATOM 5792 N N . ILE B 1 199 ? 6.117 -6.363 -9.625 1 98 199 ILE B N 1
ATOM 5793 C CA . ILE B 1 199 ? 6.66 -7.566 -10.25 1 98 199 ILE B CA 1
ATOM 5794 C C . ILE B 1 199 ? 6.551 -8.742 -9.281 1 98 199 ILE B C 1
ATOM 5796 O O . ILE B 1 199 ? 7.09 -8.695 -8.172 1 98 199 ILE B O 1
ATOM 5800 N N . ASP B 1 200 ? 5.855 -9.82 -9.703 1 98 200 ASP B N 1
ATOM 5801 C CA . ASP B 1 200 ? 5.684 -11.023 -8.906 1 98 200 ASP B CA 1
ATOM 5802 C C . ASP B 1 200 ? 6.891 -11.945 -9.031 1 98 200 ASP B C 1
ATOM 5804 O O . ASP B 1 200 ? 7.566 -11.953 -10.062 1 98 200 ASP B O 1
ATOM 5808 N N . GLY B 1 201 ? 7.059 -12.719 -7.945 1 97.5 201 GLY B N 1
ATOM 5809 C CA . GLY B 1 201 ? 8.18 -13.648 -7.957 1 97.5 201 GLY B CA 1
ATOM 5810 C C . GLY B 1 201 ? 7.746 -15.102 -8.039 1 97.5 201 GLY B C 1
ATOM 5811 O O . GLY B 1 201 ? 6.555 -15.406 -7.945 1 97.5 201 GLY B O 1
ATOM 5812 N N . HIS B 1 202 ? 8.625 -15.961 -8.297 1 96.56 202 HIS B N 1
ATOM 5813 C CA . HIS B 1 202 ? 8.57 -17.406 -8.398 1 96.56 202 HIS B CA 1
ATOM 5814 C C . HIS B 1 202 ? 9.961 -18.031 -8.336 1 96.56 202 HIS B C 1
ATOM 5816 O O . HIS B 1 202 ? 10.578 -18.281 -9.375 1 96.56 202 HIS B O 1
ATOM 5822 N N . ALA B 1 203 ? 10.406 -18.25 -7.152 1 95.75 203 ALA B N 1
ATOM 5823 C CA . ALA B 1 203 ? 11.805 -18.641 -6.98 1 95.75 203 ALA B CA 1
ATOM 5824 C C . ALA B 1 203 ? 11.938 -19.75 -5.949 1 95.75 203 ALA B C 1
ATOM 5826 O O . ALA B 1 203 ? 12.57 -19.578 -4.902 1 95.75 203 ALA B O 1
ATOM 5827 N N . PRO B 1 204 ? 11.43 -20.953 -6.316 1 94.81 204 PRO B N 1
ATOM 5828 C CA . PRO B 1 204 ? 11.523 -22.078 -5.387 1 94.81 204 PRO B CA 1
ATOM 5829 C C . PRO B 1 204 ? 12.961 -22.391 -4.984 1 94.81 204 PRO B C 1
ATOM 5831 O O . PRO B 1 204 ? 13.828 -22.531 -5.848 1 94.81 204 PRO B O 1
ATOM 5834 N N . LEU B 1 205 ? 13.258 -22.438 -3.707 1 94.88 205 LEU B N 1
ATOM 5835 C CA . LEU B 1 205 ? 14.484 -22.906 -3.076 1 94.88 205 LEU B CA 1
ATOM 5836 C C . LEU B 1 205 ? 15.602 -21.891 -3.248 1 94.88 205 LEU B C 1
ATOM 5838 O O . LEU B 1 205 ? 16.703 -22.062 -2.723 1 94.88 205 LEU B O 1
ATOM 5842 N N . LEU B 1 206 ? 15.375 -20.797 -3.973 1 96.75 206 LEU B N 1
ATOM 5843 C CA . LEU B 1 206 ? 16.391 -19.766 -4.125 1 96.75 206 LEU B CA 1
ATOM 5844 C C . LEU B 1 206 ? 16.719 -19.125 -2.783 1 96.75 206 LEU B C 1
ATOM 5846 O O . LEU B 1 206 ? 15.82 -18.797 -2.008 1 96.75 206 LEU B O 1
ATOM 5850 N N . SER B 1 207 ? 17.984 -18.953 -2.463 1 97.62 207 SER B N 1
ATOM 5851 C CA . SER B 1 207 ? 18.422 -18.469 -1.16 1 97.62 207 SER B CA 1
ATOM 5852 C C . SER B 1 207 ? 19.75 -17.703 -1.269 1 97.62 207 SER B C 1
ATOM 5854 O O . SER B 1 207 ? 20.344 -17.656 -2.342 1 97.62 207 SER B O 1
ATOM 5856 N N . GLY B 1 208 ? 20.156 -17.062 -0.209 1 97.81 208 GLY B N 1
ATOM 5857 C CA . GLY B 1 208 ? 21.453 -16.422 -0.11 1 97.81 208 GLY B CA 1
ATOM 5858 C C . GLY B 1 208 ? 21.625 -15.25 -1.053 1 97.81 208 GLY B C 1
ATOM 5859 O O . GLY B 1 208 ? 20.688 -14.453 -1.232 1 97.81 208 GLY B O 1
ATOM 5860 N N . ASN B 1 209 ? 22.812 -15.117 -1.587 1 98.25 209 ASN B N 1
ATOM 5861 C CA . ASN B 1 209 ? 23.141 -13.969 -2.434 1 98.25 209 ASN B CA 1
ATOM 5862 C C . ASN B 1 209 ? 22.375 -14.016 -3.756 1 98.25 209 ASN B C 1
ATOM 5864 O O . ASN B 1 209 ? 22.016 -12.969 -4.301 1 98.25 209 ASN B O 1
ATOM 5868 N N . ASP B 1 210 ? 22.141 -15.234 -4.227 1 98.25 210 ASP B N 1
ATOM 5869 C CA . ASP B 1 210 ? 21.359 -15.344 -5.453 1 98.25 210 ASP B CA 1
ATOM 5870 C C . ASP B 1 210 ? 19.969 -14.773 -5.262 1 98.25 210 ASP B C 1
ATOM 5872 O O . ASP B 1 210 ? 19.438 -14.102 -6.152 1 98.25 210 ASP B O 1
ATOM 5876 N N . LEU B 1 211 ? 19.391 -15.078 -4.07 1 98.62 211 LEU B N 1
ATOM 5877 C CA . LEU B 1 211 ? 18.094 -14.484 -3.742 1 98.62 211 LEU B CA 1
ATOM 5878 C C . LEU B 1 211 ? 18.203 -12.961 -3.672 1 98.62 211 LEU B C 1
ATOM 5880 O O . LEU B 1 211 ? 17.328 -12.258 -4.184 1 98.62 211 LEU B O 1
ATOM 5884 N N . ASN B 1 212 ? 19.297 -12.414 -3.08 1 98.75 212 ASN B N 1
ATOM 5885 C CA . ASN B 1 212 ? 19.5 -10.977 -3.02 1 98.75 212 ASN B CA 1
ATOM 5886 C C . ASN B 1 212 ? 19.531 -10.352 -4.414 1 98.75 212 ASN B C 1
ATOM 5888 O O . ASN B 1 212 ? 18.891 -9.328 -4.656 1 98.75 212 ASN B O 1
ATOM 5892 N N . GLY B 1 213 ? 20.297 -11.008 -5.324 1 98.62 213 GLY B N 1
ATOM 5893 C CA . GLY B 1 213 ? 20.359 -10.523 -6.695 1 98.62 213 GLY B CA 1
ATOM 5894 C C . GLY B 1 213 ? 19 -10.5 -7.375 1 98.62 213 GLY B C 1
ATOM 5895 O O . GLY B 1 213 ? 18.656 -9.539 -8.062 1 98.62 213 GLY B O 1
ATOM 5896 N N . TYR B 1 214 ? 18.219 -11.547 -7.152 1 98.56 214 TYR B N 1
ATOM 5897 C CA . TYR B 1 214 ? 16.875 -11.672 -7.676 1 98.56 214 TYR B CA 1
ATOM 5898 C C . TYR B 1 214 ? 15.977 -10.555 -7.145 1 98.56 214 TYR B C 1
ATOM 5900 O O . TYR B 1 214 ? 15.281 -9.883 -7.914 1 98.56 214 TYR B O 1
ATOM 5908 N N . LEU B 1 215 ? 16.047 -10.258 -5.867 1 98.62 215 LEU B N 1
ATOM 5909 C CA . LEU B 1 215 ? 15.219 -9.258 -5.207 1 98.62 215 LEU B CA 1
ATOM 5910 C C . LEU B 1 215 ? 15.688 -7.848 -5.535 1 98.62 215 LEU B C 1
ATOM 5912 O O . LEU B 1 215 ? 14.883 -6.918 -5.59 1 98.62 215 LEU B O 1
ATOM 5916 N N . ALA B 1 216 ? 16.984 -7.652 -5.812 1 98.38 216 ALA B N 1
ATOM 5917 C CA . ALA B 1 216 ? 17.547 -6.355 -6.184 1 98.38 216 ALA B CA 1
ATOM 5918 C C . ALA B 1 216 ? 16.938 -5.848 -7.488 1 98.38 216 ALA B C 1
ATOM 5920 O O . ALA B 1 216 ? 16.984 -4.652 -7.781 1 98.38 216 ALA B O 1
ATOM 5921 N N . ALA B 1 217 ? 16.312 -6.773 -8.227 1 98 217 ALA B N 1
ATOM 5922 C CA . ALA B 1 217 ? 15.703 -6.426 -9.508 1 98 217 ALA B CA 1
ATOM 5923 C C . ALA B 1 217 ? 14.289 -5.883 -9.312 1 98 217 ALA B C 1
ATOM 5925 O O . ALA B 1 217 ? 13.641 -5.465 -10.273 1 98 217 ALA B O 1
ATOM 5926 N N . GLY B 1 218 ? 13.797 -5.816 -8.141 1 97.44 218 GLY B N 1
ATOM 5927 C CA . GLY B 1 218 ? 12.508 -5.191 -7.863 1 97.44 218 GLY B CA 1
ATOM 5928 C C . GLY B 1 218 ? 11.383 -6.195 -7.703 1 97.44 218 GLY B C 1
ATOM 5929 O O . GLY B 1 218 ? 10.211 -5.816 -7.625 1 97.44 218 GLY B O 1
ATOM 5930 N N . ILE B 1 219 ? 11.672 -7.508 -7.602 1 98.25 219 ILE B N 1
ATOM 5931 C CA . ILE B 1 219 ? 10.68 -8.562 -7.441 1 98.25 219 ILE B CA 1
ATOM 5932 C C . ILE B 1 219 ? 10.234 -8.633 -5.984 1 98.25 219 ILE B C 1
ATOM 5934 O O . ILE B 1 219 ? 11.062 -8.586 -5.07 1 98.25 219 ILE B O 1
ATOM 5938 N N . ARG B 1 220 ? 8.836 -8.875 -5.727 1 97.62 220 ARG B N 1
ATOM 5939 C CA . ARG B 1 220 ? 8.391 -8.516 -4.383 1 97.62 220 ARG B CA 1
ATOM 5940 C C . ARG B 1 220 ? 7.551 -9.633 -3.77 1 97.62 220 ARG B C 1
ATOM 5942 O O . ARG B 1 220 ? 7.164 -9.555 -2.6 1 97.62 220 ARG B O 1
ATOM 5949 N N . THR B 1 221 ? 7.152 -10.672 -4.434 1 98.44 221 THR B N 1
ATOM 5950 C CA . THR B 1 221 ? 6.293 -11.711 -3.875 1 98.44 221 THR B CA 1
ATOM 5951 C C . THR B 1 221 ? 6.887 -13.094 -4.125 1 98.44 221 THR B C 1
ATOM 5953 O O . THR B 1 221 ? 7.812 -13.242 -4.926 1 98.44 221 THR B O 1
ATOM 5956 N N . GLU B 1 222 ? 6.465 -14.039 -3.418 1 98.25 222 GLU B N 1
ATOM 5957 C CA . GLU B 1 222 ? 6.867 -15.438 -3.549 1 98.25 222 GLU B CA 1
ATOM 5958 C C . GLU B 1 222 ? 5.758 -16.375 -3.082 1 98.25 222 GLU B C 1
ATOM 5960 O O . GLU B 1 222 ? 5.156 -16.156 -2.029 1 98.25 222 GLU B O 1
ATOM 5965 N N . HIS B 1 223 ? 5.387 -17.328 -3.908 1 97.94 223 HIS B N 1
ATOM 5966 C CA . HIS B 1 223 ? 4.355 -18.281 -3.494 1 97.94 223 HIS B CA 1
ATOM 5967 C C . HIS B 1 223 ? 4.867 -19.719 -3.574 1 97.94 223 HIS B C 1
ATOM 5969 O O . HIS B 1 223 ? 4.086 -20.672 -3.471 1 97.94 223 HIS B O 1
ATOM 5975 N N . GLU B 1 224 ? 6.227 -19.969 -3.76 1 95.88 224 GLU B N 1
ATOM 5976 C CA . GLU B 1 224 ? 6.766 -21.297 -4 1 95.88 224 GLU B CA 1
ATOM 5977 C C . GLU B 1 224 ? 7.422 -21.875 -2.742 1 95.88 224 GLU B C 1
ATOM 5979 O O . GLU B 1 224 ? 8.07 -22.906 -2.793 1 95.88 224 GLU B O 1
ATOM 5984 N N . CYS B 1 225 ? 7.305 -21.156 -1.619 1 96.69 225 CYS B N 1
ATOM 5985 C CA . CYS B 1 225 ? 7.93 -21.656 -0.396 1 96.69 225 CYS B CA 1
ATOM 5986 C C . CYS B 1 225 ? 7.242 -22.922 0.095 1 96.69 225 CYS B C 1
ATOM 5988 O O . CYS B 1 225 ? 6.016 -22.953 0.218 1 96.69 225 CYS B O 1
ATOM 5990 N N . THR B 1 226 ? 8.055 -23.938 0.445 1 95.06 226 THR B N 1
ATOM 5991 C CA . THR B 1 226 ? 7.477 -25.203 0.887 1 95.06 226 THR B CA 1
ATOM 5992 C C . THR B 1 226 ? 7.867 -25.484 2.332 1 95.06 226 THR B C 1
ATOM 5994 O O . THR B 1 226 ? 7.445 -26.5 2.9 1 95.06 226 THR B O 1
ATOM 5997 N N . THR B 1 227 ? 8.742 -24.703 2.928 1 96.81 227 THR B N 1
ATOM 5998 C CA . THR B 1 227 ? 9.102 -24.844 4.336 1 96.81 227 THR B CA 1
ATOM 5999 C C . THR B 1 227 ? 9.062 -23.484 5.039 1 96.81 227 THR B C 1
ATOM 6001 O O . THR B 1 227 ? 9.227 -22.453 4.402 1 96.81 227 THR B O 1
ATOM 6004 N N . ALA B 1 228 ? 8.859 -23.578 6.32 1 97.75 228 ALA B N 1
ATOM 6005 C CA . ALA B 1 228 ? 8.828 -22.359 7.125 1 97.75 228 ALA B CA 1
ATOM 6006 C C . ALA B 1 228 ? 10.18 -21.641 7.082 1 97.75 228 ALA B C 1
ATOM 6008 O O . ALA B 1 228 ? 10.227 -20.406 7.055 1 97.75 228 ALA B O 1
ATOM 6009 N N . SER B 1 229 ? 11.266 -22.359 7.055 1 97.94 229 SER B N 1
ATOM 6010 C CA . SER B 1 229 ? 12.602 -21.766 7.035 1 97.94 229 SER B CA 1
ATOM 6011 C C . SER B 1 229 ? 12.844 -21 5.742 1 97.94 229 SER B C 1
ATOM 6013 O O . SER B 1 229 ? 13.391 -19.891 5.766 1 97.94 229 SER B O 1
ATOM 6015 N N . GLU B 1 230 ? 12.477 -21.594 4.609 1 97.69 230 GLU B N 1
ATOM 6016 C CA . GLU B 1 230 ? 12.586 -20.906 3.33 1 97.69 230 GLU B CA 1
ATOM 6017 C C . GLU B 1 230 ? 11.766 -19.625 3.332 1 97.69 230 GLU B C 1
ATOM 6019 O O . GLU B 1 230 ? 12.242 -18.562 2.908 1 97.69 230 GLU B O 1
ATOM 6024 N N . ALA B 1 231 ? 10.555 -19.734 3.822 1 98.44 231 ALA B N 1
ATOM 6025 C CA . ALA B 1 231 ? 9.656 -18.578 3.865 1 98.44 231 ALA B CA 1
ATOM 6026 C C . ALA B 1 231 ? 10.211 -17.484 4.766 1 98.44 231 ALA B C 1
ATOM 6028 O O . ALA B 1 231 ? 10.133 -16.297 4.434 1 98.44 231 ALA B O 1
ATOM 6029 N N . LEU B 1 232 ? 10.773 -17.859 5.859 1 97.81 232 LEU B N 1
ATOM 6030 C CA . LEU B 1 232 ? 11.297 -16.906 6.824 1 97.81 232 LEU B CA 1
ATOM 6031 C C . LEU B 1 232 ? 12.492 -16.141 6.246 1 97.81 232 LEU B C 1
ATOM 6033 O O . LEU B 1 232 ? 12.633 -14.945 6.469 1 97.81 232 LEU B O 1
ATOM 6037 N N . GLU B 1 233 ? 13.383 -16.812 5.52 1 97.81 233 GLU B N 1
ATOM 6038 C CA . GLU B 1 233 ? 14.477 -16.109 4.871 1 97.81 233 GLU B CA 1
ATOM 6039 C C . GLU B 1 233 ? 13.953 -15.031 3.918 1 97.81 233 GLU B C 1
ATOM 6041 O O . GLU B 1 233 ? 14.43 -13.898 3.932 1 97.81 233 GLU B O 1
ATOM 6046 N N . LYS B 1 234 ? 13.023 -15.422 3.143 1 98.56 234 LYS B N 1
ATOM 6047 C CA . LYS B 1 234 ? 12.516 -14.539 2.096 1 98.56 234 LYS B CA 1
ATOM 6048 C C . LYS B 1 234 ? 11.719 -13.383 2.693 1 98.56 234 LYS B C 1
ATOM 6050 O O . LYS B 1 234 ? 11.836 -12.242 2.244 1 98.56 234 LYS B O 1
ATOM 6055 N N . ILE B 1 235 ? 10.906 -13.68 3.705 1 97.94 235 ILE B N 1
ATOM 6056 C CA . ILE B 1 235 ? 10.078 -12.641 4.305 1 97.94 235 ILE B CA 1
ATOM 6057 C C . ILE B 1 235 ? 10.977 -11.625 5.016 1 97.94 235 ILE B C 1
ATOM 6059 O O . ILE B 1 235 ? 10.68 -10.422 5.02 1 97.94 235 ILE B O 1
ATOM 6063 N N . ARG B 1 236 ? 12.117 -12.023 5.617 1 96.88 236 ARG B N 1
ATOM 6064 C CA . ARG B 1 236 ? 13.094 -11.148 6.25 1 96.88 236 ARG B CA 1
ATOM 6065 C C . ARG B 1 236 ? 13.719 -10.203 5.234 1 96.88 236 ARG B C 1
ATOM 6067 O O . ARG B 1 236 ? 14.148 -9.102 5.582 1 96.88 236 ARG B O 1
ATOM 6074 N N . LYS B 1 237 ? 13.742 -10.594 4.027 1 97.88 237 LYS B N 1
ATOM 6075 C CA . LYS B 1 237 ? 14.336 -9.805 2.953 1 97.88 237 LYS B CA 1
ATOM 6076 C C . LYS B 1 237 ? 13.281 -8.945 2.26 1 97.88 237 LYS B C 1
ATOM 6078 O O . LYS B 1 237 ? 13.492 -8.469 1.142 1 97.88 237 LYS B O 1
ATOM 6083 N N . GLY B 1 238 ? 12.125 -8.773 2.902 1 96.88 238 GLY B N 1
ATOM 6084 C CA . GLY B 1 238 ? 11.117 -7.828 2.439 1 96.88 238 GLY B CA 1
ATOM 6085 C C . GLY B 1 238 ? 10.18 -8.414 1.404 1 96.88 238 GLY B C 1
ATOM 6086 O O . GLY B 1 238 ? 9.477 -7.68 0.707 1 96.88 238 GLY B O 1
ATOM 6087 N N . VAL B 1 239 ? 10.148 -9.719 1.252 1 98.25 239 VAL B N 1
ATOM 6088 C CA . VAL B 1 239 ? 9.281 -10.391 0.283 1 98.25 239 VAL B CA 1
ATOM 6089 C C . VAL B 1 239 ? 7.918 -10.672 0.912 1 98.25 239 VAL B C 1
ATOM 6091 O O . VAL B 1 239 ? 7.836 -11.094 2.066 1 98.25 239 VAL B O 1
ATOM 6094 N N . HIS B 1 240 ? 6.793 -10.359 0.193 1 98.5 240 HIS B N 1
ATOM 6095 C CA . HIS B 1 240 ? 5.477 -10.836 0.611 1 98.5 240 HIS B CA 1
ATOM 6096 C C . HIS B 1 240 ? 5.305 -12.32 0.294 1 98.5 240 HIS B C 1
ATOM 6098 O O . HIS B 1 240 ? 5.418 -12.727 -0.864 1 98.5 240 HIS B O 1
ATOM 6104 N N . ILE B 1 241 ? 5.043 -13.078 1.283 1 98.81 241 ILE B N 1
ATOM 6105 C CA . ILE B 1 241 ? 4.859 -14.516 1.083 1 98.81 241 ILE B CA 1
ATOM 6106 C C . ILE B 1 241 ? 3.383 -14.812 0.835 1 98.81 241 ILE B C 1
ATOM 6108 O O . ILE B 1 241 ? 2.525 -14.461 1.651 1 98.81 241 ILE B O 1
ATOM 6112 N N . LEU B 1 242 ? 3.104 -15.383 -0.303 1 98.81 242 LEU B N 1
ATOM 6113 C CA . LEU B 1 242 ? 1.77 -15.883 -0.625 1 98.81 242 LEU B CA 1
ATOM 6114 C C . LEU B 1 242 ? 1.64 -17.359 -0.271 1 98.81 242 LEU B C 1
ATOM 6116 O O . LEU B 1 242 ? 2.068 -18.234 -1.036 1 98.81 242 LEU B O 1
ATOM 6120 N N . VAL B 1 243 ? 1.038 -17.641 0.808 1 98.81 243 VAL B N 1
ATOM 6121 C CA . VAL B 1 243 ? 0.881 -19.016 1.271 1 98.81 243 VAL B CA 1
ATOM 6122 C C . VAL B 1 243 ? -0.027 -19.781 0.313 1 98.81 243 VAL B C 1
ATOM 6124 O O . VAL B 1 243 ? -1.193 -19.422 0.132 1 98.81 243 VAL B O 1
ATOM 6127 N N . ARG B 1 244 ? 0.509 -20.828 -0.206 1 98.12 244 ARG B N 1
ATOM 6128 C CA . ARG B 1 244 ? -0.161 -21.5 -1.311 1 98.12 244 ARG B CA 1
ATOM 6129 C C . ARG B 1 244 ? -0.827 -22.797 -0.837 1 98.12 244 ARG B C 1
ATOM 6131 O O . ARG B 1 244 ? -0.254 -23.531 -0.038 1 98.12 244 ARG B O 1
ATOM 6138 N N . GLU B 1 245 ? -2.035 -22.984 -1.298 1 96.88 245 GLU B N 1
ATOM 6139 C CA . GLU B 1 245 ? -2.744 -24.25 -1.148 1 96.88 245 GLU B CA 1
ATOM 6140 C C . GLU B 1 245 ? -3.535 -24.594 -2.408 1 96.88 245 GLU B C 1
ATOM 6142 O O . GLU B 1 245 ? -4.715 -24.25 -2.52 1 96.88 245 GLU B O 1
ATOM 6147 N N . GLY B 1 246 ? -2.879 -25.297 -3.307 1 94.62 246 GLY B N 1
ATOM 6148 C CA . GLY B 1 246 ? -3.527 -25.75 -4.527 1 94.62 246 GLY B CA 1
ATOM 6149 C C . GLY B 1 246 ? -3.959 -27.203 -4.461 1 94.62 246 GLY B C 1
ATOM 6150 O O . GLY B 1 246 ? -4.055 -27.781 -3.377 1 94.62 246 GLY B O 1
ATOM 6151 N N . SER B 1 247 ? -4.336 -27.734 -5.566 1 91.31 247 SER B N 1
ATOM 6152 C CA . SER B 1 247 ? -4.773 -29.125 -5.633 1 91.31 247 SER B CA 1
ATOM 6153 C C . SER B 1 247 ? -3.602 -30.078 -5.441 1 91.31 247 SER B C 1
ATOM 6155 O O . SER B 1 247 ? -3.756 -31.141 -4.836 1 91.31 247 SER B O 1
ATOM 6157 N N . VAL B 1 248 ? -2.445 -29.641 -5.934 1 86.38 248 VAL B N 1
ATOM 6158 C CA . VAL B 1 248 ? -1.253 -30.469 -5.781 1 86.38 248 VAL B CA 1
ATOM 6159 C C . VAL B 1 248 ? -0.285 -29.812 -4.805 1 86.38 248 VAL B C 1
ATOM 6161 O O . VAL B 1 248 ? 0.111 -30.406 -3.807 1 86.38 248 VAL B O 1
ATOM 6164 N N . SER B 1 249 ? -0.037 -28.531 -5.035 1 87.81 249 SER B N 1
ATOM 6165 C CA . SER B 1 249 ? 0.886 -27.812 -4.172 1 87.81 249 SER B CA 1
ATOM 6166 C C . SER B 1 249 ? 0.219 -27.406 -2.861 1 87.81 249 SER B C 1
ATOM 6168 O O . SER B 1 249 ? -0.405 -26.344 -2.771 1 87.81 249 SER B O 1
ATOM 6170 N N . LYS B 1 250 ? 0.432 -28.219 -1.874 1 93.56 250 LYS B N 1
ATOM 6171 C CA . LYS B 1 250 ? -0.169 -28.016 -0.561 1 93.56 250 LYS B CA 1
ATOM 6172 C C . LYS B 1 250 ? 0.879 -27.578 0.459 1 93.56 250 LYS B C 1
ATOM 6174 O O . LYS B 1 250 ? 1.497 -28.406 1.12 1 93.56 250 LYS B O 1
ATOM 6179 N N . ASP B 1 251 ? 0.959 -26.25 0.628 1 96.44 251 ASP B N 1
ATOM 6180 C CA . ASP B 1 251 ? 2.053 -25.734 1.439 1 96.44 251 ASP B CA 1
ATOM 6181 C C . ASP B 1 251 ? 1.526 -25.094 2.727 1 96.44 251 ASP B C 1
ATOM 6183 O O . ASP B 1 251 ? 2.307 -24.688 3.586 1 96.44 251 ASP B O 1
ATOM 6187 N N . LEU B 1 252 ? 0.204 -25.047 2.926 1 98.06 252 LEU B N 1
ATOM 6188 C CA . LEU B 1 252 ? -0.388 -24.359 4.07 1 98.06 252 LEU B CA 1
ATOM 6189 C C . LEU B 1 252 ? 0.113 -24.953 5.379 1 98.06 252 LEU B C 1
ATOM 6191 O O . LEU B 1 252 ? 0.566 -24.234 6.266 1 98.06 252 LEU B O 1
ATOM 6195 N N . ALA B 1 253 ? 0.084 -26.25 5.484 1 97.5 253 ALA B N 1
ATOM 6196 C CA . ALA B 1 253 ? 0.483 -26.906 6.723 1 97.5 253 ALA B CA 1
ATOM 6197 C C . ALA B 1 253 ? 1.927 -26.578 7.086 1 97.5 253 ALA B C 1
ATOM 6199 O O . ALA B 1 253 ? 2.223 -26.234 8.234 1 97.5 253 ALA B O 1
ATOM 6200 N N . ALA B 1 254 ? 2.801 -26.641 6.125 1 96.94 254 ALA B N 1
ATOM 6201 C CA . ALA B 1 254 ? 4.223 -26.406 6.344 1 96.94 254 ALA B CA 1
ATOM 6202 C C . ALA B 1 254 ? 4.488 -24.953 6.695 1 96.94 254 ALA B C 1
ATOM 6204 O O . ALA B 1 254 ? 5.465 -24.641 7.379 1 96.94 254 ALA B O 1
ATOM 6205 N N . LEU B 1 255 ? 3.627 -24.047 6.301 1 98.19 255 LEU B N 1
ATOM 6206 C CA . LEU B 1 255 ? 3.887 -22.625 6.449 1 98.19 255 LEU B CA 1
ATOM 6207 C C . LEU B 1 255 ? 3.074 -22.031 7.602 1 98.19 255 LEU B C 1
ATOM 6209 O O . LEU B 1 255 ? 3.186 -20.844 7.902 1 98.19 255 LEU B O 1
ATOM 6213 N N . MET B 1 256 ? 2.314 -22.844 8.289 1 97.94 256 MET B N 1
ATOM 6214 C CA . MET B 1 256 ? 1.463 -22.406 9.391 1 97.94 256 MET B CA 1
ATOM 6215 C C . MET B 1 256 ? 2.277 -21.656 10.445 1 97.94 256 MET B C 1
ATOM 6217 O O . MET B 1 256 ? 1.815 -20.656 11 1 97.94 256 MET B O 1
ATOM 6221 N N . PRO B 1 257 ? 3.504 -22.047 10.68 1 97.69 257 PRO B N 1
ATOM 6222 C CA . PRO B 1 257 ? 4.273 -21.406 11.75 1 97.69 257 PRO B CA 1
ATOM 6223 C C . PRO B 1 257 ? 4.535 -19.922 11.492 1 97.69 257 PRO B C 1
ATOM 6225 O O . PRO B 1 257 ? 4.758 -19.156 12.43 1 97.69 257 PRO B O 1
ATOM 6228 N N . ILE B 1 258 ? 4.508 -19.484 10.273 1 97.94 258 ILE B N 1
ATOM 6229 C CA . ILE B 1 258 ? 4.836 -18.094 10.016 1 97.94 258 ILE B CA 1
ATOM 6230 C C . ILE B 1 258 ? 3.557 -17.25 9.977 1 97.94 258 ILE B C 1
ATOM 6232 O O . ILE B 1 258 ? 3.611 -16.031 9.898 1 97.94 258 ILE B O 1
ATOM 6236 N N . ILE B 1 259 ? 2.381 -17.891 10.055 1 98.69 259 ILE B N 1
ATOM 6237 C CA . ILE B 1 259 ? 1.123 -17.156 10.016 1 98.69 259 ILE B CA 1
ATOM 6238 C C . ILE B 1 259 ? 0.791 -16.641 11.414 1 98.69 259 ILE B C 1
ATOM 6240 O O . ILE B 1 259 ? 0.026 -17.266 12.148 1 98.69 259 ILE B O 1
ATOM 6244 N N . THR B 1 260 ? 1.363 -15.508 11.758 1 98.5 260 THR B N 1
ATOM 6245 C CA . THR B 1 260 ? 1.181 -14.828 13.039 1 98.5 260 THR B CA 1
ATOM 6246 C C . THR B 1 260 ? 0.697 -13.398 12.828 1 98.5 260 THR B C 1
ATOM 6248 O O . THR B 1 260 ? 0.786 -12.859 11.719 1 98.5 260 THR B O 1
ATOM 6251 N N . GLU B 1 261 ? 0.159 -12.812 13.906 1 97.88 261 GLU B N 1
ATOM 6252 C CA . GLU B 1 261 ? -0.273 -11.422 13.82 1 97.88 261 GLU B CA 1
ATOM 6253 C C . GLU B 1 261 ? 0.88 -10.508 13.414 1 97.88 261 GLU B C 1
ATOM 6255 O O . GLU B 1 261 ? 0.704 -9.609 12.594 1 97.88 261 GLU B O 1
ATOM 6260 N N . ARG B 1 262 ? 2.115 -10.742 13.938 1 97.75 262 ARG B N 1
ATOM 6261 C CA . ARG B 1 262 ? 3.279 -9.906 13.664 1 97.75 262 ARG B CA 1
ATOM 6262 C C . ARG B 1 262 ? 3.625 -9.922 12.18 1 97.75 262 ARG B C 1
ATOM 6264 O O . ARG B 1 262 ? 3.928 -8.875 11.594 1 97.75 262 ARG B O 1
ATOM 6271 N N . LEU B 1 263 ? 3.521 -11.07 11.508 1 98.44 263 LEU B N 1
ATOM 6272 C CA . LEU B 1 263 ? 3.98 -11.219 10.125 1 98.44 263 LEU B CA 1
ATOM 6273 C C . LEU B 1 263 ? 2.832 -11.016 9.148 1 98.44 263 LEU B C 1
ATOM 6275 O O . LEU B 1 263 ? 3.059 -10.844 7.945 1 98.44 263 LEU B O 1
ATOM 6279 N N . SER B 1 264 ? 1.567 -10.922 9.656 1 98.44 264 SER B N 1
ATOM 6280 C CA . SER B 1 264 ? 0.368 -10.93 8.82 1 98.44 264 SER B CA 1
ATOM 6281 C C . SER B 1 264 ? 0.393 -9.781 7.812 1 98.44 264 SER B C 1
ATOM 6283 O O . SER B 1 264 ? -0.074 -9.938 6.684 1 98.44 264 SER B O 1
ATOM 6285 N N . PRO B 1 265 ? 1.055 -8.602 8.117 1 97.94 265 PRO B N 1
ATOM 6286 C CA . PRO B 1 265 ? 1.073 -7.555 7.086 1 97.94 265 PRO B CA 1
ATOM 6287 C C . PRO B 1 265 ? 1.925 -7.934 5.879 1 97.94 265 PRO B C 1
ATOM 6289 O O . PRO B 1 265 ? 1.875 -7.254 4.848 1 97.94 265 PRO B O 1
ATOM 6292 N N . PHE B 1 266 ? 2.701 -9 5.926 1 98.38 266 PHE B N 1
ATOM 6293 C CA . PHE B 1 266 ? 3.619 -9.406 4.867 1 98.38 266 PHE B CA 1
ATOM 6294 C C . PHE B 1 266 ? 3.24 -10.773 4.312 1 98.38 266 PHE B C 1
ATOM 6296 O O . PHE B 1 266 ? 4.055 -11.43 3.658 1 98.38 266 PHE B O 1
ATOM 6303 N N . LEU B 1 267 ? 1.996 -11.188 4.598 1 98.75 267 LEU B N 1
ATOM 6304 C CA . LEU B 1 267 ? 1.497 -12.484 4.148 1 98.75 267 LEU B CA 1
ATOM 6305 C C . LEU B 1 267 ? 0.216 -12.32 3.338 1 98.75 267 LEU B C 1
ATOM 6307 O O . LEU B 1 267 ? -0.538 -11.367 3.545 1 98.75 267 LEU B O 1
ATOM 6311 N N . ALA B 1 268 ? -0.014 -13.195 2.455 1 98.81 268 ALA B N 1
ATOM 6312 C CA . ALA B 1 268 ? -1.271 -13.367 1.73 1 98.81 268 ALA B CA 1
ATOM 6313 C C . ALA B 1 268 ? -1.521 -14.836 1.406 1 98.81 268 ALA B C 1
ATOM 6315 O O . ALA B 1 268 ? -0.698 -15.695 1.729 1 98.81 268 ALA B O 1
ATOM 6316 N N . LEU B 1 269 ? -2.689 -15.117 0.91 1 98.88 269 LEU B N 1
ATOM 6317 C CA . LEU B 1 269 ? -3.051 -16.484 0.537 1 98.88 269 LEU B CA 1
ATOM 6318 C C . LEU B 1 269 ? -3.223 -16.609 -0.974 1 98.88 269 LEU B C 1
ATOM 6320 O O . LEU B 1 269 ? -3.572 -15.633 -1.644 1 98.88 269 LEU B O 1
ATOM 6324 N N . CYS B 1 270 ? -2.932 -17.766 -1.472 1 98.69 270 CYS B N 1
ATOM 6325 C CA . CYS B 1 270 ? -3.209 -18.031 -2.881 1 98.69 270 CYS B CA 1
ATOM 6326 C C . CYS B 1 270 ? -3.467 -19.516 -3.123 1 98.69 270 CYS B C 1
ATOM 6328 O O . CYS B 1 270 ? -3.09 -20.344 -2.305 1 98.69 270 CYS B O 1
ATOM 6330 N N . THR B 1 271 ? -4.121 -19.797 -4.184 1 97.88 271 THR B N 1
ATOM 6331 C CA . THR B 1 271 ? -4.391 -21.188 -4.516 1 97.88 271 THR B CA 1
ATOM 6332 C C . THR B 1 271 ? -3.453 -21.672 -5.617 1 97.88 271 THR B C 1
ATOM 6334 O O . THR B 1 271 ? -3.102 -22.859 -5.668 1 97.88 271 THR B O 1
ATOM 6337 N N . ASP B 1 272 ? -3.049 -20.781 -6.555 1 96.12 272 ASP B N 1
ATOM 6338 C CA . ASP B 1 272 ? -2.184 -21.094 -7.688 1 96.12 272 ASP B CA 1
ATOM 6339 C C . ASP B 1 272 ? -2.893 -22 -8.68 1 96.12 272 ASP B C 1
ATOM 6341 O O . ASP B 1 272 ? -3.611 -21.531 -9.562 1 96.12 272 ASP B O 1
ATOM 6345 N N . ASP B 1 273 ? -2.994 -23.297 -8.398 1 94 273 ASP B N 1
ATOM 6346 C CA . ASP B 1 273 ? -3.67 -24.281 -9.242 1 94 273 ASP B CA 1
ATOM 6347 C C . ASP B 1 273 ? -4.688 -25.078 -8.438 1 94 273 ASP B C 1
ATOM 6349 O O . ASP B 1 273 ? -4.312 -25.969 -7.66 1 94 273 ASP B O 1
ATOM 6353 N N . ARG B 1 274 ? -5.93 -24.828 -8.672 1 93.19 274 ARG B N 1
ATOM 6354 C CA . ARG B 1 274 ? -6.992 -25.578 -8 1 93.19 274 ARG B CA 1
ATOM 6355 C C . ARG B 1 274 ? -8.117 -25.906 -8.969 1 93.19 274 ARG B C 1
ATOM 6357 O O . ARG B 1 274 ? -8.594 -25.047 -9.703 1 93.19 274 ARG B O 1
ATOM 6364 N N . ASN B 1 275 ? -8.547 -27.156 -9.016 1 90.88 275 ASN B N 1
ATOM 6365 C CA . ASN B 1 275 ? -9.57 -27.562 -9.969 1 90.88 275 ASN B CA 1
ATOM 6366 C C . ASN B 1 275 ? -10.961 -27.562 -9.336 1 90.88 275 ASN B C 1
ATOM 6368 O O . ASN B 1 275 ? -11.086 -27.469 -8.109 1 90.88 275 ASN B O 1
ATOM 6372 N N . PRO B 1 276 ? -11.992 -27.641 -10.102 1 91.38 276 PRO B N 1
ATOM 6373 C CA . PRO B 1 276 ? -13.359 -27.531 -9.609 1 91.38 276 PRO B CA 1
ATOM 6374 C C . PRO B 1 276 ? -13.75 -28.656 -8.656 1 91.38 276 PRO B C 1
ATOM 6376 O O . PRO B 1 276 ? -14.594 -28.469 -7.781 1 91.38 276 PRO B O 1
ATOM 6379 N N . LEU B 1 277 ? -13.164 -29.812 -8.883 1 92 277 LEU B N 1
ATOM 6380 C CA . LEU B 1 277 ? -13.469 -30.922 -7.992 1 92 277 LEU B CA 1
ATOM 6381 C C . LEU B 1 277 ? -12.977 -30.641 -6.578 1 92 277 LEU B C 1
ATOM 6383 O O . LEU B 1 277 ? -13.719 -30.828 -5.609 1 92 277 LEU B O 1
ATOM 6387 N N . ASP B 1 278 ? -11.828 -30.203 -6.449 1 92.44 278 ASP B N 1
ATOM 6388 C CA . ASP B 1 278 ? -11.266 -29.844 -5.148 1 92.44 278 ASP B CA 1
ATOM 6389 C C . ASP B 1 278 ? -12.016 -28.672 -4.535 1 92.44 278 ASP B C 1
ATOM 6391 O O . ASP B 1 278 ? -12.227 -28.625 -3.32 1 92.44 278 ASP B O 1
ATOM 6395 N N . ILE B 1 279 ? -12.352 -27.719 -5.352 1 95.06 279 ILE B N 1
ATOM 6396 C CA . ILE B 1 279 ? -13.102 -26.562 -4.871 1 95.06 279 ILE B CA 1
ATOM 6397 C C . ILE B 1 279 ? -14.445 -27.016 -4.301 1 95.06 279 ILE B C 1
ATOM 6399 O O . ILE B 1 279 ? -14.859 -26.547 -3.232 1 95.06 279 ILE B O 1
ATOM 6403 N N . ALA B 1 280 ? -15.078 -27.922 -5.016 1 94.62 280 ALA B N 1
ATOM 6404 C CA . ALA B 1 280 ? -16.359 -28.438 -4.555 1 94.62 280 ALA B CA 1
ATOM 6405 C C . ALA B 1 280 ? -16.203 -29.234 -3.256 1 94.62 280 ALA B C 1
ATOM 6407 O O . ALA B 1 280 ? -17.047 -29.141 -2.365 1 94.62 280 ALA B O 1
ATOM 6408 N N . GLU B 1 281 ? -15.133 -29.969 -3.168 1 94.19 281 GLU B N 1
ATOM 6409 C CA . GLU B 1 281 ? -14.938 -30.875 -2.035 1 94.19 281 GLU B CA 1
ATOM 6410 C C . GLU B 1 281 ? -14.43 -30.125 -0.811 1 94.19 281 GLU B C 1
ATOM 6412 O O . GLU B 1 281 ? -14.812 -30.422 0.32 1 94.19 281 GLU B O 1
ATOM 6417 N N . GLN B 1 282 ? -13.602 -29.141 -1.031 1 94.75 282 GLN B N 1
ATOM 6418 C CA . GLN B 1 282 ? -12.898 -28.562 0.104 1 94.75 282 GLN B CA 1
ATOM 6419 C C . GLN B 1 282 ? -13.203 -27.078 0.234 1 94.75 282 GLN B C 1
ATOM 6421 O O . GLN B 1 282 ? -13.133 -26.516 1.329 1 94.75 282 GLN B O 1
ATOM 6426 N N . GLY B 1 283 ? -13.5 -26.453 -0.845 1 96.38 283 GLY B N 1
ATOM 6427 C CA . GLY B 1 283 ? -13.594 -25.016 -0.882 1 96.38 283 GLY B CA 1
ATOM 6428 C C . GLY B 1 283 ? -12.398 -24.344 -1.528 1 96.38 283 GLY B C 1
ATOM 6429 O O . GLY B 1 283 ? -11.734 -24.938 -2.385 1 96.38 283 GLY B O 1
ATOM 6430 N N . HIS B 1 284 ? -12.281 -23.141 -1.278 1 97.62 284 HIS B N 1
ATOM 6431 C CA . HIS B 1 284 ? -11.234 -22.297 -1.858 1 97.62 284 HIS B CA 1
ATOM 6432 C C . HIS B 1 284 ? -10.406 -21.625 -0.772 1 97.62 284 HIS B C 1
ATOM 6434 O O . HIS B 1 284 ? -9.812 -22.297 0.073 1 97.62 284 HIS B O 1
ATOM 6440 N N . LEU B 1 285 ? -10.422 -20.312 -0.662 1 98.62 285 LEU B N 1
ATOM 6441 C CA . LEU B 1 285 ? -9.68 -19.672 0.416 1 98.62 285 LEU B CA 1
ATOM 6442 C C . LEU B 1 285 ? -10.359 -19.906 1.761 1 98.62 285 LEU B C 1
ATOM 6444 O O . LEU B 1 285 ? -9.695 -19.953 2.797 1 98.62 285 LEU B O 1
ATOM 6448 N N . ASP B 1 286 ? -11.719 -20.094 1.741 1 98.56 286 ASP B N 1
ATOM 6449 C CA . ASP B 1 286 ? -12.43 -20.438 2.967 1 98.56 286 ASP B CA 1
ATOM 6450 C C . ASP B 1 286 ? -11.867 -21.703 3.604 1 98.56 286 ASP B C 1
ATOM 6452 O O . ASP B 1 286 ? -11.734 -21.781 4.824 1 98.56 286 ASP B O 1
ATOM 6456 N N . HIS B 1 287 ? -11.492 -22.641 2.781 1 98.06 287 HIS B N 1
ATOM 6457 C CA . HIS B 1 287 ? -10.875 -23.875 3.262 1 98.06 287 HIS B CA 1
ATOM 6458 C C . HIS B 1 287 ? -9.547 -23.594 3.965 1 98.06 287 HIS B C 1
ATOM 6460 O O . HIS B 1 287 ? -9.273 -24.141 5.027 1 98.06 287 HIS B O 1
ATOM 6466 N N . MET B 1 288 ? -8.734 -22.734 3.365 1 98.69 288 MET B N 1
ATOM 6467 C CA . MET B 1 288 ? -7.449 -22.375 3.953 1 98.69 288 MET B CA 1
ATOM 6468 C C . MET B 1 288 ? -7.637 -21.703 5.305 1 98.69 288 MET B C 1
ATOM 6470 O O . MET B 1 288 ? -6.938 -22.016 6.27 1 98.69 288 MET B O 1
ATOM 6474 N N . ILE B 1 289 ? -8.57 -20.766 5.371 1 98.81 289 ILE B N 1
ATOM 6475 C CA . ILE B 1 289 ? -8.844 -20.016 6.598 1 98.81 289 ILE B CA 1
ATOM 6476 C C . ILE B 1 289 ? -9.305 -20.984 7.691 1 98.81 289 ILE B C 1
ATOM 6478 O O . ILE B 1 289 ? -8.75 -20.984 8.797 1 98.81 289 ILE B O 1
ATOM 6482 N N . ARG B 1 290 ? -10.273 -21.828 7.383 1 98.44 290 ARG B N 1
ATOM 6483 C CA . ARG B 1 290 ? -10.805 -22.797 8.336 1 98.44 290 ARG B CA 1
ATOM 6484 C C . ARG B 1 290 ? -9.711 -23.75 8.828 1 98.44 290 ARG B C 1
ATOM 6486 O O . ARG B 1 290 ? -9.617 -24.016 10.023 1 98.44 290 ARG B O 1
ATOM 6493 N N . THR B 1 291 ? -8.898 -24.219 7.879 1 98.44 291 THR B N 1
ATOM 6494 C CA . THR B 1 291 ? -7.84 -25.172 8.203 1 98.44 291 THR B CA 1
ATOM 6495 C C . THR B 1 291 ? -6.797 -24.516 9.109 1 98.44 291 THR B C 1
ATOM 6497 O O . THR B 1 291 ? -6.336 -25.125 10.07 1 98.44 291 THR B O 1
ATOM 6500 N N . ALA B 1 292 ? -6.441 -23.297 8.797 1 98.75 292 ALA B N 1
ATOM 6501 C CA . ALA B 1 292 ? -5.457 -22.578 9.602 1 98.75 292 ALA B CA 1
ATOM 6502 C C . ALA B 1 292 ? -5.961 -22.375 11.031 1 98.75 292 ALA B C 1
ATOM 6504 O O . ALA B 1 292 ? -5.23 -22.625 11.992 1 98.75 292 ALA B O 1
ATOM 6505 N N . ILE B 1 293 ? -7.219 -21.891 11.172 1 98.75 293 ILE B N 1
ATOM 6506 C CA . ILE B 1 293 ? -7.781 -21.641 12.492 1 98.75 293 ILE B CA 1
ATOM 6507 C C . ILE B 1 293 ? -7.883 -22.953 13.266 1 98.75 293 ILE B C 1
ATOM 6509 O O . ILE B 1 293 ? -7.543 -23.016 14.453 1 98.75 293 ILE B O 1
ATOM 6513 N N . ALA B 1 294 ? -8.289 -24.031 12.602 1 98.38 294 ALA B N 1
ATOM 6514 C CA . ALA B 1 294 ? -8.367 -25.344 13.227 1 98.38 294 ALA B CA 1
ATOM 6515 C C . ALA B 1 294 ? -6.988 -25.797 13.711 1 98.38 294 ALA B C 1
ATOM 6517 O O . ALA B 1 294 ? -6.887 -26.594 14.648 1 98.38 294 ALA B O 1
ATOM 6518 N N . SER B 1 295 ? -5.988 -25.312 13.086 1 98.06 295 SER B N 1
ATOM 6519 C CA . SER B 1 295 ? -4.617 -25.641 13.453 1 98.06 295 SER B CA 1
ATOM 6520 C C . SER B 1 295 ? -4.043 -24.609 14.422 1 98.06 295 SER B C 1
ATOM 6522 O O . SER B 1 295 ? -2.822 -24.469 14.539 1 98.06 295 SER B O 1
ATOM 6524 N N . ARG B 1 296 ? -4.816 -23.734 14.961 1 97.69 296 ARG B N 1
ATOM 6525 C CA . ARG B 1 296 ? -4.527 -22.844 16.078 1 97.69 296 ARG B CA 1
ATOM 6526 C C . ARG B 1 296 ? -3.893 -21.547 15.594 1 97.69 296 ARG B C 1
ATOM 6528 O O . ARG B 1 296 ? -3.295 -20.812 16.375 1 97.69 296 ARG B O 1
ATOM 6535 N N . VAL B 1 297 ? -3.947 -21.312 14.32 1 98.44 297 VAL B N 1
ATOM 6536 C CA . VAL B 1 297 ? -3.594 -19.969 13.836 1 98.44 297 VAL B CA 1
ATOM 6537 C C . VAL B 1 297 ? -4.617 -18.953 14.328 1 98.44 297 VAL B C 1
ATOM 6539 O O . VAL B 1 297 ? -5.824 -19.219 14.312 1 98.44 297 VAL B O 1
ATOM 6542 N N . GLU B 1 298 ? -4.113 -17.797 14.781 1 98 298 GLU B N 1
ATOM 6543 C CA . GLU B 1 298 ? -5.02 -16.75 15.242 1 98 298 GLU B CA 1
ATOM 6544 C C . GLU B 1 298 ? -5.914 -16.25 14.109 1 98 298 GLU B C 1
ATOM 6546 O O . GLU B 1 298 ? -5.43 -15.953 13.016 1 98 298 GLU B O 1
ATOM 6551 N N . PRO B 1 299 ? -7.23 -16.078 14.406 1 98.75 299 PRO B N 1
ATOM 6552 C CA . PRO B 1 299 ? -8.148 -15.625 13.352 1 98.75 299 PRO B CA 1
ATOM 6553 C C . PRO B 1 299 ? -7.723 -14.297 12.742 1 98.75 299 PRO B C 1
ATOM 6555 O O . PRO B 1 299 ? -7.77 -14.133 11.516 1 98.75 299 PRO B O 1
ATOM 6558 N N . LEU B 1 300 ? -7.246 -13.367 13.531 1 98.81 300 LEU B N 1
ATOM 6559 C CA . LEU B 1 300 ? -6.863 -12.055 13.008 1 98.81 300 LEU B CA 1
ATOM 6560 C C . LEU B 1 300 ? -5.754 -12.188 11.969 1 98.81 300 LEU B C 1
ATOM 6562 O O . LEU B 1 300 ? -5.789 -11.531 10.93 1 98.81 300 LEU B O 1
ATOM 6566 N N . ALA B 1 301 ? -4.777 -13.047 12.266 1 98.81 301 ALA B N 1
ATOM 6567 C CA . ALA B 1 301 ? -3.641 -13.227 11.367 1 98.81 301 ALA B CA 1
ATOM 6568 C C . ALA B 1 301 ? -4.09 -13.758 10.008 1 98.81 301 ALA B C 1
ATOM 6570 O O . ALA B 1 301 ? -3.709 -13.219 8.969 1 98.81 301 ALA B O 1
ATOM 6571 N N . ILE B 1 302 ? -4.941 -14.758 10.016 1 98.88 302 ILE B N 1
ATOM 6572 C CA . ILE B 1 302 ? -5.289 -15.438 8.773 1 98.88 302 ILE B CA 1
ATOM 6573 C C . ILE B 1 302 ? -6.285 -14.594 7.98 1 98.88 302 ILE B C 1
ATOM 6575 O O . ILE B 1 302 ? -6.242 -14.555 6.75 1 98.88 302 ILE B O 1
ATOM 6579 N N . TYR B 1 303 ? -7.215 -13.906 8.633 1 98.94 303 TYR B N 1
ATOM 6580 C CA . TYR B 1 303 ? -8.172 -13.055 7.922 1 98.94 303 TYR B CA 1
ATOM 6581 C C . TYR B 1 303 ? -7.48 -11.82 7.352 1 98.94 303 TYR B C 1
ATOM 6583 O O . TYR B 1 303 ? -7.859 -11.328 6.289 1 98.94 303 TYR B O 1
ATOM 6591 N N . ARG B 1 304 ? -6.426 -11.266 8.055 1 98.88 304 ARG B N 1
ATOM 6592 C CA . ARG B 1 304 ? -5.617 -10.211 7.453 1 98.88 304 ARG B CA 1
ATOM 6593 C C . ARG B 1 304 ? -4.93 -10.703 6.184 1 98.88 304 ARG B C 1
ATOM 6595 O O . ARG B 1 304 ? -4.98 -10.047 5.145 1 98.88 304 ARG B O 1
ATOM 6602 N N . ALA B 1 305 ? -4.367 -11.852 6.258 1 98.88 305 ALA B N 1
ATOM 6603 C CA . ALA B 1 305 ? -3.658 -12.43 5.117 1 98.88 305 ALA B CA 1
ATOM 6604 C C . ALA B 1 305 ? -4.609 -12.656 3.943 1 98.88 305 ALA B C 1
ATOM 6606 O O . ALA B 1 305 ? -4.207 -12.555 2.783 1 98.88 305 ALA B O 1
ATOM 6607 N N . ALA B 1 306 ? -5.887 -12.867 4.242 1 98.88 306 ALA B N 1
ATOM 6608 C CA . ALA B 1 306 ? -6.879 -13.211 3.225 1 98.88 306 ALA B CA 1
ATOM 6609 C C . ALA B 1 306 ? -7.508 -11.953 2.631 1 98.88 306 ALA B C 1
ATOM 6611 O O . ALA B 1 306 ? -8.281 -12.031 1.67 1 98.88 306 ALA B O 1
ATOM 6612 N N . SER B 1 307 ? -7.223 -10.773 3.186 1 98.75 307 SER B N 1
ATOM 6613 C CA . SER B 1 307 ? -7.977 -9.609 2.748 1 98.75 307 SER B CA 1
ATOM 6614 C C . SER B 1 307 ? -7.094 -8.367 2.699 1 98.75 307 SER B C 1
ATOM 6616 O O . SER B 1 307 ? -6.422 -8.109 1.696 1 98.75 307 SER B O 1
ATOM 6618 N N . ILE B 1 308 ? -6.844 -7.664 3.854 1 98.69 308 ILE B N 1
ATOM 6619 C CA . ILE B 1 308 ? -6.207 -6.352 3.848 1 98.69 308 ILE B CA 1
ATOM 6620 C C . ILE B 1 308 ? -4.734 -6.496 3.473 1 98.69 308 ILE B C 1
ATOM 6622 O O . ILE B 1 308 ? -4.203 -5.691 2.699 1 98.69 308 ILE B O 1
ATOM 6626 N N . SER B 1 309 ? -4.039 -7.473 4.047 1 98.44 309 SER B N 1
ATOM 6627 C CA . SER B 1 309 ? -2.629 -7.672 3.719 1 98.44 309 SER B CA 1
ATOM 6628 C C . SER B 1 309 ? -2.453 -8.047 2.25 1 98.44 309 SER B C 1
ATOM 6630 O O . SER B 1 309 ? -1.505 -7.594 1.602 1 98.44 309 SER B O 1
ATOM 6632 N N . ALA B 1 310 ? -3.404 -8.836 1.761 1 98.69 310 ALA B N 1
ATOM 6633 C CA . ALA B 1 310 ? -3.402 -9.211 0.348 1 98.69 310 ALA B CA 1
ATOM 6634 C C . ALA B 1 310 ? -3.598 -7.984 -0.541 1 98.69 310 ALA B C 1
ATOM 6636 O O . ALA B 1 310 ? -2.879 -7.809 -1.527 1 98.69 310 ALA B O 1
ATOM 6637 N N . ALA B 1 311 ? -4.586 -7.188 -0.218 1 98.38 311 ALA B N 1
ATOM 6638 C CA . ALA B 1 311 ? -4.855 -5.973 -0.983 1 98.38 311 ALA B CA 1
ATOM 6639 C C . ALA B 1 311 ? -3.623 -5.074 -1.035 1 98.38 311 ALA B C 1
ATOM 6641 O O . ALA B 1 311 ? -3.211 -4.637 -2.113 1 98.38 311 ALA B O 1
ATOM 6642 N N . ARG B 1 312 ? -2.955 -4.906 0.079 1 97.06 312 ARG B N 1
ATOM 6643 C CA . ARG B 1 312 ? -1.803 -4.016 0.181 1 97.06 312 ARG B CA 1
ATOM 6644 C C . ARG B 1 312 ? -0.608 -4.578 -0.583 1 97.06 312 ARG B C 1
ATOM 6646 O O . ARG B 1 312 ? 0.149 -3.826 -1.201 1 97.06 312 ARG B O 1
ATOM 6653 N N . ALA B 1 313 ? -0.454 -5.816 -0.558 1 97.12 313 ALA B N 1
ATOM 6654 C CA . ALA B 1 313 ? 0.654 -6.457 -1.263 1 97.12 313 ALA B CA 1
ATOM 6655 C C . ALA B 1 313 ? 0.612 -6.137 -2.754 1 97.12 313 ALA B C 1
ATOM 6657 O O . ALA B 1 313 ? 1.654 -6.07 -3.41 1 97.12 313 ALA B O 1
ATOM 6658 N N . PHE B 1 314 ? -0.588 -5.871 -3.266 1 97.25 314 PHE B N 1
ATOM 6659 C CA . PHE B 1 314 ? -0.723 -5.688 -4.707 1 97.25 314 PHE B CA 1
ATOM 6660 C C . PHE B 1 314 ? -1.183 -4.27 -5.031 1 97.25 314 PHE B C 1
ATOM 6662 O O . PHE B 1 314 ? -1.631 -4 -6.148 1 97.25 314 PHE B O 1
ATOM 6669 N N . GLY B 1 315 ? -1.147 -3.408 -4.086 1 95.06 315 GLY B N 1
ATOM 6670 C CA . GLY B 1 315 ? -1.399 -1.993 -4.297 1 95.06 315 GLY B CA 1
ATOM 6671 C C . GLY B 1 315 ? -2.871 -1.668 -4.465 1 95.06 315 GLY B C 1
ATOM 6672 O O . GLY B 1 315 ? -3.225 -0.652 -5.07 1 95.06 315 GLY B O 1
ATOM 6673 N N . LEU B 1 316 ? -3.787 -2.58 -4.055 1 96.62 316 LEU B N 1
ATOM 6674 C CA . LEU B 1 316 ? -5.215 -2.291 -4.035 1 96.62 316 LEU B CA 1
ATOM 6675 C C . LEU B 1 316 ? -5.594 -1.498 -2.787 1 96.62 316 LEU B C 1
ATOM 6677 O O . LEU B 1 316 ? -5.578 -2.035 -1.677 1 96.62 316 LEU B O 1
ATOM 6681 N N . LYS B 1 317 ? -6 -0.276 -2.932 1 94.81 317 LYS B N 1
ATOM 6682 C CA . LYS B 1 317 ? -6.094 0.651 -1.808 1 94.81 317 LYS B CA 1
ATOM 6683 C C . LYS B 1 317 ? -7.539 0.801 -1.339 1 94.81 317 LYS B C 1
ATOM 6685 O O . LYS B 1 317 ? -7.805 1.481 -0.347 1 94.81 317 LYS B O 1
ATOM 6690 N N . ASP B 1 318 ? -8.492 0.166 -1.999 1 97.06 318 ASP B N 1
ATOM 6691 C CA . ASP B 1 318 ? -9.898 0.48 -1.754 1 97.06 318 ASP B CA 1
ATOM 6692 C C . ASP B 1 318 ? -10.609 -0.683 -1.067 1 97.06 318 ASP B C 1
ATOM 6694 O O . ASP B 1 318 ? -11.828 -0.649 -0.88 1 97.06 318 ASP B O 1
ATOM 6698 N N . ARG B 1 319 ? -9.883 -1.744 -0.695 1 98.38 319 ARG B N 1
ATOM 6699 C CA . ARG B 1 319 ? -10.602 -2.906 -0.185 1 98.38 319 ARG B CA 1
ATOM 6700 C C . ARG B 1 319 ? -9.789 -3.629 0.883 1 98.38 319 ARG B C 1
ATOM 6702 O O . ARG B 1 319 ? -8.625 -3.305 1.104 1 98.38 319 ARG B O 1
ATOM 6709 N N . GLY B 1 320 ? -10.469 -4.547 1.564 1 98.56 320 GLY B N 1
ATOM 6710 C CA . GLY B 1 320 ? -9.812 -5.395 2.547 1 98.56 320 GLY B CA 1
ATOM 6711 C C . GLY B 1 320 ? -10.227 -5.09 3.973 1 98.56 320 GLY B C 1
ATOM 6712 O O . GLY B 1 320 ? -9.797 -5.762 4.91 1 98.56 320 GLY B O 1
ATOM 6713 N N . LEU B 1 321 ? -11.062 -4.098 4.188 1 98.69 321 LEU B N 1
ATOM 6714 C CA . LEU B 1 321 ? -11.625 -3.76 5.492 1 98.69 321 LEU B CA 1
ATOM 6715 C C . LEU B 1 321 ? -13.125 -3.535 5.398 1 98.69 321 LEU B C 1
ATOM 6717 O O . LEU B 1 321 ? -13.648 -3.256 4.316 1 98.69 321 LEU B O 1
ATOM 6721 N N . VAL B 1 322 ? -13.859 -3.748 6.504 1 98.81 322 VAL B N 1
ATOM 6722 C CA . VAL B 1 322 ? -15.234 -3.279 6.668 1 98.81 322 VAL B CA 1
ATOM 6723 C C . VAL B 1 322 ? -15.227 -1.873 7.262 1 98.81 322 VAL B C 1
ATOM 6725 O O . VAL B 1 322 ? -15.273 -1.71 8.484 1 98.81 322 VAL B O 1
ATOM 6728 N N . ALA B 1 323 ? -15.211 -0.866 6.355 1 98.69 323 ALA B N 1
ATOM 6729 C CA . ALA B 1 323 ? -15.062 0.518 6.801 1 98.69 323 ALA B CA 1
ATOM 6730 C C . ALA B 1 323 ? -15.641 1.489 5.777 1 98.69 323 ALA B C 1
ATOM 6732 O O . ALA B 1 323 ? -15.672 1.198 4.578 1 98.69 323 ALA B O 1
ATOM 6733 N N . PRO B 1 324 ? -16.109 2.672 6.211 1 98.75 324 PRO B N 1
ATOM 6734 C CA . PRO B 1 324 ? -16.672 3.648 5.27 1 98.75 324 PRO B CA 1
ATOM 6735 C C . PRO B 1 324 ? -15.664 4.082 4.211 1 98.75 324 PRO B C 1
ATOM 6737 O O . PRO B 1 324 ? -14.5 4.328 4.523 1 98.75 324 PRO B O 1
ATOM 6740 N N . GLY B 1 325 ? -16.156 4.125 2.99 1 98.31 325 GLY B N 1
ATOM 6741 C CA . GLY B 1 325 ? -15.32 4.527 1.872 1 98.31 325 GLY B CA 1
ATOM 6742 C C . GLY B 1 325 ? -14.641 3.359 1.181 1 98.31 325 GLY B C 1
ATOM 6743 O O . GLY B 1 325 ? -14.094 3.512 0.087 1 98.31 325 GLY B O 1
ATOM 6744 N N . TRP B 1 326 ? -14.633 2.203 1.776 1 98.44 326 TRP B N 1
ATOM 6745 C CA . TRP B 1 326 ? -14.008 1.012 1.217 1 98.44 326 TRP B CA 1
ATOM 6746 C C . TRP B 1 326 ? -14.977 0.246 0.327 1 98.44 326 TRP B C 1
ATOM 6748 O O . TRP B 1 326 ? -16.203 0.322 0.519 1 98.44 326 TRP B O 1
ATOM 6758 N N . ARG B 1 327 ? -14.422 -0.413 -0.674 1 98.56 327 ARG B N 1
ATOM 6759 C CA . ARG B 1 327 ? -15.219 -1.243 -1.567 1 98.56 327 ARG B CA 1
ATOM 6760 C C . ARG B 1 327 ? -16.047 -2.25 -0.78 1 98.56 327 ARG B C 1
ATOM 6762 O O . ARG B 1 327 ? -15.562 -2.857 0.173 1 98.56 327 ARG B O 1
ATOM 6769 N N . ALA B 1 328 ? -17.312 -2.314 -1.111 1 98.88 328 ALA B N 1
ATOM 6770 C CA . ALA B 1 328 ? -18.219 -3.189 -0.372 1 98.88 328 ALA B CA 1
ATOM 6771 C C . ALA B 1 328 ? -18.078 -4.637 -0.83 1 98.88 328 ALA B C 1
ATOM 6773 O O . ALA B 1 328 ? -19.031 -5.227 -1.345 1 98.88 328 ALA B O 1
ATOM 6774 N N . ASP B 1 329 ? -16.969 -5.219 -0.675 1 98.94 329 ASP B N 1
ATOM 6775 C CA . ASP B 1 329 ? -16.688 -6.648 -0.744 1 98.94 329 ASP B CA 1
ATOM 6776 C C . ASP B 1 329 ? -16.844 -7.305 0.628 1 98.94 329 ASP B C 1
ATOM 6778 O O . ASP B 1 329 ? -15.984 -7.129 1.5 1 98.94 329 ASP B O 1
ATOM 6782 N N . LEU B 1 330 ? -17.906 -8.055 0.8 1 98.94 330 LEU B N 1
ATOM 6783 C CA . LEU B 1 330 ? -18.25 -8.539 2.131 1 98.94 330 LEU B CA 1
ATOM 6784 C C . LEU B 1 330 ? -18.672 -10.008 2.078 1 98.94 330 LEU B C 1
ATOM 6786 O O . LEU B 1 330 ? -19.312 -10.438 1.122 1 98.94 330 LEU B O 1
ATOM 6790 N N . VAL B 1 331 ? -18.281 -10.75 3.037 1 98.94 331 VAL B N 1
ATOM 6791 C CA . VAL B 1 331 ? -18.719 -12.125 3.24 1 98.94 331 VAL B CA 1
ATOM 6792 C C . VAL B 1 331 ? -19.438 -12.25 4.586 1 98.94 331 VAL B C 1
ATOM 6794 O O . VAL B 1 331 ? -18.875 -11.891 5.625 1 98.94 331 VAL B O 1
ATOM 6797 N N . VAL B 1 332 ? -20.656 -12.672 4.609 1 98.88 332 VAL B N 1
ATOM 6798 C CA . VAL B 1 332 ? -21.422 -12.938 5.828 1 98.88 332 VAL B CA 1
ATOM 6799 C C . VAL B 1 332 ? -21.25 -14.398 6.234 1 98.88 332 VAL B C 1
ATOM 6801 O O . VAL B 1 332 ? -21.641 -15.305 5.492 1 98.88 332 VAL B O 1
ATOM 6804 N N . LEU B 1 333 ? -20.672 -14.602 7.375 1 98.75 333 LEU B N 1
ATOM 6805 C CA . LEU B 1 333 ? -20.281 -15.93 7.84 1 98.75 333 LEU B CA 1
ATOM 6806 C C . LEU B 1 333 ? -21.156 -16.375 9.016 1 98.75 333 LEU B C 1
ATOM 6808 O O . LEU B 1 333 ? -21.688 -15.531 9.742 1 98.75 333 LEU B O 1
ATOM 6812 N N . ASP B 1 334 ? -21.141 -17.672 9.203 1 96.25 334 ASP B N 1
ATOM 6813 C CA . ASP B 1 334 ? -21.75 -18.234 10.406 1 96.25 334 ASP B CA 1
ATOM 6814 C C . ASP B 1 334 ? -20.812 -18.078 11.609 1 96.25 334 ASP B C 1
ATOM 6816 O O . ASP B 1 334 ? -21.266 -17.734 12.711 1 96.25 334 ASP B O 1
ATOM 6820 N N . SER B 1 335 ? -19.594 -18.359 11.398 1 98.12 335 SER B N 1
ATOM 6821 C CA . SER B 1 335 ? -18.547 -18.156 12.391 1 98.12 335 SER B CA 1
ATOM 6822 C C . SER B 1 335 ? -17.188 -17.938 11.727 1 98.12 335 SER B C 1
ATOM 6824 O O . SER B 1 335 ? -17 -18.297 10.562 1 98.12 335 SER B O 1
ATOM 6826 N N . LEU B 1 336 ? -16.312 -17.359 12.477 1 98.62 336 LEU B N 1
ATOM 6827 C CA . LEU B 1 336 ? -14.961 -17.156 11.961 1 98.62 336 LEU B CA 1
ATOM 6828 C C . LEU B 1 336 ? -14.266 -18.5 11.734 1 98.62 336 LEU B C 1
ATOM 6830 O O . LEU B 1 336 ? -13.539 -18.656 10.75 1 98.62 336 LEU B O 1
ATOM 6834 N N . GLU B 1 337 ? -14.477 -19.5 12.578 1 98.5 337 GLU B N 1
ATOM 6835 C CA . GLU B 1 337 ? -13.797 -20.797 12.57 1 98.5 337 GLU B CA 1
ATOM 6836 C C . GLU B 1 337 ? -14.242 -21.656 11.383 1 98.5 337 GLU B C 1
ATOM 6838 O O . GLU B 1 337 ? -13.43 -22.328 10.758 1 98.5 337 GLU B O 1
ATOM 6843 N N . ASN B 1 338 ? -15.5 -21.594 11.102 1 97.44 338 ASN B N 1
ATOM 6844 C CA . ASN B 1 338 ? -16.031 -22.406 10.023 1 97.44 338 ASN B CA 1
ATOM 6845 C C . ASN B 1 338 ? -15.836 -21.75 8.664 1 97.44 338 ASN B C 1
ATOM 6847 O O . ASN B 1 338 ? -15.758 -22.438 7.641 1 97.44 338 ASN B O 1
ATOM 6851 N N . CYS B 1 339 ? -15.836 -20.422 8.672 1 98.31 339 CYS B N 1
ATOM 6852 C CA . CYS B 1 339 ? -15.625 -19.609 7.484 1 98.31 339 CYS B CA 1
ATOM 6853 C C . CYS B 1 339 ? -16.531 -20.078 6.344 1 98.31 339 CYS B C 1
ATOM 6855 O O . CYS B 1 339 ? -16.062 -20.25 5.215 1 98.31 339 CYS B O 1
ATOM 6857 N N . ARG B 1 340 ? -17.734 -20.391 6.625 1 97.31 340 ARG B N 1
ATOM 6858 C CA . ARG B 1 340 ? -18.719 -20.734 5.602 1 97.31 340 ARG B CA 1
ATOM 6859 C C . ARG B 1 340 ? -19.547 -19.5 5.215 1 97.31 340 ARG B C 1
ATOM 6861 O O . ARG B 1 340 ? -20.25 -18.922 6.055 1 97.31 340 ARG B O 1
ATOM 6868 N N . ALA B 1 341 ? -19.5 -19.172 3.986 1 97.81 341 ALA B N 1
ATOM 6869 C CA . ALA B 1 341 ? -20.234 -18 3.506 1 97.81 341 ALA B CA 1
ATOM 6870 C C . ALA B 1 341 ? -21.719 -18.297 3.371 1 97.81 341 ALA B C 1
ATOM 6872 O O . ALA B 1 341 ? -22.094 -19.312 2.771 1 97.81 341 ALA B O 1
ATOM 6873 N N . ASP B 1 342 ? -22.531 -17.484 3.928 1 96.69 342 ASP B N 1
ATOM 6874 C CA . ASP B 1 342 ? -23.984 -17.547 3.744 1 96.69 342 ASP B CA 1
ATOM 6875 C C . ASP B 1 342 ? -24.438 -16.562 2.66 1 96.69 342 ASP B C 1
ATOM 6877 O O . ASP B 1 342 ? -25.391 -16.828 1.94 1 96.69 342 ASP B O 1
ATOM 6881 N N . MET B 1 343 ? -23.828 -15.477 2.666 1 98.19 343 MET B N 1
ATOM 6882 C CA . MET B 1 343 ? -24.094 -14.383 1.74 1 98.19 343 MET B CA 1
ATOM 6883 C C . MET B 1 343 ? -22.812 -13.641 1.383 1 98.19 343 MET B C 1
ATOM 6885 O O . MET B 1 343 ? -21.938 -13.453 2.232 1 98.19 343 MET B O 1
ATOM 6889 N N . VAL B 1 344 ? -22.719 -13.258 0.114 1 98.88 344 VAL B N 1
ATOM 6890 C CA . VAL B 1 344 ? -21.531 -12.547 -0.354 1 98.88 344 VAL B CA 1
ATOM 6891 C C . VAL B 1 344 ? -21.953 -11.297 -1.122 1 98.88 344 VAL B C 1
ATOM 6893 O O . VAL B 1 344 ? -22.953 -11.305 -1.846 1 98.88 344 VAL B O 1
ATOM 6896 N N . PHE B 1 345 ? -21.281 -10.195 -0.886 1 98.94 345 PHE B N 1
ATOM 6897 C CA . PHE B 1 345 ? -21.406 -8.977 -1.673 1 98.94 345 PHE B CA 1
ATOM 6898 C C . PHE B 1 345 ? -20.125 -8.688 -2.436 1 98.94 345 PHE B C 1
ATOM 6900 O O . PHE B 1 345 ? -19.031 -8.742 -1.861 1 98.94 345 PHE B O 1
ATOM 6907 N N . SER B 1 346 ? -20.219 -8.438 -3.732 1 98.88 346 SER B N 1
ATOM 6908 C CA . SER B 1 346 ? -19.109 -7.965 -4.566 1 98.88 346 SER B CA 1
ATOM 6909 C C . SER B 1 346 ? -19.359 -6.543 -5.059 1 98.88 346 SER B C 1
ATOM 6911 O O . SER B 1 346 ? -20.281 -6.309 -5.852 1 98.88 346 SER B O 1
ATOM 6913 N N . ALA B 1 347 ? -18.609 -5.602 -4.566 1 98.56 347 ALA B N 1
ATOM 6914 C CA . ALA B 1 347 ? -18.781 -4.188 -4.891 1 98.56 347 ALA B CA 1
ATOM 6915 C C . ALA B 1 347 ? -20.219 -3.738 -4.617 1 98.56 347 ALA B C 1
ATOM 6917 O O . ALA B 1 347 ? -20.844 -3.119 -5.473 1 98.56 347 ALA B O 1
ATOM 6918 N N . GLY B 1 348 ? -20.703 -4.172 -3.52 1 98.69 348 GLY B N 1
ATOM 6919 C CA . GLY B 1 348 ? -22.016 -3.729 -3.055 1 98.69 348 GLY B CA 1
ATOM 6920 C C . GLY B 1 348 ? -23.156 -4.5 -3.68 1 98.69 348 GLY B C 1
ATOM 6921 O O . GLY B 1 348 ? -24.328 -4.297 -3.312 1 98.69 348 GLY B O 1
ATOM 6922 N N . ARG B 1 349 ? -22.906 -5.383 -4.57 1 98.5 349 ARG B N 1
ATOM 6923 C CA . ARG B 1 349 ? -23.938 -6.18 -5.215 1 98.5 349 ARG B CA 1
ATOM 6924 C C . ARG B 1 349 ? -24.078 -7.543 -4.547 1 98.5 349 ARG B C 1
ATOM 6926 O O . ARG B 1 349 ? -23.094 -8.289 -4.438 1 98.5 349 ARG B O 1
ATOM 6933 N N . ARG B 1 350 ? -25.25 -7.879 -4.121 1 98.62 350 ARG B N 1
ATOM 6934 C CA . ARG B 1 350 ? -25.469 -9.203 -3.557 1 98.62 350 ARG B CA 1
ATOM 6935 C C . ARG B 1 350 ? -25.297 -10.289 -4.617 1 98.62 350 ARG B C 1
ATOM 6937 O O . ARG B 1 350 ? -25.891 -10.211 -5.695 1 98.62 350 ARG B O 1
ATOM 6944 N N . VAL B 1 351 ? -24.531 -11.289 -4.379 1 98.69 351 VAL B N 1
ATOM 6945 C CA . VAL B 1 351 ? -24.203 -12.336 -5.332 1 98.69 351 VAL B CA 1
ATOM 6946 C C . VAL B 1 351 ? -25.359 -13.336 -5.418 1 98.69 351 VAL B C 1
ATOM 6948 O O . VAL B 1 351 ? -25.703 -13.984 -4.426 1 98.69 351 VAL B O 1
ATOM 6951 N N . THR B 1 352 ? -25.969 -13.422 -6.512 1 97.88 352 THR B N 1
ATOM 6952 C CA . THR B 1 352 ? -27.062 -14.336 -6.828 1 97.88 352 THR B CA 1
ATOM 6953 C C . THR B 1 352 ? -26.906 -14.898 -8.234 1 97.88 352 THR B C 1
ATOM 6955 O O . THR B 1 352 ? -26.062 -14.422 -9.016 1 97.88 352 THR B O 1
ATOM 6958 N N . ASP B 1 353 ? -27.688 -15.883 -8.547 1 96.88 353 ASP B N 1
ATOM 6959 C CA . ASP B 1 353 ? -27.672 -16.438 -9.898 1 96.88 353 ASP B CA 1
ATOM 6960 C C . ASP B 1 353 ? -28.078 -15.375 -10.922 1 96.88 353 ASP B C 1
ATOM 6962 O O . ASP B 1 353 ? -27.531 -15.336 -12.031 1 96.88 353 ASP B O 1
ATOM 6966 N N . ALA B 1 354 ? -29.016 -14.531 -10.523 1 97.62 354 ALA B N 1
ATOM 6967 C CA . ALA B 1 354 ? -29.484 -13.469 -11.414 1 97.62 354 ALA B CA 1
ATOM 6968 C C . ALA B 1 354 ? -28.359 -12.477 -11.719 1 97.62 354 ALA B C 1
ATOM 6970 O O . ALA B 1 354 ? -28.25 -11.969 -12.836 1 97.62 354 ALA B O 1
ATOM 6971 N N . LEU B 1 355 ? -27.547 -12.195 -10.75 1 98.19 355 LEU B N 1
ATOM 6972 C CA . LEU B 1 355 ? -26.438 -11.281 -10.961 1 98.19 355 LEU B CA 1
ATOM 6973 C C . LEU B 1 355 ? -25.453 -11.844 -11.984 1 98.19 355 LEU B C 1
ATOM 6975 O O . LEU B 1 355 ? -25.016 -11.133 -12.891 1 98.19 355 LEU B O 1
ATOM 6979 N N . PHE B 1 356 ? -25.156 -13.117 -11.922 1 98.12 356 PHE B N 1
ATOM 6980 C CA . PHE B 1 356 ? -24.25 -13.75 -12.859 1 98.12 356 PHE B CA 1
ATOM 6981 C C . PHE B 1 356 ? -24.812 -13.711 -14.273 1 98.12 356 PHE B C 1
ATOM 6983 O O . PHE B 1 356 ? -24.062 -13.594 -15.242 1 98.12 356 PHE B O 1
ATOM 6990 N N . SER B 1 357 ? -26.094 -13.781 -14.438 1 96.94 357 SER B N 1
ATOM 6991 C CA . SER B 1 357 ? -26.75 -13.812 -15.734 1 96.94 357 SER B CA 1
ATOM 6992 C C . SER B 1 357 ? -26.719 -12.445 -16.406 1 96.94 357 SER B C 1
ATOM 6994 O O . SER B 1 357 ? -26.984 -12.336 -17.609 1 96.94 357 SER B O 1
ATOM 6996 N N . SER B 1 358 ? -26.375 -11.43 -15.656 1 97 358 SER B N 1
ATOM 6997 C CA . SER B 1 358 ? -26.359 -10.078 -16.203 1 97 358 SER B CA 1
ATOM 6998 C C . SER B 1 358 ? -25.078 -9.797 -16.969 1 97 358 SER B C 1
ATOM 7000 O O . SER B 1 358 ? -24.984 -8.805 -17.703 1 97 358 SER B O 1
ATOM 7002 N N . ARG B 1 359 ? -24.078 -10.688 -16.891 1 97.5 359 ARG B N 1
ATOM 7003 C CA . ARG B 1 359 ? -22.797 -10.5 -17.547 1 97.5 359 ARG B CA 1
ATOM 7004 C C . ARG B 1 359 ? -22.906 -10.719 -19.047 1 97.5 359 ARG B C 1
ATOM 7006 O O . ARG B 1 359 ? -23.641 -11.586 -19.5 1 97.5 359 ARG B O 1
ATOM 7013 N N . ARG B 1 360 ? -22.25 -9.938 -19.859 1 96.69 360 ARG B N 1
ATOM 7014 C CA . ARG B 1 360 ? -22.125 -10.195 -21.281 1 96.69 360 ARG B CA 1
ATOM 7015 C C . ARG B 1 360 ? -21.094 -11.305 -21.547 1 96.69 360 ARG B C 1
ATOM 7017 O O . ARG B 1 360 ? -20 -11.281 -20.984 1 96.69 360 ARG B O 1
ATOM 7024 N N . PRO B 1 361 ? -21.312 -12.281 -22.328 1 96.12 361 PRO B N 1
ATOM 7025 C CA . PRO B 1 361 ? -20.375 -13.359 -22.625 1 96.12 361 PRO B CA 1
ATOM 7026 C C . PRO B 1 361 ? -19.188 -12.898 -23.469 1 96.12 361 PRO B C 1
ATOM 7028 O O . PRO B 1 361 ? -19.297 -11.914 -24.203 1 96.12 361 PRO B O 1
ATOM 7031 N N . VAL B 1 362 ? -18.078 -13.531 -23.328 1 98 362 VAL B N 1
ATOM 7032 C CA . VAL B 1 362 ? -16.906 -13.375 -24.188 1 98 362 VAL B CA 1
ATOM 7033 C C . VAL B 1 362 ? -16.719 -14.633 -25.031 1 98 362 VAL B C 1
ATOM 7035 O O . VAL B 1 362 ? -16.734 -15.75 -24.516 1 98 362 VAL B O 1
ATOM 7038 N N . ALA B 1 363 ? -16.469 -14.469 -26.344 1 97.81 363 ALA B N 1
ATOM 7039 C CA . ALA B 1 363 ? -16.359 -15.594 -27.266 1 97.81 363 ALA B CA 1
ATOM 7040 C C . ALA B 1 363 ? -15.117 -16.438 -26.969 1 97.81 363 ALA B C 1
ATOM 7042 O O . ALA B 1 363 ? -14.039 -15.883 -26.719 1 97.81 363 ALA B O 1
ATOM 7043 N N . PRO B 1 364 ? -15.297 -17.75 -26.938 1 97.62 364 PRO B N 1
ATOM 7044 C CA . PRO B 1 364 ? -14.117 -18.594 -26.75 1 97.62 364 PRO B CA 1
ATOM 7045 C C . PRO B 1 364 ? -13.117 -18.469 -27.906 1 97.62 364 PRO B C 1
ATOM 7047 O O . PRO B 1 364 ? -13.5 -18.094 -29.016 1 97.62 364 PRO B O 1
ATOM 7050 N N . ILE B 1 365 ? -11.914 -18.797 -27.625 1 98.19 365 ILE B N 1
ATOM 7051 C CA . ILE B 1 365 ? -10.859 -18.703 -28.625 1 98.19 365 ILE B CA 1
ATOM 7052 C C . ILE B 1 365 ? -9.992 -19.969 -28.594 1 98.19 365 ILE B C 1
ATOM 7054 O O . ILE B 1 365 ? -10.086 -20.766 -27.656 1 98.19 365 ILE B O 1
ATOM 7058 N N . GLY B 1 366 ? -9.164 -20.109 -29.641 1 98.06 366 GLY B N 1
ATOM 7059 C CA . GLY B 1 366 ? -8.164 -21.172 -29.672 1 98.06 366 GLY B CA 1
ATOM 7060 C C . GLY B 1 366 ? -8.766 -22.562 -29.766 1 98.06 366 GLY B C 1
ATOM 7061 O O . GLY B 1 366 ? -8.219 -23.516 -29.219 1 98.06 366 GLY B O 1
ATOM 7062 N N . LEU B 1 367 ? -9.852 -22.781 -30.469 1 97.88 367 LEU B N 1
ATOM 7063 C CA . LEU B 1 367 ? -10.602 -24.031 -30.5 1 97.88 367 LEU B CA 1
ATOM 7064 C C . LEU B 1 367 ? -9.914 -25.047 -31.391 1 97.88 367 LEU B C 1
ATOM 7066 O O . LEU B 1 367 ? -10.297 -26.219 -31.422 1 97.88 367 LEU B O 1
ATOM 7070 N N . ASP B 1 368 ? -8.867 -24.734 -32.062 1 96.5 368 ASP B N 1
ATOM 7071 C CA . ASP B 1 368 ? -8.109 -25.656 -32.906 1 96.5 368 ASP B CA 1
ATOM 7072 C C . ASP B 1 368 ? -6.613 -25.562 -32.625 1 96.5 368 ASP B C 1
ATOM 7074 O O . ASP B 1 368 ? -5.793 -25.484 -33.531 1 96.5 368 ASP B O 1
ATOM 7078 N N . SER B 1 369 ? -6.348 -25.562 -31.312 1 97.94 369 SER B N 1
ATOM 7079 C CA . SER B 1 369 ? -4.977 -25.266 -30.906 1 97.94 369 SER B CA 1
ATOM 7080 C C . SER B 1 369 ? -4.141 -26.547 -30.844 1 97.94 369 SER B C 1
ATOM 7082 O O . SER B 1 369 ? -2.908 -26.484 -30.797 1 97.94 369 SER B O 1
ATOM 7084 N N . VAL B 1 370 ? -4.742 -27.734 -30.781 1 98.38 370 VAL B N 1
ATOM 7085 C CA . VAL B 1 370 ? -4.008 -29 -30.672 1 98.38 370 VAL B CA 1
ATOM 7086 C C . VAL B 1 370 ? -3.654 -29.516 -32.062 1 98.38 370 VAL B C 1
ATOM 7088 O O . VAL B 1 370 ? -4.523 -30.016 -32.781 1 98.38 370 VAL B O 1
ATOM 7091 N N . LYS B 1 371 ? -2.393 -29.422 -32.406 1 97.94 371 LYS B N 1
ATOM 7092 C CA . LYS B 1 371 ? -1.925 -29.766 -33.75 1 97.94 371 LYS B CA 1
ATOM 7093 C C . LYS B 1 371 ? -0.867 -30.875 -33.688 1 97.94 371 LYS B C 1
ATOM 7095 O O . LYS B 1 371 ? 0.112 -30.844 -34.438 1 97.94 371 LYS B O 1
ATOM 7100 N N . ALA B 1 372 ? -0.981 -31.781 -32.812 1 97.62 372 ALA B N 1
ATOM 7101 C CA . ALA B 1 372 ? -0.026 -32.875 -32.656 1 97.62 372 ALA B CA 1
ATOM 7102 C C . ALA B 1 372 ? -0.13 -33.875 -33.812 1 97.62 372 ALA B C 1
ATOM 7104 O O . ALA B 1 372 ? -1.229 -34.156 -34.281 1 97.62 372 ALA B O 1
ATOM 7105 N N . ARG B 1 373 ? 0.95 -34.406 -34.219 1 96.75 373 ARG B N 1
ATOM 7106 C CA . ARG B 1 373 ? 0.958 -35.5 -35.188 1 96.75 373 ARG B CA 1
ATOM 7107 C C . ARG B 1 373 ? 0.497 -36.781 -34.562 1 96.75 373 ARG B C 1
ATOM 7109 O O . ARG B 1 373 ? 0.743 -37.031 -33.375 1 96.75 373 ARG B O 1
ATOM 7116 N N . PRO B 1 374 ? -0.159 -37.562 -35.406 1 97.62 374 PRO B N 1
ATOM 7117 C CA . PRO B 1 374 ? -0.531 -38.875 -34.844 1 97.62 374 PRO B CA 1
ATOM 7118 C C . PRO B 1 374 ? 0.679 -39.688 -34.406 1 97.62 374 PRO B C 1
ATOM 7120 O O . PRO B 1 374 ? 1.733 -39.656 -35.031 1 97.62 374 PRO B O 1
ATOM 7123 N N . VAL B 1 375 ? 0.436 -40.469 -33.344 1 98.19 375 VAL B N 1
ATOM 7124 C CA . VAL B 1 375 ? 1.519 -41.281 -32.812 1 98.19 375 VAL B CA 1
ATOM 7125 C C . VAL B 1 375 ? 1.068 -42.75 -32.75 1 98.19 375 VAL B C 1
ATOM 7127 O O . VAL B 1 375 ? -0.131 -43.031 -32.75 1 98.19 375 VAL B O 1
ATOM 7130 N N . ASN B 1 376 ? 2.049 -43.625 -32.75 1 97.94 376 ASN B N 1
ATOM 7131 C CA . ASN B 1 376 ? 1.814 -45.031 -32.531 1 97.94 376 ASN B CA 1
ATOM 7132 C C . ASN B 1 376 ? 2.697 -45.594 -31.422 1 97.94 376 ASN B C 1
ATOM 7134 O O . ASN B 1 376 ? 3.535 -44.875 -30.875 1 97.94 376 ASN B O 1
ATOM 7138 N N . ALA B 1 377 ? 2.467 -46.844 -31.062 1 97.94 377 ALA B N 1
ATOM 7139 C CA . ALA B 1 377 ? 3.131 -47.469 -29.922 1 97.94 377 ALA B CA 1
ATOM 7140 C C . ALA B 1 377 ? 4.648 -47.406 -30.078 1 97.94 377 ALA B C 1
ATOM 7142 O O . ALA B 1 377 ? 5.371 -47.219 -29.094 1 97.94 377 ALA B O 1
ATOM 7143 N N . ALA B 1 378 ? 5.148 -47.562 -31.281 1 96.5 378 ALA B N 1
ATOM 7144 C CA . ALA B 1 378 ? 6.582 -47.625 -31.562 1 96.5 378 ALA B CA 1
ATOM 7145 C C . ALA B 1 378 ? 7.27 -46.312 -31.219 1 96.5 378 ALA B C 1
ATOM 7147 O O . ALA B 1 378 ? 8.477 -46.281 -30.984 1 96.5 378 ALA B O 1
ATOM 7148 N N . HIS B 1 379 ? 6.547 -45.25 -31.203 1 97.38 379 HIS B N 1
ATOM 7149 C CA . HIS B 1 379 ? 7.109 -43.938 -30.938 1 97.38 379 HIS B CA 1
ATOM 7150 C C . HIS B 1 379 ? 7.461 -43.75 -29.469 1 97.38 379 HIS B C 1
ATOM 7152 O O . HIS B 1 379 ? 8.133 -42.781 -29.094 1 97.38 379 HIS B O 1
ATOM 7158 N N . PHE B 1 380 ? 7.078 -44.688 -28.531 1 98.06 380 PHE B N 1
ATOM 7159 C CA . PHE B 1 380 ? 7.23 -44.5 -27.078 1 98.06 380 PHE B CA 1
ATOM 7160 C C . PHE B 1 380 ? 8.398 -45.344 -26.562 1 98.06 380 PHE B C 1
ATOM 7162 O O . PHE B 1 380 ? 8.625 -45.406 -25.344 1 98.06 380 PHE B O 1
ATOM 7169 N N . GLY B 1 381 ? 9.109 -45.938 -27.453 1 95.44 381 GLY B N 1
ATOM 7170 C CA . GLY B 1 381 ? 10.258 -46.719 -27.031 1 95.44 381 GLY B CA 1
ATOM 7171 C C . GLY B 1 381 ? 11.391 -45.875 -26.484 1 95.44 381 GLY B C 1
ATOM 7172 O O . GLY B 1 381 ? 11.633 -44.781 -26.953 1 95.44 381 GLY B O 1
ATOM 7173 N N . VAL B 1 382 ? 12.031 -46.406 -25.453 1 94.94 382 VAL B N 1
ATOM 7174 C CA . VAL B 1 382 ? 13.219 -45.812 -24.875 1 94.94 382 VAL B CA 1
ATOM 7175 C C . VAL B 1 382 ? 14.422 -46.719 -25.047 1 94.94 382 VAL B C 1
ATOM 7177 O O . VAL B 1 382 ? 14.43 -47.844 -24.531 1 94.94 382 VAL B O 1
ATOM 7180 N N . PRO B 1 383 ? 15.391 -46.281 -25.75 1 92.5 383 PRO B N 1
ATOM 7181 C CA . PRO B 1 383 ? 16.562 -47.156 -25.938 1 92.5 383 PRO B CA 1
ATOM 7182 C C . PRO B 1 383 ? 17.281 -47.5 -24.641 1 92.5 383 PRO B C 1
ATOM 7184 O O . PRO B 1 383 ? 17.359 -46.625 -23.75 1 92.5 383 PRO B O 1
ATOM 7187 N N . VAL B 1 384 ? 17.812 -48.688 -24.656 1 92.19 384 VAL B N 1
ATOM 7188 C CA . VAL B 1 384 ? 18.594 -49.094 -23.484 1 92.19 384 VAL B CA 1
ATOM 7189 C C . VAL B 1 384 ? 19.859 -48.281 -23.375 1 92.19 384 VAL B C 1
ATOM 7191 O O . VAL B 1 384 ? 20.516 -48 -24.375 1 92.19 384 VAL B O 1
ATOM 7194 N N . ALA B 1 385 ? 20.047 -47.719 -22.25 1 84.06 385 ALA B N 1
ATOM 7195 C CA . ALA B 1 385 ? 21.281 -47 -21.984 1 84.06 385 ALA B CA 1
ATOM 7196 C C . ALA B 1 385 ? 22.234 -47.844 -21.125 1 84.06 385 ALA B C 1
ATOM 7198 O O . ALA B 1 385 ? 21.797 -48.781 -20.438 1 84.06 385 ALA B O 1
ATOM 7199 N N . GLU B 1 386 ? 23.547 -47.5 -21.312 1 85.25 386 GLU B N 1
ATOM 7200 C CA . GLU B 1 386 ? 24.516 -48.156 -20.422 1 85.25 386 GLU B CA 1
ATOM 7201 C C . GLU B 1 386 ? 24.375 -47.625 -19 1 85.25 386 GLU B C 1
ATOM 7203 O O . GLU B 1 386 ? 24.312 -46.406 -18.781 1 85.25 386 GLU B O 1
ATOM 7208 N N . GLY B 1 387 ? 24.141 -48.406 -18.109 1 87.56 387 GLY B N 1
ATOM 7209 C CA . GLY B 1 387 ? 24.062 -48 -16.719 1 87.56 387 GLY B CA 1
ATOM 7210 C C . GLY B 1 387 ? 22.641 -47.719 -16.25 1 87.56 387 GLY B C 1
ATOM 7211 O O . GLY B 1 387 ? 21.703 -48.406 -16.672 1 87.56 387 GLY B O 1
ATOM 7212 N N . GLU B 1 388 ? 22.547 -46.75 -15.289 1 94.12 388 GLU B N 1
ATOM 7213 C CA . GLU B 1 388 ? 21.234 -46.438 -14.703 1 94.12 388 GLU B CA 1
ATOM 7214 C C . GLU B 1 388 ? 20.5 -45.375 -15.523 1 94.12 388 GLU B C 1
ATOM 7216 O O . GLU B 1 388 ? 21.125 -44.531 -16.172 1 94.12 388 GLU B O 1
ATOM 7221 N N . THR B 1 389 ? 19.219 -45.531 -15.602 1 94.88 389 THR B N 1
ATOM 7222 C CA . THR B 1 389 ? 18.328 -44.625 -16.328 1 94.88 389 THR B CA 1
ATOM 7223 C C . THR B 1 389 ? 17.719 -43.594 -15.391 1 94.88 389 THR B C 1
ATOM 7225 O O . THR B 1 389 ? 17.266 -43.938 -14.297 1 94.88 389 THR B O 1
ATOM 7228 N N . PRO B 1 390 ? 17.797 -42.281 -15.797 1 96.38 390 PRO B N 1
ATOM 7229 C CA . PRO B 1 390 ? 17.094 -41.25 -15 1 96.38 390 PRO B CA 1
ATOM 7230 C C . PRO B 1 390 ? 15.586 -41.5 -14.922 1 96.38 390 PRO B C 1
ATOM 7232 O O . PRO B 1 390 ? 14.961 -41.875 -15.922 1 96.38 390 PRO B O 1
ATOM 7235 N N . VAL B 1 391 ? 15.016 -41.406 -13.727 1 98.19 391 VAL B N 1
ATOM 7236 C CA . VAL B 1 391 ? 13.594 -41.594 -13.461 1 98.19 391 VAL B CA 1
ATOM 7237 C C . VAL B 1 391 ? 13.062 -40.406 -12.656 1 98.19 391 VAL B C 1
ATOM 7239 O O . VAL B 1 391 ? 13.633 -40.031 -11.617 1 98.19 391 VAL B O 1
ATOM 7242 N N . ILE B 1 392 ? 12.031 -39.719 -13.188 1 98.38 392 ILE B N 1
ATOM 7243 C CA . ILE B 1 392 ? 11.391 -38.656 -12.43 1 98.38 392 ILE B CA 1
ATOM 7244 C C . ILE B 1 392 ? 10.719 -39.219 -11.188 1 98.38 392 ILE B C 1
ATOM 7246 O O . ILE B 1 392 ? 9.859 -40.094 -11.289 1 98.38 392 ILE B O 1
ATOM 7250 N N . GLY B 1 393 ? 11.07 -38.75 -10 1 98.31 393 GLY B N 1
ATOM 7251 C CA . GLY B 1 393 ? 10.43 -39.156 -8.766 1 98.31 393 GLY B CA 1
ATOM 7252 C C . GLY B 1 393 ? 9.352 -38.188 -8.297 1 98.31 393 GLY B C 1
ATOM 7253 O O . GLY B 1 393 ? 9.664 -37.125 -7.793 1 98.31 393 GLY B O 1
ATOM 7254 N N . VAL B 1 394 ? 8.125 -38.656 -8.398 1 96.94 394 VAL B N 1
ATOM 7255 C CA . VAL B 1 394 ? 7.012 -37.812 -7.957 1 96.94 394 VAL B CA 1
ATOM 7256 C C . VAL B 1 394 ? 6.914 -37.875 -6.434 1 96.94 394 VAL B C 1
ATOM 7258 O O . VAL B 1 394 ? 7.098 -38.906 -5.816 1 96.94 394 VAL B O 1
ATOM 7261 N N . ILE B 1 395 ? 6.719 -36.656 -5.793 1 92.75 395 ILE B N 1
ATOM 7262 C CA . ILE B 1 395 ? 6.438 -36.531 -4.367 1 92.75 395 ILE B CA 1
ATOM 7263 C C . ILE B 1 395 ? 4.988 -36.125 -4.16 1 92.75 395 ILE B C 1
ATOM 7265 O O . ILE B 1 395 ? 4.598 -35 -4.535 1 92.75 395 ILE B O 1
ATOM 7269 N N . PRO B 1 396 ? 4.18 -37.062 -3.564 1 90.69 396 PRO B N 1
ATOM 7270 C CA . PRO B 1 396 ? 2.775 -36.688 -3.363 1 90.69 396 PRO B CA 1
ATOM 7271 C C . PRO B 1 396 ? 2.602 -35.375 -2.625 1 90.69 396 PRO B C 1
ATOM 7273 O O . PRO B 1 396 ? 3.25 -35.156 -1.601 1 90.69 396 PRO B O 1
ATOM 7276 N N . GLY B 1 397 ? 1.8 -34.5 -3.205 1 87.94 397 GLY B N 1
ATOM 7277 C CA . GLY B 1 397 ? 1.489 -33.219 -2.568 1 87.94 397 GLY B CA 1
ATOM 7278 C C . GLY B 1 397 ? 2.465 -32.125 -2.932 1 87.94 397 GLY B C 1
ATOM 7279 O O . GLY B 1 397 ? 2.332 -30.984 -2.461 1 87.94 397 GLY B O 1
ATOM 7280 N N . LYS B 1 398 ? 3.395 -32.406 -3.785 1 91.12 398 LYS B N 1
ATOM 7281 C CA . LYS B 1 398 ? 4.379 -31.406 -4.219 1 91.12 398 LYS B CA 1
ATOM 7282 C C . LYS B 1 398 ? 4.551 -31.438 -5.734 1 91.12 398 LYS B C 1
ATOM 7284 O O . LYS B 1 398 ? 4.277 -32.438 -6.379 1 91.12 398 LYS B O 1
ATOM 7289 N N . ILE B 1 399 ? 4.957 -30.297 -6.234 1 91.12 399 ILE B N 1
ATOM 7290 C CA . ILE B 1 399 ? 5.23 -30.266 -7.668 1 91.12 399 ILE B CA 1
ATOM 7291 C C . ILE B 1 399 ? 6.73 -30.406 -7.91 1 91.12 399 ILE B C 1
ATOM 7293 O O . ILE B 1 399 ? 7.164 -30.656 -9.039 1 91.12 399 ILE B O 1
ATOM 7297 N N . ILE B 1 400 ? 7.453 -30.188 -6.879 1 91.38 400 ILE B N 1
ATOM 7298 C CA . ILE B 1 400 ? 8.867 -30.531 -6.953 1 91.38 400 ILE B CA 1
ATOM 7299 C C . ILE B 1 400 ? 9.031 -32.031 -7.133 1 91.38 400 ILE B C 1
ATOM 7301 O O . ILE B 1 400 ? 8.258 -32.812 -6.574 1 91.38 400 ILE B O 1
ATOM 7305 N N . THR B 1 401 ? 10.023 -32.469 -7.977 1 95.81 401 THR B N 1
ATOM 7306 C CA . THR B 1 401 ? 10.273 -33.906 -8.227 1 95.81 401 THR B CA 1
ATOM 7307 C C . THR B 1 401 ? 11.703 -34.25 -7.848 1 95.81 401 THR B C 1
ATOM 7309 O O . THR B 1 401 ? 12.523 -33.375 -7.574 1 95.81 401 THR B O 1
ATOM 7312 N N . GLU B 1 402 ? 11.938 -35.531 -7.758 1 97.38 402 GLU B N 1
ATOM 7313 C CA . GLU B 1 402 ? 13.289 -36.031 -7.488 1 97.38 402 GLU B CA 1
ATOM 7314 C C . GLU B 1 402 ? 13.961 -36.5 -8.766 1 97.38 402 GLU B C 1
ATOM 7316 O O . GLU B 1 402 ? 13.289 -36.969 -9.688 1 97.38 402 GLU B O 1
ATOM 7321 N N . HIS B 1 403 ? 15.227 -36.375 -8.805 1 97.62 403 HIS B N 1
ATOM 7322 C CA . HIS B 1 403 ? 16.047 -37 -9.82 1 97.62 403 HIS B CA 1
ATOM 7323 C C . HIS B 1 403 ? 16.562 -38.375 -9.336 1 97.62 403 HIS B C 1
ATOM 7325 O O . HIS B 1 403 ? 17.641 -38.438 -8.742 1 97.62 403 HIS B O 1
ATOM 7331 N N . ARG B 1 404 ? 15.867 -39.406 -9.719 1 97.69 404 ARG B N 1
ATOM 7332 C CA . ARG B 1 404 ? 16.234 -40.781 -9.32 1 97.69 404 ARG B CA 1
ATOM 7333 C C . ARG B 1 404 ? 16.906 -41.531 -10.461 1 97.69 404 ARG B C 1
ATOM 7335 O O . ARG B 1 404 ? 16.859 -41.094 -11.617 1 97.69 404 ARG B O 1
ATOM 7342 N N . ARG B 1 405 ? 17.578 -42.562 -10.094 1 96.38 405 ARG B N 1
ATOM 7343 C CA . ARG B 1 405 ? 18.25 -43.406 -11.07 1 96.38 405 ARG B CA 1
ATOM 7344 C C . ARG B 1 405 ? 18.031 -44.906 -10.75 1 96.38 405 ARG B C 1
ATOM 7346 O O . ARG B 1 405 ? 18.172 -45.312 -9.602 1 96.38 405 ARG B O 1
ATOM 7353 N N . TYR B 1 406 ? 17.656 -45.688 -11.844 1 96.56 406 TYR B N 1
ATOM 7354 C CA . TYR B 1 406 ? 17.359 -47.094 -11.688 1 96.56 406 TYR B CA 1
ATOM 7355 C C . TYR B 1 406 ? 17.938 -47.906 -12.836 1 96.56 406 TYR B C 1
ATOM 7357 O O . TYR B 1 406 ? 18.078 -47.406 -13.953 1 96.56 406 TYR B O 1
ATOM 7365 N N . ARG B 1 407 ? 18.359 -49.094 -12.547 1 95.38 407 ARG B N 1
ATOM 7366 C CA . ARG B 1 407 ? 18.547 -50.094 -13.609 1 95.38 407 ARG B CA 1
ATOM 7367 C C . ARG B 1 407 ? 17.234 -50.719 -14.008 1 95.38 407 ARG B C 1
ATOM 7369 O O . ARG B 1 407 ? 16.641 -51.469 -13.227 1 95.38 407 ARG B O 1
ATOM 7376 N N . LEU B 1 408 ? 16.781 -50.5 -15.227 1 96.31 408 LEU B N 1
ATOM 7377 C CA . LEU B 1 408 ? 15.461 -50.938 -15.656 1 96.31 408 LEU B CA 1
ATOM 7378 C C . LEU B 1 408 ? 15.539 -52.219 -16.453 1 96.31 408 LEU B C 1
ATOM 7380 O O . LEU B 1 408 ? 16.578 -52.531 -17.047 1 96.31 408 LEU B O 1
ATOM 7384 N N . PRO B 1 409 ? 14.43 -52.969 -16.422 1 95.19 409 PRO B N 1
ATOM 7385 C CA . PRO B 1 409 ? 14.391 -54.156 -17.281 1 95.19 409 PRO B CA 1
ATOM 7386 C C . PRO B 1 409 ? 14.531 -53.812 -18.766 1 95.19 409 PRO B C 1
ATOM 7388 O O . PRO B 1 409 ? 14.211 -52.719 -19.172 1 95.19 409 PRO B O 1
ATOM 7391 N N . VAL B 1 410 ? 15.055 -54.812 -19.484 1 94.56 410 VAL B N 1
ATOM 7392 C CA . VAL B 1 410 ? 15.328 -54.562 -20.906 1 94.56 410 VAL B CA 1
ATOM 7393 C C . VAL B 1 410 ? 14.508 -55.562 -21.75 1 94.56 410 VAL B C 1
ATOM 7395 O O . VAL B 1 410 ? 14.391 -56.719 -21.406 1 94.56 410 VAL B O 1
ATOM 7398 N N . ARG B 1 411 ? 13.891 -55.031 -22.688 1 91.69 411 ARG B N 1
ATOM 7399 C CA . ARG B 1 411 ? 13.211 -55.781 -23.719 1 91.69 411 ARG B CA 1
ATOM 7400 C C . ARG B 1 411 ? 13.75 -55.469 -25.109 1 91.69 411 ARG B C 1
ATOM 7402 O O . ARG B 1 411 ? 13.391 -54.438 -25.688 1 91.69 411 ARG B O 1
ATOM 7409 N N . GLY B 1 412 ? 14.531 -56.406 -25.609 1 91.38 412 GLY B N 1
ATOM 7410 C CA . GLY B 1 412 ? 15.234 -56.094 -26.844 1 91.38 412 GLY B CA 1
ATOM 7411 C C . GLY B 1 412 ? 16.266 -54.969 -26.672 1 91.38 412 GLY B C 1
ATOM 7412 O O . GLY B 1 412 ? 17.188 -55.094 -25.875 1 91.38 412 GLY B O 1
ATOM 7413 N N . ASN B 1 413 ? 16.016 -54 -27.406 1 93.19 413 ASN B N 1
ATOM 7414 C CA . ASN B 1 413 ? 16.938 -52.875 -27.328 1 93.19 413 ASN B CA 1
ATOM 7415 C C . ASN B 1 413 ? 16.312 -51.688 -26.609 1 93.19 413 ASN B C 1
ATOM 7417 O O . ASN B 1 413 ? 16.812 -50.562 -26.688 1 93.19 413 ASN B O 1
ATOM 7421 N N . GLU B 1 414 ? 15.234 -52 -25.938 1 95.19 414 GLU B N 1
ATOM 7422 C CA . GLU B 1 414 ? 14.523 -50.938 -25.266 1 95.19 414 GLU B CA 1
ATOM 7423 C C . GLU B 1 414 ? 14.422 -51.188 -23.766 1 95.19 414 GLU B C 1
ATOM 7425 O O . GLU B 1 414 ? 14.312 -52.344 -23.328 1 95.19 414 GLU B O 1
ATOM 7430 N N . ALA B 1 415 ? 14.555 -50.094 -23.016 1 95.62 415 ALA B N 1
ATOM 7431 C CA . ALA B 1 415 ? 14.25 -50.188 -21.578 1 95.62 415 ALA B CA 1
ATOM 7432 C C . ALA B 1 415 ? 12.75 -50.344 -21.359 1 95.62 415 ALA B C 1
ATOM 7434 O O . ALA B 1 415 ? 11.938 -49.75 -22.062 1 95.62 415 ALA B O 1
ATOM 7435 N N . ALA B 1 416 ? 12.367 -51.188 -20.391 1 95.31 416 ALA B N 1
ATOM 7436 C CA . ALA B 1 416 ? 10.969 -51.5 -20.125 1 95.31 416 ALA B CA 1
ATOM 7437 C C . ALA B 1 416 ? 10.523 -50.938 -18.781 1 95.31 416 ALA B C 1
ATOM 7439 O O . ALA B 1 416 ? 11.352 -50.531 -17.969 1 95.31 416 ALA B O 1
ATOM 7440 N N . VAL B 1 417 ? 9.188 -50.844 -18.578 1 97.06 417 VAL B N 1
ATOM 7441 C CA . VAL B 1 417 ? 8.625 -50.406 -17.312 1 97.06 417 VAL B CA 1
ATOM 7442 C C . VAL B 1 417 ? 9.031 -51.406 -16.203 1 97.06 417 VAL B C 1
ATOM 7444 O O . VAL B 1 417 ? 9.352 -52.562 -16.484 1 97.06 417 VAL B O 1
ATOM 7447 N N . ASP B 1 418 ? 9.117 -50.969 -14.977 1 97.69 418 ASP B N 1
ATOM 7448 C CA . ASP B 1 418 ? 9.367 -51.75 -13.773 1 97.69 418 ASP B CA 1
ATOM 7449 C C . ASP B 1 418 ? 8.242 -51.562 -12.758 1 97.69 418 ASP B C 1
ATOM 7451 O O . ASP B 1 418 ? 8.367 -50.781 -11.812 1 97.69 418 ASP B O 1
ATOM 7455 N N . LEU B 1 419 ? 7.207 -52.312 -12.859 1 97.5 419 LEU B N 1
ATOM 7456 C CA . LEU B 1 419 ? 5.988 -52.156 -12.07 1 97.5 419 LEU B CA 1
ATOM 7457 C C . LEU B 1 419 ? 6.234 -52.469 -10.602 1 97.5 419 LEU B C 1
ATOM 7459 O O . LEU B 1 419 ? 5.551 -51.938 -9.727 1 97.5 419 LEU B O 1
ATOM 7463 N N . ALA B 1 420 ? 7.195 -53.312 -10.344 1 97 420 ALA B N 1
ATOM 7464 C CA . ALA B 1 420 ? 7.531 -53.656 -8.961 1 97 420 ALA B CA 1
ATOM 7465 C C . ALA B 1 420 ? 8.047 -52.406 -8.227 1 97 420 ALA B C 1
ATOM 7467 O O . ALA B 1 420 ? 7.824 -52.25 -7.02 1 97 420 ALA B O 1
ATOM 7468 N N . ASN B 1 421 ? 8.695 -51.562 -8.969 1 97.5 421 ASN B N 1
ATOM 7469 C CA . ASN B 1 421 ? 9.211 -50.312 -8.375 1 97.5 421 ASN B CA 1
ATOM 7470 C C . ASN B 1 421 ? 8.359 -49.125 -8.758 1 97.5 421 ASN B C 1
ATOM 7472 O O . ASN B 1 421 ? 8.805 -47.969 -8.633 1 97.5 421 ASN B O 1
ATOM 7476 N N . ASP B 1 422 ? 7.145 -49.406 -9.312 1 98.25 422 ASP B N 1
ATOM 7477 C CA . ASP B 1 422 ? 6.199 -48.344 -9.695 1 98.25 422 ASP B CA 1
ATOM 7478 C C . ASP B 1 422 ? 6.816 -47.406 -10.711 1 98.25 422 ASP B C 1
ATOM 7480 O O . ASP B 1 422 ? 6.684 -46.188 -10.578 1 98.25 422 ASP B O 1
ATOM 7484 N N . ILE B 1 423 ? 7.625 -47.906 -11.609 1 98.56 423 ILE B N 1
ATOM 7485 C CA . ILE B 1 423 ? 8.25 -47.094 -12.664 1 98.56 423 ILE B CA 1
ATOM 7486 C C . ILE B 1 423 ? 7.566 -47.406 -14 1 98.56 423 ILE B C 1
ATOM 7488 O O . ILE B 1 423 ? 7.57 -48.531 -14.477 1 98.56 423 ILE B O 1
ATOM 7492 N N . ILE B 1 424 ? 6.996 -46.344 -14.57 1 98.5 424 ILE B N 1
ATOM 7493 C CA . ILE B 1 424 ? 6.297 -46.469 -15.844 1 98.5 424 ILE B CA 1
ATOM 7494 C C . ILE B 1 424 ? 6.855 -45.469 -16.844 1 98.5 424 ILE B C 1
ATOM 7496 O O . ILE B 1 424 ? 7.785 -44.719 -16.516 1 98.5 424 ILE B O 1
ATOM 7500 N N . LYS B 1 425 ? 6.277 -45.469 -18.078 1 98.44 425 LYS B N 1
ATOM 7501 C CA . LYS B 1 425 ? 6.773 -44.562 -19.125 1 98.44 425 LYS B CA 1
ATOM 7502 C C . LYS B 1 425 ? 6.086 -43.188 -19.062 1 98.44 425 LYS B C 1
ATOM 7504 O O . LYS B 1 425 ? 4.926 -43.094 -18.656 1 98.44 425 LYS B O 1
ATOM 7509 N N . VAL B 1 426 ? 6.797 -42.219 -19.375 1 98.69 426 VAL B N 1
ATOM 7510 C CA . VAL B 1 426 ? 6.277 -40.875 -19.578 1 98.69 426 VAL B CA 1
ATOM 7511 C C . VAL B 1 426 ? 6.762 -40.344 -20.922 1 98.69 426 VAL B C 1
ATOM 7513 O O . VAL B 1 426 ? 7.875 -40.656 -21.359 1 98.69 426 VAL B O 1
ATOM 7516 N N . ALA B 1 427 ? 5.938 -39.594 -21.578 1 98.62 427 ALA B N 1
ATOM 7517 C CA . ALA B 1 427 ? 6.305 -38.938 -22.844 1 98.62 427 ALA B CA 1
ATOM 7518 C C . ALA B 1 427 ? 5.699 -37.562 -22.953 1 98.62 427 ALA B C 1
ATOM 7520 O O . ALA B 1 427 ? 4.641 -37.281 -22.391 1 98.62 427 ALA B O 1
ATOM 7521 N N . VAL B 1 428 ? 6.406 -36.688 -23.594 1 98.62 428 VAL B N 1
ATOM 7522 C CA . VAL B 1 428 ? 5.902 -35.375 -23.969 1 98.62 428 VAL B CA 1
ATOM 7523 C C . VAL B 1 428 ? 5.93 -35.219 -25.484 1 98.62 428 VAL B C 1
ATOM 7525 O O . VAL B 1 428 ? 6.965 -35.438 -26.109 1 98.62 428 VAL B O 1
ATOM 7528 N N . ILE B 1 429 ? 4.773 -34.875 -26.062 1 98.56 429 ILE B N 1
ATOM 7529 C CA . ILE B 1 429 ? 4.582 -34.75 -27.5 1 98.56 429 ILE B CA 1
ATOM 7530 C C . ILE B 1 429 ? 4.234 -33.312 -27.859 1 98.56 429 ILE B C 1
ATOM 7532 O O . ILE B 1 429 ? 3.258 -32.75 -27.359 1 98.56 429 ILE B O 1
ATOM 7536 N N . GLU B 1 430 ? 5.059 -32.75 -28.688 1 98.38 430 GLU B N 1
ATOM 7537 C CA . GLU B 1 430 ? 4.785 -31.375 -29.125 1 98.38 430 GLU B CA 1
ATOM 7538 C C . GLU B 1 430 ? 3.43 -31.281 -29.828 1 98.38 430 GLU B C 1
ATOM 7540 O O . GLU B 1 430 ? 3.129 -32.094 -30.703 1 98.38 430 GLU B O 1
ATOM 7545 N N . ARG B 1 431 ? 2.682 -30.375 -29.422 1 98.12 431 ARG B N 1
ATOM 7546 C CA . ARG B 1 431 ? 1.331 -30.328 -29.969 1 98.12 431 ARG B CA 1
ATOM 7547 C C . ARG B 1 431 ? 1.079 -29.016 -30.703 1 98.12 431 ARG B C 1
ATOM 7549 O O . ARG B 1 431 ? -0.017 -28.781 -31.234 1 98.12 431 ARG B O 1
ATOM 7556 N N . HIS B 1 432 ? 1.95 -28.078 -30.781 1 97.62 432 HIS B N 1
ATOM 7557 C CA . HIS B 1 432 ? 1.747 -26.734 -31.328 1 97.62 432 HIS B CA 1
ATOM 7558 C C . HIS B 1 432 ? 1.989 -26.719 -32.844 1 97.62 432 HIS B C 1
ATOM 7560 O O . HIS B 1 432 ? 1.742 -25.703 -33.5 1 97.62 432 HIS B O 1
ATOM 7566 N N . GLY B 1 433 ? 2.447 -27.797 -33.438 1 96.62 433 GLY B N 1
ATOM 7567 C CA . GLY B 1 433 ? 2.648 -27.922 -34.875 1 96.62 433 GLY B CA 1
ATOM 7568 C C . GLY B 1 433 ? 3.924 -27.25 -35.344 1 96.62 433 GLY B C 1
ATOM 7569 O O . GLY B 1 433 ? 4.004 -26.812 -36.5 1 96.62 433 GLY B O 1
ATOM 7570 N N . LYS B 1 434 ? 4.875 -27.203 -34.5 1 96.25 434 LYS B N 1
ATOM 7571 C CA . LYS B 1 434 ? 6.07 -26.422 -34.844 1 96.25 434 LYS B CA 1
ATOM 7572 C C . LYS B 1 434 ? 7.203 -27.344 -35.281 1 96.25 434 LYS B C 1
ATOM 7574 O O . LYS B 1 434 ? 7.898 -27.047 -36.25 1 96.25 434 LYS B O 1
ATOM 7579 N N . ASN B 1 435 ? 7.414 -28.453 -34.562 1 95.75 435 ASN B N 1
ATOM 7580 C CA . ASN B 1 435 ? 8.609 -29.234 -34.875 1 95.75 435 ASN B CA 1
ATOM 7581 C C . ASN B 1 435 ? 8.352 -30.734 -34.75 1 95.75 435 ASN B C 1
ATOM 7583 O O . ASN B 1 435 ? 9.156 -31.531 -35.219 1 95.75 435 ASN B O 1
ATOM 7587 N N . GLY B 1 436 ? 7.254 -31.109 -34.062 1 95.25 436 GLY B N 1
ATOM 7588 C CA . GLY B 1 436 ? 6.895 -32.5 -33.969 1 95.25 436 GLY B CA 1
ATOM 7589 C C . GLY B 1 436 ? 7.746 -33.281 -32.969 1 95.25 436 GLY B C 1
ATOM 7590 O O . GLY B 1 436 ? 7.789 -34.5 -33 1 95.25 436 GLY B O 1
ATOM 7591 N N . ASN B 1 437 ? 8.414 -32.594 -32.125 1 97.06 437 ASN B N 1
ATOM 7592 C CA . ASN B 1 437 ? 9.25 -33.219 -31.094 1 97.06 437 ASN B CA 1
ATOM 7593 C C . ASN B 1 437 ? 8.453 -34.219 -30.234 1 97.06 437 ASN B C 1
ATOM 7595 O O . ASN B 1 437 ? 7.262 -34 -30 1 97.06 437 ASN B O 1
ATOM 7599 N N . HIS B 1 438 ? 9.094 -35.25 -29.891 1 97.31 438 HIS B N 1
ATOM 7600 C CA . HIS B 1 438 ? 8.57 -36.312 -29.031 1 97.31 438 HIS B CA 1
ATOM 7601 C C . HIS B 1 438 ? 9.672 -36.906 -28.156 1 97.31 438 HIS B C 1
ATOM 7603 O O . HIS B 1 438 ? 10.648 -37.469 -28.672 1 97.31 438 HIS B O 1
ATOM 7609 N N . ALA B 1 439 ? 9.508 -36.75 -26.891 1 97.88 439 ALA B N 1
ATOM 7610 C CA . ALA B 1 439 ? 10.508 -37.25 -25.953 1 97.88 439 ALA B CA 1
ATOM 7611 C C . ALA B 1 439 ? 9.891 -38.281 -25 1 97.88 439 ALA B C 1
ATOM 7613 O O . ALA B 1 439 ? 8.734 -38.125 -24.594 1 97.88 439 ALA B O 1
ATOM 7614 N N . ASN B 1 440 ? 10.672 -39.25 -24.641 1 97.81 440 ASN B N 1
ATOM 7615 C CA . ASN B 1 440 ? 10.242 -40.312 -23.75 1 97.81 440 ASN B CA 1
ATOM 7616 C C . ASN B 1 440 ? 11.148 -40.438 -22.531 1 97.81 440 ASN B C 1
ATOM 7618 O O . ASN B 1 440 ? 12.312 -40.031 -22.578 1 97.81 440 ASN B O 1
ATOM 7622 N N . GLY B 1 441 ? 10.633 -40.938 -21.5 1 97.62 441 GLY B N 1
ATOM 7623 C CA . GLY B 1 441 ? 11.359 -41.219 -20.266 1 97.62 441 GLY B CA 1
ATOM 7624 C C . GLY B 1 441 ? 10.578 -42.094 -19.297 1 97.62 441 GLY B C 1
ATOM 7625 O O . GLY B 1 441 ? 9.75 -42.906 -19.719 1 97.62 441 GLY B O 1
ATOM 7626 N N . PHE B 1 442 ? 11.008 -42 -18.016 1 98.12 442 PHE B N 1
ATOM 7627 C CA . PHE B 1 442 ? 10.367 -42.844 -17 1 98.12 442 PHE B CA 1
ATOM 7628 C C . PHE B 1 442 ? 10 -41.969 -15.781 1 98.12 442 PHE B C 1
ATOM 7630 O O . PHE B 1 442 ? 10.664 -40.969 -15.492 1 98.12 442 PHE B O 1
ATOM 7637 N N . VAL B 1 443 ? 8.953 -42.344 -15.164 1 98.62 443 VAL B N 1
ATOM 7638 C CA . VAL B 1 443 ? 8.469 -41.656 -13.977 1 98.62 443 VAL B CA 1
ATOM 7639 C C . VAL B 1 443 ? 8.031 -42.688 -12.93 1 98.62 443 VAL B C 1
ATOM 7641 O O . VAL B 1 443 ? 7.574 -43.781 -13.266 1 98.62 443 VAL B O 1
ATOM 7644 N N . GLN B 1 444 ? 8.281 -42.344 -11.688 1 98.44 444 GLN B N 1
ATOM 7645 C CA . GLN B 1 444 ? 7.902 -43.156 -10.539 1 98.44 444 GLN B CA 1
ATOM 7646 C C . GLN B 1 444 ? 6.879 -42.438 -9.664 1 98.44 444 GLN B C 1
ATOM 7648 O O . GLN B 1 444 ? 7.008 -41.25 -9.406 1 98.44 444 GLN B O 1
ATOM 7653 N N . GLY B 1 445 ? 5.852 -43.25 -9.258 1 97.75 445 GLY B N 1
ATOM 7654 C CA . GLY B 1 445 ? 5.031 -42.688 -8.188 1 97.75 445 GLY B CA 1
ATOM 7655 C C . GLY B 1 445 ? 3.566 -42.562 -8.562 1 97.75 445 GLY B C 1
ATOM 7656 O O . GLY B 1 445 ? 2.732 -42.25 -7.719 1 97.75 445 GLY B O 1
ATOM 7657 N N . PHE B 1 446 ? 3.16 -42.906 -9.812 1 97.88 446 PHE B N 1
ATOM 7658 C CA . PHE B 1 446 ? 1.771 -42.75 -10.227 1 97.88 446 PHE B CA 1
ATOM 7659 C C . PHE B 1 446 ? 0.94 -43.938 -9.758 1 97.88 446 PHE B C 1
ATOM 7661 O O . PHE B 1 446 ? -0.283 -43.844 -9.641 1 97.88 446 PHE B O 1
ATOM 7668 N N . GLY B 1 447 ? 1.557 -45.156 -9.625 1 97.94 447 GLY B N 1
ATOM 7669 C CA . GLY B 1 447 ? 0.896 -46.344 -9.117 1 97.94 447 GLY B CA 1
ATOM 7670 C C . GLY B 1 447 ? 0.159 -47.125 -10.188 1 97.94 447 GLY B C 1
ATOM 7671 O O . GLY B 1 447 ? -0.414 -48.156 -9.914 1 97.94 447 GLY B O 1
ATOM 7672 N N . LEU B 1 448 ? 0.137 -46.656 -11.461 1 98.19 448 LEU B N 1
ATOM 7673 C CA . LEU B 1 448 ? -0.576 -47.344 -12.539 1 98.19 448 LEU B CA 1
ATOM 7674 C C . LEU B 1 448 ? -0.071 -48.781 -12.695 1 98.19 448 LEU B C 1
ATOM 7676 O O . LEU B 1 448 ? 1.134 -49.031 -12.617 1 98.19 448 LEU B O 1
ATOM 7680 N N . LYS B 1 449 ? -0.99 -49.688 -12.922 1 98.19 449 LYS B N 1
ATOM 7681 C CA . LYS B 1 449 ? -0.648 -51.094 -13.164 1 98.19 449 LYS B CA 1
ATOM 7682 C C . LYS B 1 449 ? -0.95 -51.5 -14.602 1 98.19 449 LYS B C 1
ATOM 7684 O O . LYS B 1 449 ? -0.444 -52.5 -15.094 1 98.19 449 LYS B O 1
ATOM 7689 N N . LYS B 1 450 ? -1.719 -50.719 -15.211 1 98.25 450 LYS B N 1
ATOM 7690 C CA . LYS B 1 450 ? -2.125 -50.906 -16.594 1 98.25 450 LYS B CA 1
ATOM 7691 C C . LYS B 1 450 ? -2.574 -49.594 -17.234 1 98.25 450 LYS B C 1
ATOM 7693 O O . LYS B 1 450 ? -2.691 -48.562 -16.531 1 98.25 450 LYS B O 1
ATOM 7698 N N . GLY B 1 451 ? -2.717 -49.594 -18.562 1 98.56 451 GLY B N 1
ATOM 7699 C CA . GLY B 1 451 ? -3.322 -48.5 -19.281 1 98.56 451 GLY B CA 1
ATOM 7700 C C . GLY B 1 451 ? -2.42 -47.281 -19.375 1 98.56 451 GLY B C 1
ATOM 7701 O O . GLY B 1 451 ? -1.194 -47.406 -19.391 1 98.56 451 GLY B O 1
ATOM 7702 N N . ALA B 1 452 ? -3.133 -46.062 -19.609 1 98.81 452 ALA B N 1
ATOM 7703 C CA . ALA B 1 452 ? -2.436 -44.781 -19.766 1 98.81 452 ALA B CA 1
ATOM 7704 C C . ALA B 1 452 ? -3.371 -43.625 -19.484 1 98.81 452 ALA B C 1
ATOM 7706 O O . ALA B 1 452 ? -4.59 -43.719 -19.625 1 98.81 452 ALA B O 1
ATOM 7707 N N . ILE B 1 453 ? -2.84 -42.562 -18.984 1 98.69 453 ILE B N 1
ATOM 7708 C CA . ILE B 1 453 ? -3.551 -41.312 -18.891 1 98.69 453 ILE B CA 1
ATOM 7709 C C . ILE B 1 453 ? -2.771 -40.219 -19.625 1 98.69 453 ILE B C 1
ATOM 7711 O O . ILE B 1 453 ? -1.539 -40.219 -19.641 1 98.69 453 ILE B O 1
ATOM 7715 N N . ALA B 1 454 ? -3.461 -39.312 -20.266 1 98.75 454 ALA B N 1
ATOM 7716 C CA . ALA B 1 454 ? -2.846 -38.25 -21.062 1 98.75 454 ALA B CA 1
ATOM 7717 C C . ALA B 1 454 ? -3.564 -36.906 -20.859 1 98.75 454 ALA B C 1
ATOM 7719 O O . ALA B 1 454 ? -4.734 -36.875 -20.469 1 98.75 454 ALA B O 1
ATOM 7720 N N . SER B 1 455 ? -2.83 -35.844 -21.125 1 98.62 455 SER B N 1
ATOM 7721 C CA . SER B 1 455 ? -3.344 -34.5 -20.906 1 98.62 455 SER B CA 1
ATOM 7722 C C . SER B 1 455 ? -2.711 -33.5 -21.875 1 98.62 455 SER B C 1
ATOM 7724 O O . SER B 1 455 ? -1.534 -33.625 -22.219 1 98.62 455 SER B O 1
ATOM 7726 N N . THR B 1 456 ? -3.512 -32.562 -22.359 1 98.62 456 THR B N 1
ATOM 7727 C CA . THR B 1 456 ? -2.949 -31.453 -23.094 1 98.62 456 THR B CA 1
ATOM 7728 C C . THR B 1 456 ? -2.523 -30.344 -22.141 1 98.62 456 THR B C 1
ATOM 7730 O O . THR B 1 456 ? -1.961 -29.328 -22.578 1 98.62 456 THR B O 1
ATOM 7733 N N . VAL B 1 457 ? -2.834 -30.469 -20.859 1 97.69 457 VAL B N 1
ATOM 7734 C CA . VAL B 1 457 ? -2.377 -29.531 -19.844 1 97.69 457 VAL B CA 1
ATOM 7735 C C . VAL B 1 457 ? -1.021 -29.969 -19.297 1 97.69 457 VAL B C 1
ATOM 7737 O O . VAL B 1 457 ? -0.951 -30.781 -18.359 1 97.69 457 VAL B O 1
ATOM 7740 N N . GLY B 1 458 ? 0.018 -29.531 -19.891 1 95.94 458 GLY B N 1
ATOM 7741 C CA . GLY B 1 458 ? 1.397 -29.719 -19.484 1 95.94 458 GLY B CA 1
ATOM 7742 C C . GLY B 1 458 ? 2.119 -28.422 -19.203 1 95.94 458 GLY B C 1
ATOM 7743 O O . GLY B 1 458 ? 2.639 -27.781 -20.125 1 95.94 458 GLY B O 1
ATOM 7744 N N . HIS B 1 459 ? 2.244 -28.016 -17.969 1 92.38 459 HIS B N 1
ATOM 7745 C CA . HIS B 1 459 ? 2.803 -26.719 -17.594 1 92.38 459 HIS B CA 1
ATOM 7746 C C . HIS B 1 459 ? 4.25 -26.594 -18.062 1 92.38 459 HIS B C 1
ATOM 7748 O O . HIS B 1 459 ? 5.039 -27.531 -17.906 1 92.38 459 HIS B O 1
ATOM 7754 N N . ASP B 1 460 ? 4.594 -25.469 -18.734 1 90.31 460 ASP B N 1
ATOM 7755 C CA . ASP B 1 460 ? 3.727 -24.328 -19.016 1 90.31 460 ASP B CA 1
ATOM 7756 C C . ASP B 1 460 ? 3.537 -24.141 -20.516 1 90.31 460 ASP B C 1
ATOM 7758 O O . ASP B 1 460 ? 2.84 -23.219 -20.953 1 90.31 460 ASP B O 1
ATOM 7762 N N . SER B 1 461 ? 4.199 -25.172 -21.188 1 95 461 SER B N 1
ATOM 7763 C CA . SER B 1 461 ? 4.09 -25.047 -22.641 1 95 461 SER B CA 1
ATOM 7764 C C . SER B 1 461 ? 2.842 -25.75 -23.172 1 95 461 SER B C 1
ATOM 7766 O O . SER B 1 461 ? 2.424 -25.516 -24.297 1 95 461 SER B O 1
ATOM 7768 N N . HIS B 1 462 ? 2.375 -26.625 -22.422 1 97.69 462 HIS B N 1
ATOM 7769 C CA . HIS B 1 462 ? 1.096 -27.281 -22.656 1 97.69 462 HIS B CA 1
ATOM 7770 C C . HIS B 1 462 ? 1.16 -28.188 -23.875 1 97.69 462 HIS B C 1
ATOM 7772 O O . HIS B 1 462 ? 0.223 -28.234 -24.672 1 97.69 462 HIS B O 1
ATOM 7778 N N . ASN B 1 463 ? 2.281 -28.844 -24.016 1 98.25 463 ASN B N 1
ATOM 7779 C CA . ASN B 1 463 ? 2.359 -30.016 -24.875 1 98.25 463 ASN B CA 1
ATOM 7780 C C . ASN B 1 463 ? 1.596 -31.203 -24.281 1 98.25 463 ASN B C 1
ATOM 7782 O O . ASN B 1 463 ? 1.198 -31.172 -23.109 1 98.25 463 ASN B O 1
ATOM 7786 N N . ILE B 1 464 ? 1.382 -32.188 -25.125 1 98.62 464 ILE B N 1
ATOM 7787 C CA . ILE B 1 464 ? 0.737 -33.406 -24.625 1 98.62 464 ILE B CA 1
ATOM 7788 C C . ILE B 1 464 ? 1.702 -34.156 -23.719 1 98.62 464 ILE B C 1
ATOM 7790 O O . ILE B 1 464 ? 2.863 -34.375 -24.078 1 98.62 464 ILE B O 1
ATOM 7794 N N . CYS B 1 465 ? 1.268 -34.5 -22.562 1 98.69 465 CYS B N 1
ATOM 7795 C CA . CYS B 1 465 ? 1.997 -35.375 -21.656 1 98.69 465 CYS B CA 1
ATOM 7796 C C . CYS B 1 465 ? 1.212 -36.656 -21.391 1 98.69 465 CYS B C 1
ATOM 7798 O O . CYS B 1 465 ? 0.012 -36.594 -21.109 1 98.69 465 CYS B O 1
ATOM 7800 N N . VAL B 1 466 ? 1.871 -37.75 -21.453 1 98.69 466 VAL B N 1
ATOM 7801 C CA . VAL B 1 466 ? 1.207 -39.031 -21.266 1 98.69 466 VAL B CA 1
ATOM 7802 C C . VAL B 1 466 ? 2.082 -39.969 -20.422 1 98.69 466 VAL B C 1
ATOM 7804 O O . VAL B 1 466 ? 3.305 -39.969 -20.562 1 98.69 466 VAL B O 1
ATOM 7807 N N . VAL B 1 467 ? 1.489 -40.625 -19.469 1 98.75 467 VAL B N 1
ATOM 7808 C CA . VAL B 1 467 ? 2.139 -41.688 -18.719 1 98.75 467 VAL B CA 1
ATOM 7809 C C . VAL B 1 467 ? 1.364 -43 -18.891 1 98.75 467 VAL B C 1
ATOM 7811 O O . VAL B 1 467 ? 0.14 -43 -19.047 1 98.75 467 VAL B O 1
ATOM 7814 N N . GLY B 1 468 ? 2.098 -44.094 -18.906 1 98.44 468 GLY B N 1
ATOM 7815 C CA . GLY B 1 468 ? 1.365 -45.312 -19.094 1 98.44 468 GLY B CA 1
ATOM 7816 C C . GLY B 1 468 ? 2.242 -46.562 -18.953 1 98.44 468 GLY B C 1
ATOM 7817 O O . GLY B 1 468 ? 3.469 -46.438 -18.891 1 98.44 468 GLY B O 1
ATOM 7818 N N . VAL B 1 469 ? 1.599 -47.656 -18.859 1 97.94 469 VAL B N 1
ATOM 7819 C CA . VAL B 1 469 ? 2.205 -49 -18.781 1 97.94 469 VAL B CA 1
ATOM 7820 C C . VAL B 1 469 ? 2.25 -49.625 -20.172 1 97.94 469 VAL B C 1
ATOM 7822 O O . VAL B 1 469 ? 3.207 -50.312 -20.516 1 97.94 469 VAL B O 1
ATOM 7825 N N . SER B 1 470 ? 1.264 -49.281 -20.969 1 96.88 470 SER B N 1
ATOM 7826 C CA . SER B 1 470 ? 1.094 -49.812 -22.312 1 96.88 470 SER B CA 1
ATOM 7827 C C . SER B 1 470 ? 1.334 -48.75 -23.375 1 96.88 470 SER B C 1
ATOM 7829 O O . SER B 1 470 ? 0.613 -47.75 -23.438 1 96.88 470 SER B O 1
ATOM 7831 N N . GLU B 1 471 ? 2.285 -49.062 -24.266 1 98.06 471 GLU B N 1
ATOM 7832 C CA . GLU B 1 471 ? 2.598 -48.094 -25.328 1 98.06 471 GLU B CA 1
ATOM 7833 C C . GLU B 1 471 ? 1.423 -47.938 -26.281 1 98.06 471 GLU B C 1
ATOM 7835 O O . GLU B 1 471 ? 1.196 -46.844 -26.812 1 98.06 471 GLU B O 1
ATOM 7840 N N . ASP B 1 472 ? 0.668 -49.031 -26.469 1 98.5 472 ASP B N 1
ATOM 7841 C CA . ASP B 1 472 ? -0.538 -48.938 -27.297 1 98.5 472 ASP B CA 1
ATOM 7842 C C . ASP B 1 472 ? -1.561 -48 -26.672 1 98.5 472 ASP B C 1
ATOM 7844 O O . ASP B 1 472 ? -2.162 -47.156 -27.359 1 98.5 472 ASP B O 1
ATOM 7848 N N . ASP B 1 473 ? -1.754 -48.125 -25.406 1 98.81 473 ASP B N 1
ATOM 7849 C CA . ASP B 1 473 ? -2.709 -47.281 -24.703 1 98.81 473 ASP B CA 1
ATOM 7850 C C . ASP B 1 473 ? -2.219 -45.844 -24.656 1 98.81 473 ASP B C 1
ATOM 7852 O O . ASP B 1 473 ? -3.02 -44.906 -24.719 1 98.81 473 ASP B O 1
ATOM 7856 N N . MET B 1 474 ? -0.913 -45.656 -24.5 1 98.81 474 MET B N 1
ATOM 7857 C CA . MET B 1 474 ? -0.347 -44.312 -24.531 1 98.81 474 MET B CA 1
ATOM 7858 C C . MET B 1 474 ? -0.621 -43.625 -25.875 1 98.81 474 MET B C 1
ATOM 7860 O O . MET B 1 474 ? -1.028 -42.469 -25.906 1 98.81 474 MET B O 1
ATOM 7864 N N . ALA B 1 475 ? -0.424 -44.375 -26.953 1 98.75 475 ALA B N 1
ATOM 7865 C CA . ALA B 1 475 ? -0.69 -43.844 -28.281 1 98.75 475 ALA B CA 1
ATOM 7866 C C . ALA B 1 475 ? -2.166 -43.469 -28.453 1 98.75 475 ALA B C 1
ATOM 7868 O O . ALA B 1 475 ? -2.504 -42.406 -28.969 1 98.75 475 ALA B O 1
ATOM 7869 N N . ARG B 1 476 ? -3.014 -44.375 -28 1 98.75 476 ARG B N 1
ATOM 7870 C CA . ARG B 1 476 ? -4.449 -44.156 -28.094 1 98.75 476 ARG B CA 1
ATOM 7871 C C . ARG B 1 476 ? -4.863 -42.906 -27.312 1 98.75 476 ARG B C 1
ATOM 7873 O O . ARG B 1 476 ? -5.652 -42.094 -27.797 1 98.75 476 ARG B O 1
ATOM 7880 N N . ALA B 1 477 ? -4.375 -42.812 -26.125 1 98.81 477 ALA B N 1
ATOM 7881 C CA . ALA B 1 477 ? -4.703 -41.656 -25.281 1 98.81 477 ALA B CA 1
ATOM 7882 C C . ALA B 1 477 ? -4.246 -40.344 -25.922 1 98.81 477 ALA B C 1
ATOM 7884 O O . ALA B 1 477 ? -5.008 -39.375 -25.969 1 98.81 477 ALA B O 1
ATOM 7885 N N . ALA B 1 478 ? -3.02 -40.281 -26.391 1 98.75 478 ALA B N 1
ATOM 7886 C CA . ALA B 1 478 ? -2.467 -39.094 -27.016 1 98.75 478 ALA B CA 1
ATOM 7887 C C . ALA B 1 478 ? -3.268 -38.688 -28.25 1 98.75 478 ALA B C 1
ATOM 7889 O O . ALA B 1 478 ? -3.607 -37.531 -28.422 1 98.75 478 ALA B O 1
ATOM 7890 N N . ASN B 1 479 ? -3.566 -39.625 -29.094 1 98.69 479 ASN B N 1
ATOM 7891 C CA . ASN B 1 479 ? -4.316 -39.344 -30.312 1 98.69 479 ASN B CA 1
ATOM 7892 C C . ASN B 1 479 ? -5.738 -38.875 -30 1 98.69 479 ASN B C 1
ATOM 7894 O O . ASN B 1 479 ? -6.289 -38.031 -30.719 1 98.69 479 ASN B O 1
ATOM 7898 N N . ARG B 1 480 ? -6.328 -39.438 -28.969 1 98.75 480 ARG B N 1
ATOM 7899 C CA . ARG B 1 480 ? -7.676 -39.062 -28.578 1 98.75 480 ARG B CA 1
ATOM 7900 C C . ARG B 1 480 ? -7.719 -37.562 -28.188 1 98.75 480 ARG B C 1
ATOM 7902 O O . ARG B 1 480 ? -8.711 -36.906 -28.453 1 98.75 480 ARG B O 1
ATOM 7909 N N . LEU B 1 481 ? -6.691 -37.094 -27.562 1 98.69 481 LEU B N 1
ATOM 7910 C CA . LEU B 1 481 ? -6.633 -35.688 -27.156 1 98.69 481 LEU B CA 1
ATOM 7911 C C . LEU B 1 481 ? -6.762 -34.781 -28.359 1 98.69 481 LEU B C 1
ATOM 7913 O O . LEU B 1 481 ? -7.383 -33.719 -28.281 1 98.69 481 LEU B O 1
ATOM 7917 N N . SER B 1 482 ? -6.164 -35.125 -29.484 1 97.94 482 SER B N 1
ATOM 7918 C CA . SER B 1 482 ? -6.301 -34.344 -30.719 1 97.94 482 SER B CA 1
ATOM 7919 C C . SER B 1 482 ? -7.738 -34.375 -31.234 1 97.94 482 SER B C 1
ATOM 7921 O O . SER B 1 482 ? -8.266 -33.344 -31.688 1 97.94 482 SER B O 1
ATOM 7923 N N . GLU B 1 483 ? -8.344 -35.5 -31.078 1 98 483 GLU B N 1
ATOM 7924 C CA . GLU B 1 483 ? -9.711 -35.688 -31.578 1 98 483 GLU B CA 1
ATOM 7925 C C . GLU B 1 483 ? -10.695 -34.812 -30.797 1 98 483 GLU B C 1
ATOM 7927 O O . GLU B 1 483 ? -11.648 -34.281 -31.359 1 98 483 GLU B O 1
ATOM 7932 N N . ILE B 1 484 ? -10.43 -34.688 -29.578 1 98.19 484 ILE B N 1
ATOM 7933 C CA . ILE B 1 484 ? -11.391 -33.969 -28.75 1 98.19 484 ILE B CA 1
ATOM 7934 C C . ILE B 1 484 ? -10.906 -32.531 -28.531 1 98.19 484 ILE B C 1
ATOM 7936 O O . ILE B 1 484 ? -11.422 -31.812 -27.672 1 98.19 484 ILE B O 1
ATOM 7940 N N . LYS B 1 485 ? -9.844 -32.125 -29.219 1 98.12 485 LYS B N 1
ATOM 7941 C CA . LYS B 1 485 ? -9.32 -30.766 -29.25 1 98.12 485 LYS B CA 1
ATOM 7942 C C . LYS B 1 485 ? -8.758 -30.359 -27.906 1 98.12 485 LYS B C 1
ATOM 7944 O O . LYS B 1 485 ? -8.953 -29.219 -27.453 1 98.12 485 LYS B O 1
ATOM 7949 N N . GLY B 1 486 ? -8.156 -31.281 -27.234 1 98.56 486 GLY B N 1
ATOM 7950 C CA . GLY B 1 486 ? -7.535 -31.047 -25.938 1 98.56 486 GLY B CA 1
ATOM 7951 C C . GLY B 1 486 ? -8.328 -31.625 -24.781 1 98.56 486 GLY B C 1
ATOM 7952 O O . GLY B 1 486 ? -9.547 -31.781 -24.875 1 98.56 486 GLY B O 1
ATOM 7953 N N . GLY B 1 487 ? -7.602 -31.922 -23.719 1 98.5 487 GLY B N 1
ATOM 7954 C CA . GLY B 1 487 ? -8.297 -32.438 -22.547 1 98.5 487 GLY B CA 1
ATOM 7955 C C . GLY B 1 487 ? -7.477 -33.438 -21.75 1 98.5 487 GLY B C 1
ATOM 7956 O O . GLY B 1 487 ? -6.246 -33.344 -21.703 1 98.5 487 GLY B O 1
ATOM 7957 N N . PHE B 1 488 ? -8.227 -34.281 -21.016 1 98.69 488 PHE B N 1
ATOM 7958 C CA . PHE B 1 488 ? -7.719 -35.438 -20.266 1 98.69 488 PHE B CA 1
ATOM 7959 C C . PHE B 1 488 ? -8.336 -36.75 -20.781 1 98.69 488 PHE B C 1
ATOM 7961 O O . PHE B 1 488 ? -9.516 -36.781 -21.125 1 98.69 488 PHE B O 1
ATOM 7968 N N . VAL B 1 489 ? -7.477 -37.719 -20.844 1 98.81 489 VAL B N 1
ATOM 7969 C CA . VAL B 1 489 ? -7.965 -39 -21.359 1 98.81 489 VAL B CA 1
ATOM 7970 C C . VAL B 1 489 ? -7.383 -40.156 -20.531 1 98.81 489 VAL B C 1
ATOM 7972 O O . VAL B 1 489 ? -6.211 -40.094 -20.156 1 98.81 489 VAL B O 1
ATOM 7975 N N . VAL B 1 490 ? -8.219 -41.125 -20.25 1 98.81 490 VAL B N 1
ATOM 7976 C CA . VAL B 1 490 ? -7.824 -42.406 -19.656 1 98.81 490 VAL B CA 1
ATOM 7977 C C . VAL B 1 490 ? -8.117 -43.562 -20.625 1 98.81 490 VAL B C 1
ATOM 7979 O O . VAL B 1 490 ? -9.211 -43.656 -21.172 1 98.81 490 VAL B O 1
ATOM 7982 N N . VAL B 1 491 ? -7.109 -44.375 -20.859 1 98.88 491 VAL B N 1
ATOM 7983 C CA . VAL B 1 491 ? -7.27 -45.5 -21.766 1 98.88 491 VAL B CA 1
ATOM 7984 C C . VAL B 1 491 ? -6.875 -46.812 -21.062 1 98.88 491 VAL B C 1
ATOM 7986 O O . VAL B 1 491 ? -5.879 -46.844 -20.344 1 98.88 491 VAL B O 1
ATOM 7989 N N . GLU B 1 492 ? -7.656 -47.781 -21.219 1 98.56 492 GLU B N 1
ATOM 7990 C CA . GLU B 1 492 ? -7.395 -49.156 -20.75 1 98.56 492 GLU B CA 1
ATOM 7991 C C . GLU B 1 492 ? -7.68 -50.156 -21.859 1 98.56 492 GLU B C 1
ATOM 7993 O O . GLU B 1 492 ? -8.812 -50.281 -22.344 1 98.56 492 GLU B O 1
ATOM 7998 N N . ASP B 1 493 ? -6.719 -50.938 -22.25 1 98 493 ASP B N 1
ATOM 7999 C CA . ASP B 1 493 ? -6.84 -52 -23.25 1 98 493 ASP B CA 1
ATOM 8000 C C . ASP B 1 493 ? -7.453 -51.469 -24.547 1 98 493 ASP B C 1
ATOM 8002 O O . ASP B 1 493 ? -8.414 -52.031 -25.062 1 98 493 ASP B O 1
ATOM 8006 N N . GLY B 1 494 ? -6.945 -50.312 -24.922 1 97.88 494 GLY B N 1
ATOM 8007 C CA . GLY B 1 494 ? -7.328 -49.719 -26.203 1 97.88 494 GLY B CA 1
ATOM 8008 C C . GLY B 1 494 ? -8.641 -48.969 -26.141 1 97.88 494 GLY B C 1
ATOM 8009 O O . GLY B 1 494 ? -9.047 -48.344 -27.125 1 97.88 494 GLY B O 1
ATOM 8010 N N . LYS B 1 495 ? -9.273 -48.906 -25 1 98.5 495 LYS B N 1
ATOM 8011 C CA . LYS B 1 495 ? -10.57 -48.25 -24.859 1 98.5 495 LYS B CA 1
ATOM 8012 C C . LYS B 1 495 ? -10.461 -47 -23.984 1 98.5 495 LYS B C 1
ATOM 8014 O O . LYS B 1 495 ? -9.844 -47.062 -22.922 1 98.5 495 LYS B O 1
ATOM 8019 N N . VAL B 1 496 ? -11.078 -45.969 -24.469 1 98.69 496 VAL B N 1
ATOM 8020 C CA . VAL B 1 496 ? -11.18 -44.781 -23.641 1 98.69 496 VAL B CA 1
ATOM 8021 C C . VAL B 1 496 ? -12.188 -45 -22.516 1 98.69 496 VAL B C 1
ATOM 8023 O O . VAL B 1 496 ? -13.383 -45.188 -22.781 1 98.69 496 VAL B O 1
ATOM 8026 N N . THR B 1 497 ? -11.727 -44.969 -21.281 1 98.69 497 THR B N 1
ATOM 8027 C CA . THR B 1 497 ? -12.602 -45.25 -20.156 1 98.69 497 THR B CA 1
ATOM 8028 C C . THR B 1 497 ? -13 -43.969 -19.438 1 98.69 497 THR B C 1
ATOM 8030 O O . THR B 1 497 ? -13.922 -43.938 -18.625 1 98.69 497 THR B O 1
ATOM 8033 N N . GLY B 1 498 ? -12.391 -42.906 -19.703 1 98.44 498 GLY B N 1
ATOM 8034 C CA . GLY B 1 498 ? -12.695 -41.594 -19.188 1 98.44 498 GLY B CA 1
ATOM 8035 C C . GLY B 1 498 ? -12.055 -40.469 -19.984 1 98.44 498 GLY B C 1
ATOM 8036 O O . GLY B 1 498 ? -10.93 -40.625 -20.469 1 98.44 498 GLY B O 1
ATOM 8037 N N . GLU B 1 499 ? -12.734 -39.375 -20.141 1 98.56 499 GLU B N 1
ATOM 8038 C CA . GLU B 1 499 ? -12.141 -38.219 -20.812 1 98.56 499 GLU B CA 1
ATOM 8039 C C . GLU B 1 499 ? -12.891 -36.938 -20.484 1 98.56 499 GLU B C 1
ATOM 8041 O O . GLU B 1 499 ? -14.016 -36.969 -19.984 1 98.56 499 GLU B O 1
ATOM 8046 N N . ILE B 1 500 ? -12.328 -35.844 -20.625 1 98.5 500 ILE B N 1
ATOM 8047 C CA . ILE B 1 500 ? -12.93 -34.531 -20.609 1 98.5 500 ILE B CA 1
ATOM 8048 C C . ILE B 1 500 ? -12.312 -33.656 -21.703 1 98.5 500 ILE B C 1
ATOM 8050 O O . ILE B 1 500 ? -11.086 -33.594 -21.844 1 98.5 500 ILE B O 1
ATOM 8054 N N . ALA B 1 501 ? -13.172 -33.031 -22.5 1 98.62 501 ALA B N 1
ATOM 8055 C CA . ALA B 1 501 ? -12.711 -32.156 -23.562 1 98.62 501 ALA B CA 1
ATOM 8056 C C . ALA B 1 501 ? -12.414 -30.75 -23.031 1 98.62 501 ALA B C 1
ATOM 8058 O O . ALA B 1 501 ? -13.172 -30.219 -22.219 1 98.62 501 ALA B O 1
ATOM 8059 N N . LEU B 1 502 ? -11.32 -30.203 -23.422 1 98.69 502 LEU B N 1
ATOM 8060 C CA . LEU B 1 502 ? -10.906 -28.828 -23.109 1 98.69 502 LEU B CA 1
ATOM 8061 C C . LEU B 1 502 ? -10.562 -28.062 -24.375 1 98.69 502 LEU B C 1
ATOM 8063 O O . LEU B 1 502 ? -9.414 -27.672 -24.578 1 98.69 502 LEU B O 1
ATOM 8067 N N . PRO B 1 503 ? -11.516 -27.719 -25.141 1 98.62 503 PRO B N 1
ATOM 8068 C CA . PRO B 1 503 ? -11.266 -27.219 -26.5 1 98.62 503 PRO B CA 1
ATOM 8069 C C . PRO B 1 503 ? -10.664 -25.812 -26.516 1 98.62 503 PRO B C 1
ATOM 8071 O O . PRO B 1 503 ? -10.016 -25.438 -27.484 1 98.62 503 PRO B O 1
ATOM 8074 N N . ILE B 1 504 ? -10.914 -24.984 -25.484 1 98.69 504 ILE B N 1
ATOM 8075 C CA . ILE B 1 504 ? -10.328 -23.656 -25.469 1 98.69 504 ILE B CA 1
ATOM 8076 C C . ILE B 1 504 ? -8.828 -23.75 -25.203 1 98.69 504 ILE B C 1
ATOM 8078 O O . ILE B 1 504 ? -8.406 -23.969 -24.062 1 98.69 504 ILE B O 1
ATOM 8082 N N . ALA B 1 505 ? -8.055 -23.672 -26.234 1 98.69 505 ALA B N 1
ATOM 8083 C CA . ALA B 1 505 ? -6.594 -23.688 -26.219 1 98.69 505 ALA B CA 1
ATOM 8084 C C . ALA B 1 505 ? -6.059 -25.016 -25.688 1 98.69 505 ALA B C 1
ATOM 8086 O O . ALA B 1 505 ? -4.879 -25.125 -25.359 1 98.69 505 ALA B O 1
ATOM 8087 N N . GLY B 1 506 ? -6.91 -26.047 -25.562 1 98.5 506 GLY B N 1
ATOM 8088 C CA . GLY B 1 506 ? -6.512 -27.312 -24.953 1 98.5 506 GLY B CA 1
ATOM 8089 C C . GLY B 1 506 ? -6.414 -27.234 -23.438 1 98.5 506 GLY B C 1
ATOM 8090 O O . GLY B 1 506 ? -5.746 -28.047 -22.812 1 98.5 506 GLY B O 1
ATOM 8091 N N . LEU B 1 507 ? -7.016 -26.219 -22.812 1 98.44 507 LEU B N 1
ATOM 8092 C CA . LEU B 1 507 ? -6.801 -25.922 -21.406 1 98.44 507 LEU B CA 1
ATOM 8093 C C . LEU B 1 507 ? -8.133 -25.844 -20.656 1 98.44 507 LEU B C 1
ATOM 8095 O O . LEU B 1 507 ? -8.195 -26.172 -19.469 1 98.44 507 LEU B O 1
ATOM 8099 N N . MET B 1 508 ? -9.195 -25.344 -21.281 1 98.75 508 MET B N 1
ATOM 8100 C CA . MET B 1 508 ? -10.445 -25.062 -20.578 1 98.75 508 MET B CA 1
ATOM 8101 C C . MET B 1 508 ? -11.641 -25.625 -21.328 1 98.75 508 MET B C 1
ATOM 8103 O O . MET B 1 508 ? -11.586 -25.781 -22.562 1 98.75 508 MET B O 1
ATOM 8107 N N . SER B 1 509 ? -12.656 -25.828 -20.641 1 98.5 509 SER B N 1
ATOM 8108 C CA . SER B 1 509 ? -13.891 -26.406 -21.172 1 98.5 509 SER B CA 1
ATOM 8109 C C . SER B 1 509 ? -14.859 -25.312 -21.594 1 98.5 509 SER B C 1
ATOM 8111 O O . SER B 1 509 ? -14.773 -24.188 -21.141 1 98.5 509 SER B O 1
ATOM 8113 N N . LEU B 1 510 ? -15.727 -25.688 -22.5 1 98 510 LEU B N 1
ATOM 8114 C CA . LEU B 1 510 ? -16.844 -24.828 -22.875 1 98 510 LEU B CA 1
ATOM 8115 C C . LEU B 1 510 ? -18.047 -25.062 -21.953 1 98 510 LEU B C 1
ATOM 8117 O O . LEU B 1 510 ? -19.016 -24.297 -22 1 98 510 LEU B O 1
ATOM 8121 N N . GLU B 1 511 ? -17.938 -26.062 -21.109 1 97.94 511 GLU B N 1
ATOM 8122 C CA . GLU B 1 511 ? -19.062 -26.484 -20.266 1 97.94 511 GLU B CA 1
ATOM 8123 C C . GLU B 1 511 ? -19.109 -25.703 -18.969 1 97.94 511 GLU B C 1
ATOM 8125 O O . GLU B 1 511 ? -18.094 -25.156 -18.531 1 97.94 511 GLU B O 1
ATOM 8130 N N . PRO B 1 512 ? -20.328 -25.641 -18.312 1 97.44 512 PRO B N 1
ATOM 8131 C CA . PRO B 1 512 ? -20.406 -25.078 -16.953 1 97.44 512 PRO B CA 1
ATOM 8132 C C . PRO B 1 512 ? -19.516 -25.812 -15.953 1 97.44 512 PRO B C 1
ATOM 8134 O O . PRO B 1 512 ? -19.25 -27.016 -16.125 1 97.44 512 PRO B O 1
ATOM 8137 N N . TYR B 1 513 ? -19.141 -25.109 -14.953 1 97.62 513 TYR B N 1
ATOM 8138 C CA . TYR B 1 513 ? -18.172 -25.672 -14.008 1 97.62 513 TYR B CA 1
ATOM 8139 C C . TYR B 1 513 ? -18.75 -26.906 -13.328 1 97.62 513 TYR B C 1
ATOM 8141 O O . TYR B 1 513 ? -18.016 -27.828 -12.961 1 97.62 513 TYR B O 1
ATOM 8149 N N . GLU B 1 514 ? -20.109 -27.031 -13.164 1 97.5 514 GLU B N 1
ATOM 8150 C CA . GLU B 1 514 ? -20.734 -28.203 -12.562 1 97.5 514 GLU B CA 1
ATOM 8151 C C . GLU B 1 514 ? -20.5 -29.438 -13.406 1 97.5 514 GLU B C 1
ATOM 8153 O O . GLU B 1 514 ? -20.203 -30.516 -12.875 1 97.5 514 GLU B O 1
ATOM 8158 N N . THR B 1 515 ? -20.625 -29.266 -14.734 1 98.19 515 THR B N 1
ATOM 8159 C CA . THR B 1 515 ? -20.391 -30.359 -15.648 1 98.19 515 THR B CA 1
ATOM 8160 C C . THR B 1 515 ? -18.922 -30.812 -15.602 1 98.19 515 THR B C 1
ATOM 8162 O O . THR B 1 515 ? -18.641 -32 -15.57 1 98.19 515 THR B O 1
ATOM 8165 N N . VAL B 1 516 ? -18.078 -29.875 -15.586 1 98.19 516 VAL B N 1
ATOM 8166 C CA . VAL B 1 516 ? -16.656 -30.156 -15.516 1 98.19 516 VAL B CA 1
ATOM 8167 C C . VAL B 1 516 ? -16.344 -30.906 -14.219 1 98.19 516 VAL B C 1
ATOM 8169 O O . VAL B 1 516 ? -15.648 -31.922 -14.227 1 98.19 516 VAL B O 1
ATOM 8172 N N . ARG B 1 517 ? -16.844 -30.422 -13.078 1 97.12 517 ARG B N 1
ATOM 8173 C CA . ARG B 1 517 ? -16.672 -31.062 -11.773 1 97.12 517 ARG B CA 1
ATOM 8174 C C . ARG B 1 517 ? -17.109 -32.531 -11.812 1 97.12 517 ARG B C 1
ATOM 8176 O O . ARG B 1 517 ? -16.375 -33.406 -11.391 1 97.12 517 ARG B O 1
ATOM 8183 N N . ASP B 1 518 ? -18.281 -32.781 -12.352 1 97.56 518 ASP B N 1
ATOM 8184 C CA . ASP B 1 518 ? -18.844 -34.125 -12.391 1 97.56 518 ASP B CA 1
ATOM 8185 C C . ASP B 1 518 ? -18.016 -35.031 -13.289 1 97.56 518 ASP B C 1
ATOM 8187 O O . ASP B 1 518 ? -17.797 -36.219 -12.969 1 97.56 518 ASP B O 1
ATOM 8191 N N . THR B 1 519 ? -17.578 -34.469 -14.398 1 97.88 519 THR B N 1
ATOM 8192 C CA . THR B 1 519 ? -16.75 -35.25 -15.328 1 97.88 519 THR B CA 1
ATOM 8193 C C . THR B 1 519 ? -15.414 -35.594 -14.695 1 97.88 519 THR B C 1
ATOM 8195 O O . THR B 1 519 ? -14.898 -36.688 -14.914 1 97.88 519 THR B O 1
ATOM 8198 N N . LEU B 1 520 ? -14.859 -34.719 -13.961 1 96.88 520 LEU B N 1
ATOM 8199 C CA . LEU B 1 520 ? -13.586 -34.938 -13.297 1 96.88 520 LEU B CA 1
ATOM 8200 C C . LEU B 1 520 ? -13.711 -36.094 -12.281 1 96.88 520 LEU B C 1
ATOM 8202 O O . LEU B 1 520 ? -12.758 -36.844 -12.07 1 96.88 520 LEU B O 1
ATOM 8206 N N . HIS B 1 521 ? -14.836 -36.156 -11.625 1 95.56 521 HIS B N 1
ATOM 8207 C CA . HIS B 1 521 ? -15.07 -37.25 -10.695 1 95.56 521 HIS B CA 1
ATOM 8208 C C . HIS B 1 521 ? -14.969 -38.594 -11.398 1 95.56 521 HIS B C 1
ATOM 8210 O O . HIS B 1 521 ? -14.336 -39.531 -10.883 1 95.56 521 HIS B O 1
ATOM 8216 N N . GLN B 1 522 ? -15.562 -38.688 -12.562 1 96.62 522 GLN B N 1
ATOM 8217 C CA . GLN B 1 522 ? -15.523 -39.906 -13.344 1 96.62 522 GLN B CA 1
ATOM 8218 C C . GLN B 1 522 ? -14.117 -40.188 -13.867 1 96.62 522 GLN B C 1
ATOM 8220 O O . GLN B 1 522 ? -13.68 -41.344 -13.906 1 96.62 522 GLN B O 1
ATOM 8225 N N . LEU B 1 523 ? -13.516 -39.156 -14.273 1 97.31 523 LEU B N 1
ATOM 8226 C CA . LEU B 1 523 ? -12.156 -39.281 -14.781 1 97.31 523 LEU B CA 1
ATOM 8227 C C . LEU B 1 523 ? -11.211 -39.812 -13.703 1 97.31 523 LEU B C 1
ATOM 8229 O O . LEU B 1 523 ? -10.375 -40.656 -13.977 1 97.31 523 LEU B O 1
ATOM 8233 N N . ARG B 1 524 ? -11.305 -39.219 -12.523 1 95.94 524 ARG B N 1
ATOM 8234 C CA . ARG B 1 524 ? -10.484 -39.656 -11.406 1 95.94 524 ARG B CA 1
ATOM 8235 C C . ARG B 1 524 ? -10.734 -41.156 -11.094 1 95.94 524 ARG B C 1
ATOM 8237 O O . ARG B 1 524 ? -9.797 -41.906 -10.859 1 95.94 524 ARG B O 1
ATOM 8244 N N . LYS B 1 525 ? -11.992 -41.594 -11.117 1 97.06 525 LYS B N 1
ATOM 8245 C CA . LYS B 1 525 ? -12.344 -42.969 -10.891 1 97.06 525 LYS B CA 1
ATOM 8246 C C . LYS B 1 525 ? -11.695 -43.875 -11.938 1 97.06 525 LYS B C 1
ATOM 8248 O O . LYS B 1 525 ? -11.211 -44.969 -11.609 1 97.06 525 LYS B O 1
ATOM 8253 N N . ALA B 1 526 ? -11.734 -43.406 -13.148 1 98.38 526 ALA B N 1
ATOM 8254 C CA . ALA B 1 526 ? -11.133 -44.156 -14.234 1 98.38 526 ALA B CA 1
ATOM 8255 C C . ALA B 1 526 ? -9.625 -44.312 -14.031 1 98.38 526 ALA B C 1
ATOM 8257 O O . ALA B 1 526 ? -9.062 -45.375 -14.297 1 98.38 526 ALA B O 1
ATOM 8258 N N . ALA B 1 527 ? -8.984 -43.281 -13.656 1 98.19 527 ALA B N 1
ATOM 8259 C CA . ALA B 1 527 ? -7.547 -43.344 -13.391 1 98.19 527 ALA B CA 1
ATOM 8260 C C . ALA B 1 527 ? -7.234 -44.281 -12.234 1 98.19 527 ALA B C 1
ATOM 8262 O O . ALA B 1 527 ? -6.266 -45.062 -12.289 1 98.19 527 ALA B O 1
ATOM 8263 N N . PHE B 1 528 ? -8.055 -44.25 -11.203 1 97.94 528 PHE B N 1
ATOM 8264 C CA . PHE B 1 528 ? -7.879 -45.125 -10.055 1 97.94 528 PHE B CA 1
ATOM 8265 C C . PHE B 1 528 ? -8.055 -46.594 -10.469 1 97.94 528 PHE B C 1
ATOM 8267 O O . PHE B 1 528 ? -7.379 -47.469 -9.93 1 97.94 528 PHE B O 1
ATOM 8274 N N . ALA B 1 529 ? -8.922 -46.781 -11.344 1 98.12 529 ALA B N 1
ATOM 8275 C CA . ALA B 1 529 ? -9.156 -48.125 -11.828 1 98.12 529 ALA B CA 1
ATOM 8276 C C . ALA B 1 529 ? -7.906 -48.688 -12.5 1 98.12 529 ALA B C 1
ATOM 8278 O O . ALA B 1 529 ? -7.73 -49.906 -12.578 1 98.12 529 ALA B O 1
ATOM 8279 N N . LEU B 1 530 ? -7.062 -47.844 -12.977 1 98.44 530 LEU B N 1
ATOM 8280 C CA . LEU B 1 530 ? -5.805 -48.281 -13.578 1 98.44 530 LEU B CA 1
ATOM 8281 C C . LEU B 1 530 ? -4.758 -48.562 -12.5 1 98.44 530 LEU B C 1
ATOM 8283 O O . LEU B 1 530 ? -3.705 -49.125 -12.789 1 98.44 530 LEU B O 1
ATOM 8287 N N . GLY B 1 531 ? -5.008 -48.094 -11.227 1 98 531 GLY B N 1
ATOM 8288 C CA . GLY B 1 531 ? -4.09 -48.281 -10.117 1 98 531 GLY B CA 1
ATOM 8289 C C . GLY B 1 531 ? -3.502 -47 -9.586 1 98 531 GLY B C 1
ATOM 8290 O O . GLY B 1 531 ? -2.729 -47 -8.625 1 98 531 GLY B O 1
ATOM 8291 N N . ALA B 1 532 ? -3.893 -45.875 -10.195 1 97.5 532 ALA B N 1
ATOM 8292 C CA . ALA B 1 532 ? -3.342 -44.594 -9.758 1 97.5 532 ALA B CA 1
ATOM 8293 C C . ALA B 1 532 ? -3.525 -44.406 -8.258 1 97.5 532 ALA B C 1
ATOM 8295 O O . ALA B 1 532 ? -4.578 -44.75 -7.703 1 97.5 532 ALA B O 1
ATOM 8296 N N . THR B 1 533 ? -2.465 -43.812 -7.566 1 96.38 533 THR B N 1
ATOM 8297 C CA . THR B 1 533 ? -2.52 -43.656 -6.117 1 96.38 533 THR B CA 1
ATOM 8298 C C . THR B 1 533 ? -2.473 -42.156 -5.734 1 96.38 533 THR B C 1
ATOM 8300 O O . THR B 1 533 ? -2.752 -41.812 -4.59 1 96.38 533 THR B O 1
ATOM 8303 N N . LEU B 1 534 ? -2.105 -41.312 -6.668 1 94.5 534 LEU B N 1
ATOM 8304 C CA . LEU B 1 534 ? -2.051 -39.875 -6.41 1 94.5 534 LEU B CA 1
ATOM 8305 C C . LEU B 1 534 ? -3.455 -39.312 -6.277 1 94.5 534 LEU B C 1
ATOM 8307 O O . LEU B 1 534 ? -4.367 -39.688 -7.004 1 94.5 534 LEU B O 1
ATOM 8311 N N . GLU B 1 535 ? -3.646 -38.312 -5.43 1 90.25 535 GLU B N 1
ATOM 8312 C CA . GLU B 1 535 ? -4.949 -37.688 -5.207 1 90.25 535 GLU B CA 1
ATOM 8313 C C . GLU B 1 535 ? -5.457 -37 -6.465 1 90.25 535 GLU B C 1
ATOM 8315 O O . GLU B 1 535 ? -6.652 -37.031 -6.758 1 90.25 535 GLU B O 1
ATOM 8320 N N . GLU B 1 536 ? -4.57 -36.406 -7.16 1 91.31 536 GLU B N 1
ATOM 8321 C CA . GLU B 1 536 ? -4.867 -35.688 -8.406 1 91.31 536 GLU B CA 1
ATOM 8322 C C . GLU B 1 536 ? -3.898 -36.094 -9.508 1 91.31 536 GLU B C 1
ATOM 8324 O O . GLU B 1 536 ? -3.027 -35.312 -9.898 1 91.31 536 GLU B O 1
ATOM 8329 N N . PRO B 1 537 ? -4.188 -37.188 -10.117 1 94.25 537 PRO B N 1
ATOM 8330 C CA . PRO B 1 537 ? -3.215 -37.719 -11.07 1 94.25 537 PRO B CA 1
ATOM 8331 C C . PRO B 1 537 ? -3 -36.844 -12.281 1 94.25 537 PRO B C 1
ATOM 8333 O O . PRO B 1 537 ? -1.869 -36.688 -12.75 1 94.25 537 PRO B O 1
ATOM 8336 N N . PHE B 1 538 ? -4.043 -36.188 -12.789 1 94.5 538 PHE B N 1
ATOM 8337 C CA . PHE B 1 538 ? -3.916 -35.375 -13.992 1 94.5 538 PHE B CA 1
ATOM 8338 C C . PHE B 1 538 ? -3.178 -34.062 -13.695 1 94.5 538 PHE B C 1
ATOM 8340 O O . PHE B 1 538 ? -2.395 -33.594 -14.516 1 94.5 538 PHE B O 1
ATOM 8347 N N . LEU B 1 539 ? -3.451 -33.5 -12.562 1 91.75 539 LEU B N 1
ATOM 8348 C CA . LEU B 1 539 ? -2.721 -32.281 -12.211 1 91.75 539 LEU B CA 1
ATOM 8349 C C . LEU B 1 539 ? -1.25 -32.594 -11.953 1 91.75 539 LEU B C 1
ATOM 8351 O O . LEU B 1 539 ? -0.379 -31.766 -12.242 1 91.75 539 LEU B O 1
ATOM 8355 N N . GLN B 1 540 ? -1.026 -33.75 -11.312 1 93.5 540 GLN B N 1
ATOM 8356 C CA . GLN B 1 540 ? 0.362 -34.156 -11.156 1 93.5 540 GLN B CA 1
ATOM 8357 C C . GLN B 1 540 ? 1.03 -34.344 -12.516 1 93.5 540 GLN B C 1
ATOM 8359 O O . GLN B 1 540 ? 2.172 -33.938 -12.719 1 93.5 540 GLN B O 1
ATOM 8364 N N . LEU B 1 541 ? 0.309 -35 -13.398 1 96.31 541 LEU B N 1
ATOM 8365 C CA . LEU B 1 541 ? 0.776 -35.188 -14.766 1 96.31 541 LEU B CA 1
ATOM 8366 C C . LEU B 1 541 ? 1.139 -33.875 -15.422 1 96.31 541 LEU B C 1
ATOM 8368 O O . LEU B 1 541 ? 2.141 -33.781 -16.141 1 96.31 541 LEU B O 1
ATOM 8372 N N . ALA B 1 542 ? 0.412 -32.875 -15.102 1 95.62 542 ALA B N 1
ATOM 8373 C CA . ALA B 1 542 ? 0.555 -31.578 -15.727 1 95.62 542 ALA B CA 1
ATOM 8374 C C . ALA B 1 542 ? 1.874 -30.922 -15.328 1 95.62 542 ALA B C 1
ATOM 8376 O O . ALA B 1 542 ? 2.377 -30.047 -16.031 1 95.62 542 ALA B O 1
ATOM 8377 N N . PHE B 1 543 ? 2.469 -31.328 -14.227 1 95.06 543 PHE B N 1
ATOM 8378 C CA . PHE B 1 543 ? 3.648 -30.641 -13.727 1 95.06 543 PHE B CA 1
ATOM 8379 C C . PHE B 1 543 ? 4.922 -31.375 -14.117 1 95.06 543 PHE B C 1
ATOM 8381 O O . PHE B 1 543 ? 6.027 -30.875 -13.914 1 95.06 543 PHE B O 1
ATOM 8388 N N . LEU B 1 544 ? 4.832 -32.562 -14.711 1 96.88 544 LEU B N 1
ATOM 8389 C CA . LEU B 1 544 ? 6.012 -33.344 -15.125 1 96.88 544 LEU B CA 1
ATOM 8390 C C . LEU B 1 544 ? 6.797 -32.562 -16.188 1 96.88 544 LEU B C 1
ATOM 8392 O O . LEU B 1 544 ? 8.031 -32.625 -16.203 1 96.88 544 LEU B O 1
ATOM 8396 N N . PRO B 1 545 ? 6.086 -31.906 -17.062 1 96 545 PRO B N 1
ATOM 8397 C CA . PRO B 1 545 ? 6.84 -31.188 -18.078 1 96 545 PRO B CA 1
ATOM 8398 C C . PRO B 1 545 ? 7.188 -29.75 -17.672 1 96 545 PRO B C 1
ATOM 8400 O O . PRO B 1 545 ? 7.523 -28.938 -18.531 1 96 545 PRO B O 1
ATOM 8403 N N . LEU B 1 546 ? 7.109 -29.328 -16.438 1 93.31 546 LEU B N 1
ATOM 8404 C CA . LEU B 1 546 ? 7.43 -27.969 -15.984 1 93.31 546 LEU B CA 1
ATOM 8405 C C . LEU B 1 546 ? 8.922 -27.844 -15.68 1 93.31 546 LEU B C 1
ATOM 8407 O O . LEU B 1 546 ? 9.352 -28.078 -14.547 1 93.31 546 LEU B O 1
ATOM 8411 N N . PRO B 1 547 ? 9.695 -27.422 -16.641 1 91.5 547 PRO B N 1
ATOM 8412 C CA . PRO B 1 547 ? 11.156 -27.516 -16.516 1 91.5 547 PRO B CA 1
ATOM 8413 C C . PRO B 1 547 ? 11.75 -26.359 -15.719 1 91.5 547 PRO B C 1
ATOM 8415 O O . PRO B 1 547 ? 12.93 -26.016 -15.898 1 91.5 547 PRO B O 1
ATOM 8418 N N . VAL B 1 548 ? 10.93 -25.672 -14.883 1 90 548 VAL B N 1
ATOM 8419 C CA . VAL B 1 548 ? 11.445 -24.562 -14.094 1 90 548 VAL B CA 1
ATOM 8420 C C . VAL B 1 548 ? 11.289 -24.875 -12.609 1 90 548 VAL B C 1
ATOM 8422 O O . VAL B 1 548 ? 11.539 -24.016 -11.758 1 90 548 VAL B O 1
ATOM 8425 N N . ILE B 1 549 ? 10.82 -26 -12.266 1 90.94 549 ILE B N 1
ATOM 8426 C CA . ILE B 1 549 ? 10.719 -26.484 -10.891 1 90.94 549 ILE B CA 1
ATOM 8427 C C . ILE B 1 549 ? 11.602 -27.719 -10.711 1 90.94 549 ILE B C 1
ATOM 8429 O O . ILE B 1 549 ? 11.469 -28.688 -11.453 1 90.94 549 ILE B O 1
ATOM 8433 N N . PRO B 1 550 ? 12.477 -27.719 -9.82 1 92.12 550 PRO B N 1
ATOM 8434 C CA . PRO B 1 550 ? 13.391 -28.844 -9.648 1 92.12 550 PRO B CA 1
ATOM 8435 C C . PRO B 1 550 ? 12.656 -30.156 -9.359 1 92.12 550 PRO B C 1
ATOM 8437 O O . PRO B 1 550 ? 11.508 -30.14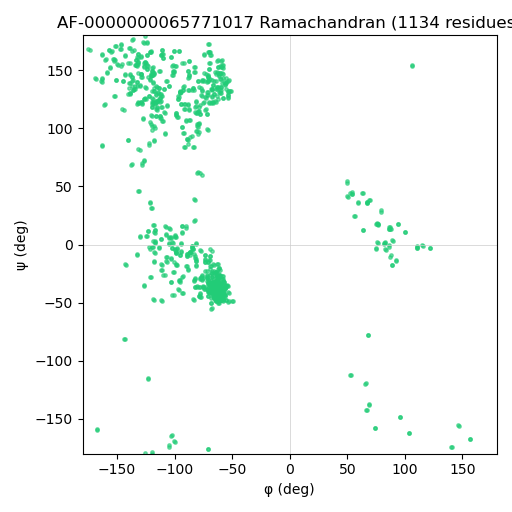1 -8.898 1 92.12 550 PRO B O 1
ATOM 8440 N N . HIS B 1 551 ? 13.32 -31.266 -9.641 1 95.44 551 HIS B N 1
ATOM 8441 C CA . HIS B 1 551 ? 14.719 -31.438 -10.023 1 95.44 551 HIS B CA 1
ATOM 8442 C C . HIS B 1 551 ? 14.844 -32.062 -11.406 1 95.44 551 HIS B C 1
ATOM 8444 O O . HIS B 1 551 ? 15.711 -31.688 -12.195 1 95.44 551 HIS B O 1
ATOM 8450 N N . LEU B 1 552 ? 14.094 -33.094 -11.617 1 97.5 552 LEU B N 1
ATOM 8451 C CA . LEU B 1 552 ? 14.07 -33.75 -12.93 1 97.5 552 LEU B CA 1
ATOM 8452 C C . LEU B 1 552 ? 12.695 -33.594 -13.578 1 97.5 552 LEU B C 1
ATOM 8454 O O . LEU B 1 552 ? 11.672 -33.844 -12.93 1 97.5 552 LEU B O 1
ATOM 8458 N N . LYS B 1 553 ? 12.703 -33.188 -14.766 1 97.81 553 LYS B N 1
ATOM 8459 C CA . LYS B 1 553 ? 11.484 -33 -15.555 1 97.81 553 LYS B CA 1
ATOM 8460 C C . LYS B 1 553 ? 11.664 -33.531 -16.969 1 97.81 553 LYS B C 1
ATOM 8462 O O . LYS B 1 553 ? 12.719 -34.094 -17.312 1 97.81 553 LYS B O 1
ATOM 8467 N N . ILE B 1 554 ? 10.609 -33.5 -17.75 1 97.75 554 ILE B N 1
ATOM 8468 C CA . ILE B 1 554 ? 10.664 -33.906 -19.141 1 97.75 554 ILE B CA 1
ATOM 8469 C C . ILE B 1 554 ? 9.969 -32.875 -20.016 1 97.75 554 ILE B C 1
ATOM 8471 O O . ILE B 1 554 ? 8.945 -32.312 -19.625 1 97.75 554 ILE B O 1
ATOM 8475 N N . SER B 1 555 ? 10.547 -32.531 -21.125 1 97.38 555 SER B N 1
ATOM 8476 C CA . SER B 1 555 ? 9.938 -31.703 -22.172 1 97.38 555 SER B CA 1
ATOM 8477 C C . SER B 1 555 ? 9.852 -32.438 -23.484 1 97.38 555 SER B C 1
ATOM 8479 O O . SER B 1 555 ? 10.195 -33.625 -23.562 1 97.38 555 SER B O 1
ATOM 8481 N N . ASP B 1 556 ? 9.305 -31.766 -24.531 1 97.5 556 ASP B N 1
ATOM 8482 C CA . ASP B 1 556 ? 9.234 -32.375 -25.859 1 97.5 556 ASP B CA 1
ATOM 8483 C C . ASP B 1 556 ? 10.625 -32.562 -26.469 1 97.5 556 ASP B C 1
ATOM 8485 O O . ASP B 1 556 ? 10.781 -33.281 -27.453 1 97.5 556 ASP B O 1
ATOM 8489 N N . ARG B 1 557 ? 11.594 -32.031 -25.734 1 96.88 557 ARG B N 1
ATOM 8490 C CA . ARG B 1 557 ? 12.961 -32.062 -26.25 1 96.88 557 ARG B CA 1
ATOM 8491 C C . ARG B 1 557 ? 13.797 -33.094 -25.5 1 96.88 557 ARG B C 1
ATOM 8493 O O . ARG B 1 557 ? 14.938 -33.375 -25.875 1 96.88 557 ARG B O 1
ATOM 8500 N N . GLY B 1 558 ? 13.258 -33.594 -24.422 1 96.44 558 GLY B N 1
ATOM 8501 C CA . GLY B 1 558 ? 13.984 -34.594 -23.656 1 96.44 558 GLY B CA 1
ATOM 8502 C C . GLY B 1 558 ? 13.836 -34.406 -22.156 1 96.44 558 GLY B C 1
ATOM 8503 O O . GLY B 1 558 ? 13.023 -33.594 -21.703 1 96.44 558 GLY B O 1
ATOM 8504 N N . MET B 1 559 ? 14.609 -35.25 -21.453 1 96.62 559 MET B N 1
ATOM 8505 C CA . MET B 1 559 ? 14.656 -35.094 -20 1 96.62 559 MET B CA 1
ATOM 8506 C C . MET B 1 559 ? 15.422 -33.844 -19.594 1 96.62 559 MET B C 1
ATOM 8508 O O . MET B 1 559 ? 16.422 -33.5 -20.219 1 96.62 559 MET B O 1
ATOM 8512 N N . VAL B 1 560 ? 14.938 -33.188 -18.578 1 96.5 560 VAL B N 1
ATOM 8513 C CA . VAL B 1 560 ? 15.508 -31.891 -18.188 1 96.5 560 VAL B CA 1
ATOM 8514 C C . VAL B 1 560 ? 16.031 -31.984 -16.75 1 96.5 560 VAL B C 1
ATOM 8516 O O . VAL B 1 560 ? 15.258 -32.281 -15.828 1 96.5 560 VAL B O 1
ATOM 8519 N N . ASP B 1 561 ? 17.297 -31.797 -16.562 1 96.12 561 ASP B N 1
ATOM 8520 C CA . ASP B 1 561 ? 17.859 -31.5 -15.242 1 96.12 561 ASP B CA 1
ATOM 8521 C C . ASP B 1 561 ? 17.672 -30.031 -14.883 1 96.12 561 ASP B C 1
ATOM 8523 O O . ASP B 1 561 ? 18.438 -29.172 -15.336 1 96.12 561 ASP B O 1
ATOM 8527 N N . VAL B 1 562 ? 16.703 -29.797 -14.07 1 93.56 562 VAL B N 1
ATOM 8528 C CA . VAL B 1 562 ? 16.312 -28.422 -13.797 1 93.56 562 VAL B CA 1
ATOM 8529 C C . VAL B 1 562 ? 17.375 -27.734 -12.945 1 93.56 562 VAL B C 1
ATOM 8531 O O . VAL B 1 562 ? 17.594 -26.531 -13.07 1 93.56 562 VAL B O 1
ATOM 8534 N N . ASP B 1 563 ? 18.047 -28.5 -12.094 1 92.5 563 ASP B N 1
ATOM 8535 C CA . ASP B 1 563 ? 19.109 -27.922 -11.281 1 92.5 563 ASP B CA 1
ATOM 8536 C C . ASP B 1 563 ? 20.219 -27.359 -12.164 1 92.5 563 ASP B C 1
ATOM 8538 O O . ASP B 1 563 ? 20.812 -26.328 -11.844 1 92.5 563 ASP B O 1
ATOM 8542 N N . LYS B 1 564 ? 20.406 -28.016 -13.266 1 91.25 564 LYS B N 1
ATOM 8543 C CA . LYS B 1 564 ? 21.438 -27.594 -14.203 1 91.25 564 LYS B CA 1
ATOM 8544 C C . LYS B 1 564 ? 20.844 -26.766 -15.336 1 91.25 564 LYS B C 1
ATOM 8546 O O . LYS B 1 564 ? 21.578 -26.172 -16.125 1 91.25 564 LYS B O 1
ATOM 8551 N N . PHE B 1 565 ? 19.672 -26.719 -15.344 1 89.19 565 PHE B N 1
ATOM 8552 C CA . PHE B 1 565 ? 18.922 -26.031 -16.406 1 89.19 565 PHE B CA 1
ATOM 8553 C C . PHE B 1 565 ? 19.406 -26.469 -17.781 1 89.19 565 PHE B C 1
ATOM 8555 O O . PHE B 1 565 ? 19.766 -25.641 -18.609 1 89.19 565 PHE B O 1
ATOM 8562 N N . ALA B 1 566 ? 19.359 -27.828 -17.906 1 92.62 566 ALA B N 1
ATOM 8563 C CA . ALA B 1 566 ? 19.891 -28.406 -19.141 1 92.62 566 ALA B CA 1
ATOM 8564 C C . ALA B 1 566 ? 19.188 -29.703 -19.5 1 92.62 566 ALA B C 1
ATOM 8566 O O . ALA B 1 566 ? 18.672 -30.391 -18.625 1 92.62 566 ALA B O 1
ATOM 8567 N N . LEU B 1 567 ? 19.219 -30.016 -20.797 1 94.69 567 LEU B N 1
ATOM 8568 C CA . LEU B 1 567 ? 18.75 -31.312 -21.266 1 94.69 567 LEU B CA 1
ATOM 8569 C C . LEU B 1 567 ? 19.781 -32.406 -20.969 1 94.69 567 LEU B C 1
ATOM 8571 O O . LEU B 1 567 ? 20.984 -32.188 -21.094 1 94.69 567 LEU B O 1
ATOM 8575 N N . ILE B 1 568 ? 19.438 -33.594 -20.594 1 91.12 568 ILE B N 1
ATOM 8576 C CA . ILE B 1 568 ? 20.406 -34.656 -20.297 1 91.12 568 ILE B CA 1
ATOM 8577 C C . ILE B 1 568 ? 20.094 -35.875 -21.141 1 91.12 568 ILE B C 1
ATOM 8579 O O . ILE B 1 568 ? 20.75 -36.906 -21.016 1 91.12 568 ILE B O 1
ATOM 8583 N N . GLY B 1 569 ? 19.25 -35.875 -22.031 1 78.81 569 GLY B N 1
ATOM 8584 C CA . GLY B 1 569 ? 18.953 -36.969 -22.938 1 78.81 569 GLY B CA 1
ATOM 8585 C C . GLY B 1 569 ? 17.797 -36.656 -23.891 1 78.81 569 GLY B C 1
ATOM 8586 O O . GLY B 1 569 ? 17.062 -35.688 -23.656 1 78.81 569 GLY B O 1
#

pLDDT: mean 96.67, std 4.29, range [42.0, 98.94]